Protein 3T41 (pdb70)

B-factor: mean 46.4, std 17.65, range [19.22, 117.45]

Radius of gyration: 28.72 Å; Cα contacts (8 Å, |Δi|>4): 2140; chains: 2; bounding box: 72×79×77 Å

Solvent-accessible surface area: 34594 Å² total; per-residue (Å²): 185,80,79,34,2,0,0,8,5,97,61,60,59,50,4,58,157,9,25,156,147,64,97,20,78,49,46,19,46,1,64,75,0,63,1,1,4,0,70,10,39,113,159,98,0,65,39,0,6,113,68,107,134,24,2,56,40,0,0,49,8,11,59,99,6,30,53,80,33,105,39,98,88,78,32,113,114,55,26,212,24,43,0,4,60,79,0,2,78,126,22,46,1,61,130,35,35,14,186,117,28,102,8,50,0,0,0,0,0,0,0,0,59,84,103,1,104,8,0,120,110,4,33,15,126,53,5,59,9,20,3,30,118,58,4,23,49,39,67,1,107,112,4,93,27,66,83,135,29,2,80,14,91,63,1,8,0,0,2,0,0,0,0,0,0,0,65,40,130,0,50,0,2,0,6,73,1,90,0,0,0,0,0,0,2,0,63,90,85,2,5,8,1,3,2,0,63,0,0,4,49,0,5,62,32,50,0,22,0,0,0,0,6,10,19,1,8,0,20,5,24,120,134,40,128,116,13,56,7,201,8,12,34,0,1,28,37,0,0,26,76,0,1,52,53,0,78,166,95,114,8,7,4,0,0,4,2,11,58,58,28,8,41,13,63,50,99,153,108,9,62,139,70,39,146,41,162,36,142,6,67,4,36,3,0,2,2,46,10,97,58,15,4,4,0,0,0,0,19,40,128,22,67,15,3,82,22,1,0,34,2,30,137,10,2,30,0,0,0,0,0,0,2,30,52,61,23,107,142,88,35,65,112,74,3,91,123,96,23,36,18,46,109,1,2,0,4,0,0,10,55,77,22,149,30,5,6,4,9,5,5,12,5,0,0,0,0,0,0,0,1,0,0,5,0,0,7,67,53,132,25,64,149,85,14,43,105,0,21,54,25,0,25,32,50,0,0,31,98,105,104,59,50,45,16,87,12,3,35,4,16,3,25,3,66,63,1,4,19,48,98,102,214,144,147,81,89,33,4,0,0,12,4,108,62,56,65,40,4,80,145,15,27,164,177,80,96,23,74,50,52,18,47,1,64,79,2,65,2,2,5,0,65,10,23,135,157,116,0,67,41,1,8,113,82,116,134,19,2,58,40,0,0,52,10,13,47,96,3,29,57,80,36,146,41,190,124,114,120,75,25,212,25,47,0,4,60,81,0,2,79,123,23,44,1,61,130,35,35,11,192,119,26,120,10,48,0,0,0,0,1,0,0,0,51,97,94,1,109,8,0,99,116,6,30,12,122,57,5,51,13,19,4,31,113,60,4,18,54,39,72,1,103,105,4,96,34,68,70,134,40,6,93,10,81,60,6,4,0,0,5,0,0,0,0,0,0,0,70,45,132,0,62,0,2,0,7,77,1,100,0,0,0,0,1,0,5,0,65,93,98,2,4,6,1,4,1,0,67,0,0,4,50,0,5,66,38,48,0,22,0,0,0,0,6,12,13,1,6,0,18,4,17,128,114,33,118,127,15,62,5,190,5,11,35,2,1,32,37,3,0,24,74,0,0,57,35,0,88,145,96,102,7,6,4,0,0,4,1,9,67,66,23,1,48,18,65,53,109,151,90,9,49,120,69,32,144,39,164,36,131,3,56,5,41,3,0,1,2,51,10,97,69,15,4,4,0,0,0,0,20,42,128,17,69,15,2,81,29,1,0,34,2,21,120,10,3,30,0,0,0,0,0,0,2,45,51,50,47,108,136,81,34,79,110,87,12,102,131,92,25,21,16,56,106,1,3,0,4,0,0,8,58,77,25,147,39,33,11,11,16,9,0,11,3,0,0,0,0,0,0,0,1,0,0,5,0,4,14,70,58,136,27,111,138,92,15,55,108,0,25,45,24,0,21,26,65,0,0,25,104,98,86,56,51,53,16,87,11,3,24,5,10,2,22,2,72,93,1,4,62,54,141

Sequence (84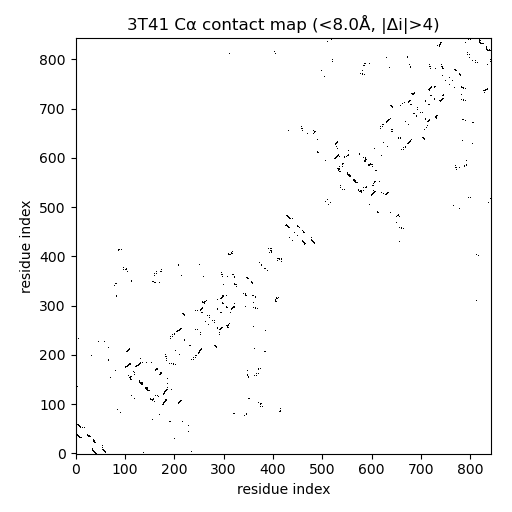3 aa):
EELYYSVEYKNTATFNKLVKKKSLNVVYNIPELHVAQIKMTKMHANALANYKNDIKYINATCSTCITSEKTIDRESLFSRQWDMNKITNNNGASYYDDLPKHANTKIAIIDTGVMKNNHDDLKNNNFSTDSKNLVPLNGFRGTEPEETGDVHDVNNDRKGHGTMVSGQTSANGKKLIGVAPNNKFTMYRVFGSKKTELLWVSKAIVQAANDGNQQVINISVGSYIILDKNDHQTFRKDEKVEYDALQKAINYAKKKKSIVVAAAGNNDGIDVNDKQKLKLQREYQQGNGEVKDVPASMDNVVTVGSTDQKKSNLSEFSNFGMNYTDIAAPGGSFAYYLNQQFFGVDKWMNNEGYYMHKENILTTANNGRRYIYQAGTALATPKVSGALALIIDKYHLEKHPDKAIELLYQHGTSKKNNKPFSSRYGHGELDVYKALNVANQSEEELYYSVEYKNTATFNKLVKKKSLNVVYNIPELHVAQIKMTKMHANALANYKNDIKYINATCSTCITSEKTIESLFSRQWDMNKITNNNGASYDDLPKHANTKIAIIDTGVMKNHDDLKNNNFSTDSKNLVPLNGFRGTEPEETGDVHDVNNDRKGHGTMVSGQTSANGKLLIGVAPNNKFTMYRVFGSKKTELLWVSKAIVQAANDGNQQVINISVGSYIIILDKNDHQTFRKDEKVEYDALQKAINYAKKKKSIVVAAAGNDGIDVNDKQKLKLQREYQGNGEVKDVPASMDNVVTVGSTDQKSNLSEFSNFGMNYTDIAAPGGSFAYYLNQFGVDKWMNEGYYMHKENILTTANNGRYIYQAGTALATPKVSGALALIIDKYHLEKHPDKAIELLYQHGTSKNNKPFSRYGHGELDVYKALNVA

CATH classification: 3.30.70.80 (+1 more: 3.40.50.200)

InterPro domains:
  IPR000209 Peptidase S8/S53 domain [PF00082] (133-441)
  IPR008357 Lantibiotic leader peptide-processing serine protease [PIRSF037875] (1-456)
  IPR008357 Lantibiotic leader peptide-processing serine protease [PR01779] (108-120)
  IPR008357 Lantibiotic leader peptide-processing serine protease [PR01779] (206-221)
  IPR008357 Lantibiotic leader peptide-processing serine protease [PR01779] (263-278)
  IPR008357 Lantibiotic leader peptide-processing serine protease [PR01779] (361-375)
  IPR008357 Lantibiotic leader peptide-processing serine protease [cd07482] (133-426)
  IPR015500 Peptidase S8, subtilisin-related [PR00723] (131-150)
  IPR015500 Peptidase S8, subtilisin-related [PR00723] (183-196)
  IPR015500 Peptidase S8, subtilisin-related [PR00723] (390-406)
  IPR023827 Peptidase S8, subtilisin, Asp-active site [PS00136] (136-147)
  IPR023828 Peptidase S8, subtilisin, Ser-active site [PS00138] (391-401)
  IPR036852 Peptidase S8/S53 domain superfamily [G3DSA:3.40.50.200] (94-457)
  IPR036852 Peptidase S8/S53 domain superfamily [SSF52743] (113-453)
  IPR037045 Peptidase S8 propeptide/proteinase inhibitor I9 superfamily [G3DSA:3.30.70.80] (28-93)
  IPR050131 Subtilisin-like serine protease [PTHR43806] (61-425)
  IPR055070 Epidermin leader peptide-processing serine protease EpiP, N-terminal propeptide [PF22386] (28-90)

Secondary structure (DSSP, 8-state):
--EEEEEEES-HHHHHHHHHHHT-EEEEEEGGGTEEEEEE-HHHHHHHHT-TTTEEEEEEPPSS-BPPP-------S----HHHHTTTTTTGGGGG--SS----EEEEES---TT-TTTTTTB-TT-EE-PPTT-GGG--TT----TT----SSSHHHHHHHHHH-BSSSB-SSTTS-EEEEE--SSS---HHHHHHHHHHHHHTT-SEEEE---EEEEE-TT---SEESS-HHHHHHHHHHHHHHHHTT-EEEEEPPSS--BTT-HHHHHHTTT--SSSEEEEETTTSTTEEEEEEE-TTSSBPTT--B-TTT--EEEE----HHHHHHHHHHHHHTTTHHHHSEEEE-TTSSEEEE-SHHHHHHHHHHHHHHHHHHHT-TT-HHHHHHHHHHHSB--S---HHHHTT-BB-HHHHTTTT--/---EEEEEEES-HHHHHHHHHHHT-EEEEEEGGGTEEEEEE-HHHHHHHTT-TTTEEEEEEPPSSSB-------------HHHHHHTTTTGGGGG--S-----EEEEES---TT-TTTTTTB-TT-EE-PPTT-GGG--TT----TT----SSSHHHHHHHHHH-BSSSB-SSTTS-EEEEE--SSS---HHHHHHHHHHHHHTT-SEEEE---EEEEE-TT---SEESS-HHHHHHHHHHHHHHHHTT-EEEEEPPSS--BTT-HHHHHHTTT--SSSEEEEETTTSTTEEEEEEE-TTSSBPTT--B-TTT--EEEE----HHHHHHHHHHHHHTTTHHHHSEEEE-TTSSEEEE-SHHHHHHHHHHHHHHHHHHHT-TT-HHHHHHHHHHHSB--S---HHHHTT-BB-HHHHTT--

Nearest PDB structures (foldseek):
  3t41-assembly2_B  TM=1.002E+00  e=2.659E-95  Staphylococcus aureus subsp. aureus COL
  3t41-assembly1_A  TM=1.001E+00  e=1.391E-90  Staphylococcus aureus subsp. aureus COL
  3qfh-assembly8_H  TM=9.779E-01  e=3.697E-88  Staphylococcus aureus subsp. aureus COL
  3qfh-assembly2_B  TM=9.745E-01  e=2.846E-87  Staphylococcus aureus subsp. aureus COL
  3qfh-assembly1_A  TM=9.734E-01  e=4.502E-86  Staphylococcus aureus subsp. aureus COL

Structure (mmCIF, N/CA/C/O backbone):
data_3T41
#
_entry.id   3T41
#
_cell.length_a   71.234
_cell.length_b   68.473
_cell.length_c   97.723
_cell.angle_alpha   90.00
_cell.angle_beta   91.66
_cell.angle_gamma   90.00
#
_symmetry.space_group_name_H-M   'P 1 21 1'
#
loop_
_entity.id
_entity.type
_entity.pdbx_description
1 polymer 'Epidermin leader peptide processing serine protease EpiP'
2 non-polymer 'CALCIUM ION'
3 non-polymer 'CHLORIDE ION'
4 water water
#
loop_
_atom_site.group_PDB
_atom_site.id
_atom_site.type_symbol
_atom_site.label_atom_id
_atom_site.label_alt_id
_atom_site.label_comp_id
_atom_site.label_asym_id
_atom_site.label_entity_id
_atom_site.label_seq_id
_atom_site.pdbx_PDB_ins_code
_atom_site.Cartn_x
_atom_site.Cartn_y
_atom_site.Cartn_z
_atom_site.occupancy
_atom_site.B_iso_or_equiv
_atom_site.auth_seq_id
_atom_site.auth_comp_id
_atom_site.auth_asym_id
_atom_site.auth_atom_id
_atom_site.pdbx_PDB_model_num
ATOM 1 N N . GLU A 1 43 ? -36.761 2.151 -4.531 1.00 89.14 29 GLU A N 1
ATOM 2 C CA . GLU A 1 43 ? -36.798 1.943 -6.006 1.00 87.34 29 GLU A CA 1
ATOM 3 C C . GLU A 1 43 ? -36.503 0.491 -6.363 1.00 83.85 29 GLU A C 1
ATOM 4 O O . GLU A 1 43 ? -35.796 -0.207 -5.640 1.00 83.31 29 GLU A O 1
ATOM 10 N N . GLU A 1 44 ? -37.040 0.049 -7.495 1.00 81.72 30 GLU A N 1
ATOM 11 C CA . GLU A 1 44 ? -36.841 -1.318 -7.956 1.00 78.63 30 GLU A CA 1
ATOM 12 C C . GLU A 1 44 ? -35.778 -1.408 -9.050 1.00 76.11 30 GLU A C 1
ATOM 13 O O . GLU A 1 44 ? -35.646 -0.515 -9.892 1.00 76.22 30 GLU A O 1
ATOM 19 N N . LEU A 1 45 ? -35.024 -2.501 -9.023 1.00 73.07 31 LEU A N 1
ATOM 20 C CA . LEU A 1 45 ? -33.978 -2.755 -10.000 1.00 69.71 31 LEU A CA 1
ATOM 21 C C . LEU A 1 45 ? -34.278 -4.076 -10.694 1.00 65.61 31 LEU A C 1
ATOM 22 O O . LEU A 1 45 ? -35.105 -4.857 -10.224 1.00 65.06 31 LEU A O 1
ATOM 27 N N . TYR A 1 46 ? -33.620 -4.306 -11.823 1.00 62.13 32 TYR A N 1
ATOM 28 C CA . TYR A 1 46 ? -33.787 -5.543 -12.572 1.00 58.56 32 TYR A CA 1
ATOM 29 C C . TYR A 1 46 ? -32.712 -6.531 -12.158 1.00 57.31 32 TYR A C 1
ATOM 30 O O . TYR A 1 46 ? -31.514 -6.230 -12.220 1.00 57.25 32 TYR A O 1
ATOM 39 N N . TYR A 1 47 ? -33.153 -7.706 -11.721 1.00 55.98 33 TYR A N 1
ATOM 40 C CA . TYR A 1 47 ? -32.253 -8.760 -11.275 1.00 55.36 33 TYR A CA 1
ATOM 41 C C . TYR A 1 47 ? -32.404 -10.020 -12.111 1.00 52.84 33 TYR A C 1
ATOM 42 O O . TYR A 1 47 ? -33.516 -10.408 -12.492 1.00 51.99 33 TYR A O 1
ATOM 51 N N . SER A 1 48 ? -31.262 -10.645 -12.384 1.00 51.48 34 SER A N 1
ATOM 52 C CA . SER A 1 48 ? -31.187 -11.882 -13.143 1.00 49.66 34 SER A CA 1
ATOM 53 C C . SER A 1 48 ? -31.140 -12.997 -12.119 1.00 50.34 34 SER A C 1
ATOM 54 O O . SER A 1 48 ? -30.333 -12.962 -11.187 1.00 51.57 34 SER A O 1
ATOM 57 N N . VAL A 1 49 ? -32.006 -13.985 -12.290 1.00 49.97 35 VAL A N 1
ATOM 58 C CA . VAL A 1 49 ? -32.126 -15.063 -11.326 1.00 51.88 35 VAL A CA 1
ATOM 59 C C . VAL A 1 49 ? -32.087 -16.455 -11.941 1.00 52.13 35 VAL A C 1
ATOM 60 O O . VAL A 1 49 ? -32.802 -16.731 -12.909 1.00 51.62 35 VAL A O 1
ATOM 64 N N . GLU A 1 50 ? -31.234 -17.321 -11.388 1.00 52.74 36 GLU A N 1
ATOM 65 C CA . GLU A 1 50 ? -31.166 -18.713 -11.825 1.00 52.40 36 GLU A CA 1
ATOM 66 C C . GLU A 1 50 ? -31.808 -19.554 -10.742 1.00 54.19 36 GLU A C 1
ATOM 67 O O . GLU A 1 50 ? -31.294 -19.631 -9.621 1.00 55.53 36 GLU A O 1
ATOM 73 N N . TYR A 1 51 ? -32.935 -20.177 -11.072 1.00 54.67 37 TYR A N 1
ATOM 74 C CA . TYR A 1 51 ? -33.654 -21.029 -10.118 1.00 56.34 37 TYR A CA 1
ATOM 75 C C . TYR A 1 51 ? -33.331 -22.514 -10.342 1.00 58.07 37 TYR A C 1
ATOM 76 O O . TYR A 1 51 ? -32.699 -22.871 -11.338 1.00 54.86 37 TYR A O 1
ATOM 85 N N . LYS A 1 52 ? -33.754 -23.370 -9.411 1.00 60.83 38 LYS A N 1
ATOM 86 C CA . LYS A 1 52 ? -33.457 -24.811 -9.489 1.00 63.50 38 LYS A CA 1
ATOM 87 C C . LYS A 1 52 ? -34.564 -25.708 -10.042 1.00 65.22 38 LYS A C 1
ATOM 88 O O . LYS A 1 52 ? -34.277 -26.755 -10.626 1.00 65.91 38 LYS A O 1
ATOM 94 N N . ASN A 1 53 ? -35.814 -25.304 -9.877 1.00 66.83 39 ASN A N 1
ATOM 95 C CA . ASN A 1 53 ? -36.931 -26.119 -10.331 1.00 68.33 39 ASN A CA 1
ATOM 96 C C . ASN A 1 53 ? -38.105 -25.252 -10.782 1.00 67.67 39 ASN A C 1
ATOM 97 O O . ASN A 1 53 ? -38.474 -24.294 -10.100 1.00 67.52 39 ASN A O 1
ATOM 102 N N . THR A 1 54 ? -38.687 -25.592 -11.927 1.00 67.20 40 THR A N 1
ATOM 103 C CA . THR A 1 54 ? -39.818 -24.836 -12.462 1.00 67.37 40 THR A CA 1
ATOM 104 C C . THR A 1 54 ? -40.979 -24.801 -11.471 1.00 67.96 40 THR A C 1
ATOM 105 O O . THR A 1 54 ? -41.491 -23.733 -11.148 1.00 68.67 40 THR A O 1
ATOM 109 N N . ALA A 1 55 ? -41.384 -25.976 -10.993 1.00 69.48 41 ALA A N 1
ATOM 110 C CA . ALA A 1 55 ? -42.492 -26.094 -10.041 1.00 70.14 41 ALA A CA 1
ATOM 111 C C . ALA A 1 55 ? -42.282 -25.294 -8.753 1.00 69.92 41 ALA A C 1
ATOM 112 O O . ALA A 1 55 ? -43.171 -24.552 -8.334 1.00 71.47 41 ALA A O 1
ATOM 114 N N . THR A 1 56 ? -41.115 -25.439 -8.128 1.00 69.29 42 THR A N 1
ATOM 115 C CA . THR A 1 56 ? -40.833 -24.736 -6.865 1.00 69.11 42 THR A CA 1
ATOM 116 C C . THR A 1 56 ? -40.607 -23.247 -7.072 1.00 66.95 42 THR A C 1
ATOM 117 O O . THR A 1 56 ? -40.909 -22.441 -6.198 1.00 66.12 42 THR A O 1
ATOM 121 N N . PHE A 1 57 ? -40.053 -22.875 -8.220 1.00 64.96 43 PHE A N 1
ATOM 122 C CA . PHE A 1 57 ? -39.846 -21.463 -8.509 1.00 64.17 43 PHE A CA 1
ATOM 123 C C . PHE A 1 57 ? -41.197 -20.800 -8.726 1.00 65.12 43 PHE A C 1
ATOM 124 O O . PHE A 1 57 ? -41.426 -19.692 -8.252 1.00 65.74 43 PHE A O 1
ATOM 132 N N . ASN A 1 58 ? -42.081 -21.479 -9.456 1.00 66.55 44 ASN A N 1
ATOM 133 C CA . ASN A 1 58 ? -43.420 -20.955 -9.705 1.00 68.47 44 ASN A CA 1
ATOM 134 C C . ASN A 1 58 ? -44.189 -20.802 -8.397 1.00 70.01 44 ASN A C 1
ATOM 135 O O . ASN A 1 58 ? -44.876 -19.806 -8.194 1.00 69.76 44 ASN A O 1
ATOM 140 N N . LYS A 1 59 ? -44.056 -21.771 -7.497 1.00 71.89 45 LYS A N 1
ATOM 141 C CA . LYS A 1 59 ? -44.733 -21.673 -6.204 1.00 74.06 45 LYS A CA 1
ATOM 142 C C . LYS A 1 59 ? -44.170 -20.514 -5.384 1.00 73.25 45 LYS A C 1
ATOM 143 O O . LYS A 1 59 ? -44.908 -19.848 -4.667 1.00 74.24 45 LYS A O 1
ATOM 149 N N . LEU A 1 60 ? -42.872 -20.256 -5.511 1.00 70.79 46 LEU A N 1
ATOM 150 C CA . LEU A 1 60 ? -42.254 -19.154 -4.782 1.00 70.13 46 LEU A CA 1
ATOM 151 C C . LEU A 1 60 ? -42.734 -17.821 -5.375 1.00 68.71 46 LEU A C 1
ATOM 152 O O . LEU A 1 60 ? -43.011 -16.871 -4.639 1.00 68.53 46 LEU A O 1
ATOM 157 N N . VAL A 1 61 ? -42.848 -17.760 -6.706 1.00 66.81 47 VAL A N 1
ATOM 158 C CA . VAL A 1 61 ? -43.320 -16.539 -7.376 1.00 65.15 47 VAL A CA 1
ATOM 159 C C . VAL A 1 61 ? -44.712 -16.145 -6.861 1.00 67.33 47 VAL A C 1
ATOM 160 O O . VAL A 1 61 ? -44.963 -14.968 -6.603 1.00 66.83 47 VAL A O 1
ATOM 164 N N . LYS A 1 62 ? -45.611 -17.122 -6.727 1.00 69.33 48 LYS A N 1
ATOM 165 C CA . LYS A 1 62 ? -46.957 -16.864 -6.186 1.00 72.81 48 LYS A CA 1
ATOM 166 C C . LYS A 1 62 ? -46.915 -16.359 -4.737 1.00 73.69 48 LYS A C 1
ATOM 167 O O . LYS A 1 62 ? -47.590 -15.388 -4.388 1.00 74.27 48 LYS A O 1
ATOM 173 N N . LYS A 1 63 ? -46.128 -17.037 -3.906 1.00 73.82 49 LYS A N 1
ATOM 174 C CA . LYS A 1 63 ? -46.008 -16.704 -2.485 1.00 75.77 49 LYS A CA 1
ATOM 175 C C . LYS A 1 63 ? -45.579 -15.262 -2.222 1.00 75.71 49 LYS A C 1
ATOM 176 O O . LYS A 1 63 ? -46.193 -14.567 -1.416 1.00 76.25 49 LYS A O 1
ATOM 182 N N . LYS A 1 64 ? -44.538 -14.810 -2.914 1.00 73.64 50 LYS A N 1
ATOM 183 C CA . LYS A 1 64 ? -44.006 -13.462 -2.693 1.00 74.11 50 LYS A CA 1
ATOM 184 C C . LYS A 1 64 ? -44.469 -12.417 -3.712 1.00 72.26 50 LYS A C 1
ATOM 185 O O . LYS A 1 64 ? -44.085 -11.247 -3.624 1.00 71.08 50 LYS A O 1
ATOM 191 N N . SER A 1 65 ? -45.310 -12.834 -4.657 1.00 71.09 51 SER A N 1
ATOM 192 C CA . SER A 1 65 ? -45.817 -11.945 -5.702 1.00 69.77 51 SER A CA 1
ATOM 193 C C . SER A 1 65 ? -44.640 -11.270 -6.419 1.00 67.30 51 SER A C 1
ATOM 194 O O . SER A 1 65 ? -44.583 -10.044 -6.537 1.00 66.71 51 SER A O 1
ATOM 197 N N . LEU A 1 66 ? -43.696 -12.087 -6.877 1.00 64.77 52 LEU A N 1
ATOM 198 C CA . LEU A 1 66 ? -42.518 -11.588 -7.574 1.00 62.62 52 LEU A CA 1
ATOM 199 C C . LEU A 1 66 ? -42.898 -11.139 -8.970 1.00 61.45 52 LEU A C 1
ATOM 200 O O . LEU A 1 66 ? -43.603 -11.851 -9.676 1.00 61.15 52 LEU A O 1
ATOM 205 N N . ASN A 1 67 ? -42.428 -9.957 -9.360 1.00 61.02 53 ASN A N 1
ATOM 206 C CA . ASN A 1 67 ? -42.708 -9.413 -10.678 1.00 60.06 53 ASN A CA 1
ATOM 207 C C . ASN A 1 67 ? -41.673 -9.930 -11.682 1.00 57.68 53 ASN A C 1
ATOM 208 O O . ASN A 1 67 ? -40.633 -9.303 -11.907 1.00 56.52 53 ASN A O 1
ATOM 213 N N . VAL A 1 68 ? -41.966 -11.090 -12.263 1.00 56.54 54 VAL A N 1
ATOM 214 C CA . VAL A 1 68 ? -41.089 -11.720 -13.243 1.00 53.44 54 VAL A CA 1
ATOM 215 C C . VAL A 1 68 ? -41.289 -11.014 -14.574 1.00 53.19 54 VAL A C 1
ATOM 216 O O . VAL A 1 68 ? -42.378 -11.058 -15.140 1.00 54.12 54 VAL A O 1
ATOM 220 N N . VAL A 1 69 ? -40.235 -10.366 -15.069 1.00 52.35 55 VAL A N 1
ATOM 221 C CA . VAL A 1 69 ? -40.295 -9.610 -16.331 1.00 50.87 55 VAL A CA 1
ATOM 222 C C . VAL A 1 69 ? -39.746 -10.352 -17.558 1.00 49.10 55 VAL A C 1
ATOM 223 O O . VAL A 1 69 ? -39.832 -9.836 -18.679 1.00 48.29 55 VAL A O 1
ATOM 227 N N . TYR A 1 70 ? -39.175 -11.542 -17.350 1.00 47.08 56 TYR A N 1
ATOM 228 C CA . TYR A 1 70 ? -38.658 -12.357 -18.459 1.00 45.98 56 TYR A CA 1
ATOM 229 C C . TYR A 1 70 ? -38.380 -13.743 -17.888 1.00 46.65 56 TYR A C 1
ATOM 230 O O . TYR A 1 70 ? -38.066 -13.880 -16.700 1.00 45.95 56 TYR A O 1
ATOM 239 N N . ASN A 1 71 ? -38.521 -14.772 -18.708 1.00 46.79 57 ASN A N 1
ATOM 240 C CA . ASN A 1 71 ? -38.291 -16.131 -18.233 1.00 48.60 57 ASN A CA 1
ATOM 241 C C . ASN A 1 71 ? -37.802 -17.003 -19.368 1.00 47.82 57 ASN A C 1
ATOM 242 O O . ASN A 1 71 ? -38.179 -16.797 -20.522 1.00 49.02 57 ASN A O 1
ATOM 247 N N . ILE A 1 72 ? -36.921 -17.944 -19.047 1.00 47.25 58 ILE A N 1
ATOM 248 C CA . ILE A 1 72 ? -36.402 -18.882 -20.034 1.00 46.12 58 ILE A CA 1
ATOM 249 C C . ILE A 1 72 ? -36.432 -20.223 -19.325 1.00 47.76 58 ILE A C 1
ATOM 250 O O . ILE A 1 72 ? -35.463 -20.588 -18.668 1.00 47.29 58 ILE A O 1
ATOM 255 N N . PRO A 1 73 ? -37.551 -20.958 -19.453 1.00 50.31 59 PRO A N 1
ATOM 256 C CA . PRO A 1 73 ? -37.711 -22.230 -18.738 1.00 52.06 59 PRO A CA 1
ATOM 257 C C . PRO A 1 73 ? -36.625 -23.258 -19.043 1.00 51.46 59 PRO A C 1
ATOM 258 O O . PRO A 1 73 ? -36.174 -23.954 -18.133 1.00 50.46 59 PRO A O 1
ATOM 262 N N . GLU A 1 74 ? -36.196 -23.340 -20.302 1.00 49.37 60 GLU A N 1
ATOM 263 C CA . GLU A 1 74 ? -35.176 -24.318 -20.680 1.00 49.28 60 GLU A CA 1
ATOM 264 C C . GLU A 1 74 ? -33.863 -24.112 -19.941 1.00 46.49 60 GLU A C 1
ATOM 265 O O . GLU A 1 74 ? -33.100 -25.054 -19.776 1.00 47.68 60 GLU A O 1
ATOM 271 N N . LEU A 1 75 ? -33.603 -22.883 -19.506 1.00 44.63 61 LEU A N 1
ATOM 272 C CA . LEU A 1 75 ? -32.360 -22.555 -18.829 1.00 44.71 61 LEU A CA 1
ATOM 273 C C . LEU A 1 75 ? -32.538 -22.271 -17.349 1.00 46.81 61 LEU A C 1
ATOM 274 O O . LEU A 1 75 ? -31.583 -21.869 -16.675 1.00 47.00 61 LEU A O 1
ATOM 279 N N . HIS A 1 76 ? -33.753 -22.474 -16.841 1.00 48.37 62 HIS A N 1
ATOM 280 C CA . HIS A 1 76 ? -34.053 -22.204 -15.435 1.00 49.90 62 HIS A CA 1
ATOM 281 C C . HIS A 1 76 ? -33.539 -20.814 -15.037 1.00 49.47 62 HIS A C 1
ATOM 282 O O . HIS A 1 76 ? -32.859 -20.649 -14.018 1.00 49.61 62 HIS A O 1
ATOM 289 N N . VAL A 1 77 ? -33.855 -19.819 -15.862 1.00 47.92 63 VAL A N 1
ATOM 290 C CA . VAL A 1 77 ? -33.442 -18.445 -15.603 1.00 48.36 63 VAL A CA 1
ATOM 291 C C . VAL A 1 77 ? -34.598 -17.485 -15.839 1.00 48.56 63 VAL A C 1
ATOM 292 O O . VAL A 1 77 ? -35.369 -17.637 -16.796 1.00 50.98 63 VAL A O 1
ATOM 296 N N . ALA A 1 78 ? -34.707 -16.491 -14.970 1.00 48.26 64 ALA A N 1
ATOM 297 C CA . ALA A 1 78 ? -35.748 -15.484 -15.081 1.00 48.81 64 ALA A CA 1
ATOM 298 C C . ALA A 1 78 ? -35.194 -14.130 -14.660 1.00 49.34 64 ALA A C 1
ATOM 299 O O . ALA A 1 78 ? -34.136 -14.058 -14.047 1.00 50.98 64 ALA A O 1
ATOM 301 N N . GLN A 1 79 ? -35.895 -13.060 -15.033 1.00 49.48 65 GLN A N 1
ATOM 302 C CA . GLN A 1 79 ? -35.509 -11.699 -14.650 1.00 48.42 65 GLN A CA 1
ATOM 303 C C . GLN A 1 79 ? -36.652 -11.157 -13.803 1.00 49.82 65 GLN A C 1
ATOM 304 O O . GLN A 1 79 ? -37.824 -11.179 -14.221 1.00 48.58 65 GLN A O 1
ATOM 310 N N . ILE A 1 80 ? -36.313 -10.671 -12.618 1.00 50.47 66 ILE A N 1
ATOM 311 C CA . ILE A 1 80 ? -37.304 -10.163 -11.679 1.00 52.76 66 ILE A CA 1
ATOM 312 C C . ILE A 1 80 ? -37.016 -8.725 -11.313 1.00 53.84 66 ILE A C 1
ATOM 313 O O . ILE A 1 80 ? -35.864 -8.355 -11.072 1.00 52.50 66 ILE A O 1
ATOM 318 N N . LYS A 1 81 ? -38.070 -7.913 -11.276 1.00 56.02 67 LYS A N 1
ATOM 319 C CA . LYS A 1 81 ? -37.953 -6.513 -10.906 1.00 58.40 67 LYS A CA 1
ATOM 320 C C . LYS A 1 81 ? -38.320 -6.438 -9.428 1.00 60.65 67 LYS A C 1
ATOM 321 O O . LYS A 1 81 ? -39.447 -6.760 -9.053 1.00 60.73 67 LYS A O 1
ATOM 327 N N . MET A 1 82 ? -37.366 -6.044 -8.591 1.00 62.01 68 MET A N 1
ATOM 328 C CA . MET A 1 82 ? -37.610 -5.952 -7.147 1.00 65.20 68 MET A CA 1
ATOM 329 C C . MET A 1 82 ? -36.587 -5.057 -6.465 1.00 67.39 68 MET A C 1
ATOM 330 O O . MET A 1 82 ? -35.546 -4.739 -7.041 1.00 65.88 68 MET A O 1
ATOM 335 N N . THR A 1 83 ? -36.887 -4.668 -5.227 1.00 70.79 69 THR A N 1
ATOM 336 C CA . THR A 1 83 ? -35.986 -3.827 -4.454 1.00 73.76 69 THR A CA 1
ATOM 337 C C . THR A 1 83 ? -34.751 -4.633 -4.095 1.00 74.43 69 THR A C 1
ATOM 338 O O . THR A 1 83 ? -34.798 -5.868 -4.052 1.00 72.97 69 THR A O 1
ATOM 342 N N . LYS A 1 84 ? -33.651 -3.933 -3.831 1.00 76.97 70 LYS A N 1
ATOM 343 C CA . LYS A 1 84 ? -32.397 -4.587 -3.488 1.00 78.06 70 LYS A CA 1
ATOM 344 C C . LYS A 1 84 ? -32.547 -5.420 -2.213 1.00 79.45 70 LYS A C 1
ATOM 345 O O . LYS A 1 84 ? -31.914 -6.471 -2.078 1.00 78.49 70 LYS A O 1
ATOM 351 N N . MET A 1 85 ? -33.402 -4.964 -1.299 1.00 81.38 71 MET A N 1
ATOM 352 C CA . MET A 1 85 ? -33.625 -5.676 -0.052 1.00 83.17 71 MET A CA 1
ATOM 353 C C . MET A 1 85 ? -34.358 -6.995 -0.314 1.00 80.83 71 MET A C 1
ATOM 354 O O . MET A 1 85 ? -33.995 -8.019 0.262 1.00 80.37 71 MET A O 1
ATOM 359 N N . HIS A 1 86 ? -35.375 -6.986 -1.181 1.00 78.63 72 HIS A N 1
ATOM 360 C CA . HIS A 1 86 ? -36.087 -8.232 -1.485 1.00 76.89 72 HIS A CA 1
ATOM 361 C C . HIS A 1 86 ? -35.176 -9.193 -2.255 1.00 74.86 72 HIS A C 1
ATOM 362 O O . HIS A 1 86 ? -35.330 -10.410 -2.148 1.00 74.03 72 HIS A O 1
ATOM 369 N N . ALA A 1 87 ? -34.233 -8.649 -3.028 1.00 74.25 73 ALA A N 1
ATOM 370 C CA . ALA A 1 87 ? -33.292 -9.486 -3.784 1.00 72.08 73 ALA A CA 1
ATOM 371 C C . ALA A 1 87 ? -32.440 -10.267 -2.793 1.00 73.22 73 ALA A C 1
ATOM 372 O O . ALA A 1 87 ? -32.297 -11.482 -2.917 1.00 72.54 73 ALA A O 1
ATOM 374 N N . ASN A 1 88 ? -31.885 -9.565 -1.806 1.00 75.44 74 ASN A N 1
ATOM 375 C CA . ASN A 1 88 ? -31.080 -10.206 -0.762 1.00 77.26 74 ASN A CA 1
ATOM 376 C C . ASN A 1 88 ? -31.879 -11.303 -0.076 1.00 76.91 74 ASN A C 1
ATOM 377 O O . ASN A 1 88 ? -31.400 -12.427 0.077 1.00 77.75 74 ASN A O 1
ATOM 382 N N . ALA A 1 89 ? -33.101 -10.967 0.329 1.00 76.22 75 ALA A N 1
ATOM 383 C CA . ALA A 1 89 ? -33.987 -11.926 0.979 1.00 76.22 75 ALA A CA 1
ATOM 384 C C . ALA A 1 89 ? -34.227 -13.145 0.084 1.00 73.75 75 ALA A C 1
ATOM 385 O O . ALA A 1 89 ? -34.054 -14.282 0.525 1.00 72.92 75 ALA A O 1
ATOM 387 N N . LEU A 1 90 ? -34.599 -12.902 -1.180 1.00 70.81 76 LEU A N 1
ATOM 388 C CA . LEU A 1 90 ? -34.859 -13.989 -2.131 1.00 68.74 76 LEU A CA 1
ATOM 389 C C . LEU A 1 90 ? -33.671 -14.957 -2.194 1.00 68.71 76 LEU A C 1
ATOM 390 O O . LEU A 1 90 ? -33.852 -16.160 -2.376 1.00 67.52 76 LEU A O 1
ATOM 395 N N . ALA A 1 91 ? -32.466 -14.418 -2.025 1.00 70.48 77 ALA A N 1
ATOM 396 C CA . ALA A 1 91 ? -31.235 -15.204 -2.047 1.00 71.93 77 ALA A CA 1
ATOM 397 C C . ALA A 1 91 ? -31.124 -16.237 -0.910 1.00 75.17 77 ALA A C 1
ATOM 398 O O . ALA A 1 91 ? -30.404 -17.223 -1.050 1.00 76.09 77 ALA A O 1
ATOM 400 N N . ASN A 1 92 ? -31.819 -16.013 0.206 1.00 78.66 78 ASN A N 1
ATOM 401 C CA . ASN A 1 92 ? -31.783 -16.955 1.339 1.00 81.24 78 ASN A CA 1
ATOM 402 C C . ASN A 1 92 ? -32.507 -18.284 1.080 1.00 81.12 78 ASN A C 1
ATOM 403 O O . ASN A 1 92 ? -32.319 -19.246 1.827 1.00 83.05 78 ASN A O 1
ATOM 408 N N . TYR A 1 93 ? -33.345 -18.330 0.044 1.00 79.22 79 TYR A N 1
ATOM 409 C CA . TYR A 1 93 ? -34.065 -19.551 -0.323 1.00 78.90 79 TYR A CA 1
ATOM 410 C C . TYR A 1 93 ? -33.128 -20.434 -1.147 1.00 78.37 79 TYR A C 1
ATOM 411 O O . TYR A 1 93 ? -33.247 -20.514 -2.388 1.00 75.36 79 TYR A O 1
ATOM 420 N N . LYS A 1 94 ? -32.200 -21.096 -0.451 1.00 79.75 80 LYS A N 1
ATOM 421 C CA . LYS A 1 94 ? -31.194 -21.961 -1.091 1.00 79.65 80 LYS A CA 1
ATOM 422 C C . LYS A 1 94 ? -31.820 -23.156 -1.808 1.00 78.18 80 LYS A C 1
ATOM 423 O O . LYS A 1 94 ? -31.248 -23.670 -2.762 1.00 78.21 80 LYS A O 1
ATOM 429 N N . ASN A 1 95 ? -32.986 -23.597 -1.344 1.00 78.42 81 ASN A N 1
ATOM 430 C CA . ASN A 1 95 ? -33.686 -24.732 -1.950 1.00 77.64 81 ASN A CA 1
ATOM 431 C C . ASN A 1 95 ? -34.234 -24.469 -3.357 1.00 74.95 81 ASN A C 1
ATOM 432 O O . ASN A 1 95 ? -34.266 -25.380 -4.192 1.00 75.06 81 ASN A O 1
ATOM 437 N N . ASP A 1 96 ? -34.660 -23.236 -3.624 1.00 72.52 82 ASP A N 1
ATOM 438 C CA . ASP A 1 96 ? -35.237 -22.894 -4.934 1.00 70.01 82 ASP A CA 1
ATOM 439 C C . ASP A 1 96 ? -34.399 -21.927 -5.782 1.00 66.77 82 ASP A C 1
ATOM 440 O O . ASP A 1 96 ? -34.650 -21.793 -6.975 1.00 63.98 82 ASP A O 1
ATOM 445 N N . ILE A 1 97 ? -33.420 -21.259 -5.170 1.00 66.17 83 ILE A N 1
ATOM 446 C CA . ILE A 1 97 ? -32.595 -20.263 -5.864 1.00 64.18 83 ILE A CA 1
ATOM 447 C C . ILE A 1 97 ? -31.112 -20.604 -5.867 1.00 64.40 83 ILE A C 1
ATOM 448 O O . ILE A 1 97 ? -30.523 -20.817 -4.807 1.00 66.47 83 ILE A O 1
ATOM 453 N N . LYS A 1 98 ? -30.505 -20.641 -7.062 1.00 62.59 84 LYS A N 1
ATOM 454 C CA . LYS A 1 98 ? -29.083 -20.948 -7.170 1.00 63.07 84 LYS A CA 1
ATOM 455 C C . LYS A 1 98 ? -28.246 -19.666 -7.103 1.00 62.26 84 LYS A C 1
ATOM 456 O O . LYS A 1 98 ? -27.358 -19.550 -6.256 1.00 63.56 84 LYS A O 1
ATOM 462 N N . TYR A 1 99 ? -28.534 -18.711 -7.985 1.00 59.62 85 TYR A N 1
ATOM 463 C CA . TYR A 1 99 ? -27.799 -17.436 -8.027 1.00 60.01 85 TYR A CA 1
ATOM 464 C C . TYR A 1 99 ? -28.688 -16.243 -8.360 1.00 58.54 85 TYR A C 1
ATOM 465 O O . TYR A 1 99 ? -29.739 -16.387 -8.996 1.00 57.46 85 TYR A O 1
ATOM 474 N N . ILE A 1 100 ? -28.241 -15.062 -7.934 1.00 58.61 86 ILE A N 1
ATOM 475 C CA . ILE A 1 100 ? -28.925 -13.805 -8.216 1.00 58.74 86 ILE A CA 1
ATOM 476 C C . ILE A 1 100 ? -27.910 -12.684 -8.384 1.00 59.05 86 ILE A C 1
ATOM 477 O O . ILE A 1 100 ? -26.991 -12.546 -7.582 1.00 60.16 86 ILE A O 1
ATOM 482 N N . ASN A 1 101 ? -28.057 -11.901 -9.444 1.00 56.93 87 ASN A N 1
ATOM 483 C CA . ASN A 1 101 ? -27.198 -10.745 -9.633 1.00 57.74 87 ASN A CA 1
ATOM 484 C C . ASN A 1 101 ? -27.953 -9.655 -10.366 1.00 57.40 87 ASN A C 1
ATOM 485 O O . ASN A 1 101 ? -28.883 -9.950 -11.133 1.00 55.61 87 ASN A O 1
ATOM 490 N N . ALA A 1 102 ? -27.613 -8.398 -10.076 1.00 59.14 88 ALA A N 1
ATOM 491 C CA . ALA A 1 102 ? -28.235 -7.276 -10.760 1.00 59.86 88 ALA A CA 1
ATOM 492 C C . ALA A 1 102 ? -27.944 -7.449 -12.248 1.00 58.85 88 ALA A C 1
ATOM 493 O O . ALA A 1 102 ? -26.822 -7.799 -12.612 1.00 57.59 88 ALA A O 1
ATOM 495 N N . THR A 1 103 ? -28.947 -7.237 -13.099 1.00 59.14 89 THR A N 1
ATOM 496 C CA . THR A 1 103 ? -28.756 -7.361 -14.548 1.00 59.69 89 THR A CA 1
ATOM 497 C C . THR A 1 103 ? -27.818 -6.250 -15.012 1.00 63.04 89 THR A C 1
ATOM 498 O O . THR A 1 103 ? -28.091 -5.079 -14.779 1.00 64.10 89 THR A O 1
ATOM 502 N N . CYS A 1 104 ? -26.727 -6.619 -15.683 1.00 66.57 90 CYS A N 1
ATOM 503 C CA . CYS A 1 104 ? -25.733 -5.638 -16.147 1.00 71.23 90 CYS A CA 1
ATOM 504 C C . CYS A 1 104 ? -26.322 -4.563 -17.063 1.00 72.82 90 CYS A C 1
ATOM 505 O O . CYS A 1 104 ? -27.006 -4.871 -18.037 1.00 71.57 90 CYS A O 1
ATOM 508 N N . SER A 1 105 ? -26.049 -3.300 -16.737 1.00 77.30 91 SER A N 1
ATOM 509 C CA . SER A 1 105 ? -26.549 -2.174 -17.526 1.00 79.01 91 SER A CA 1
ATOM 510 C C . SER A 1 105 ? -25.630 -1.867 -18.703 1.00 79.39 91 SER A C 1
ATOM 511 O O . SER A 1 105 ? -26.057 -1.883 -19.861 1.00 77.59 91 SER A O 1
ATOM 514 N N . THR A 1 106 ? -24.363 -1.603 -18.387 1.00 82.08 92 THR A N 1
ATOM 515 C CA . THR A 1 106 ? -23.357 -1.230 -19.377 1.00 82.60 92 THR A CA 1
ATOM 516 C C . THR A 1 106 ? -22.426 -2.374 -19.743 1.00 82.36 92 THR A C 1
ATOM 517 O O . THR A 1 106 ? -21.210 -2.236 -19.655 1.00 84.43 92 THR A O 1
ATOM 521 N N . CYS A 1 107 ? -22.993 -3.497 -20.164 1.00 81.42 93 CYS A N 1
ATOM 522 C CA . CYS A 1 107 ? -22.192 -4.664 -20.544 1.00 81.07 93 CYS A CA 1
ATOM 523 C C . CYS A 1 107 ? -22.155 -4.915 -22.060 1.00 80.09 93 CYS A C 1
ATOM 524 O O . CYS A 1 107 ? -21.107 -5.287 -22.605 1.00 79.46 93 CYS A O 1
ATOM 527 N N . ILE A 1 108 ? -23.278 -4.689 -22.741 1.00 79.81 94 ILE A N 1
ATOM 528 C CA . ILE A 1 108 ? -23.350 -4.923 -24.190 1.00 79.07 94 ILE A CA 1
ATOM 529 C C . ILE A 1 108 ? -22.661 -3.803 -24.978 1.00 80.16 94 ILE A C 1
ATOM 530 O O . ILE A 1 108 ? -22.841 -2.613 -24.683 1.00 81.27 94 ILE A O 1
ATOM 535 N N . THR A 1 109 ? -21.870 -4.195 -25.976 1.00 79.90 95 THR A N 1
ATOM 536 C CA . THR A 1 109 ? -21.176 -3.233 -26.830 1.00 80.92 95 THR A CA 1
ATOM 537 C C . THR A 1 109 ? -22.166 -2.699 -27.865 1.00 81.05 95 THR A C 1
ATOM 538 O O . THR A 1 109 ? -23.016 -3.438 -28.366 1.00 78.58 95 THR A O 1
ATOM 542 N N . SER A 1 110 ? -22.046 -1.409 -28.163 1.00 84.08 96 SER A N 1
ATOM 543 C CA . SER A 1 110 ? -22.913 -0.736 -29.122 1.00 85.40 96 SER A CA 1
ATOM 544 C C . SER A 1 110 ? -22.602 -1.151 -30.566 1.00 85.12 96 SER A C 1
ATOM 545 O O . SER A 1 110 ? -21.436 -1.301 -30.948 1.00 85.42 96 SER A O 1
ATOM 548 N N . GLU A 1 111 ? -23.665 -1.311 -31.357 1.00 84.97 97 GLU A N 1
ATOM 549 C CA . GLU A 1 111 ? -23.569 -1.720 -32.760 1.00 83.91 97 GLU A CA 1
ATOM 550 C C . GLU A 1 111 ? -23.301 -0.481 -33.606 1.00 84.79 97 GLU A C 1
ATOM 551 O O . GLU A 1 111 ? -23.379 0.646 -33.103 1.00 86.69 97 GLU A O 1
ATOM 557 N N . LYS A 1 112 ? -22.994 -0.685 -34.887 1.00 83.94 98 LYS A N 1
ATOM 558 C CA . LYS A 1 112 ? -22.699 0.431 -35.802 1.00 85.07 98 LYS A CA 1
ATOM 559 C C . LYS A 1 112 ? -23.505 0.372 -37.109 1.00 84.05 98 LYS A C 1
ATOM 560 O O . LYS A 1 112 ? -23.267 -0.485 -37.971 1.00 81.62 98 LYS A O 1
ATOM 566 N N . THR A 1 113 ? -24.454 1.302 -37.237 1.00 84.71 99 THR A N 1
ATOM 567 C CA . THR A 1 113 ? -25.332 1.401 -38.408 1.00 84.19 99 THR A CA 1
ATOM 568 C C . THR A 1 113 ? -25.307 2.813 -39.025 1.00 85.73 99 THR A C 1
ATOM 569 O O . THR A 1 113 ? -26.080 3.109 -39.943 1.00 86.17 99 THR A O 1
ATOM 573 N N . ILE A 1 114 ? -24.415 3.672 -38.525 1.00 86.21 100 ILE A N 1
ATOM 574 C CA . ILE A 1 114 ? -24.293 5.047 -39.019 1.00 87.79 100 ILE A CA 1
ATOM 575 C C . ILE A 1 114 ? -23.984 5.067 -40.534 1.00 87.21 100 ILE A C 1
ATOM 576 O O . ILE A 1 114 ? -23.028 4.437 -41.000 1.00 85.92 100 ILE A O 1
ATOM 581 N N . ASP A 1 115 ? -24.835 5.763 -41.287 1.00 87.73 101 ASP A N 1
ATOM 582 C CA . ASP A 1 115 ? -24.713 5.868 -42.742 1.00 87.90 101 ASP A CA 1
ATOM 583 C C . ASP A 1 115 ? -23.866 7.097 -43.104 1.00 89.61 101 ASP A C 1
ATOM 584 O O . ASP A 1 115 ? -24.389 8.189 -43.352 1.00 91.29 101 ASP A O 1
ATOM 589 N N . ARG A 1 116 ? -22.551 6.889 -43.123 1.00 88.35 102 ARG A N 1
ATOM 590 C CA . ARG A 1 116 ? -21.566 7.931 -43.436 1.00 89.79 102 ARG A CA 1
ATOM 591 C C . ARG A 1 116 ? -21.224 7.967 -44.924 1.00 89.68 102 ARG A C 1
ATOM 592 O O . ARG A 1 116 ? -21.982 8.500 -45.737 1.00 90.40 102 ARG A O 1
ATOM 600 N N . GLU A 1 120 ? -25.211 3.893 -48.918 1.00 82.35 106 GLU A N 1
ATOM 601 C CA . GLU A 1 120 ? -24.898 5.071 -49.705 1.00 84.96 106 GLU A CA 1
ATOM 602 C C . GLU A 1 120 ? -25.309 4.919 -51.184 1.00 86.78 106 GLU A C 1
ATOM 603 O O . GLU A 1 120 ? -25.448 3.805 -51.700 1.00 86.06 106 GLU A O 1
ATOM 609 N N . SER A 1 121 ? -25.480 6.068 -51.840 1.00 74.16 107 SER A N 1
ATOM 610 C CA . SER A 1 121 ? -25.934 6.179 -53.242 1.00 74.63 107 SER A CA 1
ATOM 611 C C . SER A 1 121 ? -25.314 5.231 -54.289 1.00 72.53 107 SER A C 1
ATOM 612 O O . SER A 1 121 ? -26.014 4.379 -54.846 1.00 73.17 107 SER A O 1
ATOM 615 N N . LEU A 1 122 ? -24.026 5.401 -54.579 1.00 70.22 108 LEU A N 1
ATOM 616 C CA . LEU A 1 122 ? -23.357 4.579 -55.596 1.00 66.88 108 LEU A CA 1
ATOM 617 C C . LEU A 1 122 ? -23.260 3.113 -55.181 1.00 62.46 108 LEU A C 1
ATOM 618 O O . LEU A 1 122 ? -22.931 2.801 -54.035 1.00 61.25 108 LEU A O 1
ATOM 623 N N . PHE A 1 123 ? -23.585 2.224 -56.119 1.00 58.94 109 PHE A N 1
ATOM 624 C CA . PHE A 1 123 ? -23.545 0.784 -55.885 1.00 55.82 109 PHE A CA 1
ATOM 625 C C . PHE A 1 123 ? -22.319 0.176 -56.594 1.00 53.31 109 PHE A C 1
ATOM 626 O O . PHE A 1 123 ? -22.299 0.012 -57.825 1.00 53.36 109 PHE A O 1
ATOM 634 N N . SER A 1 124 ? -21.297 -0.152 -55.807 1.00 48.06 110 SER A N 1
ATOM 635 C CA . SER A 1 124 ? -20.064 -0.714 -56.346 1.00 45.19 110 SER A CA 1
ATOM 636 C C . SER A 1 124 ? -20.093 -2.256 -56.275 1.00 42.43 110 SER A C 1
ATOM 637 O O . SER A 1 124 ? -21.137 -2.848 -56.009 1.00 42.93 110 SER A O 1
ATOM 640 N N . ARG A 1 125 ? -18.958 -2.898 -56.511 1.00 37.72 111 ARG A N 1
ATOM 641 C CA . ARG A 1 125 ? -18.886 -4.364 -56.533 1.00 34.79 111 ARG A CA 1
ATOM 642 C C . ARG A 1 125 ? -18.470 -4.959 -55.194 1.00 32.99 111 ARG A C 1
ATOM 643 O O . ARG A 1 125 ? -17.784 -4.296 -54.392 1.00 32.21 111 ARG A O 1
ATOM 651 N N . GLN A 1 126 ? -18.855 -6.225 -54.972 1.00 29.55 112 GLN A N 1
ATOM 652 C CA . GLN A 1 126 ? -18.600 -6.886 -53.703 1.00 26.73 112 GLN A CA 1
ATOM 653 C C . GLN A 1 126 ? -17.238 -7.561 -53.665 1.00 26.41 112 GLN A C 1
ATOM 654 O O . GLN A 1 126 ? -17.143 -8.786 -53.778 1.00 23.27 112 GLN A O 1
ATOM 660 N N . TRP A 1 127 ? -16.197 -6.756 -53.438 1.00 25.67 113 TRP A N 1
ATOM 661 C CA . TRP A 1 127 ? -14.822 -7.254 -53.374 1.00 26.29 113 TRP A CA 1
ATOM 662 C C . TRP A 1 127 ? -14.660 -8.321 -52.309 1.00 24.45 113 TRP A C 1
ATOM 663 O O . TRP A 1 127 ? -13.864 -9.249 -52.465 1.00 25.62 113 TRP A O 1
ATOM 674 N N . ASP A 1 128 ? -15.421 -8.180 -51.236 1.00 24.21 114 ASP A N 1
ATOM 675 C CA . ASP A 1 128 ? -15.385 -9.082 -50.076 1.00 24.86 114 ASP A CA 1
ATOM 676 C C . ASP A 1 128 ? -15.895 -10.470 -50.407 1.00 24.31 114 ASP A C 1
ATOM 677 O O . ASP A 1 128 ? -15.364 -11.458 -49.913 1.00 26.49 114 ASP A O 1
ATOM 682 N N . MET A 1 129 ? -16.912 -10.554 -51.257 1.00 23.51 115 MET A N 1
ATOM 683 C CA . MET A 1 129 ? -17.427 -11.830 -51.699 1.00 23.74 115 MET A CA 1
ATOM 684 C C . MET A 1 129 ? -16.450 -12.425 -52.725 1.00 24.75 115 MET A C 1
ATOM 685 O O . MET A 1 129 ? -16.190 -13.642 -52.719 1.00 24.10 115 MET A O 1
ATOM 690 N N . ASN A 1 130 ? -15.896 -11.569 -53.593 1.00 25.23 116 ASN A N 1
ATOM 691 C CA . ASN A 1 130 ? -14.946 -12.041 -54.611 1.00 26.28 116 ASN A CA 1
ATOM 692 C C . ASN A 1 130 ? -13.726 -12.713 -53.985 1.00 26.07 116 ASN A C 1
ATOM 693 O O . ASN A 1 130 ? -13.209 -13.705 -54.505 1.00 27.04 116 ASN A O 1
ATOM 698 N N . LYS A 1 131 ? -13.315 -12.197 -52.839 1.00 27.25 117 LYS A N 1
ATOM 699 C CA . LYS A 1 131 ? -12.188 -12.720 -52.079 1.00 29.52 117 LYS A CA 1
ATOM 700 C C . LYS A 1 131 ? -12.394 -14.177 -51.573 1.00 28.06 117 LYS A C 1
ATOM 701 O O . LYS A 1 131 ? -11.437 -14.904 -51.391 1.00 27.76 117 LYS A O 1
ATOM 707 N N . ILE A 1 132 ? -13.634 -14.575 -51.305 1.00 27.37 118 ILE A N 1
ATOM 708 C CA . ILE A 1 132 ? -13.923 -15.902 -50.748 1.00 25.99 118 ILE A CA 1
ATOM 709 C C . ILE A 1 132 ? -14.571 -16.876 -51.713 1.00 25.84 118 ILE A C 1
ATOM 710 O O . ILE A 1 132 ? -14.695 -18.053 -51.390 1.00 25.43 118 ILE A O 1
ATOM 715 N N . THR A 1 133 ? -14.955 -16.397 -52.897 1.00 24.15 119 THR A N 1
ATOM 716 C CA . THR A 1 133 ? -15.616 -17.229 -53.904 1.00 26.75 119 THR A CA 1
ATOM 717 C C . THR A 1 133 ? -14.795 -17.451 -55.166 1.00 27.23 119 THR A C 1
ATOM 718 O O . THR A 1 133 ? -15.336 -17.938 -56.172 1.00 26.83 119 THR A O 1
ATOM 722 N N A ASN A 1 134 ? -13.484 -17.178 -55.125 0.60 27.19 120 ASN A N 1
ATOM 723 N N B ASN A 1 134 ? -13.523 -17.071 -55.113 0.40 27.53 120 ASN A N 1
ATOM 724 C CA A ASN A 1 134 ? -12.629 -17.227 -56.344 0.60 27.63 120 ASN A CA 1
ATOM 725 C CA B ASN A 1 134 ? -12.639 -17.200 -56.249 0.40 28.13 120 ASN A CA 1
ATOM 726 C C A ASN A 1 134 ? -13.223 -16.325 -57.424 0.60 28.32 120 ASN A C 1
ATOM 727 C C B ASN A 1 134 ? -13.189 -16.336 -57.388 0.40 28.63 120 ASN A C 1
ATOM 728 O O A ASN A 1 134 ? -13.462 -16.750 -58.562 0.60 29.53 120 ASN A O 1
ATOM 729 O O B ASN A 1 134 ? -13.356 -16.798 -58.521 0.40 29.81 120 ASN A O 1
ATOM 738 N N . ASN A 1 135 ? -13.486 -15.080 -57.057 1.00 27.71 121 ASN A N 1
ATOM 739 C CA . ASN A 1 135 ? -14.028 -14.095 -58.015 1.00 28.33 121 ASN A CA 1
ATOM 740 C C . ASN A 1 135 ? -15.331 -14.545 -58.674 1.00 28.03 121 ASN A C 1
ATOM 741 O O . ASN A 1 135 ? -15.513 -14.419 -59.882 1.00 30.65 121 ASN A O 1
ATOM 746 N N . GLY A 1 136 ? -16.216 -15.096 -57.846 1.00 29.99 122 GLY A N 1
ATOM 747 C CA . GLY A 1 136 ? -17.513 -15.569 -58.283 1.00 29.77 122 GLY A CA 1
ATOM 748 C C . GLY A 1 136 ? -17.586 -16.991 -58.811 1.00 30.68 122 GLY A C 1
ATOM 749 O O . GLY A 1 136 ? -18.671 -17.509 -59.007 1.00 32.26 122 GLY A O 1
ATOM 750 N N . ALA A 1 137 ? -16.454 -17.648 -58.994 1.00 29.80 123 ALA A N 1
ATOM 751 C CA . ALA A 1 137 ? -16.457 -18.990 -59.566 1.00 30.72 123 ALA A CA 1
ATOM 752 C C . ALA A 1 137 ? -17.228 -20.028 -58.715 1.00 30.12 123 ALA A C 1
ATOM 753 O O . ALA A 1 137 ? -17.770 -20.965 -59.267 1.00 31.66 123 ALA A O 1
ATOM 755 N N . SER A 1 138 ? -17.255 -19.860 -57.399 1.00 29.27 124 SER A N 1
ATOM 756 C CA . SER A 1 138 ? -17.963 -20.804 -56.545 1.00 30.06 124 SER A CA 1
ATOM 757 C C . SER A 1 138 ? -19.485 -20.764 -56.663 1.00 31.60 124 SER A C 1
ATOM 758 O O . SER A 1 138 ? -20.150 -21.720 -56.241 1.00 29.27 124 SER A O 1
ATOM 761 N N A TYR A 1 139 ? -20.046 -19.681 -57.203 0.60 32.86 125 TYR A N 1
ATOM 762 N N B TYR A 1 139 ? -20.045 -19.682 -57.219 0.40 32.54 125 TYR A N 1
ATOM 763 C CA A TYR A 1 139 ? -21.494 -19.616 -57.352 0.60 33.65 125 TYR A CA 1
ATOM 764 C CA B TYR A 1 139 ? -21.497 -19.602 -57.392 0.40 33.42 125 TYR A CA 1
ATOM 765 C C A TYR A 1 139 ? -22.005 -20.727 -58.288 0.60 35.06 125 TYR A C 1
ATOM 766 C C B TYR A 1 139 ? -21.991 -20.759 -58.259 0.40 34.83 125 TYR A C 1
ATOM 767 O O A TYR A 1 139 ? -23.150 -21.149 -58.180 0.60 34.47 125 TYR A O 1
ATOM 768 O O B TYR A 1 139 ? -23.107 -21.241 -58.083 0.40 34.25 125 TYR A O 1
ATOM 785 N N . ASP A 1 140 ? -21.140 -21.231 -59.164 1.00 35.69 126 ASP A N 1
ATOM 786 C CA . ASP A 1 140 ? -21.492 -22.348 -60.021 1.00 37.71 126 ASP A CA 1
ATOM 787 C C . ASP A 1 140 ? -21.512 -23.674 -59.231 1.00 36.34 126 ASP A C 1
ATOM 788 O O . ASP A 1 140 ? -22.038 -24.650 -59.716 1.00 35.78 126 ASP A O 1
ATOM 793 N N . ASP A 1 141 ? -20.972 -23.688 -58.006 1.00 33.40 127 ASP A N 1
ATOM 794 C CA . ASP A 1 141 ? -20.875 -24.909 -57.188 1.00 33.23 127 ASP A CA 1
ATOM 795 C C . ASP A 1 141 ? -21.843 -24.980 -56.000 1.00 31.94 127 ASP A C 1
ATOM 796 O O . ASP A 1 141 ? -21.749 -25.884 -55.158 1.00 34.21 127 ASP A O 1
ATOM 801 N N . LEU A 1 142 ? -22.799 -24.067 -55.951 1.00 31.45 128 LEU A N 1
ATOM 802 C CA . LEU A 1 142 ? -23.775 -24.060 -54.881 1.00 30.28 128 LEU A CA 1
ATOM 803 C C . LEU A 1 142 ? -24.614 -25.327 -54.901 1.00 30.60 128 LEU A C 1
ATOM 804 O O . LEU A 1 142 ? -24.944 -25.814 -55.962 1.00 32.26 128 LEU A O 1
ATOM 809 N N . PRO A 1 143 ? -24.944 -25.871 -53.718 1.00 29.80 129 PRO A N 1
ATOM 810 C CA . PRO A 1 143 ? -25.792 -27.056 -53.672 1.00 31.39 129 PRO A CA 1
ATOM 811 C C . PRO A 1 143 ? -27.102 -26.820 -54.394 1.00 32.90 129 PRO A C 1
ATOM 812 O O . PRO A 1 143 ? -27.669 -25.735 -54.300 1.00 32.05 129 PRO A O 1
ATOM 816 N N . LYS A 1 144 ? -27.597 -27.843 -55.080 1.00 36.05 130 LYS A N 1
ATOM 817 C CA . LYS A 1 144 ? -28.868 -27.744 -55.774 1.00 38.37 130 LYS A CA 1
ATOM 818 C C . LYS A 1 144 ? -30.025 -27.624 -54.765 1.00 37.85 130 LYS A C 1
ATOM 819 O O . LYS A 1 144 ? -30.967 -26.878 -54.987 1.00 37.55 130 LYS A O 1
ATOM 825 N N . HIS A 1 145 ? -29.925 -28.322 -53.643 1.00 35.60 131 HIS A N 1
ATOM 826 C CA . HIS A 1 145 ? -30.983 -28.289 -52.628 1.00 36.47 131 HIS A CA 1
ATOM 827 C C . HIS A 1 145 ? -30.505 -27.548 -51.390 1.00 35.81 131 HIS A C 1
ATOM 828 O O . HIS A 1 145 ? -29.741 -28.100 -50.586 1.00 35.04 131 HIS A O 1
ATOM 835 N N . ALA A 1 146 ? -30.975 -26.305 -51.236 1.00 34.86 132 ALA A N 1
ATOM 836 C CA . ALA A 1 146 ? -30.551 -25.426 -50.131 1.00 35.16 132 ALA A CA 1
ATOM 837 C C . ALA A 1 146 ? -31.464 -25.584 -48.920 1.00 35.53 132 ALA A C 1
ATOM 838 O O . ALA A 1 146 ? -32.289 -24.717 -48.611 1.00 36.80 132 ALA A O 1
ATOM 840 N N . ASN A 1 147 ? -31.288 -26.692 -48.212 1.00 35.06 133 ASN A N 1
ATOM 841 C CA . ASN A 1 147 ? -32.159 -27.033 -47.086 1.00 34.62 133 ASN A CA 1
ATOM 842 C C . ASN A 1 147 ? -31.897 -26.346 -45.762 1.00 33.53 133 ASN A C 1
ATOM 843 O O . ASN A 1 147 ? -32.825 -26.101 -44.979 1.00 30.71 133 ASN A O 1
ATOM 848 N N . THR A 1 148 ? -30.637 -26.065 -45.479 1.00 29.69 134 THR A N 1
ATOM 849 C CA . THR A 1 148 ? -30.297 -25.489 -44.185 1.00 29.70 134 THR A CA 1
ATOM 850 C C . THR A 1 148 ? -30.891 -24.102 -43.986 1.00 30.24 134 THR A C 1
ATOM 851 O O . THR A 1 148 ? -30.917 -23.283 -44.911 1.00 31.31 134 THR A O 1
ATOM 855 N N . LYS A 1 149 ? -31.408 -23.862 -42.784 1.00 30.44 135 LYS A N 1
ATOM 856 C CA . LYS A 1 149 ? -31.956 -22.554 -42.435 1.00 31.30 135 LYS A CA 1
ATOM 857 C C . LYS A 1 149 ? -30.952 -21.882 -41.504 1.00 30.64 135 LYS A C 1
ATOM 858 O O . LYS A 1 149 ? -30.443 -22.497 -40.558 1.00 30.10 135 LYS A O 1
ATOM 864 N N . ILE A 1 150 ? -30.679 -20.616 -41.775 1.00 30.09 136 ILE A N 1
ATOM 865 C CA . ILE A 1 150 ? -29.751 -19.848 -40.989 1.00 29.54 136 ILE A CA 1
ATOM 866 C C . ILE A 1 150 ? -30.507 -18.888 -40.079 1.00 29.29 136 ILE A C 1
ATOM 867 O O . ILE A 1 150 ? -31.252 -18.033 -40.554 1.00 31.54 136 ILE A O 1
ATOM 872 N N . ALA A 1 151 ? -30.313 -19.024 -38.778 1.00 27.86 137 ALA A N 1
ATOM 873 C CA . ALA A 1 151 ? -30.920 -18.124 -37.833 1.00 27.03 137 ALA A CA 1
ATOM 874 C C . ALA A 1 151 ? -29.948 -16.974 -37.615 1.00 27.20 137 ALA A C 1
ATOM 875 O O . ALA A 1 151 ? -28.724 -17.176 -37.583 1.00 26.22 137 ALA A O 1
ATOM 877 N N . ILE A 1 152 ? -30.506 -15.784 -37.451 1.00 27.09 138 ILE A N 1
ATOM 878 C CA . ILE A 1 152 ? -29.764 -14.575 -37.199 1.00 27.12 138 ILE A CA 1
ATOM 879 C C . ILE A 1 152 ? -30.413 -13.934 -35.976 1.00 28.70 138 ILE A C 1
ATOM 880 O O . ILE A 1 152 ? -31.631 -13.690 -35.967 1.00 29.77 138 ILE A O 1
ATOM 885 N N . ILE A 1 153 ? -29.606 -13.704 -34.940 1.00 26.62 139 ILE A N 1
ATOM 886 C CA . ILE A 1 153 ? -30.059 -13.109 -33.688 1.00 29.01 139 ILE A CA 1
ATOM 887 C C . ILE A 1 153 ? -29.564 -11.670 -33.726 1.00 28.63 139 ILE A C 1
ATOM 888 O O . ILE A 1 153 ? -28.367 -11.411 -33.619 1.00 28.51 139 ILE A O 1
ATOM 893 N N . ASP A 1 154 ? -30.475 -10.717 -33.927 1.00 29.43 140 ASP A N 1
ATOM 894 C CA . ASP A 1 154 ? -30.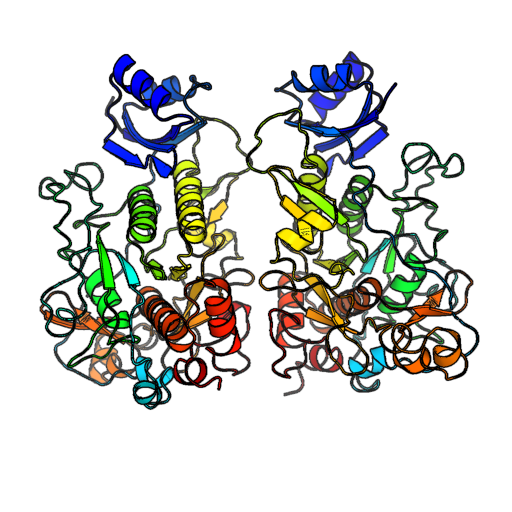004 -9.363 -34.137 1.00 30.13 140 ASP A CA 1
ATOM 895 C C . ASP A 1 154 ? -31.125 -8.322 -33.966 1.00 29.92 140 ASP A C 1
ATOM 896 O O . ASP A 1 154 ? -32.083 -8.550 -33.206 1.00 30.84 140 ASP A O 1
ATOM 901 N N . THR A 1 155 ? -31.019 -7.191 -34.663 1.00 29.74 141 THR A N 1
ATOM 902 C CA . THR A 1 155 ? -31.992 -6.095 -34.471 1.00 30.83 141 THR A CA 1
ATOM 903 C C . THR A 1 155 ? -33.303 -6.200 -35.218 1.00 31.82 141 THR A C 1
ATOM 904 O O . THR A 1 155 ? -34.198 -5.374 -35.001 1.00 34.76 141 THR A O 1
ATOM 908 N N . GLY A 1 156 ? -33.450 -7.223 -36.058 1.00 32.10 142 GLY A N 1
ATOM 909 C CA . GLY A 1 156 ? -34.645 -7.385 -36.875 1.00 31.18 142 GLY A CA 1
ATOM 910 C C . GLY A 1 156 ? -34.222 -7.345 -38.328 1.00 31.54 142 GLY A C 1
ATOM 911 O O . GLY A 1 156 ? -33.026 -7.285 -38.637 1.00 30.68 142 GLY A O 1
ATOM 912 N N . VAL A 1 157 ? -35.185 -7.389 -39.235 1.00 32.40 143 VAL A N 1
ATOM 913 C CA . VAL A 1 157 ? -34.850 -7.322 -40.645 1.00 31.57 143 VAL A CA 1
ATOM 914 C C . VAL A 1 157 ? -35.971 -6.690 -41.436 1.00 34.36 143 VAL A C 1
ATOM 915 O O . VAL A 1 157 ? -37.142 -6.772 -41.048 1.00 33.47 143 VAL A O 1
ATOM 919 N N . MET A 1 158 ? -35.602 -6.032 -42.534 1.00 32.87 144 MET A N 1
ATOM 920 C CA . MET A 1 158 ? -36.581 -5.456 -43.428 1.00 35.62 144 MET A CA 1
ATOM 921 C C . MET A 1 158 ? -36.967 -6.632 -44.279 1.00 35.25 144 MET A C 1
ATOM 922 O O . MET A 1 158 ? -36.328 -6.902 -45.308 1.00 33.79 144 MET A O 1
ATOM 927 N N . LYS A 1 159 ? -38.030 -7.317 -43.874 1.00 35.58 145 LYS A N 1
ATOM 928 C CA . LYS A 1 159 ? -38.454 -8.539 -44.551 1.00 36.47 145 LYS A CA 1
ATOM 929 C C . LYS A 1 159 ? -38.839 -8.416 -46.008 1.00 37.47 145 LYS A C 1
ATOM 930 O O . LYS A 1 159 ? -38.808 -9.416 -46.729 1.00 38.34 145 LYS A O 1
ATOM 936 N N A ASN A 1 160 ? -39.203 -7.221 -46.454 0.50 37.87 146 ASN A N 1
ATOM 937 N N B ASN A 1 160 ? -39.186 -7.203 -46.423 0.50 37.70 146 ASN A N 1
ATOM 938 C CA A ASN A 1 160 ? -39.585 -7.030 -47.849 0.50 38.95 146 ASN A CA 1
ATOM 939 C CA B ASN A 1 160 ? -39.600 -6.912 -47.789 0.50 38.65 146 ASN A CA 1
ATOM 940 C C A ASN A 1 160 ? -38.504 -6.365 -48.705 0.50 37.28 146 ASN A C 1
ATOM 941 C C B ASN A 1 160 ? -38.509 -6.320 -48.678 0.50 37.12 146 ASN A C 1
ATOM 942 O O A ASN A 1 160 ? -38.787 -5.899 -49.804 0.50 36.91 146 ASN A O 1
ATOM 943 O O B ASN A 1 160 ? -38.791 -5.869 -49.783 0.50 36.77 146 ASN A O 1
ATOM 952 N N . HIS A 1 161 ? -37.264 -6.327 -48.208 1.00 36.02 147 HIS A N 1
ATOM 953 C CA . HIS A 1 161 ? -36.150 -5.780 -48.990 1.00 34.08 147 HIS A CA 1
ATOM 954 C C . HIS A 1 161 ? -36.116 -6.633 -50.254 1.00 34.36 147 HIS A C 1
ATOM 955 O O . HIS A 1 161 ? -36.183 -7.857 -50.152 1.00 35.84 147 HIS A O 1
ATOM 962 N N . ASP A 1 162 ? -36.023 -6.013 -51.429 1.00 34.52 148 ASP A N 1
ATOM 963 C CA . ASP A 1 162 ? -36.014 -6.771 -52.702 1.00 36.81 148 ASP A CA 1
ATOM 964 C C . ASP A 1 162 ? -35.036 -7.940 -52.705 1.00 35.12 148 ASP A C 1
ATOM 965 O O . ASP A 1 162 ? -35.324 -8.988 -53.277 1.00 33.32 148 ASP A O 1
ATOM 970 N N . ASP A 1 163 ? -33.865 -7.747 -52.102 1.00 32.47 149 ASP A N 1
ATOM 971 C CA . ASP A 1 163 ? -32.844 -8.803 -52.088 1.00 32.50 149 ASP A CA 1
ATOM 972 C C . ASP A 1 163 ? -33.023 -9.866 -51.006 1.00 31.54 149 ASP A C 1
ATOM 973 O O . ASP A 1 163 ? -32.384 -10.921 -51.075 1.00 29.26 149 ASP A O 1
ATOM 978 N N . LEU A 1 164 ? -33.872 -9.594 -50.013 1.00 32.19 150 LEU A N 1
ATOM 979 C CA . LEU A 1 164 ? -34.073 -10.503 -48.888 1.00 31.41 150 LEU A CA 1
ATOM 980 C C . LEU A 1 164 ? -35.433 -11.209 -48.803 1.00 33.33 150 LEU A C 1
ATOM 981 O O . LEU A 1 164 ? -35.566 -12.209 -48.104 1.00 32.57 150 LEU A O 1
ATOM 986 N N . LYS A 1 165 ? -36.433 -10.705 -49.515 1.00 34.40 151 LYS A N 1
ATOM 987 C CA . LYS A 1 165 ? -37.785 -11.239 -49.386 1.00 36.61 151 LYS A CA 1
ATOM 988 C C . LYS A 1 165 ? -37.999 -12.705 -49.717 1.00 37.56 151 LYS A C 1
ATOM 989 O O . LYS A 1 165 ? -38.722 -13.383 -49.000 1.00 36.44 151 LYS A O 1
ATOM 995 N N A ASN A 1 166 ? -37.380 -13.197 -50.786 0.50 35.96 152 ASN A N 1
ATOM 996 N N B ASN A 1 166 ? -37.406 -13.194 -50.802 0.50 36.66 152 ASN A N 1
ATOM 997 C CA A ASN A 1 166 ? -37.573 -14.593 -51.157 0.50 37.11 152 ASN A CA 1
ATOM 998 C CA B ASN A 1 166 ? -37.595 -14.597 -51.177 0.50 38.19 152 ASN A CA 1
ATOM 999 C C A ASN A 1 166 ? -37.020 -15.534 -50.087 0.50 35.11 152 ASN A C 1
ATOM 1000 C C B ASN A 1 166 ? -36.945 -15.581 -50.186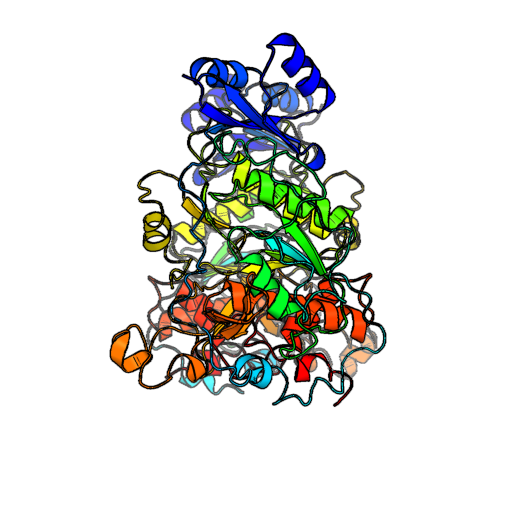 0.50 35.84 152 ASN A C 1
ATOM 1001 O O A ASN A 1 166 ? -37.605 -16.576 -49.818 0.50 34.46 152 ASN A O 1
ATOM 1002 O O B ASN A 1 166 ? -37.369 -16.730 -50.107 0.50 35.27 152 ASN A O 1
ATOM 1011 N N . ASN A 1 167 ? -35.915 -15.136 -49.456 1.00 33.85 153 ASN A N 1
ATOM 1012 C CA . ASN A 1 167 ? -35.242 -15.981 -48.449 1.00 31.86 153 ASN A CA 1
ATOM 1013 C C . ASN A 1 167 ? -35.700 -15.830 -46.993 1.00 33.29 153 ASN A C 1
ATOM 1014 O O . ASN A 1 167 ? -35.351 -16.675 -46.166 1.00 30.64 153 ASN A O 1
ATOM 1019 N N . PHE A 1 168 ? -36.468 -14.780 -46.699 1.00 33.65 154 PHE A N 1
ATOM 1020 C CA . PHE A 1 168 ? -37.010 -14.538 -45.360 1.00 34.91 154 PHE A CA 1
ATOM 1021 C C . PHE A 1 168 ? -37.988 -15.628 -44.959 1.00 35.35 154 PHE A C 1
ATOM 1022 O O . PHE A 1 168 ? -38.904 -15.951 -45.704 1.00 35.22 154 PHE A O 1
ATOM 1030 N N . SER A 1 169 ? -37.801 -16.175 -43.774 1.00 35.61 155 SER A N 1
ATOM 1031 C CA . SER A 1 169 ? -38.668 -17.226 -43.255 1.00 37.48 155 SER A CA 1
ATOM 1032 C C . SER A 1 169 ? -39.676 -16.647 -42.278 1.00 40.67 155 SER A C 1
ATOM 1033 O O . SER A 1 169 ? -39.319 -15.875 -41.369 1.00 40.89 155 SER A O 1
ATOM 1036 N N . THR A 1 170 ? -40.928 -17.065 -42.439 1.00 41.85 156 THR A N 1
ATOM 1037 C CA . THR A 1 170 ? -42.019 -16.636 -41.564 1.00 45.01 156 THR A CA 1
ATOM 1038 C C . THR A 1 170 ? -41.908 -17.224 -40.153 1.00 45.00 156 THR A C 1
ATOM 1039 O O . THR A 1 170 ? -42.689 -16.870 -39.287 1.00 47.77 156 THR A O 1
ATOM 1043 N N . ASP A 1 171 ? -40.942 -18.122 -39.928 1.00 44.54 157 ASP A N 1
ATOM 1044 C CA . ASP A 1 171 ? -40.664 -18.655 -38.596 1.00 45.42 157 ASP A CA 1
ATOM 1045 C C . ASP A 1 171 ? -39.997 -17.577 -37.744 1.00 43.03 157 ASP A C 1
ATOM 1046 O O . ASP A 1 171 ? -39.796 -17.785 -36.537 1.00 42.58 157 ASP A O 1
ATOM 1051 N N . SER A 1 172 ? -39.604 -16.463 -38.368 1.00 40.56 158 SER A N 1
ATOM 1052 C CA . SER A 1 172 ? -38.927 -15.369 -37.650 1.00 37.56 158 SER A CA 1
ATOM 1053 C C . SER A 1 172 ? -39.751 -14.959 -36.442 1.00 38.57 158 SER A C 1
ATOM 1054 O O . SER A 1 172 ? -40.969 -14.922 -36.518 1.00 39.98 158 SER A O 1
ATOM 1057 N N . LYS A 1 173 ? -39.091 -14.689 -35.319 1.00 37.15 159 LYS A N 1
ATOM 1058 C CA . LYS A 1 173 ? -39.797 -14.316 -34.096 1.00 39.54 159 LYS A CA 1
ATOM 1059 C C . LYS A 1 173 ? -39.166 -13.149 -33.359 1.00 38.73 159 LYS A C 1
ATOM 1060 O O . LYS A 1 173 ? -37.954 -12.905 -33.454 1.00 38.10 159 LYS A O 1
ATOM 1066 N N . ASN A 1 174 ? -40.009 -12.444 -32.612 1.00 38.84 160 ASN A N 1
ATOM 1067 C CA . ASN A 1 174 ? -39.604 -11.305 -31.809 1.00 38.13 160 ASN A CA 1
ATOM 1068 C C . ASN A 1 174 ? -39.400 -11.732 -30.365 1.00 39.02 160 ASN A C 1
ATOM 1069 O O . ASN A 1 174 ? -40.324 -12.237 -29.745 1.00 39.06 160 ASN A O 1
ATOM 1074 N N . LEU A 1 175 ? -38.206 -11.524 -29.823 1.00 39.54 161 LEU A N 1
ATOM 1075 C CA . LEU A 1 175 ? -37.920 -11.876 -28.419 1.00 39.46 161 LEU A CA 1
ATOM 1076 C C . LEU A 1 175 ? -37.906 -10.653 -27.503 1.00 40.56 161 LEU A C 1
ATOM 1077 O O . LEU A 1 175 ? -37.646 -10.768 -26.286 1.00 41.19 161 LEU A O 1
ATOM 1082 N N . VAL A 1 176 ? -38.195 -9.487 -28.069 1.00 39.95 162 VAL A N 1
ATOM 1083 C CA . VAL A 1 176 ? -38.232 -8.265 -27.281 1.00 41.45 162 VAL A CA 1
ATOM 1084 C C . VAL A 1 176 ? -39.565 -8.276 -26.504 1.00 43.55 162 VAL A C 1
ATOM 1085 O O . VAL A 1 176 ? -40.647 -8.431 -27.097 1.00 43.85 162 VAL A O 1
ATOM 1089 N N . PRO A 1 177 ? -39.491 -8.140 -25.171 1.00 45.46 163 PRO A N 1
ATOM 1090 C CA . PRO A 1 177 ? -40.710 -8.183 -24.378 1.00 47.85 163 PRO A CA 1
ATOM 1091 C C . PRO A 1 177 ? -41.519 -6.888 -24.418 1.00 49.62 163 PRO A C 1
ATOM 1092 O O . PRO A 1 177 ? -41.027 -5.845 -24.860 1.00 49.01 163 PRO A O 1
ATOM 1096 N N . LEU A 1 178 ? -42.759 -6.977 -23.956 1.00 51.61 164 LEU A N 1
ATOM 1097 C CA . LEU A 1 178 ? -43.641 -5.826 -23.864 1.00 53.60 164 LEU A CA 1
ATOM 1098 C C . LEU A 1 178 ? -42.870 -4.734 -23.129 1.00 53.87 164 LEU A C 1
ATOM 1099 O O . LEU A 1 178 ? -42.257 -4.994 -22.094 1.00 53.27 164 LEU A O 1
ATOM 1104 N N . ASN A 1 179 ? -42.869 -3.527 -23.687 1.00 54.04 165 ASN A N 1
ATOM 1105 C CA . ASN A 1 179 ? -42.179 -2.377 -23.088 1.00 54.08 165 ASN A CA 1
ATOM 1106 C C . ASN A 1 179 ? -40.646 -2.380 -23.202 1.00 51.72 165 ASN A C 1
ATOM 1107 O O . ASN A 1 179 ? -39.970 -1.611 -22.536 1.00 52.90 165 ASN A O 1
ATOM 1112 N N . GLY A 1 180 ? -40.102 -3.240 -24.056 1.00 49.70 166 GLY A N 1
ATOM 1113 C CA . GLY A 1 180 ? -38.664 -3.277 -24.305 1.00 47.10 166 GLY A CA 1
ATOM 1114 C C . GLY A 1 180 ? -37.685 -3.234 -23.143 1.00 47.71 166 GLY A C 1
ATOM 1115 O O . GLY A 1 180 ? -37.965 -3.705 -22.028 1.00 47.95 166 GLY A O 1
ATOM 1116 N N . PHE A 1 181 ? -36.533 -2.634 -23.418 1.00 47.18 167 PHE A N 1
ATOM 1117 C CA . PHE A 1 181 ? -35.427 -2.568 -22.474 1.00 48.81 167 PHE A CA 1
ATOM 1118 C C . PHE A 1 181 ? -35.800 -1.867 -21.191 1.00 51.01 167 PHE A C 1
ATOM 1119 O O . PHE A 1 181 ? -36.199 -0.702 -21.200 1.00 51.68 167 PHE A O 1
ATOM 1127 N N . ARG A 1 182 ? -35.662 -2.596 -20.087 1.00 52.42 168 ARG A N 1
ATOM 1128 C CA . ARG A 1 182 ? -35.999 -2.083 -18.750 1.00 55.40 168 ARG A CA 1
ATOM 1129 C C . ARG A 1 182 ? -37.340 -1.349 -18.749 1.00 57.73 168 ARG A C 1
ATOM 1130 O O . ARG A 1 182 ? -37.502 -0.335 -18.076 1.00 57.91 168 ARG A O 1
ATOM 1138 N N . GLY A 1 183 ? -38.295 -1.853 -19.533 1.00 58.44 169 GLY A N 1
ATOM 1139 C CA . GLY A 1 183 ? -39.631 -1.249 -19.609 1.00 60.24 169 GLY A CA 1
ATOM 1140 C C . GLY A 1 183 ? -39.674 0.195 -20.092 1.00 61.15 169 GLY A C 1
ATOM 1141 O O . GLY A 1 183 ? -40.647 0.891 -19.841 1.00 62.27 169 GLY A O 1
ATOM 1142 N N . THR A 1 184 ? -38.643 0.645 -20.812 1.00 59.90 170 THR A N 1
ATOM 1143 C CA . THR A 1 184 ? -38.596 2.039 -21.276 1.00 60.64 170 THR A CA 1
ATOM 1144 C C . THR A 1 184 ? -39.013 2.236 -22.739 1.00 60.04 170 THR A C 1
ATOM 1145 O O . THR A 1 184 ? -38.819 3.312 -23.284 1.00 61.03 170 THR A O 1
ATOM 1149 N N . GLU A 1 185 ? -39.600 1.222 -23.364 1.00 58.50 171 GLU A N 1
ATOM 1150 C CA . GLU A 1 185 ? -40.015 1.337 -24.775 1.00 58.36 171 GLU A CA 1
ATOM 1151 C C . GLU A 1 185 ? -41.496 0.978 -24.863 1.00 58.80 171 GLU A C 1
ATOM 1152 O O . GLU A 1 185 ? -41.849 -0.130 -25.240 1.00 56.15 171 GLU A O 1
ATOM 1158 N N . PRO A 1 186 ? -42.376 1.935 -24.531 1.00 63.65 172 PRO A N 1
ATOM 1159 C CA . PRO A 1 186 ? -43.824 1.649 -24.524 1.00 65.45 172 PRO A CA 1
ATOM 1160 C C . PRO A 1 186 ? -44.420 1.234 -25.884 1.00 65.46 172 PRO A C 1
ATOM 1161 O O . PRO A 1 186 ? -45.509 0.676 -25.926 1.00 66.95 172 PRO A O 1
ATOM 1165 N N . GLU A 1 187 ? -43.688 1.466 -26.968 1.00 65.00 173 GLU A N 1
ATOM 1166 C CA . GLU A 1 187 ? -44.138 1.110 -28.318 1.00 64.22 173 GLU A CA 1
ATOM 1167 C C . GLU A 1 187 ? -43.855 -0.362 -28.666 1.00 61.95 173 GLU A C 1
ATOM 1168 O O . GLU A 1 187 ? -44.318 -0.855 -29.693 1.00 60.09 173 GLU A O 1
ATOM 1174 N N . GLU A 1 188 ? -43.080 -1.052 -27.828 1.00 60.03 174 GLU A N 1
ATOM 1175 C CA . GLU A 1 188 ? -42.813 -2.472 -28.040 1.00 57.60 174 GLU A CA 1
ATOM 1176 C C . GLU A 1 188 ? -44.002 -3.235 -27.491 1.00 59.53 174 GLU A C 1
ATOM 1177 O O . GLU A 1 188 ? -44.173 -3.344 -26.276 1.00 60.91 174 GLU A O 1
ATOM 1183 N N . THR A 1 189 ? -44.837 -3.740 -28.392 1.00 59.40 175 THR A N 1
ATOM 1184 C CA . THR A 1 189 ? -46.056 -4.454 -28.007 1.00 61.38 175 THR A CA 1
ATOM 1185 C C . THR A 1 189 ? -45.816 -5.851 -27.442 1.00 59.82 175 THR A C 1
ATOM 1186 O O . THR A 1 189 ? -46.637 -6.366 -26.691 1.00 60.80 175 THR A O 1
ATOM 1190 N N . GLY A 1 190 ? -44.695 -6.464 -27.805 1.00 57.27 176 GLY A N 1
ATOM 1191 C CA . GLY A 1 190 ? -44.407 -7.834 -27.379 1.00 56.26 176 GLY A CA 1
ATOM 1192 C C . GLY A 1 190 ? -44.961 -8.811 -28.414 1.00 56.43 176 GLY A C 1
ATOM 1193 O O . GLY A 1 190 ? -45.003 -10.017 -28.178 1.00 56.88 176 GLY A O 1
ATOM 1194 N N . ASP A 1 191 ? -45.392 -8.274 -29.560 1.00 54.65 177 ASP A N 1
ATOM 1195 C CA . ASP A 1 191 ? -45.923 -9.066 -30.664 1.00 54.65 177 ASP A CA 1
ATOM 1196 C C . ASP A 1 191 ? -44.836 -10.017 -31.165 1.00 52.47 177 ASP A C 1
ATOM 1197 O O . ASP A 1 191 ? -43.835 -9.579 -31.733 1.00 51.97 177 ASP A O 1
ATOM 1202 N N . VAL A 1 192 ? -45.037 -11.318 -30.962 1.00 52.45 178 VAL A N 1
ATOM 1203 C CA . VAL A 1 192 ? -44.050 -12.325 -31.372 1.00 51.65 178 VAL A CA 1
ATOM 1204 C C . VAL A 1 192 ? -43.720 -12.308 -32.877 1.00 50.36 178 VAL A C 1
ATOM 1205 O O . VAL A 1 192 ? -42.627 -12.712 -33.262 1.00 48.92 178 VAL A O 1
ATOM 1209 N N . HIS A 1 193 ? -44.637 -11.836 -33.723 1.00 51.46 179 HIS A N 1
ATOM 1210 C CA . HIS A 1 193 ? -44.374 -11.804 -35.167 1.00 50.89 179 HIS A CA 1
ATOM 1211 C C . HIS A 1 193 ? -43.661 -10.534 -35.651 1.00 49.69 179 HIS A C 1
ATOM 1212 O O . HIS A 1 193 ? -43.252 -10.466 -36.809 1.00 49.35 179 HIS A O 1
ATOM 1219 N N . ASP A 1 194 ? -43.500 -9.538 -34.781 1.00 48.66 180 ASP A N 1
ATOM 1220 C CA . ASP A 1 194 ? -42.867 -8.275 -35.180 1.00 46.57 180 ASP A CA 1
ATOM 1221 C C . ASP A 1 194 ? -41.329 -8.289 -35.151 1.00 43.78 180 ASP A C 1
ATOM 1222 O O . ASP A 1 194 ? -40.709 -8.068 -34.100 1.00 42.71 180 ASP A O 1
ATOM 1227 N N . VAL A 1 195 ? -40.724 -8.533 -36.319 1.00 41.47 181 VAL A N 1
ATOM 1228 C CA . VAL A 1 195 ? -39.269 -8.522 -36.453 1.00 39.62 181 VAL A CA 1
ATOM 1229 C C . VAL A 1 195 ? -38.761 -7.351 -37.307 1.00 38.82 181 VAL A C 1
ATOM 1230 O O . VAL A 1 195 ? -37.672 -7.429 -37.870 1.00 36.87 181 VAL A O 1
ATOM 1234 N N A ASN A 1 196 ? -39.558 -6.287 -37.430 0.50 38.88 182 ASN A N 1
ATOM 1235 N N B ASN A 1 196 ? -39.557 -6.280 -37.405 0.50 39.46 182 ASN A N 1
ATOM 1236 C CA A ASN A 1 196 ? -39.135 -5.119 -38.200 0.50 38.30 182 ASN A CA 1
ATOM 1237 C CA B ASN A 1 196 ? -39.162 -5.087 -38.154 0.50 39.29 182 ASN A CA 1
ATOM 1238 C C A ASN A 1 196 ? -37.858 -4.524 -37.595 0.50 37.70 182 ASN A C 1
ATOM 1239 C C B ASN A 1 196 ? -37.849 -4.529 -37.586 0.50 38.21 182 ASN A C 1
ATOM 1240 O O A ASN A 1 196 ? -37.711 -4.445 -36.363 0.50 35.91 182 ASN A O 1
ATOM 1241 O O B ASN A 1 196 ? -37.667 -4.479 -36.357 0.50 36.40 182 ASN A O 1
ATOM 1250 N N . ASP A 1 197 ? -36.950 -4.108 -38.475 1.00 36.48 183 ASP A N 1
ATOM 1251 C CA . ASP A 1 197 ? -35.641 -3.583 -38.082 1.00 35.75 183 ASP A CA 1
ATOM 1252 C C . ASP A 1 197 ? -35.612 -2.065 -37.843 1.00 38.55 183 ASP A C 1
ATOM 1253 O O . ASP A 1 197 ? -35.521 -1.279 -38.784 1.00 36.68 183 ASP A O 1
ATOM 1258 N N . ARG A 1 198 ? -35.682 -1.670 -36.568 1.00 38.92 184 ARG A N 1
ATOM 1259 C CA . ARG A 1 198 ? -35.641 -0.254 -36.196 1.00 41.16 184 ARG A CA 1
ATOM 1260 C C . ARG A 1 198 ? -34.241 0.332 -36.329 1.00 39.99 184 ARG A C 1
ATOM 1261 O O . ARG A 1 198 ? -34.077 1.441 -36.829 1.00 40.26 184 ARG A O 1
ATOM 1269 N N . LYS A 1 199 ? -33.239 -0.420 -35.865 1.00 37.44 185 LYS A N 1
ATOM 1270 C CA . LYS A 1 199 ? -31.847 0.044 -35.851 1.00 37.64 185 LYS A CA 1
ATOM 1271 C C . LYS A 1 199 ? -31.090 -0.072 -37.155 1.00 35.97 185 LYS A C 1
ATOM 1272 O O . LYS A 1 199 ? -30.268 0.782 -37.443 1.00 38.44 185 LYS A O 1
ATOM 1278 N N . GLY A 1 200 ? -31.340 -1.128 -37.922 1.00 36.10 186 GLY A N 1
ATOM 1279 C CA . GLY A 1 200 ? -30.679 -1.312 -39.236 1.00 34.67 186 GLY A CA 1
ATOM 1280 C C . GLY A 1 200 ? -29.575 -2.355 -39.302 1.00 33.58 186 GLY A C 1
ATOM 1281 O O . GLY A 1 200 ? -29.178 -2.766 -40.386 1.00 30.31 186 GLY A O 1
ATOM 1282 N N . HIS A 1 201 ? -29.088 -2.808 -38.147 1.00 31.77 187 HIS A N 1
ATOM 1283 C CA . HIS A 1 201 ? -27.989 -3.757 -38.113 1.00 31.64 187 HIS A CA 1
ATOM 1284 C C . HIS A 1 201 ? -28.340 -5.149 -38.642 1.00 29.82 187 HIS A C 1
ATOM 1285 O O . HIS A 1 201 ? -27.590 -5.713 -39.440 1.00 28.84 187 HIS A O 1
ATOM 1292 N N . GLY A 1 202 ? -29.473 -5.684 -38.201 1.00 28.27 188 GLY A N 1
ATOM 1293 C CA . GLY A 1 202 ? -29.932 -6.994 -38.608 1.00 27.95 188 GLY A CA 1
ATOM 1294 C C . GLY A 1 202 ? -30.118 -7.126 -40.102 1.00 27.71 188 GLY A C 1
ATOM 1295 O O . GLY A 1 202 ? -29.884 -8.191 -40.662 1.00 27.72 188 GLY A O 1
ATOM 1296 N N . THR A 1 203 ? -30.573 -6.054 -40.747 1.00 27.97 189 THR A N 1
ATOM 1297 C CA . THR A 1 203 ? -30.748 -6.047 -42.207 1.00 28.34 189 THR A CA 1
ATOM 1298 C C . THR A 1 203 ? -29.391 -6.137 -42.901 1.00 26.78 189 THR A C 1
ATOM 1299 O O . THR A 1 203 ? -29.249 -6.836 -43.903 1.00 26.98 189 THR A O 1
ATOM 1303 N N . MET A 1 204 ? -28.379 -5.468 -42.338 1.00 27.70 190 MET A N 1
ATOM 1304 C CA . MET A 1 204 ? -27.024 -5.521 -42.893 1.00 28.78 190 MET A CA 1
ATOM 1305 C C . MET A 1 204 ? -26.454 -6.927 -42.841 1.00 28.92 190 MET A C 1
ATOM 1306 O O . MET A 1 204 ? -25.860 -7.402 -43.832 1.00 26.60 190 MET A O 1
ATOM 1311 N N . VAL A 1 205 ? -26.634 -7.572 -41.682 1.00 26.55 191 VAL A N 1
ATOM 1312 C CA . VAL A 1 205 ? -26.142 -8.935 -41.439 1.00 26.60 191 VAL A CA 1
ATOM 1313 C C . VAL A 1 205 ? -26.853 -9.936 -42.358 1.00 26.64 191 VAL A C 1
ATOM 1314 O O . VAL A 1 205 ? -26.184 -10.801 -42.961 1.00 23.38 191 VAL A O 1
ATOM 1318 N N . SER A 1 206 ? -28.180 -9.782 -42.502 1.00 27.72 192 SER A N 1
ATOM 1319 C CA . SER A 1 206 ? -29.012 -10.676 -43.346 1.00 27.46 192 SER A CA 1
ATOM 1320 C C . SER A 1 206 ? -28.588 -10.666 -44.820 1.00 28.16 192 SER A C 1
ATOM 1321 O O . SER A 1 206 ? -28.679 -11.681 -45.522 1.00 27.30 192 SER A O 1
ATOM 1324 N N . GLY A 1 207 ? -28.141 -9.517 -45.296 1.00 26.54 193 GLY A N 1
ATOM 1325 C CA . GLY A 1 207 ? -27.656 -9.399 -46.661 1.00 26.93 193 GLY A CA 1
ATOM 1326 C C . GLY A 1 207 ? -26.401 -10.221 -46.890 1.00 25.10 193 GLY A C 1
ATOM 1327 O O . GLY A 1 207 ? -26.203 -10.762 -47.955 1.00 25.41 193 GLY A O 1
ATOM 1328 N N . GLN A 1 208 ? -25.549 -10.321 -45.875 1.00 26.21 194 GLN A N 1
ATOM 1329 C CA . GLN A 1 208 ? -24.301 -11.091 -46.007 1.00 25.75 194 GLN A CA 1
ATOM 1330 C C . GLN A 1 208 ? -24.579 -12.573 -46.111 1.00 25.68 194 GLN A C 1
ATOM 1331 O O . GLN A 1 208 ? -23.914 -13.269 -46.855 1.00 26.41 194 GLN A O 1
ATOM 1337 N N . THR A 1 209 ? -25.551 -13.067 -45.361 1.00 24.84 195 THR A N 1
ATOM 1338 C CA . THR A 1 209 ? -25.877 -14.471 -45.472 1.00 27.15 195 THR A CA 1
ATOM 1339 C C . THR A 1 209 ? -26.765 -14.784 -46.677 1.00 26.49 195 THR A C 1
ATOM 1340 O O . THR A 1 209 ? -26.540 -15.767 -47.384 1.00 27.00 195 THR A O 1
ATOM 1344 N N . SER A 1 210 ? -27.714 -13.895 -46.948 1.00 26.74 196 SER A N 1
ATOM 1345 C CA . SER A 1 210 ? -28.822 -14.245 -47.836 1.00 27.46 196 SER A CA 1
ATOM 1346 C C . SER A 1 210 ? -29.291 -13.331 -48.949 1.00 29.20 196 SER A C 1
ATOM 1347 O O . SER A 1 210 ? -30.335 -13.621 -49.527 1.00 30.25 196 SER A O 1
ATOM 1350 N N . ALA A 1 211 ? -28.598 -12.231 -49.241 1.00 28.20 197 ALA A N 1
ATOM 1351 C CA . ALA A 1 211 ? -29.049 -11.389 -50.355 1.00 26.55 197 ALA A CA 1
ATOM 1352 C C . ALA A 1 211 ? -29.079 -12.219 -51.621 1.00 27.23 197 ALA A C 1
ATOM 1353 O O . ALA A 1 211 ? -28.195 -13.034 -51.864 1.00 26.69 197 ALA A O 1
ATOM 1355 N N . ASN A 1 212 ? -30.100 -12.028 -52.431 1.00 27.27 198 ASN A N 1
ATOM 1356 C CA . ASN A 1 212 ? -30.173 -12.722 -53.705 1.00 29.97 198 ASN A CA 1
ATOM 1357 C C . ASN A 1 212 ? -30.872 -11.840 -54.697 1.00 31.49 198 ASN A C 1
ATOM 1358 O O . ASN A 1 212 ? -32.038 -12.048 -55.032 1.00 33.67 198 ASN A O 1
ATOM 1363 N N . GLY A 1 213 ? -30.173 -10.821 -55.162 1.00 33.18 199 GLY A N 1
ATOM 1364 C CA . GLY A 1 213 ? -30.746 -9.895 -56.159 1.00 34.35 199 GLY A CA 1
ATOM 1365 C C . GLY A 1 213 ? -29.618 -9.041 -56.665 1.00 35.40 199 GLY A C 1
ATOM 1366 O O . GLY A 1 213 ? -28.664 -9.552 -57.243 1.00 35.31 199 GLY A O 1
ATOM 1367 N N A LYS A 1 214 ? -29.702 -7.737 -56.436 0.50 35.96 200 LYS A N 1
ATOM 1368 N N B LYS A 1 214 ? -29.709 -7.740 -56.422 0.50 35.74 200 LYS A N 1
ATOM 1369 C CA A LYS A 1 214 ? -28.647 -6.832 -56.871 0.50 37.27 200 LYS A CA 1
ATOM 1370 C CA B LYS A 1 214 ? -28.670 -6.807 -56.826 0.50 36.90 200 LYS A CA 1
ATOM 1371 C C A LYS A 1 214 ? -27.363 -7.149 -56.080 0.50 34.86 200 LYS A C 1
ATOM 1372 C C B LYS A 1 214 ? -27.377 -7.154 -56.080 0.50 34.66 200 LYS A C 1
ATOM 1373 O O A LYS A 1 214 ? -26.265 -7.085 -56.614 0.50 33.21 200 LYS A O 1
ATOM 1374 O O B LYS A 1 214 ? -26.291 -7.119 -56.639 0.50 32.98 200 LYS A O 1
ATOM 1385 N N . LEU A 1 215 ? -27.520 -7.490 -54.806 1.00 33.03 201 LEU A N 1
ATOM 1386 C CA . LEU A 1 215 ? -26.405 -7.881 -53.967 1.00 32.27 201 LEU A CA 1
ATOM 1387 C C . LEU A 1 215 ? -26.562 -9.406 -53.847 1.00 30.20 201 LEU A C 1
ATOM 1388 O O . LEU A 1 215 ? -27.686 -9.928 -53.890 1.00 27.67 201 LEU A O 1
ATOM 1393 N N . ILE A 1 216 ? -25.460 -10.120 -53.672 1.00 29.44 202 ILE A N 1
ATOM 1394 C CA . ILE A 1 216 ? -25.510 -11.570 -53.519 1.00 28.55 202 ILE A CA 1
ATOM 1395 C C . ILE A 1 216 ? -24.759 -11.929 -52.248 1.00 27.63 202 ILE A C 1
ATOM 1396 O O . ILE A 1 216 ? -23.607 -11.550 -52.093 1.00 27.85 202 ILE A O 1
ATOM 1401 N N . GLY A 1 217 ? -25.443 -12.605 -51.332 1.00 26.79 203 GLY A N 1
ATOM 1402 C CA . GLY A 1 217 ? -24.860 -13.063 -50.072 1.00 26.12 203 GLY A CA 1
ATOM 1403 C C . GLY A 1 217 ? -24.102 -14.382 -50.268 1.00 26.07 203 GLY A C 1
ATOM 1404 O O . GLY A 1 217 ? -23.989 -14.915 -51.390 1.00 25.67 203 GLY A O 1
ATOM 1405 N N . VAL A 1 218 ? -23.573 -14.929 -49.183 1.00 25.29 204 VAL A N 1
ATOM 1406 C CA . VAL A 1 218 ? -22.808 -16.164 -49.288 1.00 24.18 204 VAL A CA 1
ATOM 1407 C C . VAL A 1 218 ? -23.688 -17.371 -49.643 1.00 24.12 204 VAL A C 1
ATOM 1408 O O . VAL A 1 218 ? -23.288 -18.200 -50.464 1.00 26.06 204 VAL A O 1
ATOM 1412 N N . ALA A 1 219 ? -24.906 -17.419 -49.089 1.00 24.36 205 ALA A N 1
ATOM 1413 C CA . ALA A 1 219 ? -25.857 -18.540 -49.303 1.00 24.06 205 ALA A CA 1
ATOM 1414 C C . ALA A 1 219 ? -27.162 -17.996 -49.870 1.00 27.14 205 ALA A C 1
ATOM 1415 O O . ALA A 1 219 ? -28.231 -18.026 -49.200 1.00 28.25 205 ALA A O 1
ATOM 1417 N N . PRO A 1 220 ? -27.114 -17.535 -51.129 1.00 26.57 206 PRO A N 1
ATOM 1418 C CA . PRO A 1 220 ? -28.263 -16.865 -51.724 1.00 28.00 206 PRO A CA 1
ATOM 1419 C C . PRO A 1 220 ? -29.524 -17.703 -51.938 1.00 27.88 206 PRO A C 1
ATOM 1420 O O . PRO A 1 220 ? -30.586 -17.145 -52.226 1.00 30.00 206 PRO A O 1
ATOM 1424 N N . ASN A 1 221 ? -29.430 -19.016 -51.794 1.00 28.37 207 ASN A N 1
ATOM 1425 C CA . ASN A 1 221 ? -30.610 -19.885 -51.988 1.00 29.39 207 ASN A CA 1
ATOM 1426 C C . ASN A 1 221 ? -31.168 -20.421 -50.677 1.00 29.79 207 ASN A C 1
ATOM 1427 O O . ASN A 1 221 ? -32.205 -21.074 -50.663 1.00 27.91 207 ASN A O 1
ATOM 1432 N N . ASN A 1 222 ? -30.494 -20.146 -49.566 1.00 28.71 208 ASN A N 1
ATOM 1433 C CA . ASN A 1 222 ? -30.969 -20.619 -48.255 1.00 29.71 208 ASN A CA 1
ATOM 1434 C C . ASN A 1 222 ? -31.919 -19.675 -47.527 1.00 31.15 208 ASN A C 1
ATOM 1435 O O . ASN A 1 222 ? -31.772 -18.472 -47.592 1.00 29.91 208 ASN A O 1
ATOM 1440 N N . LYS A 1 223 ? -32.892 -20.242 -46.817 1.00 31.80 209 LYS A N 1
ATOM 1441 C CA . LYS A 1 223 ? -33.825 -19.444 -46.044 1.00 33.71 209 LYS A CA 1
ATOM 1442 C C . LYS A 1 223 ? -33.113 -18.981 -44.770 1.00 32.51 209 LYS A C 1
ATOM 1443 O O . LYS A 1 223 ? -32.251 -19.694 -44.252 1.00 32.85 209 LYS A O 1
ATOM 1449 N N . PHE A 1 224 ? -33.434 -17.777 -44.301 1.00 31.68 210 PHE A N 1
ATOM 1450 C CA . PHE A 1 224 ? -32.893 -17.275 -43.027 1.00 30.65 210 PHE A CA 1
ATOM 1451 C C . PHE A 1 224 ? -34.063 -16.917 -42.119 1.00 30.81 210 PHE A C 1
ATOM 1452 O O . PHE A 1 224 ? -35.132 -16.532 -42.591 1.00 32.92 210 PHE A O 1
ATOM 1460 N N . THR A 1 225 ? -33.846 -17.046 -40.818 1.00 31.32 211 THR A N 1
ATOM 1461 C CA . THR A 1 225 ? -34.854 -16.744 -39.819 1.00 33.15 211 THR A CA 1
ATOM 1462 C C . THR A 1 225 ? -34.293 -15.642 -38.910 1.00 33.01 211 THR A C 1
ATOM 1463 O O . THR A 1 225 ? -33.193 -15.780 -38.398 1.00 32.79 211 THR A O 1
ATOM 1467 N N . MET A 1 226 ? -35.040 -14.557 -38.719 1.00 33.02 212 MET A N 1
ATOM 1468 C CA . MET A 1 226 ? -34.598 -13.461 -37.854 1.00 30.75 212 MET A CA 1
ATOM 1469 C C . MET A 1 226 ? -35.226 -13.570 -36.481 1.00 32.14 212 MET A C 1
ATOM 1470 O O . MET A 1 226 ? -36.419 -13.773 -36.366 1.00 34.95 212 MET A O 1
ATOM 1475 N N . TYR A 1 227 ? -34.399 -13.466 -35.449 1.00 30.46 213 TYR A N 1
ATOM 1476 C CA . TYR A 1 227 ? -34.834 -13.473 -34.065 1.00 33.10 213 TYR A CA 1
ATOM 1477 C C . TYR A 1 227 ? -34.455 -12.110 -33.550 1.00 31.68 213 TYR A C 1
ATOM 1478 O O . TYR A 1 227 ? -33.286 -11.830 -33.347 1.00 31.75 213 TYR A O 1
ATOM 1487 N N . ARG A 1 228 ? -35.451 -11.231 -33.429 1.00 33.95 214 ARG A N 1
ATOM 1488 C CA . ARG A 1 228 ? -35.209 -9.862 -33.007 1.00 32.02 214 ARG A CA 1
ATOM 1489 C C . ARG A 1 228 ? -35.010 -9.783 -31.515 1.00 32.78 214 ARG A C 1
ATOM 1490 O O . ARG A 1 228 ? -35.842 -10.269 -30.738 1.00 33.41 214 ARG A O 1
ATOM 1498 N N . VAL A 1 229 ? -33.904 -9.164 -31.123 1.00 32.29 215 VAL A N 1
ATOM 1499 C CA . VAL A 1 229 ? -33.571 -8.985 -29.728 1.00 33.27 215 VAL A CA 1
ATOM 1500 C C . VAL A 1 229 ? -33.263 -7.519 -29.397 1.00 34.22 215 VAL A C 1
ATOM 1501 O O . VAL A 1 229 ? -32.700 -7.214 -28.361 1.00 34.86 215 VAL A O 1
ATOM 1505 N N . PHE A 1 230 ? -33.629 -6.605 -30.286 1.00 36.26 216 PHE A N 1
ATOM 1506 C CA . PHE A 1 230 ? -33.444 -5.176 -30.023 1.00 36.96 216 PHE A CA 1
ATOM 1507 C C . PHE A 1 230 ? -34.676 -4.447 -30.458 1.00 40.19 216 PHE A C 1
ATOM 1508 O O . PHE A 1 230 ? -35.261 -4.774 -31.499 1.00 39.07 216 PHE A O 1
ATOM 1516 N N . GLY A 1 231 ? -35.044 -3.436 -29.678 1.00 42.84 217 GLY A N 1
ATOM 1517 C CA . GLY A 1 231 ? -36.127 -2.558 -30.032 1.00 45.18 217 GLY A CA 1
ATOM 1518 C C . GLY A 1 231 ? -35.393 -1.395 -30.675 1.00 46.36 217 GLY A C 1
ATOM 1519 O O . GLY A 1 231 ? -34.806 -1.545 -31.765 1.00 44.64 217 GLY A O 1
ATOM 1520 N N . SER A 1 232 ? -35.392 -0.248 -29.999 1.00 46.98 218 SER A N 1
ATOM 1521 C CA . SER A 1 232 ? -34.682 0.934 -30.485 1.00 48.25 218 SER A CA 1
ATOM 1522 C C . SER A 1 232 ? -33.561 1.343 -29.529 1.00 48.54 218 SER A C 1
ATOM 1523 O O . SER A 1 232 ? -32.868 2.332 -29.761 1.00 49.41 218 SER A O 1
ATOM 1526 N N . LYS A 1 233 ? -33.380 0.579 -28.458 1.00 49.15 219 LYS A N 1
ATOM 1527 C CA . LYS A 1 233 ? -32.353 0.883 -27.463 1.00 49.67 219 LYS A CA 1
ATOM 1528 C C . LYS A 1 233 ? -31.410 -0.309 -27.324 1.00 47.28 219 LYS A C 1
ATOM 1529 O O . LYS A 1 233 ? -30.978 -0.853 -28.334 1.00 46.85 219 LYS A O 1
ATOM 1535 N N . LYS A 1 234 ? -31.099 -0.725 -26.100 1.00 47.72 220 LYS A N 1
ATOM 1536 C CA . LYS A 1 234 ? -30.187 -1.840 -25.889 1.00 47.40 220 LYS A CA 1
ATOM 1537 C C . LYS A 1 234 ? -30.896 -3.184 -25.871 1.00 45.57 220 LYS A C 1
ATOM 1538 O O . LYS A 1 234 ? -32.125 -3.248 -25.865 1.00 46.08 220 LYS A O 1
ATOM 1544 N N . THR A 1 235 ? -30.102 -4.256 -25.882 1.00 44.45 221 THR A N 1
ATOM 1545 C CA . THR A 1 235 ? -30.616 -5.610 -25.743 1.00 44.00 221 THR A CA 1
ATOM 1546 C C . THR A 1 235 ? -30.192 -6.081 -24.348 1.00 46.40 221 THR A C 1
ATOM 1547 O O . THR A 1 235 ? -29.453 -5.387 -23.645 1.00 47.34 221 THR A O 1
ATOM 1551 N N . GLU A 1 236 ? -30.691 -7.250 -23.959 1.00 46.83 222 GLU A N 1
ATOM 1552 C CA . GLU A 1 236 ? -30.337 -7.909 -22.698 1.00 45.58 222 GLU A CA 1
ATOM 1553 C C . GLU A 1 236 ? -29.755 -9.260 -23.110 1.00 44.07 222 GLU A C 1
ATOM 1554 O O . GLU A 1 236 ? -30.291 -9.919 -24.013 1.00 41.02 222 GLU A O 1
ATOM 1560 N N . LEU A 1 237 ? -28.668 -9.693 -22.468 1.00 43.97 223 LEU A N 1
ATOM 1561 C CA . LEU A 1 237 ? -28.105 -10.994 -22.802 1.00 41.80 223 LEU A CA 1
ATOM 1562 C C . LEU A 1 237 ? -29.115 -12.135 -22.547 1.00 40.70 223 LEU A C 1
ATOM 1563 O O . LEU A 1 237 ? -29.024 -13.196 -23.173 1.00 39.41 223 LEU A O 1
ATOM 1568 N N . LEU A 1 238 ? -30.070 -11.931 -21.638 1.00 40.98 224 LEU A N 1
ATOM 1569 C CA . LEU A 1 238 ? -31.074 -12.961 -21.384 1.00 40.49 224 LEU A CA 1
ATOM 1570 C C . LEU A 1 238 ? -31.992 -13.081 -22.612 1.00 39.11 224 LEU A C 1
ATOM 1571 O O . LEU A 1 238 ? -32.432 -14.173 -22.935 1.00 38.88 224 LEU A O 1
ATOM 1576 N N . TRP A 1 239 ? -32.266 -11.980 -23.308 1.00 39.56 225 TRP A N 1
ATOM 1577 C CA . TRP A 1 239 ? -33.101 -12.065 -24.527 1.00 38.70 225 TRP A CA 1
ATOM 1578 C C . TRP A 1 239 ? -32.330 -12.828 -25.606 1.00 37.38 225 TRP A C 1
ATOM 1579 O O . TRP A 1 239 ? -32.889 -13.653 -26.340 1.00 37.93 225 TRP A O 1
ATOM 1590 N N . VAL A 1 240 ? -31.043 -12.536 -25.717 1.00 36.42 226 VAL A N 1
ATOM 1591 C CA . VAL A 1 240 ? -30.180 -13.214 -26.678 1.00 35.14 226 VAL A CA 1
ATOM 1592 C C . VAL A 1 240 ? -30.193 -14.727 -26.383 1.00 35.73 226 VAL A C 1
ATOM 1593 O O . VAL A 1 240 ? -30.333 -15.548 -27.295 1.00 34.46 226 VAL A O 1
ATOM 1597 N N . SER A 1 241 ? -30.071 -15.081 -25.102 1.00 35.36 227 SER A N 1
ATOM 1598 C CA . SER A 1 241 ? -30.083 -16.481 -24.685 1.00 35.52 227 SER A CA 1
ATOM 1599 C C . SER A 1 241 ? -31.389 -17.163 -25.057 1.00 36.97 227 SER A C 1
ATOM 1600 O O . SER A 1 241 ? -31.387 -18.283 -25.563 1.00 36.42 227 SER A O 1
ATOM 1603 N N . LYS A 1 242 ? -32.510 -16.476 -24.844 1.00 37.64 228 LYS A N 1
ATOM 1604 C CA . LYS A 1 242 ? -33.803 -17.061 -25.159 1.00 38.43 228 LYS A CA 1
ATOM 1605 C C . LYS A 1 242 ? -33.925 -17.242 -26.682 1.00 36.95 228 LYS A C 1
ATOM 1606 O O . LYS A 1 242 ? -34.499 -18.223 -27.149 1.00 38.15 228 LYS A O 1
ATOM 1612 N N . ALA A 1 243 ? -33.350 -16.305 -27.435 1.00 34.73 229 ALA A N 1
ATOM 1613 C CA . ALA A 1 243 ? -33.370 -16.343 -28.900 1.00 34.39 229 ALA A CA 1
ATOM 1614 C C . ALA A 1 243 ? -32.595 -17.555 -29.442 1.00 33.48 229 ALA A C 1
ATOM 1615 O O . ALA A 1 243 ? -32.987 -18.159 -30.444 1.00 33.60 229 ALA A O 1
ATOM 1617 N N . ILE A 1 244 ? -31.496 -17.888 -28.772 1.00 31.97 230 ILE A N 1
ATOM 1618 C CA . ILE A 1 244 ? -30.663 -19.022 -29.146 1.00 31.90 230 ILE A CA 1
ATOM 1619 C C . ILE A 1 244 ? -31.460 -20.305 -28.964 1.00 32.42 230 ILE A C 1
ATOM 1620 O O . ILE A 1 244 ? -31.473 -21.160 -29.847 1.00 33.26 230 ILE A O 1
ATOM 1625 N N . VAL A 1 245 ? -32.118 -20.430 -27.812 1.00 34.46 231 VAL A N 1
ATOM 1626 C CA . VAL A 1 245 ? -32.957 -21.590 -27.515 1.00 35.23 231 VAL A CA 1
ATOM 1627 C C . VAL A 1 245 ? -34.057 -21.717 -28.569 1.00 36.33 231 VAL A C 1
ATOM 1628 O O . VAL A 1 245 ? -34.266 -22.794 -29.117 1.00 36.96 231 VAL A O 1
ATOM 1632 N N . GLN A 1 246 ? -34.729 -20.607 -28.876 1.00 35.93 232 GLN A N 1
ATOM 1633 C CA . GLN A 1 246 ? -35.793 -20.615 -29.884 1.00 36.77 232 GLN A CA 1
ATOM 1634 C C . GLN A 1 246 ? -35.271 -21.007 -31.268 1.00 34.57 232 GLN A C 1
ATOM 1635 O O . GLN A 1 246 ? -35.886 -21.819 -31.956 1.00 33.63 232 GLN A O 1
ATOM 1641 N N . ALA A 1 247 ? -34.133 -20.438 -31.665 1.00 33.25 233 ALA A N 1
ATOM 1642 C CA . ALA A 1 247 ? -33.537 -20.739 -32.976 1.00 32.79 233 ALA A CA 1
ATOM 1643 C C . ALA A 1 247 ? -33.233 -22.235 -33.100 1.00 34.40 233 ALA A C 1
ATOM 1644 O O . ALA A 1 247 ? -33.470 -22.846 -34.148 1.00 35.20 233 ALA A O 1
ATOM 1646 N N . ALA A 1 248 ? -32.710 -22.820 -32.031 1.00 32.99 234 ALA A N 1
ATOM 1647 C CA . ALA A 1 248 ? -32.401 -24.231 -32.015 1.00 35.14 234 ALA A CA 1
ATOM 1648 C C . ALA A 1 248 ? -33.696 -25.055 -32.078 1.00 37.57 234 ALA A C 1
ATOM 1649 O O . ALA A 1 248 ? -33.785 -26.024 -32.839 1.00 38.33 234 ALA A O 1
ATOM 1651 N N . ASN A 1 249 ? -34.700 -24.678 -31.279 1.00 39.32 235 ASN A N 1
ATOM 1652 C CA . ASN A 1 249 ? -35.981 -25.389 -31.310 1.00 40.48 235 ASN A CA 1
ATOM 1653 C C . ASN A 1 249 ? -36.668 -25.306 -32.670 1.00 40.49 235 ASN A C 1
ATOM 1654 O O . ASN A 1 249 ? -37.352 -26.244 -33.064 1.00 42.35 235 ASN A O 1
ATOM 1659 N N . ASP A 1 250 ? -36.496 -24.191 -33.378 1.00 40.15 236 ASP A N 1
ATOM 1660 C CA . ASP A 1 250 ? -37.090 -24.012 -34.709 1.00 40.10 236 ASP A CA 1
ATOM 1661 C C . ASP A 1 250 ? -36.305 -24.751 -35.816 1.00 40.82 236 ASP A C 1
ATOM 1662 O O . ASP A 1 250 ? -36.618 -24.608 -37.001 1.00 42.72 236 ASP A O 1
ATOM 1667 N N . GLY A 1 251 ? -35.275 -25.507 -35.450 1.00 39.73 237 GLY A N 1
ATOM 1668 C CA . GLY A 1 251 ? -34.523 -26.271 -36.441 1.00 39.18 237 GLY A CA 1
ATOM 1669 C C . GLY A 1 251 ? -33.549 -25.530 -37.361 1.00 36.55 237 GLY A C 1
ATOM 1670 O O . GLY A 1 251 ? -33.286 -25.992 -38.465 1.00 37.44 237 GLY A O 1
ATOM 1671 N N . ASN A 1 252 ? -33.028 -24.384 -36.927 1.00 33.00 238 ASN A N 1
ATOM 1672 C CA . ASN A 1 252 ? -32.014 -23.648 -37.693 1.00 31.96 238 ASN A CA 1
ATOM 1673 C C . ASN A 1 252 ? -30.679 -24.283 -37.322 1.00 30.01 238 ASN A C 1
ATOM 1674 O O . ASN A 1 252 ? -30.220 -24.137 -36.184 1.00 30.25 238 ASN A O 1
ATOM 1679 N N A GLN A 1 253 ? -30.055 -24.974 -38.267 0.50 28.61 239 GLN A N 1
ATOM 1680 N N B GLN A 1 253 ? -30.056 -25.018 -38.242 0.50 29.77 239 GLN A N 1
ATOM 1681 C CA A GLN A 1 253 ? -28.809 -25.664 -37.963 0.50 28.26 239 GLN A CA 1
ATOM 1682 C CA B GLN A 1 253 ? -28.772 -25.654 -37.913 0.50 30.23 239 GLN A CA 1
ATOM 1683 C C A GLN A 1 253 ? -27.587 -24.737 -37.854 0.50 26.94 239 GLN A C 1
ATOM 1684 C C B GLN A 1 253 ? -27.603 -24.694 -37.756 0.50 28.09 239 GLN A C 1
ATOM 1685 O O A GLN A 1 2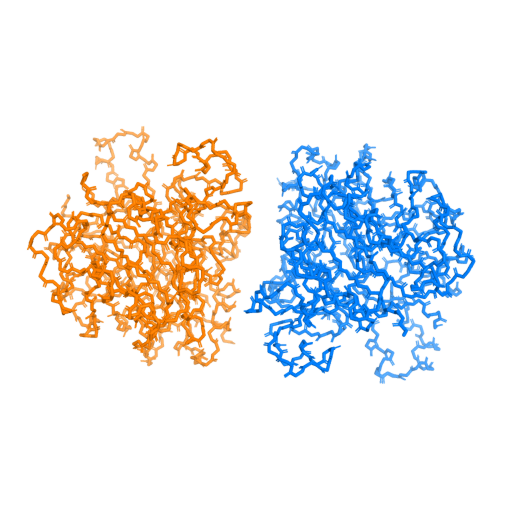53 ? -26.544 -25.165 -37.379 0.50 28.98 239 GLN A O 1
ATOM 1686 O O B GLN A 1 253 ? -26.608 -25.052 -37.137 0.50 29.87 239 GLN A O 1
ATOM 1697 N N . VAL A 1 254 ? -27.726 -23.485 -38.285 1.00 26.61 240 VAL A N 1
ATOM 1698 C CA . VAL A 1 254 ? -26.658 -22.474 -38.156 1.00 26.89 240 VAL A CA 1
ATOM 1699 C C . VAL A 1 254 ? -27.282 -21.261 -37.463 1.00 27.33 240 VAL A C 1
ATOM 1700 O O . VAL A 1 254 ? -28.325 -20.756 -37.885 1.00 27.11 240 VAL A O 1
ATOM 1704 N N . ILE A 1 255 ? -26.665 -20.825 -36.369 1.00 26.62 241 ILE A N 1
ATOM 1705 C CA . ILE A 1 255 ? -27.144 -19.692 -35.595 1.00 25.85 241 ILE A CA 1
ATOM 1706 C C . ILE A 1 255 ? -26.056 -18.602 -35.553 1.00 28.23 241 ILE A C 1
ATOM 1707 O O . ILE A 1 255 ? -24.976 -18.814 -34.997 1.00 25.53 241 ILE A O 1
ATOM 1712 N N . ASN A 1 256 ? -26.355 -17.450 -36.151 1.00 27.24 242 ASN A N 1
ATOM 1713 C CA . ASN A 1 256 ? -25.420 -16.329 -36.264 1.00 26.21 242 ASN A CA 1
ATOM 1714 C C . ASN A 1 256 ? -25.672 -15.253 -35.225 1.00 27.06 242 ASN A C 1
ATOM 1715 O O . ASN A 1 256 ? -26.758 -14.680 -35.174 1.00 27.09 242 ASN A O 1
ATOM 1720 N N . ILE A 1 257 ? -24.649 -14.947 -34.436 1.00 27.58 243 ILE A N 1
ATOM 1721 C CA . ILE A 1 257 ? -24.734 -13.904 -33.409 1.00 29.94 243 ILE A CA 1
ATOM 1722 C C . ILE A 1 257 ? -23.650 -12.894 -33.773 1.00 31.98 243 ILE A C 1
ATOM 1723 O O . ILE A 1 257 ? -22.470 -13.143 -33.538 1.00 29.05 243 ILE A O 1
ATOM 1728 N N . SER A 1 258 ? -24.052 -11.773 -34.373 1.00 34.85 244 SER A N 1
ATOM 1729 C CA . SER A 1 258 ? -23.100 -10.749 -34.843 1.00 34.83 244 SER A CA 1
ATOM 1730 C C . SER A 1 258 ? -22.896 -9.651 -33.820 1.00 39.04 244 SER A C 1
ATOM 1731 O O . SER A 1 258 ? -22.289 -8.628 -34.139 1.00 40.32 244 SER A O 1
ATOM 1734 N N . VAL A 1 259 ? -23.374 -9.879 -32.594 1.00 41.32 245 VAL A N 1
ATOM 1735 C CA . VAL A 1 259 ? -23.233 -8.926 -31.501 1.00 43.00 245 VAL A CA 1
ATOM 1736 C C . VAL A 1 259 ? -22.559 -9.611 -30.318 1.00 43.67 245 VAL A C 1
ATOM 1737 O O . VAL A 1 259 ? -22.647 -10.833 -30.150 1.00 42.95 245 VAL A O 1
ATOM 1741 N N . GLY A 1 260 ? -21.863 -8.816 -29.511 1.00 42.07 246 GLY A N 1
ATOM 1742 C CA . GLY A 1 260 ? -21.150 -9.329 -28.366 1.00 42.58 246 GLY A CA 1
ATOM 1743 C C . GLY A 1 260 ? -21.120 -8.342 -27.236 1.00 43.15 246 GLY A C 1
ATOM 1744 O O . GLY A 1 260 ? -21.536 -7.182 -27.382 1.00 43.26 246 GLY A O 1
ATOM 1745 N N . SER A 1 261 ? -20.634 -8.801 -26.095 1.00 43.23 247 SER A N 1
ATOM 1746 C CA . SER A 1 261 ? -20.557 -7.969 -24.922 1.00 46.81 247 SER A CA 1
ATOM 1747 C C . SER A 1 261 ? -19.394 -8.409 -24.054 1.00 45.61 247 SER A C 1
ATOM 1748 O O . SER A 1 261 ? -18.876 -9.506 -24.210 1.00 44.13 247 SER A O 1
ATOM 1751 N N . TYR A 1 262 ? -18.979 -7.536 -23.147 1.00 46.50 248 TYR A N 1
ATOM 1752 C CA . TYR A 1 262 ? -17.927 -7.851 -22.193 1.00 46.04 248 TYR A CA 1
ATOM 1753 C C . TYR A 1 262 ? -18.644 -8.010 -20.860 1.00 49.15 248 TYR A C 1
ATOM 1754 O O . TYR A 1 262 ? -19.309 -7.084 -20.380 1.00 50.82 248 TYR A O 1
ATOM 1763 N N . ILE A 1 263 ? -18.496 -9.182 -20.263 1.00 49.82 249 ILE A N 1
ATOM 1764 C CA . ILE A 1 263 ? -19.181 -9.528 -19.039 1.00 51.05 249 ILE A CA 1
ATOM 1765 C C . ILE A 1 263 ? -18.194 -9.783 -17.910 1.00 52.72 249 ILE A C 1
ATOM 1766 O O . ILE A 1 263 ? -17.072 -10.211 -18.150 1.00 52.94 249 ILE A O 1
ATOM 1771 N N . ILE A 1 264 ? -18.615 -9.515 -16.679 1.00 53.49 250 ILE A N 1
ATOM 1772 C CA . ILE A 1 264 ? -17.772 -9.733 -15.505 1.00 55.13 250 ILE A CA 1
ATOM 1773 C C . ILE A 1 264 ? -18.176 -11.048 -14.863 1.00 56.82 250 ILE A C 1
ATOM 1774 O O . ILE A 1 264 ? -19.348 -11.256 -14.572 1.00 57.30 250 ILE A O 1
ATOM 1779 N N . LEU A 1 265 ? -17.201 -11.927 -14.647 1.00 58.61 251 LEU A N 1
ATOM 1780 C CA . LEU A 1 265 ? -17.428 -13.235 -14.029 1.00 60.27 251 LEU A CA 1
ATOM 1781 C C . LEU A 1 265 ? -16.369 -13.454 -12.962 1.00 63.65 251 LEU A C 1
ATOM 1782 O O . LEU A 1 265 ? -15.183 -13.326 -13.240 1.00 65.23 251 LEU A O 1
ATOM 1787 N N . ASP A 1 266 ? -16.803 -13.774 -11.745 1.00 66.52 252 ASP A N 1
ATOM 1788 C CA . ASP A 1 266 ? -15.900 -14.017 -10.619 1.00 69.75 252 ASP A CA 1
ATOM 1789 C C . ASP A 1 266 ? -16.096 -15.450 -10.145 1.00 71.01 252 ASP A C 1
ATOM 1790 O O . ASP A 1 266 ? -16.911 -15.711 -9.263 1.00 71.21 252 ASP A O 1
ATOM 1795 N N . LYS A 1 267 ? -15.340 -16.370 -10.743 1.00 72.11 253 LYS A N 1
ATOM 1796 C CA . LYS A 1 267 ? -15.421 -17.807 -10.423 1.00 73.81 253 LYS A CA 1
ATOM 1797 C C . LYS A 1 267 ? -15.113 -18.152 -8.969 1.00 76.45 253 LYS A C 1
ATOM 1798 O O . LYS A 1 267 ? -15.617 -19.148 -8.454 1.00 77.75 253 LYS A O 1
ATOM 1804 N N . ASN A 1 268 ? -14.298 -17.337 -8.307 1.00 78.22 254 ASN A N 1
ATOM 1805 C CA . ASN A 1 268 ? -13.957 -17.590 -6.906 1.00 81.08 254 ASN A CA 1
ATOM 1806 C C . ASN A 1 268 ? -15.107 -17.361 -5.928 1.00 82.10 254 ASN A C 1
ATOM 1807 O O . ASN A 1 268 ? -15.102 -17.913 -4.825 1.00 83.32 254 ASN A O 1
ATOM 1812 N N . ASP A 1 269 ? -16.087 -16.554 -6.327 1.00 79.85 255 ASP A N 1
ATOM 1813 C CA . ASP A 1 269 ? -17.225 -16.255 -5.461 1.00 80.91 255 ASP A CA 1
ATOM 1814 C C . ASP A 1 269 ? -18.293 -17.342 -5.607 1.00 79.88 255 ASP A C 1
ATOM 1815 O O . ASP A 1 269 ? -18.859 -17.518 -6.693 1.00 77.15 255 ASP A O 1
ATOM 1820 N N . HIS A 1 270 ? -18.563 -18.066 -4.519 1.00 81.12 256 HIS A N 1
ATOM 1821 C CA . HIS A 1 270 ? -19.569 -19.134 -4.523 1.00 81.04 256 HIS A CA 1
ATOM 1822 C C . HIS A 1 270 ? -20.893 -18.703 -3.874 1.00 81.06 256 HIS A C 1
ATOM 1823 O O . HIS A 1 270 ? -21.773 -19.537 -3.650 1.00 81.46 256 HIS A O 1
ATOM 1830 N N . GLN A 1 271 ? -21.036 -17.409 -3.585 1.00 80.44 257 GLN A N 1
ATOM 1831 C CA . GLN A 1 271 ? -22.258 -16.877 -2.959 1.00 81.30 257 GLN A CA 1
ATOM 1832 C C . GLN A 1 271 ? -23.480 -16.911 -3.884 1.00 77.76 257 GLN A C 1
ATOM 1833 O O . GLN A 1 271 ? -23.344 -16.933 -5.115 1.00 73.58 257 GLN A O 1
ATOM 1839 N N . THR A 1 272 ? -24.669 -16.914 -3.277 1.00 77.51 258 THR A N 1
ATOM 1840 C CA . THR A 1 272 ? -25.927 -16.929 -4.027 1.00 76.36 258 THR A CA 1
ATOM 1841 C C . THR A 1 272 ? -26.172 -15.536 -4.589 1.00 74.68 258 THR A C 1
ATOM 1842 O O . THR A 1 272 ? -26.405 -15.375 -5.797 1.00 71.84 258 THR A O 1
ATOM 1846 N N . PHE A 1 273 ? -26.144 -14.532 -3.713 1.00 75.37 259 PHE A N 1
ATOM 1847 C CA . PHE A 1 273 ? -26.303 -13.155 -4.150 1.00 75.68 259 PHE A CA 1
ATOM 1848 C C . PHE A 1 273 ? -24.898 -12.753 -4.562 1.00 74.50 259 PHE A C 1
ATOM 1849 O O . PHE A 1 273 ? -23.952 -12.935 -3.797 1.00 75.11 259 PHE A O 1
ATOM 1857 N N . ARG A 1 274 ? -24.757 -12.223 -5.772 1.00 71.47 260 ARG A N 1
ATOM 1858 C CA . ARG A 1 274 ? -23.438 -11.909 -6.307 1.00 70.90 260 ARG A CA 1
ATOM 1859 C C . ARG A 1 274 ? -23.274 -10.508 -6.839 1.00 70.13 260 ARG A C 1
ATOM 1860 O O . ARG A 1 274 ? -24.251 -9.831 -7.139 1.00 70.34 260 ARG A O 1
ATOM 1868 N N . LYS A 1 275 ? -22.018 -10.099 -6.994 1.00 70.12 261 LYS A N 1
ATOM 1869 C CA . LYS A 1 275 ? -21.699 -8.786 -7.543 1.00 70.24 261 LYS A CA 1
ATOM 1870 C C . LYS A 1 275 ? -21.264 -8.884 -9.013 1.00 66.31 261 LYS A C 1
ATOM 1871 O O . LYS A 1 275 ? -21.153 -7.867 -9.692 1.00 67.23 261 LYS A O 1
ATOM 1877 N N . ASP A 1 276 ? -21.031 -10.095 -9.513 1.00 62.99 262 ASP A N 1
ATOM 1878 C CA . ASP A 1 276 ? -20.618 -10.256 -10.911 1.00 60.26 262 ASP A CA 1
ATOM 1879 C C . ASP A 1 276 ? -21.859 -10.439 -11.803 1.00 57.43 262 ASP A C 1
ATOM 1880 O O . ASP A 1 276 ? -22.960 -10.071 -11.403 1.00 58.25 262 ASP A O 1
ATOM 1885 N N . GLU A 1 277 ? -21.684 -10.999 -12.998 1.00 53.73 263 GLU A N 1
ATOM 1886 C CA . GLU A 1 277 ? -22.790 -11.194 -13.930 1.00 51.56 263 GLU A CA 1
ATOM 1887 C C . GLU A 1 277 ? -22.865 -12.668 -14.318 1.00 50.94 263 GLU A C 1
ATOM 1888 O O . GLU A 1 277 ? -23.048 -13.036 -15.498 1.00 47.94 263 GLU A O 1
ATOM 1894 N N . LYS A 1 278 ? -22.746 -13.517 -13.299 1.00 51.92 264 LYS A N 1
ATOM 1895 C CA . LYS A 1 278 ? -22.722 -14.970 -13.492 1.00 52.10 264 LYS A CA 1
ATOM 1896 C C . LYS A 1 278 ? -23.999 -15.551 -14.085 1.00 50.95 264 LYS A C 1
ATOM 1897 O O . LYS A 1 278 ? -23.928 -16.460 -14.918 1.00 47.93 264 LYS A O 1
ATOM 1903 N N . VAL A 1 279 ? -25.160 -15.058 -13.649 1.00 50.25 265 VAL A N 1
ATOM 1904 C CA . VAL A 1 279 ? -26.422 -15.567 -14.185 1.00 49.08 265 VAL A CA 1
ATOM 1905 C C . VAL A 1 279 ? -26.434 -15.404 -15.715 1.00 45.95 265 VAL A C 1
ATOM 1906 O O . VAL A 1 279 ? -26.731 -16.363 -16.428 1.00 45.28 265 VAL A O 1
ATOM 1910 N N . GLU A 1 280 ? -26.092 -14.211 -16.212 1.00 45.06 266 GLU A N 1
ATOM 1911 C CA . GLU A 1 280 ? -26.016 -13.962 -17.684 1.00 44.21 266 GLU A CA 1
ATOM 1912 C C . GLU A 1 280 ? -24.982 -14.816 -18.400 1.00 42.07 266 GLU A C 1
ATOM 1913 O O . GLU A 1 280 ? -25.204 -15.266 -19.534 1.00 41.14 266 GLU A O 1
ATOM 1919 N N . TYR A 1 281 ? -23.823 -14.984 -17.769 1.00 42.92 267 TYR A N 1
ATOM 1920 C CA . TYR A 1 281 ? -22.757 -15.786 -18.342 1.00 41.56 267 TYR A CA 1
ATOM 1921 C C . TYR A 1 281 ? -23.215 -17.248 -18.462 1.00 41.90 267 TYR A C 1
ATOM 1922 O O . TYR A 1 281 ? -23.146 -17.851 -19.542 1.00 38.37 267 TYR A O 1
ATOM 1931 N N . ASP A 1 282 ? -23.701 -17.803 -17.356 1.00 42.89 268 ASP A N 1
ATOM 1932 C CA . ASP A 1 282 ? -24.145 -19.194 -17.341 1.00 43.86 268 ASP A CA 1
ATOM 1933 C C . ASP A 1 282 ? -25.309 -19.468 -18.257 1.00 43.27 268 ASP A C 1
ATOM 1934 O O . ASP A 1 282 ? -25.356 -20.532 -18.875 1.00 42.95 268 ASP A O 1
ATOM 1939 N N . ALA A 1 283 ? -26.251 -18.525 -18.320 1.00 43.57 269 ALA A N 1
ATOM 1940 C CA . ALA A 1 283 ? -27.427 -18.652 -19.180 1.00 43.01 269 ALA A CA 1
ATOM 1941 C C . ALA A 1 283 ? -27.034 -18.710 -20.652 1.00 40.28 269 ALA A C 1
ATOM 1942 O O . ALA A 1 283 ? -27.551 -19.537 -21.410 1.00 38.45 269 ALA A O 1
ATOM 1944 N N . LEU A 1 284 ? -26.138 -17.813 -21.059 1.00 38.37 270 LEU A N 1
ATOM 1945 C CA . LEU A 1 284 ? -25.677 -17.753 -22.455 1.00 37.70 270 LEU A CA 1
ATOM 1946 C C . LEU A 1 284 ? -24.900 -19.016 -22.832 1.00 37.62 270 LEU A C 1
ATOM 1947 O O . LEU A 1 284 ? -25.123 -19.607 -23.899 1.00 36.33 270 LEU A O 1
ATOM 1952 N N . GLN A 1 285 ? -23.994 -19.442 -21.955 1.00 36.56 271 GLN A N 1
ATOM 1953 C CA . GLN A 1 285 ? -23.217 -20.632 -22.236 1.00 37.46 271 GLN A CA 1
ATOM 1954 C C . GLN A 1 285 ? -24.134 -21.845 -22.329 1.00 37.95 271 GLN A C 1
ATOM 1955 O O . GLN A 1 285 ? -23.940 -22.710 -23.180 1.00 37.93 271 GLN A O 1
ATOM 1961 N N . LYS A 1 286 ? -25.142 -21.896 -21.466 1.00 39.16 272 LYS A N 1
ATOM 1962 C CA . LYS A 1 286 ? -26.060 -23.024 -21.457 1.00 40.40 272 LYS A CA 1
ATOM 1963 C C . LYS A 1 286 ? -26.958 -23.048 -22.694 1.00 38.46 272 LYS A C 1
ATOM 1964 O O . LYS A 1 286 ? -27.287 -24.128 -23.212 1.00 38.29 272 LYS A O 1
ATOM 1970 N N . ALA A 1 287 ? -27.358 -21.866 -23.158 1.00 36.39 273 ALA A N 1
ATOM 1971 C CA . ALA A 1 287 ? -28.186 -21.755 -24.365 1.00 36.95 273 ALA A CA 1
ATOM 1972 C C . ALA A 1 287 ? -27.398 -22.295 -25.559 1.00 32.76 273 ALA A C 1
ATOM 1973 O O . ALA A 1 287 ? -27.927 -23.006 -26.408 1.00 34.39 273 ALA A O 1
ATOM 1975 N N . ILE A 1 288 ? -26.141 -21.901 -25.632 1.00 33.32 274 ILE A N 1
ATOM 1976 C CA . ILE A 1 288 ? -25.232 -22.349 -26.678 1.00 31.97 274 ILE A CA 1
ATOM 1977 C C . ILE A 1 288 ? -25.072 -23.878 -26.631 1.00 34.63 274 ILE A C 1
ATOM 1978 O O . ILE A 1 288 ? -25.106 -24.544 -27.670 1.00 35.50 274 ILE A O 1
ATOM 1983 N N . ASN A 1 289 ? -24.933 -24.446 -25.436 1.00 34.88 275 ASN A N 1
ATOM 1984 C CA . ASN A 1 289 ? -24.786 -25.902 -25.323 1.00 37.46 275 ASN A CA 1
ATOM 1985 C C . ASN A 1 289 ? -26.096 -26.629 -25.623 1.00 38.51 275 ASN A C 1
ATOM 1986 O O . ASN A 1 289 ? -26.094 -27.783 -26.084 1.00 39.37 275 ASN A O 1
ATOM 1991 N N . TYR A 1 290 ? -27.219 -25.956 -25.364 1.00 38.93 276 TYR A N 1
ATOM 1992 C CA . TYR A 1 290 ? -28.533 -26.511 -25.667 1.00 39.30 276 TYR A CA 1
ATOM 1993 C C . TYR A 1 290 ? -28.667 -26.556 -27.187 1.00 37.71 276 TYR A C 1
ATOM 1994 O O . TYR A 1 290 ? -29.153 -27.530 -27.746 1.00 38.16 276 TYR A O 1
ATOM 2003 N N . ALA A 1 291 ? -28.207 -25.498 -27.844 1.00 36.19 277 ALA A N 1
ATOM 2004 C CA . ALA A 1 291 ? -28.222 -25.420 -29.306 1.00 35.08 277 ALA A CA 1
ATOM 2005 C C . ALA A 1 291 ? -27.382 -26.573 -29.867 1.00 35.34 277 ALA A C 1
ATOM 2006 O O . ALA A 1 291 ? -27.808 -27.267 -30.803 1.00 34.32 277 ALA A O 1
ATOM 2008 N N . LYS A 1 292 ? -26.194 -26.780 -29.296 1.00 35.41 278 LYS A N 1
ATOM 2009 C CA . LYS A 1 292 ? -25.310 -27.878 -29.724 1.00 36.83 278 LYS A CA 1
ATOM 2010 C C . LYS A 1 292 ? -26.042 -29.217 -29.579 1.00 38.08 278 LYS A C 1
ATOM 2011 O O . LYS A 1 292 ? -25.998 -30.065 -30.463 1.00 37.25 278 LYS A O 1
ATOM 2017 N N . LYS A 1 293 ? -26.747 -29.381 -28.468 1.00 40.26 279 LYS A N 1
ATOM 2018 C CA . LYS A 1 293 ? -27.483 -30.609 -28.207 1.00 43.27 279 LYS A CA 1
ATOM 2019 C C . LYS A 1 293 ? -28.563 -30.832 -29.279 1.00 42.76 279 LYS A C 1
ATOM 2020 O O . LYS A 1 293 ? -28.847 -31.975 -29.654 1.00 42.37 279 LYS A O 1
ATOM 2026 N N . LYS A 1 294 ? -29.128 -29.748 -29.803 1.00 40.49 280 LYS A N 1
ATOM 2027 C CA . LYS A 1 294 ? -30.143 -29.864 -30.862 1.00 40.92 280 LYS A CA 1
ATOM 2028 C C . LYS A 1 294 ? -29.547 -29.922 -32.274 1.00 39.49 280 LYS A C 1
ATOM 2029 O O . LYS A 1 294 ? -30.278 -29.838 -33.280 1.00 40.07 280 LYS A O 1
ATOM 2035 N N . LYS A 1 295 ? -28.229 -30.073 -32.339 1.00 37.79 281 LYS A N 1
ATOM 2036 C CA . LYS A 1 295 ? -27.479 -30.168 -33.588 1.00 37.48 281 LYS A CA 1
ATOM 2037 C C . LYS A 1 295 ? -27.422 -28.844 -34.348 1.00 36.32 281 LYS A C 1
ATOM 2038 O O . LYS A 1 295 ? -27.447 -28.837 -35.585 1.00 35.86 281 LYS A O 1
ATOM 2044 N N . SER A 1 296 ? -27.382 -27.729 -33.615 1.00 31.84 282 SER A N 1
ATOM 2045 C CA . SER A 1 296 ? -27.219 -26.423 -34.224 1.00 33.11 282 SER A CA 1
ATOM 2046 C C . SER A 1 296 ? -25.803 -25.934 -33.929 1.00 32.61 282 SER A C 1
ATOM 2047 O O . SER A 1 296 ? -25.231 -26.282 -32.888 1.00 33.94 282 SER A O 1
ATOM 2050 N N . ILE A 1 297 ? -25.237 -25.188 -34.878 1.00 30.08 283 ILE A N 1
ATOM 2051 C CA . ILE A 1 297 ? -23.908 -24.615 -34.758 1.00 30.17 283 ILE A CA 1
ATOM 2052 C C . ILE A 1 297 ? -24.022 -23.108 -34.443 1.00 29.84 283 ILE A C 1
ATOM 2053 O O . ILE A 1 297 ? -24.711 -22.386 -35.134 1.00 29.70 283 ILE A O 1
ATOM 2058 N N . VAL A 1 298 ? -23.342 -22.649 -33.391 1.00 29.08 284 VAL A N 1
ATOM 2059 C CA . VAL A 1 298 ? -23.350 -21.243 -33.029 1.00 28.45 284 VAL A CA 1
ATOM 2060 C C . VAL A 1 298 ? -22.082 -20.591 -33.591 1.00 29.09 284 VAL A C 1
ATOM 2061 O O . VAL A 1 298 ? -20.948 -21.071 -33.343 1.00 29.03 284 VAL A O 1
ATOM 2065 N N . VAL A 1 299 ? -22.296 -19.512 -34.350 1.00 27.11 285 VAL A N 1
ATOM 2066 C CA . VAL A 1 299 ? -21.236 -18.731 -34.976 1.00 25.31 285 VAL A CA 1
ATOM 2067 C C . VAL A 1 299 ? -21.322 -17.312 -34.400 1.00 25.37 285 VAL A C 1
ATOM 2068 O O . VAL A 1 299 ? -22.365 -16.668 -34.469 1.00 27.34 285 VAL A O 1
ATOM 2072 N N . ALA A 1 300 ? -20.230 -16.823 -33.833 1.00 23.71 286 ALA A N 1
ATOM 2073 C CA . ALA A 1 300 ? -20.241 -15.519 -33.207 1.00 24.80 286 ALA A CA 1
ATOM 2074 C C . ALA A 1 300 ? -19.116 -14.636 -33.641 1.00 24.72 286 ALA A C 1
ATOM 2075 O O . ALA A 1 300 ? -18.011 -15.101 -33.942 1.00 25.79 286 ALA A O 1
ATOM 2077 N N . ALA A 1 301 ? -19.389 -13.335 -33.599 1.00 25.82 287 ALA A N 1
ATOM 2078 C CA . ALA A 1 301 ? -18.427 -12.324 -33.949 1.00 26.44 287 ALA A CA 1
ATOM 2079 C C . ALA A 1 301 ? -17.439 -12.066 -32.827 1.00 29.01 287 ALA A C 1
ATOM 2080 O O . ALA A 1 301 ? -17.798 -12.004 -31.641 1.00 29.56 287 ALA A O 1
ATOM 2082 N N . ALA A 1 302 ? -16.180 -11.914 -33.214 1.00 29.45 288 ALA A N 1
ATOM 2083 C CA . ALA A 1 302 ? -15.142 -11.522 -32.299 1.00 28.74 288 ALA A CA 1
ATOM 2084 C C . ALA A 1 302 ? -15.485 -10.066 -31.966 1.00 30.07 288 ALA A C 1
ATOM 2085 O O . ALA A 1 302 ? -16.194 -9.402 -32.740 1.00 28.87 288 ALA A O 1
ATOM 2087 N N . GLY A 1 303 ? -15.035 -9.580 -30.809 1.00 31.10 289 GLY A N 1
ATOM 2088 C CA . GLY A 1 303 ? -15.260 -8.200 -30.388 1.00 32.36 289 GLY A CA 1
ATOM 2089 C C . GLY A 1 303 ? -14.636 -7.242 -31.387 1.00 33.70 289 GLY A C 1
ATOM 2090 O O . GLY A 1 303 ? -13.755 -7.628 -32.150 1.00 30.84 289 GLY A O 1
ATOM 2091 N N A ASN A 1 304 ? -15.072 -5.989 -31.356 0.50 34.74 290 ASN A N 1
ATOM 2092 N N B ASN A 1 304 ? -15.080 -5.987 -31.376 0.50 35.05 290 ASN A N 1
ATOM 2093 C CA A ASN A 1 304 ? -14.637 -5.013 -32.339 0.50 35.74 290 ASN A CA 1
ATOM 2094 C CA B ASN A 1 304 ? -14.580 -4.987 -32.327 0.50 36.17 290 ASN A CA 1
ATOM 2095 C C A ASN A 1 304 ? -13.719 -3.938 -31.748 0.50 37.95 290 ASN A C 1
ATOM 2096 C C B ASN A 1 304 ? -13.701 -3.926 -31.735 0.50 38.31 290 ASN A C 1
ATOM 2097 O O A ASN A 1 304 ? -13.783 -2.792 -32.176 0.50 38.69 290 ASN A O 1
ATOM 2098 O O B ASN A 1 304 ? -13.771 -2.774 -32.147 0.50 39.03 290 ASN A O 1
ATOM 2107 N N . ASP A 1 305 ? -12.860 -4.309 -30.786 1.00 38.56 291 ASP A N 1
ATOM 2108 C CA . ASP A 1 305 ? -11.959 -3.370 -30.140 1.00 39.45 291 ASP A CA 1
ATOM 2109 C C . ASP A 1 305 ? -10.480 -3.596 -30.418 1.00 39.53 291 ASP A C 1
ATOM 2110 O O . ASP A 1 305 ? -9.651 -3.015 -29.756 1.00 39.54 291 ASP A O 1
ATOM 2115 N N . GLY A 1 306 ? -10.150 -4.446 -31.391 1.00 37.81 292 GLY A N 1
ATOM 2116 C CA . GLY A 1 306 ? -8.748 -4.694 -31.741 1.00 37.66 292 GLY A CA 1
ATOM 2117 C C . GLY A 1 306 ? -7.883 -5.178 -30.594 1.00 39.21 292 GLY A C 1
ATOM 2118 O O . GLY A 1 306 ? -6.670 -4.939 -30.581 1.00 41.16 292 GLY A O 1
ATOM 2119 N N . ILE A 1 307 ? -8.510 -5.877 -29.652 1.00 38.40 293 ILE A N 1
ATOM 2120 C CA . ILE A 1 307 ? -7.856 -6.389 -28.454 1.00 41.09 293 ILE A CA 1
ATOM 2121 C C . ILE A 1 307 ? -7.413 -7.868 -28.526 1.00 38.94 293 ILE A C 1
ATOM 2122 O O . ILE A 1 307 ? -8.142 -8.713 -29.043 1.00 35.16 293 ILE A O 1
ATOM 2127 N N . ASP A 1 308 ? -6.216 -8.146 -28.011 1.00 39.64 294 ASP A N 1
ATOM 2128 C CA . ASP A 1 308 ? -5.717 -9.507 -27.851 1.00 39.92 294 ASP A CA 1
ATOM 2129 C C . ASP A 1 308 ? -6.426 -9.931 -26.566 1.00 39.54 294 ASP A C 1
ATOM 2130 O O . ASP A 1 308 ? -6.082 -9.446 -25.469 1.00 42.82 294 ASP A O 1
ATOM 2135 N N . VAL A 1 309 ? -7.420 -10.809 -26.690 1.00 37.38 295 VAL A N 1
ATOM 2136 C CA . VAL A 1 309 ? -8.217 -11.216 -25.531 1.00 38.02 295 VAL A CA 1
ATOM 2137 C C . VAL A 1 309 ? -7.402 -11.901 -24.425 1.00 41.77 295 VAL A C 1
ATOM 2138 O O . VAL A 1 309 ? -7.902 -12.068 -23.316 1.00 43.58 295 VAL A O 1
ATOM 2142 N N . ASN A 1 310 ? -6.155 -12.280 -24.719 1.00 42.15 296 ASN A N 1
ATOM 2143 C CA . ASN A 1 310 ? -5.283 -12.870 -23.708 1.00 45.18 296 ASN A CA 1
ATOM 2144 C C . ASN A 1 310 ? -4.577 -11.788 -22.885 1.00 48.44 296 ASN A C 1
ATOM 2145 O O . ASN A 1 310 ? -3.876 -12.090 -21.930 1.00 49.56 296 ASN A O 1
ATOM 2150 N N . ASP A 1 311 ? -4.757 -10.527 -23.267 1.00 49.45 297 ASP A N 1
ATOM 2151 C CA . ASP A 1 311 ? -4.183 -9.434 -22.509 1.00 53.26 297 ASP A CA 1
ATOM 2152 C C . ASP A 1 311 ? -5.258 -9.031 -21.506 1.00 54.56 297 ASP A C 1
ATOM 2153 O O . ASP A 1 311 ? -6.159 -8.248 -21.830 1.00 50.64 297 ASP A O 1
ATOM 2158 N N . LYS A 1 312 ? -5.185 -9.606 -20.306 1.00 58.05 298 LYS A N 1
ATOM 2159 C CA . LYS A 1 312 ? -6.154 -9.304 -19.233 1.00 62.67 298 LYS A CA 1
ATOM 2160 C C . LYS A 1 312 ? -6.342 -7.822 -18.963 1.00 63.41 298 LYS A C 1
ATOM 2161 O O . LYS A 1 312 ? -7.481 -7.351 -18.921 1.00 64.50 298 LYS A O 1
ATOM 2167 N N . GLN A 1 313 ? -5.244 -7.092 -18.796 1.00 65.25 299 GLN A N 1
ATOM 2168 C CA . GLN A 1 313 ? -5.323 -5.652 -18.537 1.00 66.43 299 GLN A CA 1
ATOM 2169 C C . GLN A 1 313 ? -6.209 -4.952 -19.562 1.00 63.60 299 GLN A C 1
ATOM 2170 O O . GLN A 1 313 ? -7.027 -4.110 -19.198 1.00 62.45 299 GLN A O 1
ATOM 2176 N N . LYS A 1 314 ? -6.072 -5.309 -20.835 1.00 61.09 300 LYS A N 1
ATOM 2177 C CA . LYS A 1 314 ? -6.908 -4.682 -21.864 1.00 60.16 300 LYS A CA 1
ATOM 2178 C C . LYS A 1 314 ? -8.379 -5.087 -21.788 1.00 57.80 300 LYS A C 1
ATOM 2179 O O . LYS A 1 314 ? -9.252 -4.246 -22.014 1.00 56.34 300 LYS A O 1
ATOM 2185 N N . LEU A 1 315 ? -8.671 -6.357 -21.491 1.00 56.64 301 LEU A N 1
ATOM 2186 C CA . LEU A 1 315 ? -10.084 -6.779 -21.371 1.00 55.28 301 LEU A CA 1
ATOM 2187 C C . LEU A 1 315 ? -10.778 -6.068 -20.221 1.00 55.38 301 LEU A C 1
ATOM 2188 O O . LEU A 1 315 ? -11.874 -5.532 -20.391 1.00 53.79 301 LEU A O 1
ATOM 2193 N N . LYS A 1 316 ? -10.142 -6.065 -19.052 1.00 56.07 302 LYS A N 1
ATOM 2194 C CA . LYS A 1 316 ? -10.716 -5.397 -17.884 1.00 57.77 302 LYS A CA 1
ATOM 2195 C C . LYS A 1 316 ? -10.990 -3.918 -18.149 1.00 58.15 302 LYS A C 1
ATOM 2196 O O . LYS A 1 316 ? -11.939 -3.351 -17.608 1.00 58.88 302 LYS A O 1
ATOM 2202 N N . LEU A 1 317 ? -10.181 -3.309 -19.007 1.00 58.06 303 LEU A N 1
ATOM 2203 C CA . LEU A 1 317 ? -10.315 -1.893 -19.316 1.00 60.99 303 LEU A CA 1
ATOM 2204 C C . LEU A 1 317 ? -11.610 -1.607 -20.118 1.00 60.04 303 LEU A C 1
ATOM 2205 O O . LEU A 1 317 ? -12.084 -0.472 -20.154 1.00 61.44 303 LEU A O 1
ATOM 2210 N N . GLN A 1 318 ? -12.191 -2.640 -20.729 1.00 58.16 304 GLN A N 1
ATOM 2211 C CA . GLN A 1 318 ? -13.436 -2.492 -21.498 1.00 57.14 304 GLN A CA 1
ATOM 2212 C C . GLN A 1 318 ? -14.664 -2.287 -20.605 1.00 58.83 304 GLN A C 1
ATOM 2213 O O . GLN A 1 318 ? -15.722 -1.883 -21.085 1.00 58.30 304 GLN A O 1
ATOM 2219 N N . ARG A 1 319 ? -14.520 -2.589 -19.318 1.00 61.05 305 ARG A N 1
ATOM 2220 C CA . ARG A 1 319 ? -15.581 -2.384 -18.327 1.00 63.18 305 ARG A CA 1
ATOM 2221 C C . ARG A 1 319 ? -15.057 -1.547 -17.152 1.00 67.22 305 ARG A C 1
ATOM 2222 O O . ARG A 1 319 ? -15.714 -1.456 -16.109 1.00 68.60 305 ARG A O 1
ATOM 2230 N N . GLU A 1 320 ? -13.893 -0.919 -17.326 1.00 69.58 306 GLU A N 1
ATOM 2231 C CA . GLU A 1 320 ? -13.258 -0.134 -16.250 1.00 74.34 306 GLU A CA 1
ATOM 2232 C C . GLU A 1 320 ? -13.389 -0.923 -14.939 1.00 76.48 306 GLU A C 1
ATOM 2233 O O . GLU A 1 320 ? -13.824 -0.401 -13.913 1.00 77.62 306 GLU A O 1
ATOM 2239 N N . TYR A 1 321 ? -12.988 -2.192 -15.004 1.00 76.72 307 TYR A N 1
ATOM 2240 C CA . TYR A 1 321 ? -13.099 -3.130 -13.884 1.00 78.78 307 TYR A CA 1
ATOM 2241 C C . TYR A 1 321 ? -11.796 -3.330 -13.102 1.00 80.73 307 TYR A C 1
ATOM 2242 O O . TYR A 1 321 ? -10.782 -3.737 -13.668 1.00 79.73 307 TYR A O 1
ATOM 2251 N N A GLN A 1 322 ? -11.839 -3.015 -11.806 0.60 84.10 308 GLN A N 1
ATOM 2252 N N B GLN A 1 322 ? -11.843 -3.035 -11.805 0.40 83.95 308 GLN A N 1
ATOM 2253 C CA A GLN A 1 322 ? -10.691 -3.173 -10.899 0.60 86.71 308 GLN A CA 1
ATOM 2254 C CA B GLN A 1 322 ? -10.690 -3.195 -10.917 0.40 86.57 308 GLN A CA 1
ATOM 2255 C C A GLN A 1 322 ? -10.941 -4.271 -9.857 0.60 87.90 308 GLN A C 1
ATOM 2256 C C B GLN A 1 322 ? -10.958 -4.248 -9.842 0.40 87.87 308 GLN A C 1
ATOM 2257 O O A GLN A 1 322 ? -10.150 -4.438 -8.930 0.60 90.29 308 GLN A O 1
ATOM 2258 O O B GLN A 1 322 ? -10.207 -4.354 -8.873 0.40 90.33 308 GLN A O 1
ATOM 2269 N N . GLY A 1 323 ? -12.027 -5.024 -10.017 1.00 86.57 309 GLY A N 1
ATOM 2270 C CA . GLY A 1 323 ? -12.390 -6.078 -9.064 1.00 87.73 309 GLY A CA 1
ATOM 2271 C C . GLY A 1 323 ? -11.522 -7.331 -9.087 1.00 87.75 309 GLY A C 1
ATOM 2272 O O . GLY A 1 323 ? -10.445 -7.356 -9.688 1.00 87.12 309 GLY A O 1
ATOM 2273 N N . ASN A 1 324 ? -12.020 -8.378 -8.431 1.00 88.23 310 ASN A N 1
ATOM 2274 C CA . ASN A 1 324 ? -11.316 -9.657 -8.312 1.00 88.27 310 ASN A CA 1
ATOM 2275 C C . ASN A 1 324 ? -11.444 -10.557 -9.546 1.00 84.93 310 ASN A C 1
ATOM 2276 O O . ASN A 1 324 ? -10.468 -11.177 -9.969 1.00 84.53 310 ASN A O 1
ATOM 2281 N N . GLY A 1 325 ? -12.646 -10.621 -10.120 1.00 82.30 311 GLY A N 1
ATOM 2282 C CA . GLY A 1 325 ? -12.916 -11.473 -11.284 1.00 78.68 311 GLY A CA 1
ATOM 2283 C C . GLY A 1 325 ? -12.250 -11.071 -12.591 1.00 75.80 311 GLY A C 1
ATOM 2284 O O . GLY A 1 325 ? -11.247 -10.349 -12.600 1.00 75.88 311 GLY A O 1
ATOM 2285 N N . GLU A 1 326 ? -12.823 -11.552 -13.698 1.00 71.64 312 GLU A N 1
ATOM 2286 C CA . GLU A 1 326 ? -12.316 -11.278 -15.040 1.00 68.48 312 GLU A CA 1
ATOM 2287 C C . GLU A 1 326 ? -13.411 -10.732 -15.937 1.00 64.96 312 GLU A C 1
ATOM 2288 O O . GLU A 1 326 ? -14.599 -10.892 -15.659 1.00 64.08 312 GLU A O 1
ATOM 2294 N N . VAL A 1 327 ? -12.988 -10.099 -17.025 1.00 60.76 313 VAL A N 1
ATOM 2295 C CA . VAL A 1 327 ? -13.888 -9.577 -18.041 1.00 57.87 313 VAL A CA 1
ATOM 2296 C C . VAL A 1 327 ? -13.755 -10.549 -19.203 1.00 54.29 313 VAL A C 1
ATOM 2297 O O . VAL A 1 327 ? -12.645 -10.899 -19.590 1.00 52.97 313 VAL A O 1
ATOM 2301 N N . LYS A 1 328 ? -14.869 -11.007 -19.757 1.00 52.64 314 LYS A N 1
ATOM 2302 C CA . LYS A 1 328 ? -14.797 -11.959 -20.854 1.00 49.81 314 LYS A CA 1
ATOM 2303 C C . LYS A 1 328 ? -15.622 -11.478 -22.025 1.00 47.62 314 LYS A C 1
ATOM 2304 O O . LYS A 1 328 ? -16.695 -10.901 -21.848 1.00 46.19 314 LYS A O 1
ATOM 2310 N N . ASP A 1 329 ? -15.079 -11.686 -23.222 1.00 45.08 315 ASP A N 1
ATOM 2311 C CA . ASP A 1 329 ? -15.725 -11.298 -24.465 1.00 43.73 315 ASP A CA 1
ATOM 2312 C C . ASP A 1 329 ? -16.684 -12.442 -24.789 1.00 42.71 315 ASP A C 1
ATOM 2313 O O . ASP A 1 329 ? -16.230 -13.529 -25.147 1.00 41.19 315 ASP A O 1
ATOM 2318 N N . VAL A 1 330 ? -17.996 -12.210 -24.636 1.00 41.60 316 VAL A N 1
ATOM 2319 C CA . VAL A 1 330 ? -19.009 -13.262 -24.860 1.00 40.25 316 VAL A CA 1
ATOM 2320 C C . VAL A 1 330 ? -20.120 -12.845 -25.817 1.00 39.56 316 VAL A C 1
ATOM 2321 O O . VAL A 1 330 ? -20.503 -11.674 -25.843 1.00 41.02 316 VAL A O 1
ATOM 2325 N N . PRO A 1 331 ? -20.648 -13.801 -26.623 1.00 36.05 317 PRO A N 1
ATOM 2326 C CA . PRO A 1 331 ? -20.300 -15.233 -26.665 1.00 36.72 317 PRO A CA 1
ATOM 2327 C C . PRO A 1 331 ? -19.026 -15.664 -27.419 1.00 35.17 317 PRO A C 1
ATOM 2328 O O . PRO A 1 331 ? -18.742 -16.865 -27.472 1.00 34.35 317 PRO A O 1
ATOM 2332 N N . ALA A 1 332 ? -18.257 -14.725 -27.974 1.00 33.90 318 ALA A N 1
ATOM 2333 C CA . ALA A 1 332 ? -17.055 -15.069 -28.769 1.00 32.99 318 ALA A CA 1
ATOM 2334 C C . ALA A 1 332 ? -16.095 -16.076 -28.121 1.00 32.73 318 ALA A C 1
ATOM 2335 O O . ALA A 1 332 ? -15.582 -16.984 -28.800 1.00 31.14 318 ALA A O 1
ATOM 2337 N N . SER A 1 333 ? -15.837 -15.920 -26.821 1.00 33.34 319 SER A N 1
ATOM 2338 C CA . SER A 1 333 ? -14.902 -16.805 -26.123 1.00 34.89 319 SER A CA 1
ATOM 2339 C C . SER A 1 333 ? -15.516 -18.058 -25.486 1.00 35.38 319 SER A C 1
ATOM 2340 O O . SER A 1 333 ? -14.814 -18.825 -24.836 1.00 36.69 319 SER A O 1
ATOM 2343 N N . MET A 1 334 ? -16.810 -18.278 -25.661 1.00 34.77 320 MET A N 1
ATOM 2344 C CA . MET A 1 334 ? -17.469 -19.416 -25.010 1.00 34.42 320 MET A CA 1
ATOM 2345 C C . MET A 1 334 ? -17.251 -20.751 -25.675 1.00 34.55 320 MET A C 1
ATOM 2346 O O . MET A 1 334 ? -16.824 -20.819 -26.828 1.00 33.05 320 MET A O 1
ATOM 2351 N N . ASP A 1 335 ? -17.520 -21.818 -24.917 1.00 34.69 321 ASP A N 1
ATOM 2352 C CA . ASP A 1 335 ? -17.383 -23.171 -25.441 1.00 34.87 321 ASP A CA 1
ATOM 2353 C C . ASP A 1 335 ? -18.386 -23.397 -26.574 1.00 33.37 321 ASP A C 1
ATOM 2354 O O . ASP A 1 335 ? -19.496 -22.876 -26.544 1.00 30.90 321 ASP A O 1
ATOM 2359 N N . ASN A 1 336 ? -17.979 -24.177 -27.559 1.00 33.23 322 ASN A N 1
ATOM 2360 C CA . ASN A 1 336 ? -18.848 -24.540 -28.673 1.00 31.95 322 ASN A CA 1
ATOM 2361 C C . ASN A 1 336 ? -19.353 -23.356 -29.505 1.00 31.04 322 ASN A C 1
ATOM 2362 O O . ASN A 1 336 ? -20.519 -23.291 -29.900 1.00 30.31 322 ASN A O 1
ATOM 2367 N N . VAL A 1 337 ? -18.442 -22.437 -29.779 1.00 29.48 323 VAL A N 1
ATOM 2368 C CA . VAL A 1 337 ? -18.733 -21.276 -30.608 1.00 29.14 323 VAL A CA 1
ATOM 2369 C C . VAL A 1 337 ? -17.691 -21.161 -31.740 1.00 26.53 323 VAL A C 1
ATOM 2370 O O . VAL A 1 337 ? -16.504 -21.254 -31.509 1.00 26.18 323 VAL A O 1
ATOM 2374 N N . VAL A 1 338 ? -18.132 -20.983 -32.975 1.00 25.81 324 VAL A N 1
ATOM 2375 C CA . VAL A 1 338 ? -17.205 -20.750 -34.082 1.00 24.15 324 VAL A CA 1
ATOM 2376 C C . VAL A 1 338 ? -16.935 -19.236 -33.982 1.00 25.81 324 VAL A C 1
ATOM 2377 O O . VAL A 1 338 ? -17.842 -18.413 -34.202 1.00 27.61 324 VAL A O 1
ATOM 2381 N N . THR A 1 339 ? -15.719 -18.880 -33.565 1.00 26.66 325 THR A N 1
ATOM 2382 C CA . THR A 1 339 ? -15.325 -17.485 -33.290 1.00 24.68 325 THR A CA 1
ATOM 2383 C C . THR A 1 339 ? -14.705 -16.848 -34.524 1.00 24.95 325 THR A C 1
ATOM 2384 O O . THR A 1 339 ? -13.622 -17.238 -34.969 1.00 26.56 325 THR A O 1
ATOM 2388 N N . VAL A 1 340 ? -15.380 -15.842 -35.047 1.00 24.30 326 VAL A N 1
ATOM 2389 C CA . VAL A 1 340 ? -14.990 -15.227 -36.304 1.00 23.17 326 VAL A CA 1
ATOM 2390 C C . VAL A 1 340 ? -14.376 -13.829 -36.173 1.00 25.32 326 VAL A C 1
ATOM 2391 O O . VAL A 1 340 ? -15.007 -12.911 -35.650 1.00 26.13 326 VAL A O 1
ATOM 2395 N N . GLY A 1 341 ? -13.146 -13.711 -36.678 1.00 24.39 327 GLY A N 1
ATOM 2396 C CA . GLY A 1 341 ? -12.422 -12.475 -36.756 1.00 26.12 327 GLY A CA 1
ATOM 2397 C C . GLY A 1 341 ? -12.657 -11.870 -38.131 1.00 24.55 327 GLY A C 1
ATOM 2398 O O . GLY A 1 341 ? -13.200 -12.514 -39.045 1.00 23.94 327 GLY A O 1
ATOM 2399 N N . SER A 1 342 ? -12.224 -10.633 -38.286 1.00 26.36 328 SER A N 1
ATOM 2400 C CA . SER A 1 342 ? -12.425 -9.902 -39.520 1.00 24.80 328 SER A CA 1
ATOM 2401 C C . SER A 1 342 ? -11.133 -9.508 -40.227 1.00 23.97 328 SER A C 1
ATOM 2402 O O . SER A 1 342 ? -10.165 -9.066 -39.595 1.00 24.92 328 SER A O 1
ATOM 2405 N N . THR A 1 343 ? -11.159 -9.620 -41.553 1.00 23.71 329 THR A N 1
ATOM 2406 C CA . THR A 1 343 ? -10.058 -9.197 -42.405 1.00 26.22 329 THR A CA 1
ATOM 2407 C C . THR A 1 343 ? -10.471 -8.038 -43.313 1.00 26.95 329 THR A C 1
ATOM 2408 O O . THR A 1 343 ? -11.674 -7.800 -43.542 1.00 26.86 329 THR A O 1
ATOM 2412 N N . ASP A 1 344 ? -9.455 -7.351 -43.845 1.00 26.80 330 ASP A N 1
ATOM 2413 C CA . ASP A 1 344 ? -9.643 -6.215 -44.751 1.00 27.31 330 ASP A CA 1
ATOM 2414 C C . ASP A 1 344 ? -9.413 -6.623 -46.212 1.00 26.93 330 ASP A C 1
ATOM 2415 O O . ASP A 1 344 ? -9.209 -7.819 -46.512 1.00 24.42 330 ASP A O 1
ATOM 2420 N N . GLN A 1 345 ? -9.444 -5.648 -47.114 1.00 26.80 331 GLN A N 1
ATOM 2421 C CA . GLN A 1 345 ? -9.306 -5.931 -48.558 1.00 30.33 331 GLN A CA 1
ATOM 2422 C C . GLN A 1 345 ? -7.926 -6.472 -48.984 1.00 34.16 331 GLN A C 1
ATOM 2423 O O . GLN A 1 345 ? -7.770 -6.949 -50.099 1.00 33.43 331 GLN A O 1
ATOM 2429 N N A LYS A 1 346 ? -6.941 -6.362 -48.091 0.50 35.44 332 LYS A N 1
ATOM 2430 N N B LYS A 1 346 ? -6.947 -6.386 -48.094 0.50 35.18 332 LYS A N 1
ATOM 2431 C CA A LYS A 1 346 ? -5.589 -6.873 -48.341 0.50 37.62 332 LYS A CA 1
ATOM 2432 C CA B LYS A 1 346 ? -5.612 -6.904 -48.374 0.50 37.09 332 LYS A CA 1
ATOM 2433 C C A LYS A 1 346 ? -5.371 -8.239 -47.680 0.50 37.25 332 LYS A C 1
ATOM 2434 C C B LYS A 1 346 ? -5.365 -8.228 -47.658 0.50 37.03 332 LYS A C 1
ATOM 2435 O O A LYS A 1 346 ? -4.261 -8.762 -47.709 0.50 37.97 332 LYS A O 1
ATOM 2436 O O B LYS A 1 346 ? -4.237 -8.712 -47.624 0.50 38.04 332 LYS A O 1
ATOM 2447 N N . SER A 1 347 ? -6.437 -8.820 -47.121 1.00 35.69 333 SER A N 1
ATOM 2448 C CA . SER A 1 347 ? -6.386 -10.111 -46.393 1.00 36.02 333 SER A CA 1
ATOM 2449 C C . SER A 1 347 ? -5.656 -10.023 -45.050 1.00 35.10 333 SER A C 1
ATOM 2450 O O . SER A 1 347 ? -5.246 -11.039 -44.482 1.00 35.10 333 SER A O 1
ATOM 2453 N N . ASN A 1 348 ? -5.489 -8.811 -44.535 1.00 31.89 334 ASN A N 1
ATOM 2454 C CA . ASN A 1 348 ? -4.867 -8.641 -43.229 1.00 31.34 334 ASN A CA 1
ATOM 2455 C C . ASN A 1 348 ? -5.971 -8.474 -42.202 1.00 28.85 334 ASN A C 1
ATOM 2456 O O . ASN A 1 348 ? -7.073 -8.011 -42.522 1.00 28.00 334 ASN A O 1
ATOM 2461 N N . LEU A 1 349 ? -5.696 -8.826 -40.962 1.00 28.94 335 LEU A N 1
ATOM 2462 C CA . LEU A 1 349 ? -6.707 -8.701 -39.921 1.00 29.34 335 LEU A CA 1
ATOM 2463 C C . LEU A 1 349 ? -7.125 -7.235 -39.799 1.00 32.00 335 LEU A C 1
ATOM 2464 O O . LEU A 1 349 ? -6.264 -6.343 -39.758 1.00 30.97 335 LEU A O 1
ATOM 2469 N N . SER A 1 350 ? -8.433 -6.987 -39.726 1.00 28.93 336 SER A N 1
ATOM 2470 C CA . SER A 1 350 ? -8.956 -5.638 -39.563 1.00 29.30 336 SER A CA 1
ATOM 2471 C C . SER A 1 350 ? -8.429 -5.027 -38.262 1.00 30.11 336 SER A C 1
ATOM 2472 O O . SER A 1 350 ? -8.310 -5.719 -37.258 1.00 29.76 336 SER A O 1
ATOM 2475 N N . GLU A 1 351 ? -8.128 -3.725 -38.285 1.00 32.87 337 GLU A N 1
ATOM 2476 C CA . GLU A 1 351 ? -7.594 -3.024 -37.099 1.00 35.11 337 GLU A CA 1
ATOM 2477 C C . GLU A 1 351 ? -8.534 -3.096 -35.873 1.00 34.69 337 GLU A C 1
ATOM 2478 O O . GLU A 1 351 ? -8.087 -3.085 -34.739 1.00 34.95 337 GLU A O 1
ATOM 2484 N N . PHE A 1 352 ? -9.833 -3.196 -36.117 1.00 32.60 338 PHE A N 1
ATOM 2485 C CA . PHE A 1 352 ? -10.817 -3.297 -35.040 1.00 33.60 338 PHE A CA 1
ATOM 2486 C C . PHE A 1 352 ? -11.082 -4.728 -34.560 1.00 32.21 338 PHE A C 1
ATOM 2487 O O . PHE A 1 352 ? -11.736 -4.910 -33.548 1.00 31.15 338 PHE A O 1
ATOM 2495 N N . SER A 1 353 ? -10.612 -5.747 -35.273 1.00 31.72 339 SER A N 1
ATOM 2496 C CA . SER A 1 353 ? -10.904 -7.114 -34.838 1.00 28.61 339 SER A CA 1
ATOM 2497 C C . SER A 1 353 ? -10.115 -7.602 -33.607 1.00 28.35 339 SER A C 1
ATOM 2498 O O . SER A 1 353 ? -8.891 -7.503 -33.542 1.00 27.19 339 SER A O 1
ATOM 2501 N N . ASN A 1 354 ? -10.850 -8.116 -32.629 1.00 28.20 340 ASN A N 1
ATOM 2502 C CA . ASN A 1 354 ? -10.247 -8.758 -31.481 1.00 29.65 340 ASN A CA 1
ATOM 2503 C C . ASN A 1 354 ? -9.634 -10.053 -32.040 1.00 28.48 340 ASN A C 1
ATOM 2504 O O . ASN A 1 354 ? -9.999 -10.507 -33.148 1.00 26.94 340 ASN A O 1
ATOM 2509 N N . PHE A 1 355 ? -8.712 -10.635 -31.294 1.00 28.73 341 PHE A N 1
ATOM 2510 C CA . PHE A 1 355 ? -8.041 -11.858 -31.722 1.00 29.73 341 PHE A CA 1
ATOM 2511 C C . PHE A 1 355 ? -7.400 -12.472 -30.512 1.00 31.08 341 PHE A C 1
ATOM 2512 O O . PHE A 1 355 ? -7.505 -11.924 -29.414 1.00 32.91 341 PHE A O 1
ATOM 2520 N N . GLY A 1 356 ? -6.734 -13.606 -30.712 1.00 31.03 342 GLY A N 1
ATOM 2521 C CA . GLY A 1 356 ? -6.026 -14.259 -29.643 1.00 31.66 342 GLY A CA 1
ATOM 2522 C C . GLY A 1 356 ? -5.905 -15.774 -29.742 1.00 32.45 342 GLY A C 1
ATOM 2523 O O . GLY A 1 356 ? -6.716 -16.454 -30.389 1.00 29.39 342 GLY A O 1
ATOM 2524 N N . MET A 1 357 ? -4.866 -16.289 -29.102 1.00 33.63 343 MET A N 1
ATOM 2525 C CA . MET A 1 357 ? -4.661 -17.730 -28.986 1.00 37.44 343 MET A CA 1
ATOM 2526 C C . MET A 1 357 ? -5.864 -18.217 -28.184 1.00 36.61 343 MET A C 1
ATOM 2527 O O . MET A 1 357 ? -6.330 -17.502 -27.284 1.00 37.12 343 MET A O 1
ATOM 2532 N N . ASN A 1 358 ? -6.380 -19.399 -28.531 1.00 36.43 344 ASN A N 1
ATOM 2533 C CA . ASN A 1 358 ? -7.539 -20.008 -27.861 1.00 36.78 344 ASN A CA 1
ATOM 2534 C C . ASN A 1 358 ? -8.785 -19.118 -27.942 1.00 35.81 344 ASN A C 1
ATOM 2535 O O . ASN A 1 358 ? -9.599 -19.106 -27.030 1.00 36.47 344 ASN A O 1
ATOM 2540 N N . TYR A 1 359 ? -8.928 -18.396 -29.051 1.00 32.88 345 TYR A N 1
ATOM 2541 C CA . TYR A 1 359 ? -10.049 -17.497 -29.271 1.00 30.80 345 TYR A CA 1
ATOM 2542 C C . TYR A 1 359 ? -10.490 -17.546 -30.722 1.00 29.23 345 TYR A C 1
ATOM 2543 O O . TYR A 1 359 ? -11.477 -18.197 -31.035 1.00 30.18 345 TYR A O 1
ATOM 2552 N N . THR A 1 360 ? -9.726 -16.930 -31.615 1.00 28.71 346 THR A N 1
ATOM 2553 C CA . THR A 1 360 ? -10.080 -16.885 -33.039 1.00 26.78 346 THR A CA 1
ATOM 2554 C C . THR A 1 360 ? -10.090 -18.288 -33.682 1.00 27.20 346 THR A C 1
ATOM 2555 O O . THR A 1 360 ? -9.131 -19.074 -33.526 1.00 27.24 346 THR A O 1
ATOM 2559 N N . ASP A 1 361 ? -11.177 -18.616 -34.371 1.00 26.88 347 ASP A N 1
ATOM 2560 C CA . ASP A 1 361 ? -11.286 -19.907 -35.061 1.00 25.48 347 ASP A CA 1
ATOM 2561 C C . ASP A 1 361 ? -11.127 -19.718 -36.547 1.00 26.21 347 ASP A C 1
ATOM 2562 O O . ASP A 1 361 ? -10.603 -20.571 -37.210 1.00 24.88 347 ASP A O 1
ATOM 2567 N N . ILE A 1 362 ? -11.552 -18.575 -37.066 1.00 24.39 348 ILE A N 1
ATOM 2568 C CA . ILE A 1 362 ? -11.503 -18.344 -38.501 1.00 24.17 348 ILE A CA 1
ATOM 2569 C C . ILE A 1 362 ? -11.688 -16.847 -38.741 1.00 24.12 348 ILE A C 1
ATOM 2570 O O . ILE A 1 362 ? -12.135 -16.148 -37.848 1.00 24.04 348 ILE A O 1
ATOM 2575 N N . ALA A 1 363 ? -11.312 -16.355 -39.919 1.00 24.38 349 ALA A N 1
ATOM 2576 C CA . ALA A 1 363 ? -11.491 -14.959 -40.231 1.00 24.96 349 ALA A CA 1
ATOM 2577 C C . ALA A 1 363 ? -12.127 -14.828 -41.609 1.00 24.37 349 ALA A C 1
ATOM 2578 O O . ALA A 1 363 ? -11.968 -15.700 -42.462 1.00 24.50 349 ALA A O 1
ATOM 2580 N N . ALA A 1 364 ? -12.912 -13.771 -41.800 1.00 23.31 350 ALA A N 1
ATOM 2581 C CA . ALA A 1 364 ? -13.553 -13.526 -43.090 1.00 22.55 350 ALA A CA 1
ATOM 2582 C C . ALA A 1 364 ? -13.592 -12.023 -43.325 1.00 23.99 350 ALA A C 1
ATOM 2583 O O . ALA A 1 364 ? -13.414 -11.231 -42.380 1.00 24.76 350 ALA A O 1
ATOM 2585 N N . PRO A 1 365 ? -13.796 -11.601 -44.577 1.00 23.19 351 PRO A N 1
ATOM 2586 C CA . PRO A 1 365 ? -13.764 -10.154 -44.806 1.00 25.42 351 PRO A CA 1
ATOM 2587 C C . PRO A 1 365 ? -14.891 -9.334 -44.142 1.00 25.40 351 PRO A C 1
ATOM 2588 O O . PRO A 1 365 ? -16.089 -9.548 -44.415 1.00 24.84 351 PRO A O 1
ATOM 2592 N N . GLY A 1 366 ? -14.482 -8.428 -43.255 1.00 25.34 352 GLY A N 1
ATOM 2593 C CA . GLY A 1 366 ? -15.389 -7.520 -42.585 1.00 26.60 352 GLY A CA 1
ATOM 2594 C C . GLY A 1 366 ? -15.030 -6.058 -42.825 1.00 26.68 352 GLY A C 1
ATOM 2595 O O . GLY A 1 366 ? -15.711 -5.158 -42.324 1.00 28.07 352 GLY A O 1
ATOM 2596 N N . GLY A 1 367 ? -13.944 -5.801 -43.556 1.00 25.26 353 GLY A N 1
ATOM 2597 C CA . GLY A 1 367 ? -13.574 -4.445 -43.886 1.00 26.35 353 GLY A CA 1
ATOM 2598 C C . GLY A 1 367 ? -12.586 -3.735 -42.987 1.00 28.12 353 GLY A C 1
ATOM 2599 O O . GLY A 1 367 ? -11.889 -4.353 -42.174 1.00 28.18 353 GLY A O 1
ATOM 2600 N N . SER A 1 368 ? -12.510 -2.422 -43.179 1.00 28.55 354 SER A N 1
ATOM 2601 C CA . SER A 1 368 ? -11.596 -1.583 -42.452 1.00 29.29 354 SER A CA 1
ATOM 2602 C C . SER A 1 368 ? -11.974 -0.112 -42.583 1.00 31.08 354 SER A C 1
ATOM 2603 O O . SER A 1 368 ? -12.694 0.279 -43.496 1.00 30.19 354 SER A O 1
ATOM 2606 N N . PHE A 1 369 ? -11.484 0.683 -41.642 1.00 31.91 355 PHE A N 1
ATOM 2607 C CA . PHE A 1 369 ? -11.652 2.141 -41.669 1.00 35.25 355 PHE A CA 1
ATOM 2608 C C . PHE A 1 369 ? -10.276 2.773 -41.589 1.00 36.73 355 PHE A C 1
ATOM 2609 O O . PHE A 1 369 ? -10.154 3.943 -41.238 1.00 41.51 355 PHE A O 1
ATOM 2617 N N . ALA A 1 370 ? -9.241 2.010 -41.950 1.00 36.69 356 ALA A N 1
ATOM 2618 C CA . ALA A 1 370 ? -7.866 2.506 -41.908 1.00 38.24 356 ALA A CA 1
ATOM 2619 C C . ALA A 1 370 ? -7.683 3.767 -42.747 1.00 38.09 356 ALA A C 1
ATOM 2620 O O . ALA A 1 370 ? -7.074 4.717 -42.273 1.00 39.52 356 ALA A O 1
ATOM 2622 N N A TYR A 1 371 ? -8.166 3.763 -43.997 0.60 36.43 357 TYR A N 1
ATOM 2623 N N B TYR A 1 371 ? -8.201 3.780 -43.971 0.40 36.55 357 TYR A N 1
ATOM 2624 C CA A TYR A 1 371 ? -8.073 4.957 -44.849 0.60 38.37 357 TYR A CA 1
ATOM 2625 C CA B TYR A 1 371 ? -8.044 4.952 -44.810 0.40 37.92 357 TYR A CA 1
ATOM 2626 C C A TYR A 1 371 ? -8.824 6.129 -44.215 0.60 39.05 357 TYR A C 1
ATOM 2627 C C B TYR A 1 371 ? -8.836 6.133 -44.237 0.40 38.87 357 TYR A C 1
ATOM 2628 O O A TYR A 1 371 ? -8.318 7.265 -44.203 0.60 40.59 357 TYR A O 1
ATOM 2629 O O B TYR A 1 371 ? -8.368 7.281 -44.290 0.40 40.53 357 TYR A O 1
ATOM 2646 N N . LEU A 1 372 ? -10.023 5.855 -43.692 1.00 38.13 358 LEU A N 1
ATOM 2647 C CA . LEU A 1 372 ? -10.855 6.907 -43.060 1.00 39.86 358 LEU A CA 1
ATOM 2648 C C . LEU A 1 372 ? -10.147 7.501 -41.850 1.00 43.74 358 LEU A C 1
ATOM 2649 O O . LEU A 1 372 ? -10.008 8.738 -41.733 1.00 44.72 358 LEU A O 1
ATOM 2654 N N . ASN A 1 373 ? -9.695 6.625 -40.957 1.00 44.02 359 ASN A N 1
ATOM 2655 C CA . ASN A 1 373 ? -8.993 7.054 -39.741 1.00 48.71 359 ASN A CA 1
ATOM 2656 C C . ASN A 1 373 ? -7.698 7.800 -40.039 1.00 50.89 359 ASN A C 1
ATOM 2657 O O . ASN A 1 373 ? -7.309 8.698 -39.297 1.00 52.66 359 ASN A O 1
ATOM 2662 N N A GLN A 1 374 ? -7.071 7.461 -41.167 0.60 50.71 360 GLN A N 1
ATOM 2663 N N B GLN A 1 374 ? -7.018 7.406 -41.105 0.40 50.28 360 GLN A N 1
ATOM 2664 C CA A GLN A 1 374 ? -5.826 8.097 -41.612 0.60 52.76 360 GLN A CA 1
ATOM 2665 C CA B GLN A 1 374 ? -5.738 8.000 -41.438 0.40 52.08 360 GLN A CA 1
ATOM 2666 C C A GLN A 1 374 ? -6.039 9.478 -42.248 0.60 54.37 360 GLN A C 1
ATOM 2667 C C B GLN A 1 374 ? -5.851 9.318 -42.198 0.40 53.27 360 GLN A C 1
ATOM 2668 O O A GLN A 1 374 ? -5.439 10.478 -41.820 0.60 55.21 360 GLN A O 1
ATOM 2669 O O B GLN A 1 374 ? -4.995 10.201 -42.053 0.40 54.76 360 GLN A O 1
ATOM 2680 N N A PHE A 1 375 ? -6.883 9.523 -43.281 0.60 52.49 361 PHE A N 1
ATOM 2681 N N B PHE A 1 375 ? -6.912 9.485 -42.981 0.40 51.47 361 PHE A N 1
ATOM 2682 C CA A PHE A 1 375 ? -7.106 10.750 -44.056 0.60 53.77 361 PHE A CA 1
ATOM 2683 C CA B PHE A 1 375 ? -6.995 10.676 -43.817 0.40 52.23 361 PHE A CA 1
ATOM 2684 C C A PHE A 1 375 ? -8.279 11.665 -43.701 0.60 52.77 361 PHE A C 1
ATOM 2685 C C B PHE A 1 375 ? -8.218 11.616 -43.667 0.40 52.08 361 PHE A C 1
ATOM 2686 O O A PHE A 1 375 ? -8.380 12.753 -44.257 0.60 53.21 361 PHE A O 1
ATOM 2687 O O B PHE A 1 375 ? -8.289 12.644 -44.334 0.40 52.68 361 PHE A O 1
ATOM 2702 N N . GLY A 1 376 ? -9.158 11.262 -42.794 1.00 51.42 362 GLY A N 1
ATOM 2703 C CA . GLY A 1 376 ? -10.325 12.091 -42.512 1.00 51.39 362 GLY A CA 1
ATOM 2704 C C . GLY A 1 376 ? -11.449 11.853 -43.498 1.00 50.02 362 GLY A C 1
ATOM 2705 O O . GLY A 1 376 ? -11.213 11.471 -44.657 1.00 47.17 362 GLY A O 1
ATOM 2706 N N . VAL A 1 377 ? -12.671 12.121 -43.048 1.00 49.68 363 VAL A N 1
ATOM 2707 C CA . VAL A 1 377 ? -13.861 11.855 -43.841 1.00 50.78 363 VAL A CA 1
ATOM 2708 C C . VAL A 1 377 ? -13.956 12.584 -45.186 1.00 52.74 363 VAL A C 1
ATOM 2709 O O . VAL A 1 377 ? -14.434 12.000 -46.154 1.00 51.88 363 VAL A O 1
ATOM 2713 N N . ASP A 1 378 ? -13.505 13.835 -45.261 1.00 56.02 364 ASP A N 1
ATOM 2714 C CA . ASP A 1 378 ? -13.578 14.579 -46.524 1.00 57.57 364 ASP A CA 1
ATOM 2715 C C . ASP A 1 378 ? -12.754 13.921 -47.619 1.00 55.72 364 ASP A C 1
ATOM 2716 O O . ASP A 1 378 ? -13.265 13.690 -48.710 1.00 55.66 364 ASP A O 1
ATOM 2721 N N . LYS A 1 379 ? -11.492 13.609 -47.347 1.00 55.41 365 LYS A N 1
ATOM 2722 C CA . LYS A 1 379 ? -10.666 12.956 -48.359 1.00 54.77 365 LYS A CA 1
ATOM 2723 C C . LYS A 1 379 ? -11.147 11.506 -48.622 1.00 52.75 365 LYS A C 1
ATOM 2724 O O . LYS A 1 379 ? -11.192 11.049 -49.770 1.00 53.09 365 LYS A O 1
ATOM 2730 N N . TRP A 1 380 ? -11.488 10.783 -47.561 1.00 49.54 366 TRP A N 1
ATOM 2731 C CA . TRP A 1 380 ? -11.983 9.412 -47.688 1.00 46.44 366 TRP A CA 1
ATOM 2732 C C . TRP A 1 380 ? -13.199 9.358 -48.606 1.00 47.17 366 TRP A C 1
ATOM 2733 O O . TRP A 1 380 ? -13.269 8.530 -49.514 1.00 42.44 366 TRP A O 1
ATOM 2744 N N . MET A 1 381 ? -14.121 10.297 -48.407 1.00 51.16 367 MET A N 1
ATOM 2745 C CA . MET A 1 381 ? -15.371 10.263 -49.139 1.00 54.51 367 MET A CA 1
ATOM 2746 C C . MET A 1 381 ? -15.265 10.865 -50.533 1.00 56.06 367 MET A C 1
ATOM 2747 O O . MET A 1 381 ? -15.637 10.212 -51.502 1.00 55.99 367 MET A O 1
ATOM 2752 N N A ASN A 1 382 ? -14.742 12.085 -50.662 0.50 58.83 368 ASN A N 1
ATOM 2753 N N B ASN A 1 382 ? -14.748 12.084 -50.634 0.50 58.62 368 ASN A N 1
ATOM 2754 C CA A ASN A 1 382 ? -14.631 12.686 -52.000 0.50 59.79 368 ASN A CA 1
ATOM 2755 C CA B ASN A 1 382 ? -14.590 12.724 -51.936 0.50 59.48 368 ASN A CA 1
ATOM 2756 C C A ASN A 1 382 ? -13.758 11.803 -52.911 0.50 58.46 368 ASN A C 1
ATOM 2757 C C B ASN A 1 382 ? -13.740 11.843 -52.885 0.50 58.28 368 ASN A C 1
ATOM 2758 O O A ASN A 1 382 ? -13.913 11.832 -54.134 0.50 59.61 368 ASN A O 1
ATOM 2759 O O B ASN A 1 382 ? -13.896 11.915 -54.105 0.50 59.56 368 ASN A O 1
ATOM 2768 N N . GLU A 1 383 ? -12.870 10.999 -52.319 1.00 57.32 369 GLU A N 1
ATOM 2769 C CA . GLU A 1 383 ? -12.000 10.071 -53.123 1.00 54.83 369 GLU A CA 1
ATOM 2770 C C . GLU A 1 383 ? -12.414 8.554 -53.185 1.00 49.82 369 GLU A C 1
ATOM 2771 O O . GLU A 1 383 ? -11.634 7.707 -53.613 1.00 49.54 369 GLU A O 1
ATOM 2777 N N . GLY A 1 384 ? -13.634 8.238 -52.757 1.00 44.91 370 GLY A N 1
ATOM 2778 C CA . GLY A 1 384 ? -14.217 6.889 -52.853 1.00 40.68 370 GLY A CA 1
ATOM 2779 C C . GLY A 1 384 ? -13.585 5.691 -52.179 1.00 36.76 370 GLY A C 1
ATOM 2780 O O . GLY A 1 384 ? -13.765 4.566 -52.623 1.00 35.08 370 GLY A O 1
ATOM 2781 N N A TYR A 1 385 ? -12.876 5.943 -51.091 0.60 36.46 371 TYR A N 1
ATOM 2782 N N B TYR A 1 385 ? -12.872 5.892 -51.073 0.40 36.30 371 TYR A N 1
ATOM 2783 C CA A TYR A 1 385 ? -12.214 4.892 -50.354 0.60 35.76 371 TYR A CA 1
ATOM 2784 C CA B TYR A 1 385 ? -12.209 4.752 -50.445 0.40 35.03 371 TYR A CA 1
ATOM 2785 C C A TYR A 1 385 ? -13.186 3.897 -49.702 0.60 33.68 371 TYR A C 1
ATOM 2786 C C B TYR A 1 385 ? -13.220 3.822 -49.771 0.40 33.32 371 TYR A C 1
ATOM 2787 O O A TYR A 1 385 ? -12.809 2.767 -49.402 0.60 33.30 371 TYR A O 1
ATOM 2788 O O B TYR A 1 385 ? -12.900 2.667 -49.491 0.40 32.16 371 TYR A O 1
ATOM 2805 N N . MET A 1 386 ? -14.451 4.288 -49.528 1.00 33.06 372 MET A N 1
ATOM 2806 C CA . MET A 1 386 ? -15.444 3.382 -48.936 1.00 31.94 372 MET A CA 1
ATOM 2807 C C . MET A 1 386 ? -15.651 2.177 -49.876 1.00 30.55 372 MET A C 1
ATOM 2808 O O . MET A 1 386 ? -15.953 1.070 -49.423 1.00 28.52 372 MET A O 1
ATOM 2813 N N . HIS A 1 387 ? -15.505 2.404 -51.180 1.00 29.03 373 HIS A N 1
ATOM 2814 C CA . HIS A 1 387 ? -15.655 1.339 -52.174 1.00 30.53 373 HIS A CA 1
ATOM 2815 C C . HIS A 1 387 ? -14.527 0.296 -52.104 1.00 29.89 373 HIS A C 1
ATOM 2816 O O . HIS A 1 387 ? -14.672 -0.810 -52.619 1.00 30.42 373 HIS A O 1
ATOM 2823 N N . LYS A 1 388 ? -13.415 0.655 -51.472 1.00 31.93 374 LYS A N 1
ATOM 2824 C CA . LYS A 1 388 ? -12.256 -0.255 -51.347 1.00 32.12 374 LYS A CA 1
ATOM 2825 C C . LYS A 1 388 ? -12.152 -0.978 -50.019 1.00 29.68 374 LYS A C 1
ATOM 2826 O O . LYS A 1 388 ? -11.759 -2.156 -49.983 1.00 28.07 374 LYS A O 1
ATOM 2832 N N . GLU A 1 389 ? -12.493 -0.290 -48.922 1.00 27.33 375 GLU A N 1
ATOM 2833 C CA . GLU A 1 389 ? -12.317 -0.892 -47.587 1.00 28.83 375 GLU A CA 1
ATOM 2834 C C . GLU A 1 389 ? -13.587 -1.232 -46.783 1.00 27.04 375 GLU A C 1
ATOM 2835 O O . GLU A 1 389 ? -13.494 -1.886 -45.760 1.00 28.32 375 GLU A O 1
ATOM 2841 N N . ASN A 1 390 ? -14.755 -0.792 -47.241 1.00 27.98 376 ASN A N 1
ATOM 2842 C CA . ASN A 1 390 ? -16.009 -1.093 -46.556 1.00 27.28 376 ASN A CA 1
ATOM 2843 C C . ASN A 1 390 ? -16.791 -2.193 -47.270 1.00 26.87 376 ASN A C 1
ATOM 2844 O O . ASN A 1 390 ? -16.610 -2.426 -48.468 1.00 27.79 376 ASN A O 1
ATOM 2849 N N . ILE A 1 391 ? -17.697 -2.806 -46.525 1.00 25.95 377 ILE A N 1
ATOM 2850 C CA . ILE A 1 391 ? -18.548 -3.882 -47.023 1.00 27.37 377 ILE A CA 1
ATOM 2851 C C . ILE A 1 391 ? -19.855 -3.295 -47.531 1.00 27.70 377 ILE A C 1
ATOM 2852 O O . ILE A 1 391 ? -20.512 -2.555 -46.814 1.00 29.01 377 ILE A O 1
ATOM 2857 N N . LEU A 1 392 ? -20.222 -3.593 -48.771 1.00 27.00 378 LEU A N 1
ATOM 2858 C CA . LEU A 1 392 ? -21.487 -3.135 -49.298 1.00 28.10 378 LEU A CA 1
ATOM 2859 C C . LEU A 1 392 ? -22.559 -4.158 -48.903 1.00 28.37 378 LEU A C 1
ATOM 2860 O O . LEU A 1 392 ? -22.395 -5.369 -49.160 1.00 26.79 378 LEU A O 1
ATOM 2865 N N . THR A 1 393 ? -23.638 -3.699 -48.259 1.00 29.06 379 THR A N 1
ATOM 2866 C CA . THR A 1 393 ? -24.697 -4.613 -47.826 1.00 28.45 379 THR A CA 1
ATOM 2867 C C . THR A 1 393 ? -26.110 -4.010 -47.861 1.00 29.55 379 THR A C 1
ATOM 2868 O O . THR A 1 393 ? -26.291 -2.819 -48.131 1.00 29.78 379 THR A O 1
ATOM 2872 N N . THR A 1 394 ? -27.106 -4.861 -47.616 1.00 29.99 380 THR A N 1
ATOM 2873 C CA . THR A 1 394 ? -28.512 -4.461 -47.595 1.00 29.29 380 THR A CA 1
ATOM 2874 C C . THR A 1 394 ? -28.801 -3.565 -46.386 1.00 29.74 380 THR A C 1
ATOM 2875 O O . THR A 1 394 ? -28.288 -3.799 -45.284 1.00 28.36 380 THR A O 1
ATOM 2879 N N . ALA A 1 395 ? -29.621 -2.544 -46.598 1.00 30.55 381 ALA A N 1
ATOM 2880 C CA . ALA A 1 395 ? -29.975 -1.583 -45.543 1.00 32.38 381 ALA A CA 1
ATOM 2881 C C . ALA A 1 395 ? -31.475 -1.553 -45.326 1.00 33.28 381 ALA A C 1
ATOM 2882 O O . ALA A 1 395 ? -32.239 -1.819 -46.258 1.00 33.08 381 ALA A O 1
ATOM 2884 N N . ASN A 1 396 ? -31.903 -1.216 -44.100 1.00 33.03 382 ASN A N 1
ATOM 2885 C CA . ASN A 1 396 ? -33.328 -1.210 -43.767 1.00 35.67 382 ASN A CA 1
ATOM 2886 C C . ASN A 1 396 ? -34.186 -0.132 -44.473 1.00 36.80 382 ASN A C 1
ATOM 2887 O O . ASN A 1 396 ? -35.389 -0.021 -44.213 1.00 37.29 382 ASN A O 1
ATOM 2892 N N . ASN A 1 397 ? -33.580 0.657 -45.359 1.00 36.85 383 ASN A N 1
ATOM 2893 C CA . ASN A 1 397 ? -34.337 1.629 -46.124 1.00 37.05 383 ASN A CA 1
ATOM 2894 C C . ASN A 1 397 ? -34.726 1.030 -47.474 1.00 37.55 383 ASN A C 1
ATOM 2895 O O . ASN A 1 397 ? -35.292 1.710 -48.337 1.00 38.73 383 ASN A O 1
ATOM 2900 N N . GLY A 1 398 ? -34.440 -0.248 -47.655 1.00 35.40 384 GLY A N 1
ATOM 2901 C CA . GLY A 1 398 ? -34.732 -0.918 -48.922 1.00 36.04 384 GLY A CA 1
ATOM 2902 C C . GLY A 1 398 ? -33.613 -0.793 -49.942 1.00 35.08 384 GLY A C 1
ATOM 2903 O O . GLY A 1 398 ? -33.722 -1.343 -51.042 1.00 36.74 384 GLY A O 1
ATOM 2904 N N A ARG A 1 399 ? -32.552 -0.065 -49.599 0.60 34.64 385 ARG A N 1
ATOM 2905 N N B ARG A 1 399 ? -32.568 -0.048 -49.582 0.40 34.60 385 ARG A N 1
ATOM 2906 C CA A ARG A 1 399 ? -31.414 0.092 -50.498 0.60 35.31 385 ARG A CA 1
ATOM 2907 C CA B ARG A 1 399 ? -31.419 0.208 -50.439 0.40 34.63 385 ARG A CA 1
ATOM 2908 C C A ARG A 1 399 ? -30.146 -0.539 -49.884 0.60 33.08 385 ARG A C 1
ATOM 2909 C C B ARG A 1 399 ? -30.171 -0.497 -49.866 0.40 32.83 385 ARG A C 1
ATOM 2910 O O A ARG A 1 399 ? -30.215 -1.625 -49.274 0.60 33.05 385 ARG A O 1
ATOM 2911 O O B ARG A 1 399 ? -30.274 -1.588 -49.283 0.40 32.83 385 ARG A O 1
ATOM 2926 N N . TYR A 1 400 ? -29.002 0.133 -50.011 1.00 31.81 386 TYR A N 1
ATOM 2927 C CA . TYR A 1 400 ? -27.735 -0.427 -49.558 1.00 31.69 386 TYR A CA 1
ATOM 2928 C C . TYR A 1 400 ? -26.877 0.538 -48.745 1.00 31.25 386 TYR A C 1
ATOM 2929 O O . TYR A 1 400 ? -27.077 1.733 -48.783 1.00 34.65 386 TYR A O 1
ATOM 2938 N N . ILE A 1 401 ? -25.920 -0.007 -48.018 1.00 31.12 387 ILE A N 1
ATOM 2939 C CA . ILE A 1 401 ? -25.068 0.798 -47.142 1.00 31.61 387 ILE A CA 1
ATOM 2940 C C . ILE A 1 401 ? -23.666 0.220 -47.086 1.00 29.72 387 ILE A C 1
ATOM 2941 O O . ILE A 1 401 ? -23.502 -0.974 -47.220 1.00 27.97 387 ILE A O 1
ATOM 2946 N N . TYR A 1 402 ? -22.662 1.090 -46.925 1.00 29.42 388 TYR A N 1
ATOM 2947 C CA . TYR A 1 402 ? -21.283 0.676 -46.786 1.00 30.04 388 TYR A CA 1
ATOM 2948 C C . TYR A 1 402 ? -20.951 0.723 -45.305 1.00 29.80 388 TYR A C 1
ATOM 2949 O O . TYR A 1 402 ? -21.162 1.751 -44.666 1.00 30.79 388 TYR A O 1
ATOM 2958 N N . GLN A 1 403 ? -20.447 -0.389 -44.768 1.00 26.46 389 GLN A N 1
ATOM 2959 C CA . GLN A 1 403 ? -20.040 -0.487 -43.359 1.00 26.86 389 GLN A CA 1
ATOM 2960 C C . GLN A 1 403 ? -18.869 -1.459 -43.167 1.00 26.18 389 GLN A C 1
ATOM 2961 O O . GLN A 1 403 ? -18.356 -2.021 -44.115 1.00 26.19 389 GLN A O 1
ATOM 2967 N N . ALA A 1 404 ? -18.416 -1.600 -41.931 1.00 26.92 390 ALA A N 1
ATOM 2968 C CA . ALA A 1 404 ? -17.337 -2.504 -41.636 1.00 28.02 390 ALA A CA 1
ATOM 2969 C C . ALA A 1 404 ? -17.484 -2.950 -40.204 1.00 29.41 390 ALA A C 1
ATOM 2970 O O . ALA A 1 404 ? -18.017 -2.211 -39.383 1.00 30.98 390 ALA A O 1
ATOM 2972 N N . GLY A 1 405 ? -17.047 -4.176 -39.925 1.00 28.84 391 GLY A N 1
ATOM 2973 C CA . GLY A 1 405 ? -17.093 -4.718 -38.576 1.00 29.73 391 GLY A CA 1
ATOM 2974 C C . GLY A 1 405 ? -17.040 -6.237 -38.561 1.00 28.28 391 GLY A C 1
ATOM 2975 O O . GLY A 1 405 ? -17.286 -6.898 -39.582 1.00 26.03 391 GLY A O 1
ATOM 2976 N N . THR A 1 406 ? -16.712 -6.800 -37.399 1.00 26.90 392 THR A N 1
ATOM 2977 C CA . THR A 1 406 ? -16.721 -8.241 -37.264 1.00 26.34 392 THR A CA 1
ATOM 2978 C C . THR A 1 406 ? -18.155 -8.782 -37.507 1.00 27.45 392 THR A C 1
ATOM 2979 O O . THR A 1 406 ? -18.318 -9.923 -37.889 1.00 24.91 392 THR A O 1
ATOM 2983 N N . ALA A 1 407 ? -19.175 -7.943 -37.314 1.00 27.09 393 ALA A N 1
ATOM 2984 C CA . ALA A 1 407 ? -20.573 -8.351 -37.510 1.00 26.65 393 ALA A CA 1
ATOM 2985 C C . ALA A 1 407 ? -20.888 -8.669 -38.969 1.00 25.47 393 ALA A C 1
ATOM 2986 O O . ALA A 1 407 ? -21.864 -9.365 -39.258 1.00 25.48 393 ALA A O 1
ATOM 2988 N N . LEU A 1 408 ? -20.063 -8.165 -39.884 1.00 25.17 394 LEU A N 1
ATOM 2989 C CA . LEU A 1 408 ? -20.250 -8.403 -41.307 1.00 25.18 394 LEU A CA 1
ATOM 2990 C C . LEU A 1 408 ? -19.386 -9.556 -41.805 1.00 25.91 394 LEU A C 1
ATOM 2991 O O . LEU A 1 408 ? -19.625 -10.083 -42.901 1.00 27.86 394 LEU A O 1
ATOM 2996 N N . ALA A 1 409 ? -18.361 -9.935 -41.026 1.00 24.92 395 ALA A N 1
ATOM 2997 C CA . ALA A 1 409 ? -17.519 -11.105 -41.366 1.00 23.15 395 ALA A CA 1
ATOM 2998 C C . ALA A 1 409 ? -18.223 -12.403 -40.953 1.00 23.07 395 ALA A C 1
ATOM 2999 O O . ALA A 1 409 ? -18.218 -13.410 -41.679 1.00 23.72 395 ALA A O 1
ATOM 3001 N N . THR A 1 410 ? -18.775 -12.379 -39.736 1.00 23.89 396 THR A N 1
ATOM 3002 C CA . THR A 1 410 ? -19.456 -13.520 -39.113 1.00 22.06 396 THR A CA 1
ATOM 3003 C C . THR A 1 410 ? -20.529 -14.196 -40.018 1.00 24.50 396 THR A C 1
ATOM 3004 O O . THR A 1 410 ? -20.488 -15.412 -40.177 1.00 23.50 396 THR A O 1
ATOM 3008 N N . PRO A 1 411 ? -21.458 -13.416 -40.615 1.00 22.20 397 PRO A N 1
ATOM 3009 C CA . PRO A 1 411 ? -22.484 -14.030 -41.478 1.00 23.32 397 PRO A CA 1
ATOM 3010 C C . PRO A 1 411 ? -21.910 -14.737 -42.684 1.00 23.15 397 PRO A C 1
ATOM 3011 O O . PRO A 1 411 ? -22.575 -15.619 -43.225 1.00 21.54 397 PRO A O 1
ATOM 3015 N N . LYS A 1 412 ? -20.706 -14.353 -43.125 1.00 22.50 398 LYS A N 1
ATOM 3016 C CA . LYS A 1 412 ? -20.085 -15.043 -44.269 1.00 24.33 398 LYS A CA 1
ATOM 3017 C C . LYS A 1 412 ? -19.750 -16.483 -43.857 1.00 21.71 398 LYS A C 1
ATOM 3018 O O . LYS A 1 412 ? -19.938 -17.419 -44.625 1.00 22.19 398 LYS A O 1
ATOM 3024 N N . VAL A 1 413 ? -19.289 -16.655 -42.634 1.00 21.78 399 VAL A N 1
ATOM 3025 C CA . VAL A 1 413 ? -18.982 -17.981 -42.104 1.00 22.07 399 VAL A CA 1
ATOM 3026 C C . VAL A 1 413 ? -20.278 -18.807 -41.869 1.00 22.39 399 VAL A C 1
ATOM 3027 O O . VAL A 1 413 ? -20.312 -19.983 -42.148 1.00 22.79 399 VAL A O 1
ATOM 3031 N N . SER A 1 414 ? -21.317 -18.185 -41.324 1.00 23.94 400 SER A N 1
ATOM 3032 C CA . SER A 1 414 ? -22.595 -18.845 -41.118 1.00 23.04 400 SER A CA 1
ATOM 3033 C C . SER A 1 414 ? -23.137 -19.324 -42.498 1.00 25.26 400 SER A C 1
ATOM 3034 O O . SER A 1 414 ? -23.621 -20.447 -42.653 1.00 24.87 400 SER A O 1
ATOM 3037 N N . GLY A 1 415 ? -23.086 -18.452 -43.483 1.00 24.64 401 GLY A N 1
ATOM 3038 C CA . GLY A 1 415 ? -23.527 -18.828 -44.820 1.00 24.80 401 GLY A CA 1
ATOM 3039 C C . GLY A 1 415 ? -22.726 -20.020 -45.335 1.00 26.70 401 GLY A C 1
ATOM 3040 O O . GLY A 1 415 ? -23.308 -20.973 -45.895 1.00 24.96 401 GLY A O 1
ATOM 3041 N N . ALA A 1 416 ? -21.394 -19.967 -45.146 1.00 23.59 402 ALA A N 1
ATOM 3042 C CA . ALA A 1 416 ? -20.496 -21.033 -45.602 1.00 24.59 402 ALA A CA 1
ATOM 3043 C C . ALA A 1 416 ? -20.870 -22.369 -44.936 1.00 23.88 402 ALA A C 1
ATOM 3044 O O . ALA A 1 416 ? -20.903 -23.391 -45.602 1.00 24.67 402 ALA A O 1
ATOM 3046 N N . LEU A 1 417 ? -21.153 -22.348 -43.624 1.00 23.74 403 LEU A N 1
ATOM 3047 C CA . LEU A 1 417 ? -21.564 -23.572 -42.919 1.00 23.48 403 LEU A CA 1
ATOM 3048 C C . LEU A 1 417 ? -22.846 -24.166 -43.496 1.00 24.04 403 LEU A C 1
ATOM 3049 O O . LEU A 1 417 ? -22.946 -25.390 -43.629 1.00 25.46 403 LEU A O 1
ATOM 3054 N N . ALA A 1 418 ? -23.821 -23.317 -43.832 1.00 24.06 404 ALA A N 1
ATOM 3055 C CA . ALA A 1 418 ? -25.067 -23.787 -44.420 1.00 25.00 404 ALA A CA 1
ATOM 3056 C C . ALA A 1 418 ? -24.772 -24.423 -45.764 1.00 25.88 404 ALA A C 1
ATOM 3057 O O . ALA A 1 418 ? -25.341 -25.478 -46.104 1.00 25.78 404 ALA A O 1
ATOM 3059 N N . LEU A 1 419 ? -23.880 -23.811 -46.538 1.00 24.29 405 LEU A N 1
ATOM 3060 C CA . LEU A 1 419 ? -23.530 -24.396 -47.830 1.00 24.48 405 LEU A CA 1
ATOM 3061 C C . LEU A 1 419 ? -22.851 -25.779 -47.641 1.00 26.53 405 LEU A C 1
ATOM 3062 O O . LEU A 1 419 ? -23.115 -26.700 -48.379 1.00 27.27 405 LEU A O 1
ATOM 3067 N N . ILE A 1 420 ? -21.964 -25.878 -46.658 1.00 25.20 406 ILE A N 1
ATOM 3068 C CA . ILE A 1 420 ? -21.223 -27.116 -46.370 1.00 25.37 406 ILE A CA 1
ATOM 3069 C C . ILE A 1 420 ? -22.170 -28.230 -45.980 1.00 27.25 406 ILE A C 1
ATOM 3070 O O . ILE A 1 420 ? -22.113 -29.330 -46.538 1.00 27.17 406 ILE A O 1
ATOM 3075 N N . ILE A 1 421 ? -23.059 -27.940 -45.034 1.00 26.04 407 ILE A N 1
ATOM 3076 C CA . ILE A 1 421 ? -24.029 -28.908 -44.622 1.00 27.05 407 ILE A CA 1
ATOM 3077 C C . ILE A 1 421 ? -24.841 -29.459 -45.802 1.00 27.78 407 ILE A C 1
ATOM 3078 O O . ILE A 1 421 ? -25.030 -30.674 -45.921 1.00 29.88 407 ILE A O 1
ATOM 3083 N N . ASP A 1 422 ? -25.309 -28.571 -46.662 1.00 27.26 408 ASP A N 1
ATOM 3084 C CA . ASP A 1 422 ? -26.116 -28.952 -47.824 1.00 30.05 408 ASP A CA 1
ATOM 3085 C C . ASP A 1 422 ? -25.332 -29.663 -48.933 1.00 31.52 408 ASP A C 1
ATOM 3086 O O . ASP A 1 422 ? -25.862 -30.559 -49.573 1.00 32.77 408 ASP A O 1
ATOM 3091 N N . LYS A 1 423 ? -24.095 -29.244 -49.176 1.00 28.79 409 LYS A N 1
ATOM 3092 C CA . LYS A 1 423 ? -23.260 -29.826 -50.242 1.00 30.64 409 LYS A CA 1
ATOM 3093 C C . LYS A 1 423 ? -22.828 -31.261 -49.899 1.00 31.10 409 LYS A C 1
ATOM 3094 O O . LYS A 1 423 ? -22.854 -32.140 -50.730 1.00 31.39 409 LYS A O 1
ATOM 3100 N N . TYR A 1 424 ? -22.478 -31.474 -48.636 1.00 30.64 410 TYR A N 1
ATOM 3101 C CA . TYR A 1 424 ? -21.951 -32.758 -48.162 1.00 31.96 410 TYR A CA 1
ATOM 3102 C C . TYR A 1 424 ? -22.927 -33.599 -47.331 1.00 33.31 410 TYR A C 1
ATOM 3103 O O . TYR A 1 424 ? -22.544 -34.662 -46.855 1.00 33.77 410 TYR A O 1
ATOM 3112 N N . HIS A 1 425 ? -24.167 -33.117 -47.186 1.00 32.69 411 HIS A N 1
ATOM 3113 C CA . HIS A 1 425 ? -25.249 -33.814 -46.478 1.00 33.92 411 HIS A CA 1
ATOM 3114 C C . HIS A 1 425 ? -24.835 -34.153 -45.072 1.00 31.97 411 HIS A C 1
ATOM 3115 O O . HIS A 1 425 ? -24.881 -35.303 -44.662 1.00 34.73 411 HIS A O 1
ATOM 3122 N N . LEU A 1 426 ? -24.449 -33.135 -44.325 1.00 30.03 412 LEU A N 1
ATOM 3123 C CA . LEU A 1 426 ? -23.946 -33.329 -42.981 1.00 29.81 412 LEU A CA 1
ATOM 3124 C C . LEU A 1 426 ? -24.923 -32.917 -41.898 1.00 32.25 412 LEU A C 1
ATOM 3125 O O . LEU A 1 426 ? -24.502 -32.613 -40.781 1.00 30.77 412 LEU A O 1
ATOM 3130 N N . GLU A 1 427 ? -26.222 -32.964 -42.202 1.00 32.95 413 GLU A N 1
ATOM 3131 C CA . GLU A 1 427 ? -27.250 -32.549 -41.242 1.00 35.87 413 GLU A CA 1
ATOM 3132 C C . GLU A 1 427 ? -27.195 -33.298 -39.929 1.00 35.21 413 GLU A C 1
ATOM 3133 O O . GLU A 1 427 ? -27.462 -32.725 -38.874 1.00 32.78 413 GLU A O 1
ATOM 3139 N N . LYS A 1 428 ? -26.855 -34.581 -39.996 1.00 37.04 414 LYS A N 1
ATOM 3140 C CA . LYS A 1 428 ? -26.798 -35.415 -38.818 1.00 38.46 414 LYS A CA 1
ATOM 3141 C C . LYS A 1 428 ? -25.474 -35.319 -38.078 1.00 37.74 414 LYS A C 1
ATOM 3142 O O . LYS A 1 428 ? -25.356 -35.820 -36.962 1.00 35.52 414 LYS A O 1
ATOM 3148 N N . HIS A 1 429 ? -24.488 -34.651 -38.682 1.00 35.57 415 HIS A N 1
ATOM 3149 C CA . HIS A 1 429 ? -23.170 -34.518 -38.084 1.00 36.96 415 HIS A CA 1
ATOM 3150 C C . HIS A 1 429 ? -22.599 -33.112 -38.220 1.00 33.30 415 HIS A C 1
ATOM 3151 O O . HIS A 1 429 ? -21.630 -32.910 -38.948 1.00 33.51 415 HIS A O 1
ATOM 3158 N N . PRO A 1 430 ? -23.208 -32.128 -37.529 1.00 32.60 416 PRO A N 1
ATOM 3159 C CA . PRO A 1 430 ? -22.750 -30.749 -37.615 1.00 32.84 416 PRO A CA 1
ATOM 3160 C C . PRO A 1 430 ? -21.269 -30.560 -37.290 1.00 32.47 416 PRO A C 1
ATOM 3161 O O . PRO A 1 430 ? -20.643 -29.722 -37.901 1.00 33.63 416 PRO A O 1
ATOM 3165 N N . ASP A 1 431 ? -20.716 -31.316 -36.343 1.00 33.20 417 ASP A N 1
ATOM 3166 C CA . ASP A 1 431 ? -19.281 -31.202 -36.042 1.00 33.93 417 ASP A CA 1
ATOM 3167 C C . ASP A 1 431 ? -18.431 -31.459 -37.290 1.00 32.80 417 ASP A C 1
ATOM 3168 O O . ASP A 1 431 ? -17.384 -30.821 -37.469 1.00 30.75 417 ASP A O 1
ATOM 3173 N N . LYS A 1 432 ? -18.875 -32.372 -38.157 1.00 30.40 418 LYS A N 1
ATOM 3174 C CA . LYS A 1 432 ? -18.140 -32.643 -39.404 1.00 31.75 418 LYS A CA 1
ATOM 3175 C C . LYS A 1 432 ? -18.172 -31.435 -40.339 1.00 30.58 418 LYS A C 1
ATOM 3176 O O . LYS A 1 432 ? -17.222 -31.230 -41.118 1.00 28.36 418 LYS A O 1
ATOM 3182 N N . ALA A 1 433 ? -19.251 -30.641 -40.279 1.00 27.58 419 ALA A N 1
ATOM 3183 C CA . ALA A 1 433 ? -19.328 -29.438 -41.094 1.00 26.97 419 ALA A CA 1
ATOM 3184 C C . ALA A 1 433 ? -18.331 -28.407 -40.583 1.00 25.03 419 ALA A C 1
ATOM 3185 O O . ALA A 1 433 ? -17.675 -27.728 -41.372 1.00 24.81 419 ALA A O 1
ATOM 3187 N N . ILE A 1 434 ? -18.198 -28.300 -39.265 1.00 25.10 420 ILE A N 1
ATOM 3188 C CA . ILE A 1 434 ? -17.228 -27.371 -38.678 1.00 25.56 420 ILE A CA 1
ATOM 3189 C C . ILE A 1 434 ? -15.809 -27.818 -39.063 1.00 25.37 420 ILE A C 1
ATOM 3190 O O . ILE A 1 434 ? -14.984 -27.004 -39.478 1.00 26.77 420 ILE A O 1
ATOM 3195 N N . GLU A 1 435 ? -15.536 -29.110 -38.916 1.00 26.29 421 GLU A N 1
ATOM 3196 C CA . GLU A 1 435 ? -14.223 -29.684 -39.277 1.00 26.84 421 GLU A CA 1
ATOM 3197 C C . GLU A 1 435 ? -13.888 -29.414 -40.746 1.00 25.89 421 GLU A C 1
ATOM 3198 O O . GLU A 1 435 ? -12.754 -29.074 -41.071 1.00 26.80 421 GLU A O 1
ATOM 3204 N N . LEU A 1 436 ? -14.869 -29.583 -41.624 1.00 26.41 422 LEU A N 1
ATOM 3205 C CA . LEU A 1 436 ? -14.677 -29.333 -43.057 1.00 27.00 422 LEU A CA 1
ATOM 3206 C C . LEU A 1 436 ? -14.415 -27.833 -43.296 1.00 26.38 422 LEU A C 1
ATOM 3207 O O . LEU A 1 436 ? -13.514 -27.469 -44.052 1.00 26.40 422 LEU A O 1
ATOM 3212 N N . LEU A 1 437 ? -15.191 -26.974 -42.648 1.00 26.77 423 LEU A N 1
ATOM 3213 C CA . LEU A 1 437 ? -14.969 -25.522 -42.730 1.00 27.16 423 LEU A CA 1
ATOM 3214 C C . LEU A 1 437 ? -13.507 -25.193 -42.392 1.00 26.88 423 LEU A C 1
ATOM 3215 O O . LEU A 1 437 ? -12.828 -24.506 -43.141 1.00 24.05 423 LEU A O 1
ATOM 3220 N N . TYR A 1 438 ? -13.016 -25.719 -41.271 1.00 26.10 424 TYR A N 1
ATOM 3221 C CA . TYR A 1 438 ? -11.661 -25.417 -40.874 1.00 26.16 424 TYR A CA 1
ATOM 3222 C C . TYR A 1 438 ? -10.579 -26.044 -41.762 1.00 26.67 424 TYR A C 1
ATOM 3223 O O . TYR A 1 438 ? -9.572 -25.409 -42.049 1.00 28.79 424 TYR A O 1
ATOM 3232 N N . GLN A 1 439 ? -10.785 -27.282 -42.188 1.00 26.52 425 GLN A N 1
ATOM 3233 C CA . GLN A 1 439 ? -9.789 -27.979 -42.985 1.00 27.38 425 GLN A CA 1
ATOM 3234 C C . GLN A 1 439 ? -9.808 -27.598 -44.463 1.00 27.42 425 GLN A C 1
ATOM 3235 O O . GLN A 1 439 ? -8.743 -27.411 -45.061 1.00 27.31 425 GLN A O 1
ATOM 3241 N N . HIS A 1 440 ? -11.010 -27.496 -45.037 1.00 25.46 426 HIS A N 1
ATOM 3242 C CA . HIS A 1 440 ? -11.168 -27.222 -46.478 1.00 27.65 426 HIS A CA 1
ATOM 3243 C C . HIS A 1 440 ? -11.808 -25.884 -46.822 1.00 27.35 426 HIS A C 1
ATOM 3244 O O . HIS A 1 440 ? -11.846 -25.508 -47.992 1.00 29.97 426 HIS A O 1
ATOM 3251 N N . GLY A 1 441 ? -12.280 -25.167 -45.813 1.00 26.85 427 GLY A N 1
ATOM 3252 C CA . GLY A 1 441 ? -12.970 -23.896 -46.011 1.00 26.43 427 GLY A CA 1
ATOM 3253 C C . GLY A 1 441 ? -12.185 -22.669 -45.626 1.00 25.67 427 GLY A C 1
ATOM 3254 O O . GLY A 1 441 ? -12.786 -21.632 -45.374 1.00 26.89 427 GLY A O 1
ATOM 3255 N N . THR A 1 442 ? -10.859 -22.812 -45.573 1.00 26.76 428 THR A N 1
ATOM 3256 C CA . THR A 1 442 ? -9.912 -21.768 -45.233 1.00 27.32 428 THR A CA 1
ATOM 3257 C C . THR A 1 442 ? -8.726 -21.812 -46.185 1.00 30.40 428 THR A C 1
ATOM 3258 O O . THR A 1 442 ? -8.283 -22.884 -46.596 1.00 30.77 428 THR A O 1
ATOM 3262 N N . SER A 1 443 ? -8.218 -20.647 -46.570 1.00 29.78 429 SER A N 1
ATOM 3263 C CA . SER A 1 443 ? -7.083 -20.613 -47.474 1.00 34.21 429 SER A CA 1
ATOM 3264 C C . SER A 1 443 ? -5.841 -20.909 -46.618 1.00 35.94 429 SER A C 1
ATOM 3265 O O . SER A 1 443 ? -5.788 -20.559 -45.442 1.00 37.69 429 SER A O 1
ATOM 3268 N N A LYS A 1 444 ? -4.863 -21.538 -47.254 0.50 38.31 430 LYS A N 1
ATOM 3269 N N B LYS A 1 444 ? -4.847 -21.592 -47.159 0.50 38.13 430 LYS A N 1
ATOM 3270 C CA A LYS A 1 444 ? -3.626 -21.931 -46.610 0.50 41.11 430 LYS A CA 1
ATOM 3271 C CA B LYS A 1 444 ? -3.675 -21.916 -46.336 0.50 40.62 430 LYS A CA 1
ATOM 3272 C C A LYS A 1 444 ? -2.546 -20.937 -46.995 0.50 42.81 430 LYS A C 1
ATOM 3273 C C B LYS A 1 444 ? -2.481 -21.075 -46.790 0.50 42.44 430 LYS A C 1
ATOM 3274 O O A LYS A 1 444 ? -1.908 -21.080 -48.035 0.50 43.05 430 LYS A O 1
ATOM 3275 O O B LYS A 1 444 ? -1.688 -21.490 -47.624 0.50 43.08 430 LYS A O 1
ATOM 3286 N N . ASN A 1 445 ? -2.391 -19.884 -46.200 1.00 43.75 431 ASN A N 1
ATOM 3287 C CA . ASN A 1 445 ? -1.359 -18.879 -46.481 1.00 45.67 431 ASN A CA 1
ATOM 3288 C C . ASN A 1 445 ? -0.475 -18.641 -45.266 1.00 46.90 431 ASN A C 1
ATOM 3289 O O . ASN A 1 445 ? 0.099 -17.566 -45.109 1.00 50.51 431 ASN A O 1
ATOM 3294 N N . ASN A 1 446 ? -0.386 -19.647 -44.405 1.00 45.60 432 ASN A N 1
ATOM 3295 C CA . ASN A 1 446 ? 0.409 -19.603 -43.172 1.00 47.52 432 ASN A CA 1
ATOM 3296 C C . ASN A 1 446 ? 0.168 -18.356 -42.271 1.00 45.21 432 ASN A C 1
ATOM 3297 O O . ASN A 1 446 ? 1.103 -17.802 -41.685 1.00 46.69 432 ASN A O 1
ATOM 3302 N N . LYS A 1 447 ? -1.085 -17.925 -42.170 1.00 41.46 433 LYS A N 1
ATOM 3303 C CA . LYS A 1 447 ? -1.434 -16.804 -41.301 1.00 39.92 433 LYS A CA 1
ATOM 3304 C C . LYS A 1 447 ? -1.332 -17.303 -39.866 1.00 37.65 433 LYS A C 1
ATOM 3305 O O . LYS A 1 447 ? -1.713 -18.449 -39.581 1.00 38.10 433 LYS A O 1
ATOM 3311 N N . PRO A 1 448 ? -0.802 -16.474 -38.955 1.00 35.48 434 PRO A N 1
ATOM 3312 C CA . PRO A 1 448 ? -0.703 -16.949 -37.576 1.00 35.51 434 PRO A CA 1
ATOM 3313 C C . PRO A 1 448 ? -2.061 -17.288 -36.975 1.00 32.56 434 PRO A C 1
ATOM 3314 O O . PRO A 1 448 ? -3.035 -16.532 -37.086 1.00 28.81 434 PRO A O 1
ATOM 3318 N N . PHE A 1 449 ? -2.109 -18.453 -36.349 1.00 29.72 435 PHE A N 1
ATOM 3319 C CA . PHE A 1 449 ? -3.317 -18.960 -35.758 1.00 30.79 435 PHE A CA 1
ATOM 3320 C C . PHE A 1 449 ? -3.897 -18.036 -34.661 1.00 30.39 435 PHE A C 1
ATOM 3321 O O . PHE A 1 449 ? -5.118 -17.947 -34.500 1.00 29.34 435 PHE A O 1
ATOM 3329 N N A SER A 1 450 ? -3.011 -17.356 -33.936 0.50 32.19 436 SER A N 1
ATOM 3330 N N B SER A 1 450 ? -3.037 -17.375 -33.900 0.50 32.08 436 SER A N 1
ATOM 3331 C CA A SER A 1 450 ? -3.410 -16.454 -32.853 0.50 31.98 436 SER A CA 1
ATOM 3332 C CA B SER A 1 450 ? -3.519 -16.499 -32.836 0.50 31.71 436 SER A CA 1
ATOM 3333 C C A SER A 1 450 ? -4.238 -15.266 -33.350 0.50 31.97 436 SER A C 1
ATOM 3334 C C B SER A 1 450 ? -4.355 -15.334 -33.383 0.50 31.68 436 SER A C 1
ATOM 3335 O O A SER A 1 450 ? -4.963 -14.650 -32.572 0.50 32.64 436 SER A O 1
ATOM 3336 O O B SER A 1 450 ? -5.238 -14.831 -32.689 0.50 31.73 436 SER A O 1
ATOM 3341 N N . ARG A 1 451 ? -4.123 -14.946 -34.638 1.00 31.12 437 ARG A N 1
ATOM 3342 C CA . ARG A 1 451 ? -4.864 -13.824 -35.242 1.00 31.45 437 ARG A CA 1
ATOM 3343 C C . ARG A 1 451 ? -5.950 -14.218 -36.242 1.00 31.06 437 ARG A C 1
ATOM 3344 O O . ARG A 1 451 ? -6.995 -13.549 -36.333 1.00 29.68 437 ARG A O 1
ATOM 3352 N N . TYR A 1 452 ? -5.717 -15.315 -36.968 1.00 28.78 438 TYR A N 1
ATOM 3353 C CA . TYR A 1 452 ? -6.616 -15.783 -38.010 1.00 26.77 438 TYR A CA 1
ATOM 3354 C C . TYR A 1 452 ? -7.218 -17.161 -37.771 1.00 27.16 438 TYR A C 1
ATOM 3355 O O . TYR A 1 452 ? -8.032 -17.621 -38.568 1.00 26.67 438 TYR A O 1
ATOM 3364 N N . GLY A 1 453 ? -6.870 -17.810 -36.666 1.00 29.07 439 GLY A N 1
ATOM 3365 C CA . GLY A 1 453 ? -7.385 -19.140 -36.414 1.00 27.65 439 GLY A CA 1
ATOM 3366 C C . GLY A 1 453 ? -6.939 -20.068 -37.541 1.00 27.81 439 GLY A C 1
ATOM 3367 O O . GLY A 1 453 ? -5.786 -20.000 -37.996 1.00 27.04 439 GLY A O 1
ATOM 3368 N N . HIS A 1 454 ? -7.864 -20.897 -38.017 1.00 26.12 440 HIS A N 1
ATOM 3369 C CA . HIS A 1 454 ? -7.575 -21.869 -39.078 1.00 27.23 440 HIS A CA 1
ATOM 3370 C C . HIS A 1 454 ? -7.296 -21.196 -40.431 1.00 27.78 440 HIS A C 1
ATOM 3371 O O . HIS A 1 454 ? -6.835 -21.850 -41.336 1.00 29.18 440 HIS A O 1
ATOM 3378 N N . GLY A 1 455 ? -7.573 -19.898 -40.554 1.00 25.90 441 GLY A N 1
ATOM 3379 C CA . GLY A 1 455 ? -7.273 -19.165 -41.794 1.00 26.53 441 GLY A CA 1
ATOM 3380 C C . GLY A 1 455 ? -8.426 -18.304 -42.262 1.00 25.22 441 GLY A C 1
ATOM 3381 O O . GLY A 1 455 ? -9.469 -18.258 -41.620 1.00 27.24 441 GLY A O 1
ATOM 3382 N N . GLU A 1 456 ? -8.262 -17.662 -43.410 1.00 25.25 442 GLU A N 1
ATOM 3383 C CA . GLU A 1 456 ? -9.319 -16.818 -43.966 1.00 26.42 442 GLU A CA 1
ATOM 3384 C C . GLU A 1 456 ? -10.273 -17.720 -44.734 1.00 27.49 442 GLU A C 1
ATOM 3385 O O . GLU A 1 456 ? -9.833 -18.638 -45.444 1.00 28.49 442 GLU A O 1
ATOM 3391 N N . LEU A 1 457 ? -11.565 -17.449 -44.565 1.00 25.73 443 LEU A N 1
ATOM 3392 C CA . LEU A 1 457 ? -12.653 -18.179 -45.194 1.00 24.69 443 LEU A CA 1
ATOM 3393 C C . LEU A 1 457 ? -12.453 -18.296 -46.706 1.00 25.02 443 LEU A C 1
ATOM 3394 O O . LEU A 1 457 ? -12.082 -17.322 -47.365 1.00 24.33 443 LEU A O 1
ATOM 3399 N N . ASP A 1 458 ? -12.670 -19.504 -47.232 1.00 22.13 444 ASP A N 1
ATOM 3400 C CA . ASP A 1 458 ? -12.568 -19.767 -48.665 1.00 24.85 444 ASP A CA 1
ATOM 3401 C C . ASP A 1 458 ? -13.720 -20.696 -49.053 1.00 24.69 444 ASP A C 1
ATOM 3402 O O . ASP A 1 458 ? -13.634 -21.911 -48.881 1.00 22.70 444 ASP A O 1
ATOM 3407 N N . VAL A 1 459 ? -14.788 -20.093 -49.573 1.00 23.70 445 VAL A N 1
ATOM 3408 C CA . VAL A 1 459 ? -15.996 -20.805 -49.994 1.00 24.38 445 VAL A CA 1
ATOM 3409 C C . VAL A 1 459 ? -15.757 -21.679 -51.219 1.00 25.37 445 VAL A C 1
ATOM 3410 O O . VAL A 1 459 ? -16.267 -22.793 -51.290 1.00 26.45 445 VAL A O 1
ATOM 3414 N N . TYR A 1 460 ? -14.994 -21.185 -52.187 1.00 24.20 446 TYR A N 1
ATOM 3415 C CA . TYR A 1 460 ? -14.670 -21.992 -53.358 1.00 24.98 446 TYR A CA 1
ATOM 3416 C C . TYR A 1 460 ? -13.987 -23.296 -52.926 1.00 25.29 446 TYR A C 1
ATOM 3417 O O . TYR A 1 460 ? -14.337 -24.391 -53.394 1.00 23.94 446 TYR A O 1
ATOM 3426 N N . LYS A 1 461 ? -13.015 -23.209 -52.030 1.00 24.28 447 LYS A N 1
ATOM 3427 C CA . LYS A 1 461 ? -12.336 -24.431 -51.607 1.00 26.87 447 LYS A CA 1
ATOM 3428 C C . LYS A 1 461 ? -13.320 -25.371 -50.891 1.00 24.62 447 LYS A C 1
ATOM 3429 O O . LYS A 1 461 ? -13.364 -26.583 -51.170 1.00 26.26 447 LYS A O 1
ATOM 3435 N N . ALA A 1 462 ? -14.134 -24.798 -50.015 1.00 23.61 448 ALA A N 1
ATOM 3436 C CA . ALA A 1 462 ? -15.082 -25.568 -49.227 1.00 25.12 448 ALA A CA 1
ATOM 3437 C C . ALA A 1 462 ? -16.052 -26.345 -50.101 1.00 26.30 448 ALA A C 1
ATOM 3438 O O . ALA A 1 462 ? -16.449 -27.434 -49.743 1.00 26.72 448 ALA A O 1
ATOM 3440 N N . LEU A 1 463 ? -16.425 -25.782 -51.244 1.00 25.25 449 LEU A N 1
ATOM 3441 C CA . LEU A 1 463 ? -17.374 -26.448 -52.136 1.00 26.66 449 LEU A CA 1
ATOM 3442 C C . LEU A 1 463 ? -16.751 -27.354 -53.175 1.00 29.18 449 LEU A C 1
ATOM 3443 O O . LEU A 1 463 ? -17.467 -27.944 -53.970 1.00 30.88 449 LEU A O 1
ATOM 3448 N N . ASN A 1 464 ? -15.436 -27.500 -53.157 1.00 30.66 450 ASN A N 1
ATOM 3449 C CA . ASN A 1 464 ? -14.750 -28.300 -54.162 1.00 33.80 450 ASN A CA 1
ATOM 3450 C C . ASN A 1 464 ? -13.880 -29.414 -53.607 1.00 36.48 450 ASN A C 1
ATOM 3451 O O . ASN A 1 464 ? -12.927 -29.829 -54.250 1.00 39.72 450 ASN A O 1
ATOM 3456 N N . VAL A 1 465 ? -14.232 -29.922 -52.433 1.00 36.75 451 VAL A N 1
ATOM 3457 C CA . VAL A 1 465 ? -13.463 -30.987 -51.833 1.00 39.80 451 VAL A CA 1
ATOM 3458 C C . VAL A 1 465 ? -13.402 -32.208 -52.798 1.00 45.05 451 VAL A C 1
ATOM 3459 O O . VAL A 1 465 ? -12.336 -32.791 -52.977 1.00 45.01 451 VAL A O 1
ATOM 3463 N N . ALA A 1 466 ? -14.511 -32.540 -53.461 1.00 50.10 452 ALA A N 1
ATOM 3464 C CA . ALA A 1 466 ? -14.499 -33.632 -54.450 1.00 57.92 452 ALA A CA 1
ATOM 3465 C C . ALA A 1 466 ? -13.375 -33.435 -55.497 1.00 63.41 452 ALA A C 1
ATOM 3466 O O . ALA A 1 466 ? -12.818 -34.411 -55.999 1.00 66.02 452 ALA A O 1
ATOM 3468 N N . ASN A 1 467 ? -13.049 -32.179 -55.816 1.00 67.56 453 ASN A N 1
ATOM 3469 C CA . ASN A 1 467 ? -11.977 -31.857 -56.782 1.00 72.24 453 ASN A CA 1
ATOM 3470 C C . ASN A 1 467 ? -10.557 -32.041 -56.209 1.00 74.31 453 ASN A C 1
ATOM 3471 O O . ASN A 1 467 ? -10.099 -31.253 -55.376 1.00 74.04 453 ASN A O 1
ATOM 3476 N N . GLN A 1 468 ? -9.870 -33.082 -56.674 1.00 78.21 454 GLN A N 1
ATOM 3477 C CA . GLN A 1 468 ? -8.513 -33.400 -56.219 1.00 80.41 454 GLN A CA 1
ATOM 3478 C C . GLN A 1 468 ? -7.792 -34.295 -57.226 1.00 82.71 454 GLN A C 1
ATOM 3479 O O . GLN A 1 468 ? -8.038 -35.498 -57.290 1.00 85.27 454 GLN A O 1
ATOM 3485 N N . SER B 1 42 ? -17.370 -52.325 10.268 1.00 88.93 28 SER B N 1
ATOM 3486 C CA . SER B 1 42 ? -17.068 -52.432 8.809 1.00 86.33 28 SER B CA 1
ATOM 3487 C C . SER B 1 42 ? -15.637 -52.011 8.519 1.00 83.32 28 SER B C 1
ATOM 3488 O O . SER B 1 42 ? -15.022 -51.278 9.299 1.00 83.01 28 SER B O 1
ATOM 3491 N N A GLU B 1 43 ? -15.104 -52.479 7.395 0.50 81.65 29 GLU B N 1
ATOM 3492 N N B GLU B 1 43 ? -15.117 -52.469 7.383 0.50 81.58 29 GLU B N 1
ATOM 3493 C CA A GLU B 1 43 ? -13.737 -52.158 7.017 0.50 78.91 29 GLU B CA 1
ATOM 3494 C CA B GLU B 1 43 ? -13.759 -52.149 6.968 0.50 78.75 29 GLU B CA 1
ATOM 3495 C C A GLU B 1 43 ? -13.683 -50.714 6.524 0.50 75.65 29 GLU B C 1
ATOM 3496 C C B GLU B 1 43 ? -13.696 -50.694 6.533 0.50 75.58 29 GLU B C 1
ATOM 3497 O O A GLU B 1 43 ? -14.669 -50.189 6.003 0.50 75.15 29 GLU B O 1
ATOM 3498 O O B GLU B 1 43 ? -14.687 -50.136 6.059 0.50 75.07 29 GLU B O 1
ATOM 3509 N N . GLU B 1 44 ? -12.530 -50.080 6.706 1.00 73.41 30 GLU B N 1
ATOM 3510 C CA . GLU B 1 44 ? -12.327 -48.696 6.308 1.00 69.86 30 GLU B CA 1
ATOM 3511 C C . GLU B 1 44 ? -11.976 -48.633 4.820 1.00 66.33 30 GLU B C 1
ATOM 3512 O O . GLU B 1 44 ? -11.364 -49.558 4.283 1.00 65.31 30 GLU B O 1
ATOM 3518 N N . LEU B 1 45 ? -12.406 -47.558 4.162 1.00 63.41 31 LEU B N 1
ATOM 3519 C CA . LEU B 1 45 ? -12.136 -47.325 2.737 1.00 60.58 31 LEU B CA 1
ATOM 3520 C C . LEU B 1 45 ? -11.415 -45.989 2.570 1.00 57.76 31 LEU B C 1
ATOM 3521 O O . LEU B 1 45 ? -11.416 -45.156 3.472 1.00 56.97 31 LEU B O 1
ATOM 3526 N N . TYR B 1 46 ? -10.802 -45.791 1.407 1.00 56.14 32 TYR B N 1
ATOM 3527 C CA . TYR B 1 46 ? -10.075 -44.551 1.112 1.00 54.27 32 TYR B CA 1
ATOM 3528 C C . TYR B 1 46 ? -10.998 -43.506 0.490 1.00 52.60 32 TYR B C 1
ATOM 3529 O O . TYR B 1 46 ? -11.668 -43.779 -0.510 1.00 54.75 32 TYR B O 1
ATOM 3538 N N . TYR B 1 47 ? -11.021 -42.311 1.080 1.00 51.08 33 TYR B N 1
ATOM 3539 C CA . TYR B 1 47 ? -11.864 -41.222 0.595 1.00 50.76 33 TYR B CA 1
ATOM 3540 C C . TYR B 1 47 ? -11.102 -39.946 0.248 1.00 49.51 33 TYR B C 1
ATOM 3541 O O . TYR B 1 47 ? -10.234 -39.500 0.995 1.00 50.28 33 TYR B O 1
ATOM 3550 N N . SER B 1 48 ? -11.448 -39.365 -0.897 1.00 48.41 34 SER B N 1
ATOM 3551 C CA . SER B 1 48 ? -10.849 -38.117 -1.338 1.00 48.57 34 SER B CA 1
ATOM 3552 C C . SER B 1 48 ? -11.743 -36.999 -0.805 1.00 49.76 34 SER B C 1
ATOM 3553 O O . SER B 1 48 ? -12.955 -37.013 -1.002 1.00 48.60 34 SER B O 1
ATOM 3556 N N . VAL B 1 49 ? -11.141 -36.029 -0.133 1.00 52.23 35 VAL B N 1
ATOM 3557 C CA . VAL B 1 49 ? -11.901 -34.941 0.464 1.00 53.38 35 VAL B CA 1
ATOM 3558 C C . VAL B 1 49 ? -11.351 -33.550 0.172 1.00 55.15 35 VAL B C 1
ATOM 3559 O O . VAL B 1 49 ? -10.169 -33.276 0.405 1.00 57.16 35 VAL B O 1
ATOM 3563 N N . GLU B 1 50 ? -12.206 -32.672 -0.345 1.00 55.62 36 GLU B N 1
ATOM 3564 C CA . GLU B 1 50 ? -11.809 -31.294 -0.575 1.00 57.04 36 GLU B CA 1
ATOM 3565 C C . GLU B 1 50 ? -12.347 -30.492 0.600 1.00 59.03 36 GLU B C 1
ATOM 3566 O O . GLU B 1 50 ? -13.553 -30.474 0.828 1.00 59.06 36 GLU B O 1
ATOM 3572 N N . TYR B 1 51 ? -11.447 -29.852 1.343 1.00 60.95 37 TYR B N 1
ATOM 3573 C CA . TYR B 1 51 ? -11.825 -29.030 2.483 1.00 64.64 37 TYR B CA 1
ATOM 3574 C C . TYR B 1 51 ? -11.812 -27.555 2.108 1.00 67.91 37 TYR B C 1
ATOM 3575 O O . TYR B 1 51 ? -11.506 -27.207 0.966 1.00 66.32 37 TYR B O 1
ATOM 3584 N N . LYS B 1 52 ? -12.177 -26.693 3.060 1.00 71.99 38 LYS B N 1
ATOM 3585 C CA . LYS B 1 52 ? -12.244 -25.252 2.813 1.00 75.51 38 LYS B CA 1
ATOM 3586 C C . LYS B 1 52 ? -11.171 -24.419 3.513 1.00 78.21 38 LYS B C 1
ATOM 3587 O O . LYS B 1 52 ? -10.937 -23.280 3.119 1.00 80.89 38 LYS B O 1
ATOM 3593 N N . ASN B 1 53 ? -10.506 -24.974 4.522 1.00 78.92 39 ASN B N 1
ATOM 3594 C CA . ASN B 1 53 ? -9.498 -24.221 5.263 1.00 81.42 39 ASN B CA 1
ATOM 3595 C C . ASN B 1 53 ? -8.524 -25.128 6.018 1.00 80.77 39 ASN B C 1
ATOM 3596 O O . ASN B 1 53 ? -8.948 -26.005 6.768 1.00 80.93 39 ASN B O 1
ATOM 3601 N N . THR B 1 54 ? -7.223 -24.906 5.827 1.00 80.56 40 THR B N 1
ATOM 3602 C CA . THR B 1 54 ? -6.188 -25.703 6.504 1.00 80.68 40 THR B CA 1
ATOM 3603 C C . THR B 1 54 ? -6.355 -25.707 8.017 1.00 82.60 40 THR B C 1
ATOM 3604 O O . THR B 1 54 ? -6.496 -26.764 8.634 1.00 81.08 40 THR B O 1
ATOM 3608 N N . ALA B 1 55 ? -6.335 -24.515 8.606 1.00 86.52 41 ALA B N 1
ATOM 3609 C CA . ALA B 1 55 ? -6.465 -24.359 10.053 1.00 88.96 41 ALA B CA 1
ATOM 3610 C C . ALA B 1 55 ? -7.731 -25.030 10.597 1.00 88.56 41 ALA B C 1
ATOM 3611 O O . ALA B 1 55 ? -7.712 -25.618 11.681 1.00 89.79 41 ALA B O 1
ATOM 3613 N N . THR B 1 56 ? -8.823 -24.938 9.840 1.00 86.95 42 THR B N 1
ATOM 3614 C CA . THR B 1 56 ? -10.100 -25.539 10.232 1.00 86.59 42 THR B CA 1
ATOM 3615 C C . THR B 1 56 ? -10.053 -27.050 10.094 1.00 82.99 42 THR B C 1
ATOM 3616 O O . THR B 1 56 ? -10.261 -27.779 11.058 1.00 84.48 42 THR B O 1
ATOM 3620 N N . PHE B 1 57 ? -9.773 -27.515 8.882 1.00 79.49 43 PHE B N 1
ATOM 3621 C CA . PHE B 1 57 ? -9.679 -28.941 8.604 1.00 75.80 43 PHE B CA 1
ATOM 3622 C C . PHE B 1 57 ? -8.779 -29.647 9.622 1.00 76.15 43 PHE B C 1
ATOM 3623 O O . PHE B 1 57 ? -9.095 -30.745 10.063 1.00 74.36 43 PHE B O 1
ATOM 3631 N N . ASN B 1 58 ? -7.673 -29.005 9.998 1.00 78.37 44 ASN B N 1
ATOM 3632 C CA . ASN B 1 58 ? -6.731 -29.579 10.977 1.00 80.44 44 ASN B CA 1
ATOM 3633 C C . ASN B 1 58 ? -7.307 -29.827 12.366 1.00 83.30 44 ASN B C 1
ATOM 3634 O O . ASN B 1 58 ? -6.897 -30.772 13.041 1.00 84.32 44 ASN B O 1
ATOM 3639 N N . LYS B 1 59 ? -8.238 -28.988 12.803 1.00 85.74 45 LYS B N 1
ATOM 3640 C CA . LYS B 1 59 ? -8.844 -29.181 14.121 1.00 88.77 45 LYS B CA 1
ATOM 3641 C C . LYS B 1 59 ? -10.000 -30.173 14.026 1.00 86.85 45 LYS B C 1
ATOM 3642 O O . LYS B 1 59 ? -10.322 -30.865 14.995 1.00 86.92 45 LYS B O 1
ATOM 3648 N N . LEU B 1 60 ? -10.617 -30.241 12.849 1.00 83.93 46 LEU B N 1
ATOM 3649 C CA . LEU B 1 60 ? -11.710 -31.168 12.618 1.00 82.21 46 LEU B CA 1
ATOM 3650 C C . LEU B 1 60 ? -11.117 -32.570 12.589 1.00 80.12 46 LEU B C 1
ATOM 3651 O O . LEU B 1 60 ? -11.736 -33.517 13.051 1.00 80.31 46 LEU B O 1
ATOM 3656 N N . VAL B 1 61 ? -9.909 -32.691 12.041 1.00 79.90 47 VAL B N 1
ATOM 3657 C CA . VAL B 1 61 ? -9.211 -33.978 11.974 1.00 78.13 47 VAL B CA 1
ATOM 3658 C C . VAL B 1 61 ? -8.850 -34.469 13.379 1.00 81.21 47 VAL B C 1
ATOM 3659 O O . VAL B 1 61 ? -9.056 -35.639 13.700 1.00 81.66 47 VAL B O 1
ATOM 3663 N N . LYS B 1 62 ? -8.323 -33.573 14.211 1.00 83.68 48 LYS B N 1
ATOM 3664 C CA . LYS B 1 62 ? -7.941 -33.936 15.576 1.00 86.75 48 LYS B CA 1
ATOM 3665 C C . LYS B 1 62 ? -9.166 -34.276 16.428 1.00 88.48 48 LYS B C 1
ATOM 3666 O O . LYS B 1 62 ? -9.175 -35.288 17.128 1.00 88.33 48 LYS B O 1
ATOM 3672 N N . LYS B 1 63 ? -10.195 -33.433 16.358 1.00 89.47 49 LYS B N 1
ATOM 3673 C CA . LYS B 1 63 ? -11.416 -33.643 17.138 1.00 92.08 49 LYS B CA 1
ATOM 3674 C C . LYS B 1 63 ? -12.115 -34.963 16.812 1.00 90.44 49 LYS B C 1
ATOM 3675 O O . LYS B 1 63 ? -12.728 -35.570 17.684 1.00 92.28 49 LYS B O 1
ATOM 3681 N N . LYS B 1 64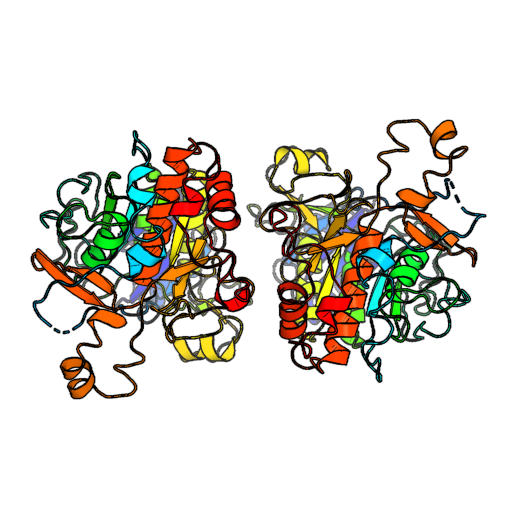 ? -12.025 -35.409 15.564 1.00 87.24 50 LYS B N 1
ATOM 3682 C CA . LYS B 1 64 ? -12.626 -36.687 15.179 1.00 86.27 50 LYS B CA 1
ATOM 3683 C C . LYS B 1 64 ? -11.601 -37.797 14.984 1.00 84.41 50 LYS B C 1
ATOM 3684 O O . LYS B 1 64 ? -11.957 -38.909 14.594 1.00 83.54 50 LYS B O 1
ATOM 3690 N N . SER B 1 65 ? -10.337 -37.503 15.278 1.00 84.62 51 SER B N 1
ATOM 3691 C CA . SER B 1 65 ? -9.261 -38.468 15.106 1.00 83.45 51 SER B CA 1
ATOM 3692 C C . SER B 1 65 ? -9.284 -39.044 13.689 1.00 79.32 51 SER B C 1
ATOM 3693 O O . SER B 1 65 ? -9.096 -40.248 13.499 1.00 78.63 51 SER B O 1
ATOM 3696 N N . LEU B 1 66 ? -9.525 -38.184 12.699 1.00 77.11 52 LEU B N 1
ATOM 3697 C CA . LEU B 1 66 ? -9.559 -38.629 11.310 1.00 74.31 52 LEU B CA 1
ATOM 3698 C C . LEU B 1 66 ? -8.161 -39.052 10.878 1.00 72.82 52 LEU B C 1
ATOM 3699 O O . LEU B 1 66 ? -7.179 -38.363 11.163 1.00 74.16 52 LEU B O 1
ATOM 3704 N N . ASN B 1 67 ? -8.085 -40.196 10.201 1.00 70.21 53 ASN B N 1
ATOM 3705 C CA . ASN B 1 67 ? -6.826 -40.748 9.718 1.00 68.72 53 ASN B CA 1
ATOM 3706 C C . ASN B 1 67 ? -6.534 -40.239 8.299 1.00 65.33 53 ASN B C 1
ATOM 3707 O O . ASN B 1 67 ? -7.052 -40.780 7.330 1.00 63.02 53 ASN B O 1
ATOM 3712 N N . VAL B 1 68 ? -5.721 -39.187 8.199 1.00 64.67 54 VAL B N 1
ATOM 3713 C CA . VAL B 1 68 ? -5.347 -38.604 6.916 1.00 62.97 54 VAL B CA 1
ATOM 3714 C C . VAL B 1 68 ? -4.082 -39.288 6.394 1.00 61.96 54 VAL B C 1
ATOM 3715 O O . VAL B 1 68 ? -3.023 -39.230 7.028 1.00 64.71 54 VAL B O 1
ATOM 3719 N N . VAL B 1 69 ? -4.201 -39.919 5.234 1.00 58.87 55 VAL B N 1
ATOM 3720 C CA . VAL B 1 69 ? -3.086 -40.650 4.634 1.00 57.46 55 VAL B CA 1
ATOM 3721 C C . VAL B 1 69 ? -2.394 -39.908 3.475 1.00 54.92 55 VAL B C 1
ATOM 3722 O O . VAL B 1 69 ? -1.381 -40.374 2.970 1.00 54.05 55 VAL B O 1
ATOM 3726 N N . TYR B 1 70 ? -2.943 -38.774 3.050 1.00 53.17 56 TYR B N 1
ATOM 3727 C CA . TYR B 1 70 ? -2.324 -37.987 1.978 1.00 51.89 56 TYR B CA 1
ATOM 3728 C C . TYR B 1 70 ? -2.925 -36.600 2.033 1.00 52.41 56 TYR B C 1
ATOM 3729 O O . TYR B 1 70 ? -4.113 -36.443 2.333 1.00 52.38 56 TYR B O 1
ATOM 3738 N N . ASN B 1 71 ? -2.109 -35.590 1.757 1.00 53.01 57 ASN B N 1
ATOM 3739 C CA . ASN B 1 71 ? -2.582 -34.220 1.801 1.00 53.56 57 ASN B CA 1
ATOM 3740 C C . ASN B 1 71 ? -1.873 -33.330 0.779 1.00 52.97 57 ASN B C 1
ATOM 3741 O O . ASN B 1 71 ? -0.697 -33.537 0.471 1.00 53.70 57 ASN B O 1
ATOM 3746 N N . ILE B 1 72 ? -2.608 -32.361 0.240 1.00 52.41 58 ILE B N 1
ATOM 3747 C CA . ILE B 1 72 ? -2.059 -31.377 -0.696 1.00 51.45 58 ILE B CA 1
ATOM 3748 C C . ILE B 1 72 ? -2.554 -30.009 -0.202 1.00 53.40 58 ILE B C 1
ATOM 3749 O O . ILE B 1 72 ? -3.607 -29.540 -0.631 1.00 54.07 58 ILE B O 1
ATOM 3754 N N . PRO B 1 73 ? -1.805 -29.374 0.722 1.00 55.77 59 PRO B N 1
ATOM 3755 C CA . PRO B 1 73 ? -2.220 -28.082 1.287 1.00 57.66 59 PRO B CA 1
ATOM 3756 C C . PRO B 1 73 ? -2.546 -26.999 0.255 1.00 57.61 59 PRO B C 1
ATOM 3757 O O . PRO B 1 73 ? -3.543 -26.297 0.404 1.00 58.12 59 PRO B O 1
ATOM 3761 N N . GLU B 1 74 ? -1.739 -26.885 -0.796 1.00 56.48 60 GLU B N 1
ATOM 3762 C CA . GLU B 1 74 ? -1.974 -25.865 -1.826 1.00 57.00 60 GLU B CA 1
ATOM 3763 C C . GLU B 1 74 ? -3.331 -25.975 -2.509 1.00 55.11 60 GLU B C 1
ATOM 3764 O O . GLU B 1 74 ? -3.847 -24.987 -3.020 1.00 55.74 60 GLU B O 1
ATOM 3770 N N . LEU B 1 75 ? -3.892 -27.177 -2.532 1.00 53.10 61 LEU B N 1
ATOM 3771 C CA . LEU B 1 75 ? -5.151 -27.418 -3.218 1.00 52.71 61 LEU B CA 1
ATOM 3772 C C . LEU B 1 75 ? -6.309 -27.713 -2.286 1.00 53.94 61 LEU B C 1
ATOM 3773 O O . LEU B 1 75 ? -7.407 -28.028 -2.756 1.00 53.91 61 LEU B O 1
ATOM 3778 N N . HIS B 1 76 ? -6.071 -27.606 -0.975 1.00 56.34 62 HIS B N 1
ATOM 3779 C CA . HIS B 1 76 ? -7.098 -27.878 0.039 1.00 57.35 62 HIS B CA 1
ATOM 3780 C C . HIS B 1 76 ? -7.776 -29.237 -0.178 1.00 55.74 62 HIS B C 1
ATOM 3781 O O . HIS B 1 76 ? -9.000 -29.363 -0.068 1.00 55.65 62 HIS B O 1
ATOM 3788 N N . VAL B 1 77 ? -6.970 -30.249 -0.495 1.00 55.04 63 VAL B N 1
ATOM 3789 C CA . VAL B 1 77 ? -7.479 -31.599 -0.724 1.00 54.06 63 VAL B CA 1
ATOM 3790 C C . VAL B 1 77 ? -6.659 -32.598 0.080 1.00 54.09 63 VAL B C 1
ATOM 3791 O O . VAL B 1 77 ? -5.441 -32.458 0.205 1.00 54.89 63 VAL B O 1
ATOM 3795 N N . ALA B 1 78 ? -7.348 -33.591 0.640 1.00 54.25 64 ALA B N 1
ATOM 3796 C CA . ALA B 1 78 ? -6.721 -34.638 1.435 1.00 54.44 64 ALA B CA 1
ATOM 3797 C C . ALA B 1 78 ? -7.392 -35.984 1.159 1.00 52.92 64 ALA B C 1
ATOM 3798 O O . ALA B 1 78 ? -8.479 -36.031 0.572 1.00 51.72 64 ALA B O 1
ATOM 3800 N N . GLN B 1 79 ? -6.731 -37.072 1.559 1.00 52.27 65 GLN B N 1
ATOM 3801 C CA . GLN B 1 79 ? -7.297 -38.418 1.419 1.00 52.21 65 GLN B CA 1
ATOM 3802 C C . GLN B 1 79 ? -7.436 -38.989 2.825 1.00 53.55 65 GLN B C 1
ATOM 3803 O O . GLN B 1 79 ? -6.482 -38.962 3.616 1.00 53.63 65 GLN B O 1
ATOM 3809 N N . ILE B 1 80 ? -8.621 -39.501 3.138 1.00 53.91 66 ILE B N 1
ATOM 3810 C CA . ILE B 1 80 ? -8.886 -40.039 4.472 1.00 56.03 66 ILE B CA 1
ATOM 3811 C C . ILE B 1 80 ? -9.3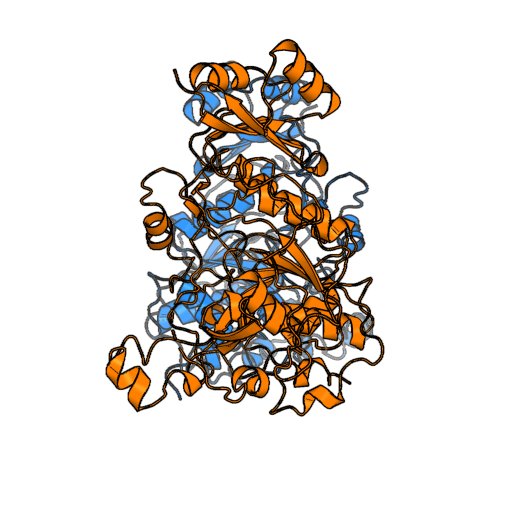91 -41.471 4.415 1.00 56.03 66 ILE B C 1
ATOM 3812 O O . ILE B 1 80 ? -10.250 -41.818 3.598 1.00 54.33 66 ILE B O 1
ATOM 3817 N N . LYS B 1 81 ? -8.853 -42.291 5.306 1.00 58.23 67 LYS B N 1
ATOM 3818 C CA . LYS B 1 81 ? -9.239 -43.682 5.416 1.00 60.04 67 LYS B CA 1
ATOM 3819 C C . LYS B 1 81 ? -10.287 -43.732 6.525 1.00 62.22 67 LYS B C 1
ATOM 3820 O O . LYS B 1 81 ? -10.004 -43.355 7.667 1.00 63.58 67 LYS B O 1
ATOM 3826 N N . MET B 1 82 ? -11.507 -44.152 6.182 1.00 62.19 68 MET B N 1
ATOM 3827 C CA . MET B 1 82 ? -12.605 -44.241 7.154 1.00 63.27 68 MET B CA 1
ATOM 3828 C C . MET B 1 82 ? -13.743 -45.131 6.654 1.00 62.66 68 MET B C 1
ATOM 3829 O O . MET B 1 82 ? -13.783 -45.503 5.483 1.00 61.22 68 MET B O 1
ATOM 3834 N N . THR B 1 83 ? -14.648 -45.494 7.560 1.00 63.25 69 THR B N 1
ATOM 3835 C CA . THR B 1 83 ? -15.794 -46.326 7.212 1.00 62.88 69 THR B CA 1
ATOM 3836 C C . THR B 1 83 ? -16.768 -45.504 6.389 1.00 62.49 69 THR B C 1
ATOM 3837 O O . THR B 1 83 ? -16.793 -44.268 6.476 1.00 60.38 69 THR B O 1
ATOM 3841 N N . LYS B 1 84 ? -17.585 -46.198 5.604 1.00 63.37 70 LYS B N 1
ATOM 3842 C CA . LYS B 1 84 ? -18.575 -45.546 4.758 1.00 63.26 70 LYS B CA 1
ATOM 3843 C C . LYS B 1 84 ? -19.559 -44.781 5.629 1.00 64.45 70 LYS B C 1
ATOM 3844 O O . LYS B 1 84 ? -20.039 -43.704 5.259 1.00 62.58 70 LYS B O 1
ATOM 3850 N N . MET B 1 85 ? -19.851 -45.336 6.803 1.00 67.21 71 MET B N 1
ATOM 3851 C CA . MET B 1 85 ? -20.756 -44.688 7.714 1.00 68.23 71 MET B CA 1
ATOM 3852 C C . MET B 1 85 ? -20.137 -43.348 8.102 1.00 67.23 71 MET B C 1
ATOM 3853 O O . MET B 1 85 ? -20.789 -42.312 7.987 1.00 66.57 71 MET B O 1
ATOM 3858 N N . HIS B 1 86 ? -18.868 -43.366 8.523 1.00 65.94 72 HIS B N 1
ATOM 3859 C CA . HIS B 1 86 ? -18.179 -42.134 8.937 1.00 66.24 72 HIS B CA 1
ATOM 3860 C C . HIS B 1 86 ? -17.964 -41.117 7.807 1.00 64.58 72 HIS B C 1
ATOM 3861 O O . HIS B 1 86 ? -17.977 -39.911 8.059 1.00 65.65 72 HIS B O 1
ATOM 3868 N N . ALA B 1 87 ? -17.768 -41.586 6.573 1.00 62.71 73 ALA B N 1
ATOM 3869 C CA . ALA B 1 87 ? -17.590 -40.668 5.447 1.00 60.65 73 ALA B CA 1
ATOM 3870 C C . ALA B 1 87 ? -18.874 -39.869 5.220 1.00 61.91 73 ALA B C 1
ATOM 3871 O O . ALA B 1 87 ? -18.821 -38.663 5.003 1.00 60.54 73 ALA B O 1
ATOM 3873 N N . ASN B 1 88 ? -20.027 -40.536 5.290 1.00 64.82 74 ASN B N 1
ATOM 3874 C CA . ASN B 1 88 ? -21.315 -39.846 5.108 1.00 67.62 74 ASN B CA 1
ATOM 3875 C C . ASN B 1 88 ? -21.595 -38.850 6.237 1.00 69.77 74 ASN B C 1
ATOM 3876 O O . ASN B 1 88 ? -22.190 -37.794 6.004 1.00 71.84 74 ASN B O 1
ATOM 3881 N N . ALA B 1 89 ? -21.167 -39.190 7.452 1.00 70.28 75 ALA B N 1
ATOM 3882 C CA . ALA B 1 89 ? -21.344 -38.312 8.605 1.00 72.16 75 ALA B CA 1
ATOM 3883 C C . ALA B 1 89 ? -20.451 -37.081 8.467 1.00 71.69 75 ALA B C 1
ATOM 3884 O O . ALA B 1 89 ? -20.803 -35.997 8.921 1.00 73.84 75 ALA B O 1
ATOM 3886 N N . LEU B 1 90 ? -19.297 -37.247 7.824 1.00 69.21 76 LEU B N 1
ATOM 3887 C CA . LEU B 1 90 ? -18.366 -36.137 7.652 1.00 68.57 76 LEU B CA 1
ATOM 3888 C C . LEU B 1 90 ? -18.894 -35.124 6.639 1.00 68.41 76 LEU B C 1
ATOM 3889 O O . LEU B 1 90 ? -18.552 -33.949 6.710 1.00 68.96 76 LEU B O 1
ATOM 3894 N N . ALA B 1 91 ? -19.740 -35.577 5.713 1.00 68.72 77 ALA B N 1
ATOM 3895 C CA . ALA B 1 91 ? -20.310 -34.699 4.685 1.00 69.36 77 ALA B CA 1
ATOM 3896 C C . ALA B 1 91 ? -21.263 -33.651 5.259 1.00 72.64 77 ALA B C 1
ATOM 3897 O O . ALA B 1 91 ? -21.604 -32.682 4.578 1.00 73.24 77 ALA B O 1
ATOM 3899 N N . ASN B 1 92 ? -21.699 -33.847 6.503 1.00 75.40 78 ASN B N 1
ATOM 3900 C CA . ASN B 1 92 ? -22.598 -32.902 7.164 1.00 78.27 78 ASN B CA 1
ATOM 3901 C C . ASN B 1 92 ? -21.929 -31.589 7.600 1.00 79.20 78 ASN B C 1
ATOM 3902 O O . ASN B 1 92 ? -22.628 -30.617 7.888 1.00 82.73 78 ASN B O 1
ATOM 3907 N N . TYR B 1 93 ? -20.598 -31.556 7.661 1.00 77.16 79 TYR B N 1
ATOM 3908 C CA . TYR B 1 93 ? -19.868 -30.352 8.092 1.00 78.96 79 TYR B CA 1
ATOM 3909 C C . TYR B 1 93 ? -19.629 -29.381 6.951 1.00 78.29 79 TYR B C 1
ATOM 3910 O O . TYR B 1 93 ? -18.510 -29.241 6.466 1.00 76.92 79 TYR B O 1
ATOM 3919 N N . LYS B 1 94 ? -20.686 -28.680 6.557 1.00 80.51 80 LYS B N 1
ATOM 3920 C CA . LYS B 1 94 ? -20.625 -27.729 5.445 1.00 80.37 80 LYS B CA 1
ATOM 3921 C C . LYS B 1 94 ? -19.630 -26.584 5.675 1.00 80.91 80 LYS B C 1
ATOM 3922 O O . LYS B 1 94 ? -19.189 -25.960 4.716 1.00 81.09 80 LYS B O 1
ATOM 3928 N N . ASN B 1 95 ? -19.303 -26.283 6.933 1.00 82.80 81 ASN B N 1
ATOM 3929 C CA . ASN B 1 95 ? -18.336 -25.220 7.237 1.00 83.41 81 ASN B CA 1
ATOM 3930 C C . ASN B 1 95 ? -16.900 -25.616 6.925 1.00 80.85 81 ASN B C 1
ATOM 3931 O O . ASN B 1 95 ? -16.083 -24.768 6.549 1.00 80.91 81 ASN B O 1
ATOM 3936 N N . ASP B 1 96 ? -16.596 -26.903 7.073 1.00 77.56 82 ASP B N 1
ATOM 3937 C CA . ASP B 1 96 ? -15.240 -27.398 6.853 1.00 74.95 82 ASP B CA 1
ATOM 3938 C C . ASP B 1 96 ? -15.035 -28.208 5.573 1.00 70.63 82 ASP B C 1
ATOM 3939 O O . ASP B 1 96 ? -13.981 -28.103 4.953 1.00 69.09 82 ASP B O 1
ATOM 3944 N N . ILE B 1 97 ? -16.037 -28.997 5.184 1.00 68.99 83 ILE B N 1
ATOM 3945 C CA . ILE B 1 97 ? -15.938 -29.872 4.013 1.00 66.17 83 ILE B CA 1
ATOM 3946 C C . ILE B 1 97 ? -16.743 -29.383 2.813 1.00 66.54 83 ILE B C 1
ATOM 3947 O O . ILE B 1 97 ? -17.908 -29.015 2.944 1.00 68.14 83 ILE B O 1
ATOM 3952 N N . LYS B 1 98 ? -16.117 -29.426 1.635 1.00 64.69 84 LYS B N 1
ATOM 3953 C CA . LYS B 1 98 ? -16.748 -28.964 0.413 1.00 64.89 84 LYS B CA 1
ATOM 3954 C C . LYS B 1 98 ? -17.302 -30.154 -0.375 1.00 62.97 84 LYS B C 1
ATOM 3955 O O . LYS B 1 98 ? -18.475 -30.161 -0.750 1.00 63.91 84 LYS B O 1
ATOM 3961 N N . TYR B 1 99 ? -16.457 -31.157 -0.619 1.00 60.72 85 TYR B N 1
ATOM 3962 C CA . TYR B 1 99 ? -16.863 -32.356 -1.358 1.00 58.82 85 TYR B CA 1
ATOM 3963 C C . TYR B 1 99 ? -16.174 -33.605 -0.837 1.00 56.41 85 TYR B C 1
ATOM 3964 O O . TYR B 1 99 ? -15.070 -33.531 -0.295 1.00 55.61 85 TYR B O 1
ATOM 3973 N N . ILE B 1 100 ? -16.841 -34.748 -1.001 1.00 54.53 86 ILE B N 1
ATOM 3974 C CA . ILE B 1 100 ? -16.301 -36.046 -0.593 1.00 53.47 86 ILE B CA 1
ATOM 3975 C C . ILE B 1 100 ? -16.715 -37.144 -1.561 1.00 53.04 86 ILE B C 1
ATOM 3976 O O . ILE B 1 100 ? -17.865 -37.197 -1.985 1.00 54.07 86 ILE B O 1
ATOM 3981 N N . ASN B 1 101 ? -15.764 -37.997 -1.939 1.00 52.07 87 ASN B N 1
ATOM 3982 C CA . ASN B 1 101 ? -16.070 -39.154 -2.777 1.00 51.55 87 ASN B CA 1
ATOM 3983 C C . ASN B 1 101 ? -15.059 -40.262 -2.521 1.00 51.11 87 ASN B C 1
ATOM 3984 O O . ASN B 1 101 ? -13.948 -40.002 -2.068 1.00 50.63 87 ASN B O 1
ATOM 3989 N N . ALA B 1 102 ? -15.479 -41.505 -2.728 1.00 51.92 88 ALA B N 1
ATOM 3990 C CA . ALA B 1 102 ? -14.591 -42.638 -2.559 1.00 51.89 88 ALA B CA 1
ATOM 3991 C C . ALA B 1 102 ? -13.505 -42.470 -3.618 1.00 51.02 88 ALA B C 1
ATOM 3992 O O . ALA B 1 102 ? -13.804 -42.058 -4.730 1.00 49.16 88 ALA B O 1
ATOM 3994 N N . THR B 1 103 ? -12.255 -42.762 -3.265 1.00 52.37 89 THR B N 1
ATOM 3995 C CA . THR B 1 103 ? -11.141 -42.627 -4.203 1.00 52.31 89 THR B CA 1
ATOM 3996 C C . THR B 1 103 ? -11.187 -43.758 -5.223 1.00 55.83 89 THR B C 1
ATOM 3997 O O . THR B 1 103 ? -11.177 -44.925 -4.853 1.00 56.38 89 THR B O 1
ATOM 4001 N N . CYS B 1 104 ? -11.222 -43.406 -6.507 1.00 59.86 90 CYS B N 1
ATOM 4002 C CA . CYS B 1 104 ? -11.274 -44.399 -7.579 1.00 63.52 90 CYS B CA 1
ATOM 4003 C C . CYS B 1 104 ? -9.993 -45.218 -7.641 1.00 65.24 90 CYS B C 1
ATOM 4004 O O . CYS B 1 104 ? -8.912 -44.716 -7.321 1.00 64.33 90 CYS B O 1
ATOM 4007 N N . SER B 1 105 ? -10.120 -46.488 -8.021 1.00 68.85 91 SER B N 1
ATOM 4008 C CA . SER B 1 105 ? -8.951 -47.373 -8.195 1.00 70.05 91 SER B CA 1
ATOM 4009 C C . SER B 1 105 ? -8.979 -48.019 -9.582 1.00 71.57 91 SER B C 1
ATOM 4010 O O . SER B 1 105 ? -8.057 -48.754 -9.956 1.00 72.23 91 SER B O 1
ATOM 4013 N N . THR B 1 106 ? -10.043 -47.739 -10.332 1.00 72.39 92 THR B N 1
ATOM 4014 C CA . THR B 1 106 ? -10.232 -48.271 -11.675 1.00 74.57 92 THR B CA 1
ATOM 4015 C C . THR B 1 106 ? -10.248 -47.141 -12.707 1.00 74.24 92 THR B C 1
ATOM 4016 O O . THR B 1 106 ? -10.607 -47.350 -13.865 1.00 75.91 92 THR B O 1
ATOM 4020 N N . CYS B 1 107 ? -9.823 -45.955 -12.282 1.00 73.01 93 CYS B N 1
ATOM 4021 C CA . CYS B 1 107 ? -9.801 -44.769 -13.136 1.00 72.81 93 CYS B CA 1
ATOM 4022 C C . CYS B 1 107 ? -8.519 -44.614 -13.979 1.00 73.32 93 CYS B C 1
ATOM 4023 O O . CYS B 1 107 ? -8.591 -44.228 -15.152 1.00 73.19 93 CYS B O 1
ATOM 4026 N N . ILE B 1 108 ? -7.360 -44.934 -13.403 1.00 73.32 94 ILE B N 1
ATOM 4027 C CA . ILE B 1 108 ? -6.082 -44.793 -14.117 1.00 73.90 94 ILE B CA 1
ATOM 4028 C C . ILE B 1 108 ? -5.842 -45.933 -15.102 1.00 75.96 94 ILE B C 1
ATOM 4029 O O . ILE B 1 108 ? -6.005 -47.101 -14.756 1.00 76.42 94 ILE B O 1
ATOM 4034 N N . THR B 1 109 ? -5.441 -45.587 -16.323 1.00 77.53 95 THR B N 1
ATOM 4035 C CA . THR B 1 109 ? -5.157 -46.592 -17.347 1.00 81.01 95 THR B CA 1
ATOM 4036 C C . THR B 1 109 ? -3.730 -47.138 -17.133 1.00 81.92 95 THR B C 1
ATOM 4037 O O . THR B 1 109 ? -2.751 -46.389 -17.160 1.00 79.92 95 THR B O 1
ATOM 4041 N N . SER B 1 110 ? -3.637 -48.446 -16.907 1.00 85.28 96 SER B N 1
ATOM 4042 C CA . SER B 1 110 ? -2.358 -49.117 -16.657 1.00 87.45 96 SER B CA 1
ATOM 4043 C C . SER B 1 110 ? -1.442 -49.150 -17.897 1.00 90.16 96 SER B C 1
ATOM 4044 O O . SER B 1 110 ? -1.672 -49.920 -18.837 1.00 92.69 96 SER B O 1
ATOM 4047 N N . GLU B 1 111 ? -0.413 -48.296 -17.875 1.00 90.55 97 GLU B N 1
ATOM 4048 C CA . GLU B 1 111 ? 0.591 -48.181 -18.953 1.00 92.70 97 GLU B CA 1
ATOM 4049 C C . GLU B 1 111 ? 1.279 -49.522 -19.271 1.00 95.62 97 GLU B C 1
ATOM 4050 O O . GLU B 1 111 ? 1.348 -50.408 -18.415 1.00 95.81 97 GLU B O 1
ATOM 4056 N N . LYS B 1 112 ? 1.802 -49.650 -20.495 1.00 98.43 98 LYS B N 1
ATOM 4057 C CA . LYS B 1 112 ? 2.440 -50.897 -20.957 1.00 101.63 98 LYS B CA 1
ATOM 4058 C C . LYS B 1 112 ? 3.966 -50.794 -21.103 1.00 102.47 98 LYS B C 1
ATOM 4059 O O . LYS B 1 112 ? 4.479 -49.829 -21.673 1.00 102.10 98 LYS B O 1
ATOM 4065 N N . THR B 1 113 ? 4.678 -51.803 -20.595 1.00 103.59 99 THR B N 1
ATOM 4066 C CA . THR B 1 113 ? 6.146 -51.849 -20.670 1.00 104.50 99 THR B CA 1
ATOM 4067 C C . THR B 1 113 ? 6.672 -53.279 -20.875 1.00 107.43 99 THR B C 1
ATOM 4068 O O . THR B 1 113 ? 7.816 -53.569 -20.521 1.00 108.51 99 THR B O 1
ATOM 4072 N N . ILE B 1 114 ? 5.855 -54.161 -21.455 1.00 108.98 100 ILE B N 1
ATOM 4073 C CA . ILE B 1 114 ? 6.262 -55.559 -21.664 1.00 112.02 100 ILE B CA 1
ATOM 4074 C C . ILE B 1 114 ? 7.426 -55.668 -22.648 1.00 114.55 100 ILE B C 1
ATOM 4075 O O . ILE B 1 114 ? 7.931 -56.759 -22.905 1.00 117.39 100 ILE B O 1
ATOM 4080 N N . GLU B 1 120 ? 14.254 -58.440 -26.496 1.00 70.19 106 GLU B N 1
ATOM 4081 C CA . GLU B 1 120 ? 15.207 -58.177 -27.571 1.00 69.34 106 GLU B CA 1
ATOM 4082 C C . GLU B 1 120 ? 16.547 -57.708 -26.997 1.00 69.41 106 GLU B C 1
ATOM 4083 O O . GLU B 1 120 ? 16.696 -57.596 -25.767 1.00 70.35 106 GLU B O 1
ATOM 4089 N N . SER B 1 121 ? 17.512 -57.447 -27.887 1.00 89.70 107 SER B N 1
ATOM 4090 C CA . SER B 1 121 ? 18.846 -56.968 -27.493 1.00 88.95 107 SER B CA 1
ATOM 4091 C C . SER B 1 121 ? 19.689 -56.436 -28.676 1.00 87.02 107 SER B C 1
ATOM 4092 O O . SER B 1 121 ? 20.871 -56.766 -28.801 1.00 89.56 107 SER B O 1
ATOM 4095 N N . LEU B 1 122 ? 19.078 -55.614 -29.531 1.00 82.53 108 LEU B N 1
ATOM 4096 C CA . LEU B 1 122 ? 19.773 -55.009 -30.683 1.00 80.06 108 LEU B CA 1
ATOM 4097 C C . LEU B 1 122 ? 19.543 -53.495 -30.682 1.00 75.65 108 LEU B C 1
ATOM 4098 O O . LEU B 1 122 ? 18.480 -53.028 -30.264 1.00 73.62 108 LEU B O 1
ATOM 4103 N N . PHE B 1 123 ? 20.530 -52.731 -31.161 1.00 72.01 109 PHE B N 1
ATOM 4104 C CA . PHE B 1 123 ? 20.425 -51.266 -31.157 1.00 67.87 109 PHE B CA 1
ATOM 4105 C C . PHE B 1 123 ? 20.316 -50.617 -32.551 1.00 63.52 109 PHE B C 1
ATOM 4106 O O . PHE B 1 123 ? 21.334 -50.403 -33.216 1.00 62.04 109 PHE B O 1
ATOM 4114 N N . SER B 1 124 ? 19.090 -50.268 -32.967 1.00 56.99 110 SER B N 1
ATOM 4115 C CA . SER B 1 124 ? 18.873 -49.638 -34.285 1.00 53.31 110 SER B CA 1
ATOM 4116 C C . SER B 1 124 ? 18.863 -48.088 -34.200 1.00 49.64 110 SER B C 1
ATOM 4117 O O . SER B 1 124 ? 19.154 -47.512 -33.144 1.00 49.94 110 SER B O 1
ATOM 4120 N N . ARG B 1 125 ? 18.534 -47.421 -35.305 1.00 43.34 111 ARG B N 1
ATOM 4121 C CA . ARG B 1 125 ? 18.532 -45.953 -35.354 1.00 39.38 111 ARG B CA 1
ATOM 4122 C C . ARG B 1 125 ? 17.182 -45.337 -34.988 1.00 34.65 111 ARG B C 1
ATOM 4123 O O . ARG B 1 125 ? 16.117 -45.962 -35.166 1.00 34.04 111 ARG B O 1
ATOM 4131 N N . GLN B 1 126 ? 17.223 -44.082 -34.533 1.00 31.60 112 GLN B N 1
ATOM 4132 C CA . GLN B 1 126 ? 16.026 -43.395 -34.086 1.00 28.46 112 GLN B CA 1
ATOM 4133 C C . GLN B 1 126 ? 15.294 -42.662 -35.218 1.00 27.74 112 GLN B C 1
ATOM 4134 O O . GLN B 1 126 ? 15.409 -41.432 -35.355 1.00 24.29 112 GLN B O 1
ATOM 4140 N N . TRP B 1 127 ? 14.527 -43.417 -35.997 1.00 25.24 113 TRP B N 1
ATOM 4141 C CA . TRP B 1 127 ? 13.750 -42.859 -37.102 1.00 25.28 113 TRP B CA 1
ATOM 4142 C C . TRP B 1 127 ? 12.795 -41.756 -36.634 1.00 25.81 113 TRP B C 1
ATOM 4143 O O . TRP B 1 127 ? 12.451 -40.841 -37.395 1.00 24.36 113 TRP B O 1
ATOM 4154 N N . ASP B 1 128 ? 12.358 -41.875 -35.380 1.00 26.05 114 ASP B N 1
ATOM 4155 C CA . ASP B 1 128 ? 11.392 -40.970 -34.772 1.00 25.84 114 ASP B CA 1
ATOM 4156 C C . ASP B 1 128 ? 12.008 -39.627 -34.482 1.00 26.76 114 ASP B C 1
ATOM 4157 O O . ASP B 1 128 ? 11.342 -38.583 -34.626 1.00 27.18 114 ASP B O 1
ATOM 4162 N N . MET B 1 129 ? 13.268 -39.633 -34.059 1.00 25.87 115 MET B N 1
ATOM 4163 C CA . MET B 1 129 ? 13.975 -38.402 -33.849 1.00 25.87 115 MET B CA 1
ATOM 4164 C C . MET B 1 129 ? 14.306 -37.798 -35.212 1.00 25.76 115 MET B C 1
ATOM 4165 O O . MET B 1 129 ? 14.200 -36.573 -35.384 1.00 27.84 115 MET B O 1
ATOM 4170 N N . ASN B 1 130 ? 14.703 -38.631 -36.182 1.00 26.10 116 ASN B N 1
ATOM 4171 C CA . ASN B 1 130 ? 15.052 -38.122 -37.528 1.00 26.63 116 ASN B CA 1
ATOM 4172 C C . ASN B 1 130 ? 13.886 -37.372 -38.179 1.00 26.96 116 ASN B C 1
ATOM 4173 O O . ASN B 1 130 ? 14.087 -36.373 -38.879 1.00 26.35 116 ASN B O 1
ATOM 4178 N N . LYS B 1 131 ? 12.671 -37.837 -37.918 1.00 27.29 117 LYS B N 1
ATOM 4179 C CA . LYS B 1 131 ? 11.472 -37.226 -38.478 1.00 29.05 117 LYS B CA 1
ATOM 4180 C C . LYS B 1 131 ? 11.215 -35.802 -37.975 1.00 29.17 117 LYS B C 1
ATOM 4181 O O . LYS B 1 131 ? 10.633 -34.989 -38.696 1.00 30.59 117 LYS B O 1
ATOM 4187 N N . ILE B 1 132 ? 11.634 -35.499 -36.748 1.00 26.41 118 ILE B N 1
ATOM 4188 C CA . ILE B 1 132 ? 11.375 -34.177 -36.180 1.00 27.12 118 ILE B CA 1
ATOM 4189 C C . ILE B 1 132 ? 12.593 -33.234 -36.165 1.00 26.81 118 ILE B C 1
ATOM 4190 O O . ILE B 1 132 ? 12.435 -32.048 -35.922 1.00 26.58 118 ILE B O 1
ATOM 4195 N N . THR B 1 133 ? 13.790 -33.753 -36.452 1.00 26.36 119 THR B N 1
ATOM 4196 C CA . THR B 1 133 ? 15.026 -32.957 -36.421 1.00 26.95 119 THR B CA 1
ATOM 4197 C C . THR B 1 133 ? 15.619 -32.697 -37.798 1.00 28.06 119 THR B C 1
ATOM 4198 O O . THR B 1 133 ? 16.757 -32.225 -37.899 1.00 28.50 119 THR B O 1
ATOM 4202 N N A ASN B 1 134 ? 14.848 -33.007 -38.835 0.60 27.31 120 ASN B N 1
ATOM 4203 N N B ASN B 1 134 ? 14.850 -32.955 -38.860 0.40 27.29 120 ASN B N 1
ATOM 4204 C CA A ASN B 1 134 ? 15.301 -32.866 -40.189 0.60 28.25 120 ASN B CA 1
ATOM 4205 C CA B ASN B 1 134 ? 15.372 -32.869 -40.230 0.40 28.14 120 ASN B CA 1
ATOM 4206 C C A ASN B 1 134 ? 16.545 -33.759 -40.380 0.60 28.82 120 ASN B C 1
ATOM 4207 C C B ASN B 1 134 ? 16.577 -33.775 -40.390 0.40 28.80 120 ASN B C 1
ATOM 4208 O O A ASN B 1 134 ? 17.602 -33.315 -40.822 0.60 29.75 120 ASN B O 1
ATOM 4209 O O B ASN B 1 134 ? 17.647 -33.351 -40.826 0.40 29.61 120 ASN B O 1
ATOM 4218 N N . ASN B 1 135 ? 16.388 -35.039 -40.030 1.00 29.30 121 ASN B N 1
ATOM 4219 C CA . ASN B 1 135 ? 17.436 -36.031 -40.148 1.00 28.56 121 ASN B CA 1
ATOM 4220 C C . ASN B 1 135 ? 18.703 -35.641 -39.414 1.00 28.55 121 ASN B C 1
ATOM 4221 O O . ASN B 1 135 ? 19.795 -35.778 -39.926 1.00 29.40 121 ASN B O 1
ATOM 4226 N N . GLY B 1 136 ? 18.520 -35.135 -38.195 1.00 29.62 122 GLY B N 1
ATOM 4227 C CA . GLY B 1 136 ? 19.622 -34.749 -37.343 1.00 30.73 122 GLY B CA 1
ATOM 4228 C C . GLY B 1 136 ? 20.155 -33.343 -37.538 1.00 31.57 122 GLY B C 1
ATOM 4229 O O . GLY B 1 136 ? 20.957 -32.878 -36.734 1.00 32.20 122 GLY B O 1
ATOM 4230 N N . ALA B 1 137 ? 19.726 -32.646 -38.585 1.00 31.17 123 ALA B N 1
ATOM 4231 C CA . ALA B 1 137 ? 20.259 -31.300 -38.831 1.00 31.82 123 ALA B CA 1
ATOM 4232 C C . ALA B 1 137 ? 19.985 -30.292 -37.709 1.00 31.16 123 ALA B C 1
ATOM 4233 O O . ALA B 1 137 ? 20.736 -29.323 -37.553 1.00 33.73 123 ALA B O 1
ATOM 4235 N N . SER B 1 138 ? 18.908 -30.465 -36.956 1.00 32.68 124 SER B N 1
ATOM 4236 C CA . SER B 1 138 ? 18.593 -29.503 -35.887 1.00 32.33 124 SER B CA 1
ATOM 4237 C C . SER B 1 138 ? 19.541 -29.584 -34.702 1.00 34.26 124 SER B C 1
ATOM 4238 O O . SER B 1 138 ? 19.610 -28.644 -33.896 1.00 34.22 124 SER B O 1
ATOM 4241 N N . TYR B 1 139 ? 20.282 -30.676 -34.573 1.00 34.45 125 TYR B N 1
ATOM 4242 C CA . TYR B 1 139 ? 21.215 -30.779 -33.451 1.00 37.29 125 TYR B CA 1
ATOM 4243 C C . TYR B 1 139 ? 22.265 -29.665 -33.473 1.00 39.15 125 TYR B C 1
ATOM 4244 O O . TYR B 1 139 ? 22.770 -29.281 -32.430 1.00 38.85 125 TYR B O 1
ATOM 4253 N N . ASP B 1 140 ? 22.533 -29.106 -34.649 1.00 39.97 126 ASP B N 1
ATOM 4254 C CA . ASP B 1 140 ? 23.465 -27.990 -34.793 1.00 43.29 126 ASP B CA 1
ATOM 4255 C C . ASP B 1 140 ? 22.866 -26.671 -34.325 1.00 43.03 126 ASP B C 1
ATOM 4256 O O . ASP B 1 140 ? 23.586 -25.711 -34.135 1.00 42.90 126 ASP B O 1
ATOM 4261 N N . ASP B 1 141 ? 21.548 -26.621 -34.148 1.00 40.62 127 ASP B N 1
ATOM 4262 C CA . ASP B 1 141 ? 20.873 -25.394 -33.751 1.00 39.95 127 ASP B CA 1
ATOM 4263 C C . ASP B 1 141 ? 20.420 -25.353 -32.297 1.00 38.72 127 ASP B C 1
ATOM 4264 O O . ASP B 1 141 ? 19.676 -24.457 -31.905 1.00 39.18 127 ASP B O 1
ATOM 4269 N N . LEU B 1 142 ? 20.864 -26.306 -31.492 1.00 37.99 128 LEU B N 1
ATOM 4270 C CA . LEU B 1 142 ? 20.479 -26.333 -30.092 1.00 38.57 128 LEU B CA 1
ATOM 4271 C C . LEU B 1 142 ? 20.974 -25.082 -29.380 1.00 40.74 128 LEU B C 1
ATOM 4272 O O . LEU B 1 142 ? 22.045 -24.567 -29.695 1.00 42.28 128 LEU B O 1
ATOM 4277 N N . PRO B 1 143 ? 20.181 -24.579 -28.431 1.00 39.85 129 PRO B N 1
ATOM 4278 C CA . PRO B 1 143 ? 20.582 -23.403 -27.673 1.00 42.14 129 PRO B CA 1
ATOM 4279 C C . PRO B 1 143 ? 21.883 -23.649 -26.906 1.00 43.17 129 PRO B C 1
ATOM 4280 O O . PRO B 1 143 ? 22.064 -24.719 -26.343 1.00 42.33 129 PRO B O 1
ATOM 4284 N N . LYS B 1 144 ? 22.767 -22.664 -26.860 1.00 45.00 130 LYS B N 1
ATOM 4285 C CA . LYS B 1 144 ? 24.013 -22.820 -26.115 1.00 46.79 130 LYS B CA 1
ATOM 4286 C C . LYS B 1 144 ? 23.738 -22.947 -24.609 1.00 46.47 130 LYS B C 1
ATOM 4287 O O . LYS B 1 144 ? 24.348 -23.782 -23.948 1.00 46.78 130 LYS B O 1
ATOM 4293 N N . HIS B 1 145 ? 22.813 -22.135 -24.081 1.00 45.97 131 HIS B N 1
ATOM 4294 C CA . HIS B 1 145 ? 22.460 -22.169 -22.642 1.00 46.46 131 HIS B CA 1
ATOM 4295 C C . HIS B 1 145 ? 21.139 -22.905 -22.400 1.00 44.83 131 HIS B C 1
ATOM 4296 O O . HIS B 1 145 ? 20.046 -22.316 -22.490 1.00 44.12 131 HIS B O 1
ATOM 4303 N N . ALA B 1 146 ? 21.253 -24.182 -22.054 1.00 43.11 132 ALA B N 1
ATOM 4304 C CA . ALA B 1 146 ? 20.096 -25.048 -21.836 1.00 40.96 132 ALA B CA 1
ATOM 4305 C C . ALA B 1 146 ? 19.653 -24.970 -20.376 1.00 39.89 132 ALA B C 1
ATOM 4306 O O . ALA B 1 146 ? 19.846 -25.904 -19.602 1.00 40.38 132 ALA B O 1
ATOM 4308 N N . ASN B 1 147 ? 19.038 -23.852 -20.015 1.00 40.10 133 ASN B N 1
ATOM 4309 C CA . ASN B 1 147 ? 18.632 -23.604 -18.627 1.00 40.10 133 ASN B CA 1
ATOM 4310 C C . ASN B 1 147 ? 17.295 -24.188 -18.210 1.00 38.22 133 ASN B C 1
ATOM 4311 O O . ASN B 1 147 ? 17.080 -24.440 -17.039 1.00 38.29 133 ASN B O 1
ATOM 4316 N N . THR B 1 148 ? 16.394 -24.412 -19.157 1.00 33.61 134 THR B N 1
ATOM 4317 C CA . THR B 1 148 ? 15.081 -24.934 -18.814 1.00 33.76 134 THR B CA 1
ATOM 4318 C C . THR B 1 148 ? 15.161 -26.319 -18.186 1.00 33.51 134 THR B C 1
ATOM 4319 O O . THR B 1 148 ? 15.932 -27.167 -18.633 1.00 34.18 134 THR B O 1
ATOM 4323 N N . LYS B 1 149 ? 14.389 -26.513 -17.119 1.00 35.52 135 LYS B N 1
ATOM 4324 C CA . LYS B 1 149 ? 14.318 -27.794 -16.404 1.00 36.33 135 LYS B CA 1
ATOM 4325 C C . LYS B 1 149 ? 13.010 -28.472 -16.762 1.00 34.90 135 LYS B C 1
ATOM 4326 O O . LYS B 1 149 ? 11.935 -27.862 -16.670 1.00 33.83 135 LYS B O 1
ATOM 4332 N N . ILE B 1 150 ? 13.104 -29.731 -17.176 1.00 33.65 136 ILE B N 1
ATOM 4333 C CA . ILE B 1 150 ? 11.940 -30.502 -17.581 1.00 32.56 136 ILE B CA 1
ATOM 4334 C C . ILE B 1 150 ? 11.554 -31.458 -16.473 1.00 32.78 136 ILE B C 1
ATOM 4335 O O . ILE B 1 150 ? 12.345 -32.314 -16.071 1.00 34.38 136 ILE B O 1
ATOM 4340 N N . ALA B 1 151 ? 10.345 -31.297 -15.966 1.00 32.33 137 ALA B N 1
ATOM 4341 C CA . ALA B 1 151 ? 9.823 -32.176 -14.946 1.00 32.73 137 ALA B CA 1
ATOM 4342 C C . ALA B 1 151 ? 9.111 -33.323 -15.641 1.00 30.66 137 ALA B C 1
ATOM 4343 O O . ALA B 1 151 ? 8.441 -33.107 -16.668 1.00 30.85 137 ALA B O 1
ATOM 4345 N N . ILE B 1 152 ? 9.289 -34.535 -15.115 1.00 31.79 138 ILE B N 1
ATOM 4346 C CA . ILE B 1 152 ? 8.616 -35.721 -15.633 1.00 31.54 138 ILE B CA 1
ATOM 4347 C C . ILE B 1 152 ? 7.903 -36.386 -14.457 1.00 31.76 138 ILE B C 1
ATOM 4348 O O . ILE B 1 152 ? 8.530 -36.722 -13.448 1.00 33.98 138 ILE B O 1
ATOM 4353 N N . ILE B 1 153 ? 6.590 -36.543 -14.575 1.00 30.40 139 ILE B N 1
ATOM 4354 C CA . ILE B 1 153 ? 5.777 -37.151 -13.520 1.00 32.85 139 ILE B CA 1
ATOM 4355 C C . ILE B 1 153 ? 5.489 -38.551 -14.006 1.00 32.78 139 ILE B C 1
ATOM 4356 O O . ILE B 1 153 ? 4.732 -38.731 -14.956 1.00 31.64 139 ILE B O 1
ATOM 4361 N N . ASP B 1 154 ? 6.116 -39.552 -13.384 1.00 32.21 140 ASP B N 1
ATOM 4362 C CA . ASP B 1 154 ? 5.980 -40.893 -13.934 1.00 33.07 140 ASP B CA 1
ATOM 4363 C C . ASP B 1 154 ? 6.391 -41.965 -12.920 1.00 33.37 140 ASP B C 1
ATOM 4364 O O . ASP B 1 154 ? 6.355 -41.717 -11.709 1.00 33.68 140 ASP B O 1
ATOM 4369 N N . THR B 1 155 ? 6.799 -43.143 -13.392 1.00 33.99 141 THR B N 1
ATOM 4370 C CA . THR B 1 155 ? 7.116 -44.250 -12.478 1.00 34.59 141 THR B CA 1
ATOM 4371 C C . THR B 1 155 ? 8.482 -44.216 -11.777 1.00 36.45 141 THR B C 1
ATOM 4372 O O . THR B 1 155 ? 8.757 -45.040 -10.910 1.00 37.11 141 THR B O 1
ATOM 4376 N N . GLY B 1 156 ? 9.326 -43.260 -12.131 1.00 37.48 142 GLY B N 1
ATOM 4377 C CA . GLY B 1 156 ? 10.662 -43.158 -11.549 1.00 36.44 142 GLY B CA 1
ATOM 4378 C C . GLY B 1 156 ? 11.642 -43.221 -12.701 1.00 37.22 142 GLY B C 1
ATOM 4379 O O . GLY B 1 156 ? 11.241 -43.233 -13.870 1.00 35.70 142 GLY B O 1
ATOM 4380 N N . VAL B 1 157 ? 12.930 -43.261 -12.394 1.00 37.53 143 VAL B N 1
ATOM 4381 C CA . VAL B 1 157 ? 13.924 -43.316 -13.454 1.00 36.49 143 VAL B CA 1
ATOM 4382 C C . VAL B 1 157 ? 15.183 -44.025 -12.980 1.00 39.23 143 VAL B C 1
ATOM 4383 O O . VAL B 1 157 ? 15.553 -43.970 -11.783 1.00 39.30 143 VAL B O 1
ATOM 4387 N N . MET B 1 158 ? 15.830 -44.713 -13.910 1.00 39.84 144 MET B N 1
ATOM 4388 C CA . MET B 1 158 ? 17.099 -45.356 -13.610 1.00 41.74 144 MET B CA 1
ATOM 4389 C C . MET B 1 158 ? 18.105 -44.216 -13.704 1.00 42.08 144 MET B C 1
ATOM 4390 O O . MET B 1 158 ? 18.642 -43.944 -14.779 1.00 38.34 144 MET B O 1
ATOM 4395 N N . LYS B 1 159 ? 18.358 -43.549 -12.577 1.00 43.95 145 LYS B N 1
ATOM 4396 C CA . LYS B 1 159 ? 19.246 -42.377 -12.568 1.00 45.04 145 LYS B CA 1
ATOM 4397 C C . LYS B 1 159 ? 20.681 -42.635 -13.019 1.00 46.43 145 LYS B C 1
ATOM 4398 O O . LYS B 1 159 ? 21.362 -41.706 -13.442 1.00 46.52 145 LYS B O 1
ATOM 4404 N N . ASN B 1 160 ? 21.132 -43.883 -12.953 1.00 47.91 146 ASN B N 1
ATOM 4405 C CA . ASN B 1 160 ? 22.505 -44.222 -13.336 1.00 49.54 146 ASN B CA 1
ATOM 4406 C C . ASN B 1 160 ? 22.635 -44.798 -14.743 1.00 46.50 146 ASN B C 1
ATOM 4407 O O . ASN B 1 160 ? 23.681 -45.307 -15.112 1.00 43.79 146 ASN B O 1
ATOM 4412 N N . HIS B 1 161 ? 21.576 -44.705 -15.536 1.00 44.28 147 HIS B N 1
ATOM 4413 C CA . HIS B 1 161 ? 21.641 -45.170 -16.910 1.00 42.89 147 HIS B CA 1
ATOM 4414 C C . HIS B 1 161 ? 22.704 -44.309 -17.613 1.00 42.80 147 HIS B C 1
ATOM 4415 O O . HIS B 1 161 ? 22.693 -43.084 -17.491 1.00 42.56 147 HIS B O 1
ATOM 4422 N N . ASP B 1 162 ? 23.621 -44.945 -18.336 1.00 43.81 148 ASP B N 1
ATOM 4423 C CA . ASP B 1 162 ? 24.693 -44.217 -19.045 1.00 44.84 148 ASP B CA 1
ATOM 4424 C C . ASP B 1 162 ? 24.202 -43.010 -19.851 1.00 43.29 148 ASP B C 1
ATOM 4425 O O . ASP B 1 162 ? 24.866 -41.979 -19.890 1.00 43.22 148 ASP B O 1
ATOM 4430 N N . ASP B 1 163 ? 23.050 -43.141 -20.496 1.00 41.63 149 ASP B N 1
ATOM 4431 C CA . ASP B 1 163 ? 22.505 -42.050 -21.314 1.00 40.02 149 ASP B CA 1
ATOM 4432 C C . ASP B 1 163 ? 21.726 -40.964 -20.545 1.00 39.29 149 ASP B C 1
ATOM 4433 O O . ASP B 1 163 ? 21.497 -39.878 -21.084 1.00 38.49 149 ASP B O 1
ATOM 4438 N N . LEU B 1 164 ? 21.340 -41.246 -19.302 1.00 38.95 150 LEU B N 1
ATOM 4439 C CA . LEU B 1 164 ? 20.556 -40.302 -18.507 1.00 39.26 150 LEU B CA 1
ATOM 4440 C C . LEU B 1 164 ? 21.272 -39.690 -17.300 1.00 41.28 150 LEU B C 1
ATOM 4441 O O . LEU B 1 164 ? 20.855 -38.651 -16.783 1.00 40.49 150 LEU B O 1
ATOM 4446 N N . LYS B 1 165 ? 22.348 -40.313 -16.846 1.00 43.22 151 LYS B N 1
ATOM 4447 C CA . LYS B 1 165 ? 22.991 -39.834 -15.627 1.00 45.26 151 LYS B CA 1
ATOM 4448 C C . LYS B 1 165 ? 23.422 -38.372 -15.608 1.00 44.81 151 LYS B C 1
ATOM 4449 O O . LYS B 1 165 ? 23.234 -37.713 -14.596 1.00 46.69 151 LYS B O 1
ATOM 4455 N N A ASN B 1 166 ? 23.966 -37.869 -16.718 0.70 43.93 152 ASN B N 1
ATOM 4456 N N B ASN B 1 166 ? 23.984 -37.869 -16.703 0.30 43.88 152 ASN B N 1
ATOM 4457 C CA A ASN B 1 166 ? 24.450 -36.478 -16.778 0.70 45.08 152 ASN B CA 1
ATOM 4458 C CA B ASN B 1 166 ? 24.450 -36.478 -16.745 0.30 44.06 152 ASN B CA 1
ATOM 4459 C C A ASN B 1 166 ? 23.323 -35.438 -16.670 0.70 42.73 152 ASN B C 1
ATOM 4460 C C B ASN B 1 166 ? 23.330 -35.427 -16.684 0.30 42.40 152 ASN B C 1
ATOM 4461 O O A ASN B 1 166 ? 23.503 -34.386 -16.061 0.70 44.11 152 ASN B O 1
ATOM 4462 O O B ASN B 1 166 ? 23.525 -34.351 -16.118 0.30 43.44 152 ASN B O 1
ATOM 4471 N N . ASN B 1 167 ? 22.169 -35.734 -17.254 1.00 40.70 153 ASN B N 1
ATOM 4472 C CA . ASN B 1 167 ? 21.032 -34.805 -17.216 1.00 38.83 153 ASN B CA 1
ATOM 4473 C C . ASN B 1 167 ? 20.105 -34.972 -16.006 1.00 39.40 153 ASN B C 1
ATOM 4474 O O . ASN B 1 167 ? 19.265 -34.113 -15.753 1.00 39.84 153 ASN B O 1
ATOM 4479 N N . PHE B 1 168 ? 20.252 -36.068 -15.263 1.00 40.59 154 PHE B N 1
ATOM 4480 C CA . PHE B 1 168 ? 19.415 -36.310 -14.084 1.00 40.35 154 PHE B CA 1
ATOM 4481 C C . PHE B 1 168 ? 19.618 -35.253 -13.001 1.00 42.14 154 PHE B C 1
ATOM 4482 O O . PHE B 1 168 ? 20.737 -34.979 -12.605 1.00 43.61 154 PHE B O 1
ATOM 4490 N N . SER B 1 169 ? 18.525 -34.674 -12.510 1.00 41.91 155 SER B N 1
ATOM 4491 C CA . SER B 1 169 ? 18.610 -33.663 -11.456 1.00 44.15 155 SER B CA 1
ATOM 4492 C C . SER B 1 169 ? 18.384 -34.270 -10.079 1.00 44.96 155 SER B C 1
ATOM 4493 O O . SER B 1 169 ? 17.448 -35.047 -9.892 1.00 42.16 155 SER B O 1
ATOM 4496 N N . THR B 1 170 ? 19.225 -33.902 -9.112 1.00 47.93 156 THR B N 1
ATOM 4497 C CA . THR B 1 170 ? 19.069 -34.392 -7.737 1.00 51.43 156 THR B CA 1
ATOM 4498 C C . THR B 1 170 ? 17.866 -33.753 -7.019 1.00 51.83 156 THR B C 1
ATOM 4499 O O . THR B 1 170 ? 17.604 -34.052 -5.849 1.00 51.64 156 THR B O 1
ATOM 4503 N N . ASP B 1 171 ? 17.154 -32.861 -7.711 1.00 52.45 157 ASP B N 1
ATOM 4504 C CA . ASP B 1 171 ? 15.938 -32.247 -7.164 1.00 53.34 157 ASP B CA 1
ATOM 4505 C C . ASP B 1 171 ? 14.786 -33.221 -7.296 1.00 50.26 157 ASP B C 1
ATOM 4506 O O . ASP B 1 171 ? 13.715 -32.967 -6.761 1.00 50.03 157 ASP B O 1
ATOM 4511 N N . SER B 1 172 ? 14.995 -34.310 -8.043 1.00 48.32 158 SER B N 1
ATOM 4512 C CA . SER B 1 172 ? 13.966 -35.325 -8.244 1.00 45.15 158 SER B CA 1
ATOM 4513 C C . SER B 1 172 ? 13.412 -35.769 -6.903 1.00 46.17 158 SER B C 1
ATOM 4514 O O . SER B 1 172 ? 14.154 -35.901 -5.935 1.00 48.91 158 SER B O 1
ATOM 4517 N N . LYS B 1 173 ? 12.100 -35.970 -6.835 1.00 45.42 159 LYS B N 1
ATOM 4518 C CA . LYS B 1 173 ? 11.454 -36.350 -5.583 1.00 47.31 159 LYS B CA 1
ATOM 4519 C C . LYS B 1 173 ? 10.429 -37.459 -5.747 1.00 46.44 159 LYS B C 1
ATOM 4520 O O . LYS B 1 173 ? 9.850 -37.663 -6.825 1.00 42.07 159 LYS B O 1
ATOM 4526 N N . ASN B 1 174 ? 10.207 -38.142 -4.631 1.00 46.37 160 ASN B N 1
ATOM 4527 C CA . ASN B 1 174 ? 9.282 -39.246 -4.525 1.00 46.26 160 ASN B CA 1
ATOM 4528 C C . ASN B 1 174 ? 7.988 -38.761 -3.903 1.00 46.41 160 ASN B C 1
ATOM 4529 O O . ASN B 1 174 ? 8.000 -38.278 -2.776 1.00 46.89 160 ASN B O 1
ATOM 4534 N N . LEU B 1 175 ? 6.879 -38.884 -4.629 1.00 44.30 161 LEU B N 1
ATOM 4535 C CA . LEU B 1 175 ? 5.571 -38.470 -4.104 1.00 45.19 161 LEU B CA 1
ATOM 4536 C C . LEU B 1 175 ? 4.745 -39.655 -3.597 1.00 45.54 161 LEU B C 1
ATOM 4537 O O . LEU B 1 175 ? 3.618 -39.468 -3.125 1.00 45.81 161 LEU B O 1
ATOM 4542 N N . VAL B 1 176 ? 5.308 -40.863 -3.682 1.00 45.32 162 VAL B N 1
ATOM 4543 C CA . VAL B 1 176 ? 4.610 -42.066 -3.237 1.00 45.00 162 VAL B CA 1
ATOM 4544 C C . VAL B 1 176 ? 4.672 -42.123 -1.707 1.00 46.26 162 VAL B C 1
ATOM 4545 O O . VAL B 1 176 ? 5.755 -42.083 -1.118 1.00 46.72 162 VAL B O 1
ATOM 4549 N N . PRO B 1 177 ? 3.509 -42.230 -1.060 1.00 45.88 163 PRO B N 1
ATOM 4550 C CA . PRO B 1 177 ? 3.520 -42.222 0.401 1.00 49.12 163 PRO B CA 1
ATOM 4551 C C . PRO B 1 177 ? 3.946 -43.546 0.984 1.00 50.61 163 PRO B C 1
ATOM 4552 O O . PRO B 1 177 ? 4.022 -44.558 0.271 1.00 49.10 163 PRO B O 1
ATOM 4556 N N . LEU B 1 178 ? 4.248 -43.512 2.277 1.00 54.17 164 LEU B N 1
ATOM 4557 C CA . LEU B 1 178 ? 4.611 -44.691 3.041 1.00 55.73 164 LEU B CA 1
ATOM 4558 C C . LEU B 1 178 ? 3.553 -45.760 2.809 1.00 55.12 164 LEU B C 1
ATOM 4559 O O . LEU B 1 178 ? 2.365 -45.466 2.844 1.00 55.23 164 LEU B O 1
ATOM 4564 N N . ASN B 1 179 ? 3.989 -46.990 2.558 1.00 55.56 165 ASN B N 1
ATOM 4565 C CA . ASN B 1 179 ? 3.084 -48.129 2.309 1.00 56.67 165 ASN B CA 1
ATOM 4566 C C . ASN B 1 179 ? 2.382 -48.130 0.931 1.00 54.60 165 ASN B C 1
ATOM 4567 O O . ASN B 1 179 ? 1.548 -48.992 0.642 1.00 54.62 165 ASN B O 1
ATOM 4572 N N . GLY B 1 180 ? 2.733 -47.167 0.084 1.00 52.14 166 GLY B N 1
ATOM 4573 C CA . GLY B 1 180 ? 2.211 -47.105 -1.275 1.00 50.51 166 GLY B CA 1
ATOM 4574 C C . GLY B 1 180 ? 0.713 -47.103 -1.501 1.00 50.26 166 GLY B C 1
ATOM 4575 O O . GLY B 1 180 ? -0.049 -46.571 -0.699 1.00 51.04 166 GLY B O 1
ATOM 4576 N N . PHE B 1 181 ? 0.304 -47.735 -2.602 1.00 48.52 167 PHE B N 1
ATOM 4577 C CA . PHE B 1 181 ? -1.091 -47.759 -3.028 1.00 48.28 167 PHE B CA 1
ATOM 4578 C C . PHE B 1 181 ? -2.030 -48.494 -2.091 1.00 50.09 167 PHE B C 1
ATOM 4579 O O . PHE B 1 181 ? -1.930 -49.710 -1.905 1.00 52.22 167 PHE B O 1
ATOM 4587 N N . ARG B 1 182 ? -2.962 -47.731 -1.522 1.00 51.35 168 ARG B N 1
ATOM 4588 C CA . ARG B 1 182 ? -3.957 -48.232 -0.571 1.00 53.57 168 ARG B CA 1
ATOM 4589 C C . ARG B 1 182 ? -3.293 -48.973 0.578 1.00 56.62 168 ARG B C 1
ATOM 4590 O O . ARG B 1 182 ? -3.885 -49.874 1.173 1.00 57.88 168 ARG B O 1
ATOM 4598 N N . GLY B 1 183 ? -2.062 -48.571 0.898 1.00 57.30 169 GLY B N 1
ATOM 4599 C CA . GLY B 1 183 ? -1.305 -49.187 1.985 1.00 60.10 169 GLY B CA 1
ATOM 4600 C C . GLY B 1 183 ? -0.911 -50.632 1.731 1.00 60.58 169 GLY B C 1
ATOM 4601 O O . GLY B 1 183 ? -0.563 -51.336 2.660 1.00 62.35 169 GLY B O 1
ATOM 4602 N N . THR B 1 184 ? -0.926 -51.066 0.470 1.00 59.83 170 THR B N 1
ATOM 4603 C CA . THR B 1 184 ? -0.605 -52.463 0.135 1.00 60.60 170 THR B CA 1
ATOM 4604 C C . THR B 1 184 ? 0.850 -52.715 -0.281 1.00 60.47 170 THR B C 1
ATOM 4605 O O . THR B 1 184 ? 1.185 -53.830 -0.683 1.00 62.69 170 THR B O 1
ATOM 4609 N N . GLU B 1 185 ? 1.714 -51.708 -0.167 1.00 58.35 171 GLU B N 1
ATOM 4610 C CA . GLU B 1 185 ? 3.120 -51.864 -0.545 1.00 57.41 171 GLU B CA 1
ATOM 4611 C C . GLU B 1 185 ? 4.017 -51.576 0.662 1.00 59.29 171 GLU B C 1
ATOM 4612 O O . GLU B 1 185 ? 4.557 -50.479 0.791 1.00 57.48 171 GLU B O 1
ATOM 4618 N N . PRO B 1 186 ? 4.208 -52.572 1.544 1.00 63.26 172 PRO B N 1
ATOM 4619 C CA . PRO B 1 186 ? 5.034 -52.331 2.744 1.00 66.03 172 PRO B CA 1
ATOM 4620 C C . PRO B 1 186 ? 6.486 -51.915 2.449 1.00 66.65 172 PRO B C 1
ATOM 4621 O O . PRO B 1 186 ? 7.140 -51.323 3.304 1.00 69.17 172 PRO B O 1
ATOM 4625 N N . GLU B 1 187 ? 6.965 -52.222 1.247 1.00 66.76 173 GLU B N 1
ATOM 4626 C CA . GLU B 1 187 ? 8.322 -51.875 0.815 1.00 67.06 173 GLU B CA 1
ATOM 4627 C C . GLU B 1 187 ? 8.505 -50.377 0.498 1.00 66.20 173 GLU B C 1
ATOM 4628 O O . GLU B 1 187 ? 9.638 -49.905 0.397 1.00 67.05 173 GLU B O 1
ATOM 4634 N N . GLU B 1 188 ? 7.401 -49.645 0.320 1.00 64.39 174 GLU B N 1
ATOM 4635 C CA . GLU B 1 188 ? 7.454 -48.201 0.059 1.00 62.75 174 GLU B CA 1
ATOM 4636 C C . GLU B 1 188 ? 7.598 -47.467 1.398 1.00 64.44 174 GLU B C 1
ATOM 4637 O O . GLU B 1 188 ? 6.644 -47.342 2.174 1.00 63.98 174 GLU B O 1
ATOM 4643 N N . THR B 1 189 ? 8.812 -46.985 1.641 1.00 65.43 175 THR B N 1
ATOM 4644 C CA . THR B 1 189 ? 9.195 -46.316 2.886 1.00 68.06 175 THR B CA 1
ATOM 4645 C C . THR B 1 189 ? 8.864 -44.821 3.008 1.00 67.18 175 THR B C 1
ATOM 4646 O O . THR B 1 189 ? 8.982 -44.256 4.096 1.00 69.17 175 THR B O 1
ATOM 4650 N N . GLY B 1 190 ? 8.479 -44.179 1.908 1.00 64.34 176 GLY B N 1
ATOM 4651 C CA . GLY B 1 190 ? 8.163 -42.749 1.930 1.00 63.13 176 GLY B CA 1
ATOM 4652 C C . GLY B 1 190 ? 9.398 -41.863 1.823 1.00 62.94 176 GLY B C 1
ATOM 4653 O O . GLY B 1 190 ? 9.328 -40.657 2.067 1.00 62.90 176 GLY B O 1
ATOM 4654 N N . ASP B 1 191 ? 10.525 -42.467 1.451 1.00 62.30 177 ASP B N 1
ATOM 4655 C CA . ASP B 1 191 ? 11.796 -41.764 1.298 1.00 62.15 177 ASP B CA 1
ATOM 4656 C C . ASP B 1 191 ? 11.703 -40.751 0.139 1.00 60.16 177 ASP B C 1
ATOM 4657 O O . ASP B 1 191 ? 11.692 -41.131 -1.031 1.00 57.26 177 ASP B O 1
ATOM 4662 N N . VAL B 1 192 ? 11.661 -39.462 0.479 1.00 59.18 178 VAL B N 1
ATOM 4663 C CA . VAL B 1 192 ? 11.517 -38.403 -0.515 1.00 57.46 178 VAL B CA 1
ATOM 4664 C C . VAL B 1 192 ? 12.544 -38.443 -1.662 1.00 55.69 178 VAL B C 1
ATOM 4665 O O . VAL B 1 192 ? 12.247 -37.976 -2.763 1.00 52.53 178 VAL B O 1
ATOM 4669 N N . HIS B 1 193 ? 13.727 -39.008 -1.421 1.00 55.48 179 HIS B N 1
ATOM 4670 C CA . HIS B 1 193 ? 14.774 -39.059 -2.458 1.00 55.26 179 HIS B CA 1
ATOM 4671 C C . HIS B 1 193 ? 14.757 -40.312 -3.347 1.00 53.68 179 HIS B C 1
ATOM 4672 O O . HIS B 1 193 ? 15.470 -40.366 -4.350 1.00 52.98 179 HIS B O 1
ATOM 4679 N N . ASP B 1 194 ? 13.961 -41.312 -2.980 1.00 52.20 180 ASP B N 1
ATOM 4680 C CA . ASP B 1 194 ? 13.903 -42.567 -3.730 1.00 50.28 180 ASP B CA 1
ATOM 4681 C C . ASP B 1 194 ? 13.042 -42.469 -5.000 1.00 46.52 180 ASP B C 1
ATOM 4682 O O . ASP B 1 194 ? 11.811 -42.623 -4.952 1.00 45.38 180 ASP B O 1
ATOM 4687 N N . VAL B 1 195 ? 13.698 -42.215 -6.127 1.00 44.80 181 VAL B N 1
ATOM 4688 C CA . VAL B 1 195 ? 12.994 -42.135 -7.412 1.00 41.83 181 VAL B CA 1
ATOM 4689 C C . VAL B 1 195 ? 13.372 -43.299 -8.345 1.00 41.96 181 VAL B C 1
ATOM 4690 O O . VAL B 1 195 ? 13.252 -43.185 -9.575 1.00 40.33 181 VAL B O 1
ATOM 4694 N N A ASN B 1 196 ? 13.804 -44.418 -7.766 0.50 43.48 182 ASN B N 1
ATOM 4695 N N B ASN B 1 196 ? 13.823 -44.412 -7.762 0.50 42.98 182 ASN B N 1
ATOM 4696 C CA A ASN B 1 196 ? 14.191 -45.569 -8.556 0.50 44.13 182 ASN B CA 1
ATOM 4697 C CA B ASN B 1 196 ? 14.175 -45.596 -8.532 0.50 43.28 182 ASN B CA 1
ATOM 4698 C C A ASN B 1 196 ? 12.944 -46.075 -9.311 0.50 42.78 182 ASN B C 1
ATOM 4699 C C B ASN B 1 196 ? 12.936 -46.084 -9.307 0.50 42.28 182 ASN B C 1
ATOM 4700 O O A ASN B 1 196 ? 11.839 -46.081 -8.770 0.50 41.70 182 ASN B O 1
ATOM 4701 O O B ASN B 1 196 ? 11.825 -46.086 -8.778 0.50 41.19 182 ASN B O 1
ATOM 4710 N N . ASP B 1 197 ? 13.135 -46.481 -10.560 1.00 41.62 183 ASP B N 1
ATOM 4711 C CA . ASP B 1 197 ? 12.043 -46.936 -11.411 1.00 41.82 183 ASP B CA 1
ATOM 4712 C C . ASP B 1 197 ? 11.742 -48.435 -11.271 1.00 42.99 183 ASP B C 1
ATOM 4713 O O . ASP B 1 197 ? 12.466 -49.273 -11.799 1.00 42.89 183 ASP B O 1
ATOM 4718 N N . ARG B 1 198 ? 10.665 -48.762 -10.560 1.00 44.42 184 ARG B N 1
ATOM 4719 C CA . ARG B 1 198 ? 10.257 -50.159 -10.397 1.00 46.83 184 ARG B CA 1
ATOM 4720 C C . ARG B 1 198 ? 9.601 -50.723 -11.659 1.00 46.39 184 ARG B C 1
ATOM 4721 O O . ARG B 1 198 ? 9.871 -51.854 -12.050 1.00 47.43 184 ARG B O 1
ATOM 4729 N N . LYS B 1 199 ? 8.736 -49.929 -12.285 1.00 44.29 185 LYS B N 1
ATOM 4730 C CA . LYS B 1 199 ? 7.954 -50.403 -13.438 1.00 43.47 185 LYS B CA 1
ATOM 4731 C C . LYS B 1 199 ? 8.646 -50.309 -14.798 1.00 42.78 185 LYS B C 1
ATOM 4732 O O . LYS B 1 199 ? 8.382 -51.121 -15.671 1.00 43.95 185 LYS B O 1
ATOM 4738 N N . GLY B 1 200 ? 9.508 -49.312 -14.977 1.00 40.43 186 GLY B N 1
ATOM 4739 C CA . GLY B 1 200 ? 10.248 -49.152 -16.222 1.00 39.78 186 GLY B CA 1
ATOM 4740 C C . GLY B 1 200 ? 9.760 -48.061 -17.158 1.00 37.82 186 GLY B C 1
ATOM 4741 O O . GLY B 1 200 ? 10.491 -47.650 -18.053 1.00 39.83 186 GLY B O 1
ATOM 4742 N N . HIS B 1 201 ? 8.554 -47.554 -16.929 1.00 36.40 187 HIS B N 1
ATOM 4743 C CA . HIS B 1 201 ? 7.954 -46.547 -17.814 1.00 34.77 187 HIS B CA 1
ATOM 4744 C C . HIS B 1 201 ? 8.652 -45.188 -17.763 1.00 33.25 187 HIS B C 1
ATOM 4745 O O . HIS B 1 201 ? 8.965 -44.602 -18.808 1.00 31.73 187 HIS B O 1
ATOM 4752 N N . GLY B 1 202 ? 8.897 -44.686 -16.557 1.00 31.23 188 GLY B N 1
ATOM 4753 C CA . GLY B 1 202 ? 9.560 -43.398 -16.393 1.00 32.31 188 GLY B CA 1
ATOM 4754 C C . GLY B 1 202 ? 10.915 -43.329 -17.083 1.00 32.15 188 GLY B C 1
ATOM 4755 O O . GLY B 1 202 ? 11.292 -42.295 -17.646 1.00 30.16 188 GLY B O 1
ATOM 4756 N N . THR B 1 203 ? 11.651 -44.438 -17.048 1.00 32.21 189 THR B N 1
ATOM 4757 C CA . THR B 1 203 ? 12.948 -44.494 -17.696 1.00 31.24 189 THR B CA 1
ATOM 4758 C C . THR B 1 203 ? 12.791 -44.370 -19.225 1.00 30.46 189 THR B C 1
ATOM 4759 O O . THR B 1 203 ? 13.594 -43.719 -19.875 1.00 31.01 189 THR B O 1
ATOM 4763 N N . MET B 1 204 ? 11.751 -44.973 -19.788 1.00 30.22 190 MET B N 1
ATOM 4764 C CA . MET B 1 204 ? 11.522 -44.859 -21.228 1.00 28.74 190 MET B CA 1
ATOM 4765 C C . MET B 1 204 ? 11.186 -43.417 -21.637 1.00 31.14 190 MET B C 1
ATOM 4766 O O . MET B 1 204 ? 11.661 -42.921 -22.671 1.00 29.57 190 MET B O 1
ATOM 4771 N N . VAL B 1 205 ? 10.366 -42.756 -20.828 1.00 30.61 191 VAL B N 1
ATOM 4772 C CA . VAL B 1 205 ? 9.946 -41.375 -21.094 1.00 30.48 191 VAL B CA 1
ATOM 4773 C C . VAL B 1 205 ? 11.139 -40.415 -20.975 1.00 30.43 191 VAL B C 1
ATOM 4774 O O . VAL B 1 205 ? 11.343 -39.575 -21.854 1.00 29.47 191 VAL B O 1
ATOM 4778 N N . SER B 1 206 ? 11.951 -40.587 -19.928 1.00 31.87 192 SER B N 1
ATOM 4779 C CA . SER B 1 206 ? 13.138 -39.742 -19.683 1.00 31.60 192 SER B CA 1
ATOM 4780 C C . SER B 1 206 ? 14.139 -39.782 -20.840 1.00 31.22 192 SER B C 1
ATOM 4781 O O . SER B 1 206 ? 14.773 -38.780 -21.156 1.00 30.91 192 SER B O 1
ATOM 4784 N N . GLY B 1 207 ? 14.294 -40.949 -21.448 1.00 27.96 193 GLY B N 1
ATOM 4785 C CA . GLY B 1 207 ? 15.174 -41.095 -22.576 1.00 28.81 193 GLY B CA 1
ATOM 4786 C C . GLY B 1 207 ? 14.745 -40.240 -23.754 1.00 28.12 193 GLY B C 1
ATOM 4787 O O . GLY B 1 207 ? 15.579 -39.709 -24.449 1.00 27.81 193 GLY B O 1
ATOM 4788 N N . GLN B 1 208 ? 13.441 -40.105 -23.956 1.00 28.26 194 GLN B N 1
ATOM 4789 C CA . GLN B 1 208 ? 12.889 -39.301 -25.055 1.00 27.49 194 GLN B CA 1
ATOM 4790 C C . GLN B 1 208 ? 13.157 -37.809 -24.851 1.00 28.50 194 GLN B C 1
ATOM 4791 O O . GLN B 1 208 ? 13.421 -37.089 -25.806 1.00 27.29 194 GLN B O 1
ATOM 4797 N N . THR B 1 209 ? 13.089 -37.339 -23.613 1.00 29.82 195 THR B N 1
ATOM 4798 C CA . THR B 1 209 ? 13.395 -35.951 -23.364 1.00 30.67 195 THR B CA 1
ATOM 4799 C C . THR B 1 209 ? 14.884 -35.679 -23.223 1.00 31.44 195 THR B C 1
ATOM 4800 O O . THR B 1 209 ? 15.383 -34.685 -23.739 1.00 32.92 195 THR B O 1
ATOM 4804 N N . SER B 1 210 ? 15.603 -36.604 -22.593 1.00 31.58 196 SER B N 1
ATOM 4805 C CA . SER B 1 210 ? 16.952 -36.299 -22.151 1.00 32.65 196 SER B CA 1
ATOM 4806 C C . SER B 1 210 ? 18.134 -37.240 -22.387 1.00 33.32 196 SER B C 1
ATOM 4807 O O . SER B 1 210 ? 19.205 -36.999 -21.832 1.00 34.33 196 SER B O 1
ATOM 4810 N N . ALA B 1 211 ? 17.973 -38.283 -23.188 1.00 33.15 197 ALA B N 1
ATOM 4811 C CA . ALA B 1 211 ? 19.081 -39.181 -23.449 1.00 33.56 197 ALA B CA 1
ATOM 4812 C C . ALA B 1 211 ? 20.186 -38.403 -24.151 1.00 34.65 197 ALA B C 1
ATOM 4813 O O . ALA B 1 211 ? 19.913 -37.580 -25.024 1.00 32.88 197 ALA B O 1
ATOM 4815 N N . ASN B 1 212 ? 21.429 -38.644 -23.744 1.00 36.21 198 ASN B N 1
ATOM 4816 C CA . ASN B 1 212 ? 22.573 -38.003 -24.374 1.00 37.90 198 ASN B CA 1
ATOM 4817 C C . ASN B 1 212 ? 23.794 -38.934 -24.332 1.00 40.20 198 ASN B C 1
ATOM 4818 O O . ASN B 1 212 ? 24.715 -38.766 -23.522 1.00 39.98 198 ASN B O 1
ATOM 4823 N N . GLY B 1 213 ? 23.777 -39.935 -25.202 1.00 40.78 199 GLY B N 1
ATOM 4824 C CA . GLY B 1 213 ? 24.866 -40.906 -25.290 1.00 43.22 199 GLY B CA 1
ATOM 4825 C C . GLY B 1 213 ? 24.634 -41.744 -26.523 1.00 43.17 199 GLY B C 1
ATOM 4826 O O . GLY B 1 213 ? 24.656 -41.215 -27.636 1.00 42.60 199 GLY B O 1
ATOM 4827 N N . LYS B 1 214 ? 24.386 -43.042 -26.328 1.00 42.79 200 LYS B N 1
ATOM 4828 C CA . LYS B 1 214 ? 24.104 -43.942 -27.440 1.00 43.34 200 LYS B CA 1
ATOM 4829 C C . LYS B 1 214 ? 22.780 -43.471 -28.073 1.00 40.05 200 LYS B C 1
ATOM 4830 O O . LYS B 1 214 ? 22.650 -43.418 -29.288 1.00 39.09 200 LYS B O 1
ATOM 4836 N N A LEU B 1 215 ? 21.826 -43.123 -27.215 0.50 38.49 201 LEU B N 1
ATOM 4837 N N B LEU B 1 215 ? 21.788 -43.164 -27.241 0.50 38.70 201 LEU B N 1
ATOM 4838 C CA A LEU B 1 215 ? 20.538 -42.607 -27.624 0.50 36.65 201 LEU B CA 1
ATOM 4839 C CA B LEU B 1 215 ? 20.545 -42.590 -27.739 0.50 37.25 201 LEU B CA 1
ATOM 4840 C C A LEU B 1 215 ? 20.604 -41.098 -27.388 0.50 36.28 201 LEU B C 1
ATOM 4841 C C B LEU B 1 215 ? 20.600 -41.110 -27.407 0.50 36.59 201 LEU B C 1
ATOM 4842 O O A LEU B 1 215 ? 21.285 -40.647 -26.462 0.50 35.43 201 LEU B O 1
ATOM 4843 O O B LEU B 1 215 ? 21.255 -40.698 -26.444 0.50 35.88 201 LEU B O 1
ATOM 4852 N N . ILE B 1 216 ? 19.917 -40.318 -28.218 1.00 34.80 202 ILE B N 1
ATOM 4853 C CA . ILE B 1 216 ? 19.875 -38.879 -28.041 1.00 33.49 202 ILE B CA 1
ATOM 4854 C C . ILE B 1 216 ? 18.403 -38.464 -27.960 1.00 32.10 202 ILE B C 1
ATOM 4855 O O . ILE B 1 216 ? 17.604 -38.774 -28.859 1.00 30.49 202 ILE B O 1
ATOM 4860 N N . GLY B 1 217 ? 18.034 -37.804 -26.866 1.00 29.50 203 GLY B N 1
ATOM 4861 C CA . GLY B 1 217 ? 16.665 -37.316 -26.686 1.00 28.56 203 GLY B CA 1
ATOM 4862 C C . GLY B 1 217 ? 16.447 -36.011 -27.456 1.00 28.93 203 GLY B C 1
ATOM 4863 O O . GLY B 1 217 ? 17.331 -35.548 -28.190 1.00 29.20 203 GLY B O 1
ATOM 4864 N N . VAL B 1 218 ? 15.284 -35.394 -27.279 1.00 27.63 204 VAL B N 1
ATOM 4865 C CA . VAL B 1 218 ? 14.982 -34.158 -27.996 1.00 27.34 204 VAL B CA 1
ATOM 4866 C C . VAL B 1 218 ? 15.790 -32.979 -27.460 1.00 27.68 204 VAL B C 1
ATOM 4867 O O . VAL B 1 218 ? 16.253 -32.127 -28.233 1.00 28.15 204 VAL B O 1
ATOM 4871 N N . ALA B 1 219 ? 15.979 -32.950 -26.140 1.00 29.02 205 ALA B N 1
ATOM 4872 C CA . ALA B 1 219 ? 16.686 -31.860 -25.470 1.00 29.50 205 ALA B CA 1
ATOM 4873 C C . ALA B 1 219 ? 17.847 -32.444 -24.663 1.00 29.70 205 ALA B C 1
ATOM 4874 O O . ALA B 1 219 ? 17.836 -32.381 -23.444 1.00 29.92 205 ALA B O 1
ATOM 4876 N N . PRO B 1 220 ? 18.884 -32.948 -25.356 1.00 30.72 206 PRO B N 1
ATOM 4877 C CA . PRO B 1 220 ? 20.003 -33.649 -24.744 1.00 31.76 206 PRO B CA 1
ATOM 4878 C C . PRO B 1 220 ? 20.882 -32.861 -23.789 1.00 33.79 206 PRO B C 1
ATOM 4879 O O . PRO B 1 220 ? 21.668 -33.475 -23.077 1.00 35.13 206 PRO B O 1
ATOM 4883 N N . ASN B 1 221 ? 20.766 -31.532 -23.780 1.00 34.14 207 ASN B N 1
ATOM 4884 C CA . ASN B 1 221 ? 21.566 -30.694 -22.869 1.00 36.56 207 ASN B CA 1
ATOM 4885 C C . ASN B 1 221 ? 20.775 -30.190 -21.662 1.00 36.08 207 ASN B C 1
ATOM 4886 O O . ASN B 1 221 ? 21.358 -29.590 -20.751 1.00 35.24 207 ASN B O 1
ATOM 4891 N N . ASN B 1 222 ? 19.461 -30.413 -21.650 1.00 34.21 208 ASN B N 1
ATOM 4892 C CA . ASN B 1 222 ? 18.636 -29.952 -20.532 1.00 34.67 208 ASN B CA 1
ATOM 4893 C C . ASN B 1 222 ? 18.525 -30.958 -19.390 1.00 35.05 208 ASN B C 1
ATOM 4894 O O . ASN B 1 222 ? 18.431 -32.163 -19.605 1.00 34.87 208 ASN B O 1
ATOM 4899 N N . LYS B 1 223 ? 18.536 -30.447 -18.171 1.00 37.20 209 LYS B N 1
ATOM 4900 C CA . LYS B 1 223 ? 18.366 -31.265 -16.981 1.00 38.41 209 LYS B CA 1
ATOM 4901 C C . LYS B 1 223 ? 16.891 -31.656 -16.844 1.00 36.73 209 LYS B C 1
ATOM 4902 O O . LYS B 1 223 ? 16.006 -30.865 -17.178 1.00 37.15 209 LYS B O 1
ATOM 4908 N N . PHE B 1 224 ? 16.624 -32.860 -16.341 1.00 36.44 210 PHE B N 1
ATOM 4909 C CA . PHE B 1 224 ? 15.256 -33.319 -16.113 1.00 34.03 210 PHE B CA 1
ATOM 4910 C C . PHE B 1 224 ? 15.102 -33.680 -14.645 1.00 35.03 210 PHE B C 1
ATOM 4911 O O . PHE B 1 224 ? 16.058 -34.126 -13.997 1.00 36.39 210 PHE B O 1
ATOM 4919 N N . THR B 1 225 ? 13.896 -33.495 -14.134 1.00 35.23 211 THR B N 1
ATOM 4920 C CA . THR B 1 225 ? 13.588 -33.771 -12.740 1.00 38.31 211 THR B CA 1
ATOM 4921 C C . THR B 1 225 ? 12.494 -34.821 -12.716 1.00 36.89 211 THR B C 1
ATOM 4922 O O . THR B 1 225 ? 11.443 -34.621 -13.314 1.00 37.52 211 THR B O 1
ATOM 4926 N N . MET B 1 226 ? 12.744 -35.953 -12.065 1.00 36.78 212 MET B N 1
ATOM 4927 C CA . MET B 1 226 ? 11.731 -37.018 -12.001 1.00 36.56 212 MET B CA 1
ATOM 4928 C C . MET B 1 226 ? 10.944 -36.913 -10.715 1.00 37.65 212 MET B C 1
ATOM 4929 O O . MET B 1 226 ? 11.521 -36.736 -9.642 1.00 38.74 212 MET B O 1
ATOM 4934 N N . TYR B 1 227 ? 9.621 -36.973 -10.847 1.00 36.56 213 TYR B N 1
ATOM 4935 C CA . TYR B 1 227 ? 8.700 -36.956 -9.707 1.00 38.36 213 TYR B CA 1
ATOM 4936 C C . TYR B 1 227 ? 8.009 -38.309 -9.769 1.00 37.91 213 TYR B C 1
ATOM 4937 O O . TYR B 1 227 ? 7.167 -38.537 -10.643 1.00 34.70 213 TYR B O 1
ATOM 4946 N N . ARG B 1 228 ? 8.407 -39.214 -8.865 1.00 37.52 214 ARG B N 1
ATOM 4947 C CA . ARG B 1 228 ? 7.870 -40.576 -8.853 1.00 37.79 214 ARG B CA 1
ATOM 4948 C C . ARG B 1 228 ? 6.506 -40.658 -8.209 1.00 37.71 214 ARG B C 1
ATOM 4949 O O . ARG B 1 228 ? 6.330 -40.262 -7.048 1.00 38.94 214 ARG B O 1
ATOM 4957 N N . VAL B 1 229 ? 5.541 -41.169 -8.976 1.00 36.48 215 VAL B N 1
ATOM 4958 C CA . VAL B 1 229 ? 4.173 -41.331 -8.491 1.00 37.22 215 VAL B CA 1
ATOM 4959 C C . VAL B 1 229 ? 3.673 -42.783 -8.576 1.00 37.76 215 VAL B C 1
ATOM 4960 O O . VAL B 1 229 ? 2.476 -43.036 -8.465 1.00 37.59 215 VAL B O 1
ATOM 4964 N N . PHE B 1 230 ? 4.590 -43.730 -8.778 1.00 39.78 216 PHE B N 1
ATOM 4965 C CA . PHE B 1 230 ? 4.253 -45.161 -8.803 1.00 39.59 216 PHE B CA 1
ATOM 4966 C C . PHE B 1 230 ? 5.282 -45.950 -8.015 1.00 42.69 216 PHE B C 1
ATOM 4967 O O . PHE B 1 230 ? 6.478 -45.615 -8.010 1.00 42.28 216 PHE B O 1
ATOM 4975 N N . GLY B 1 231 ? 4.811 -47.010 -7.364 1.00 43.62 217 GLY B N 1
ATOM 4976 C CA . GLY B 1 231 ? 5.685 -47.947 -6.685 1.00 46.25 217 GLY B CA 1
ATOM 4977 C C . GLY B 1 231 ? 5.731 -49.070 -7.713 1.00 46.71 217 GLY B C 1
ATOM 4978 O O . GLY B 1 231 ? 6.170 -48.854 -8.868 1.00 44.47 217 GLY B O 1
ATOM 4979 N N . SER B 1 232 ? 5.222 -50.239 -7.323 1.00 46.90 218 SER B N 1
ATOM 4980 C CA . SER B 1 232 ? 5.138 -51.398 -8.212 1.00 49.40 218 SER B CA 1
ATOM 4981 C C . SER B 1 232 ? 3.696 -51.681 -8.618 1.00 49.15 218 SER B C 1
ATOM 4982 O O . SER B 1 232 ? 3.455 -52.561 -9.428 1.00 50.30 218 SER B O 1
ATOM 4985 N N . LYS B 1 233 ? 2.736 -50.946 -8.057 1.00 49.81 219 LYS B N 1
ATOM 4986 C CA . LYS B 1 233 ? 1.327 -51.173 -8.382 1.00 50.14 219 LYS B CA 1
ATOM 4987 C C . LYS B 1 233 ? 0.718 -49.966 -9.102 1.00 48.61 219 LYS B C 1
ATOM 4988 O O . LYS B 1 233 ? 1.244 -49.535 -10.120 1.00 48.08 219 LYS B O 1
ATOM 4994 N N . LYS B 1 234 ? -0.385 -49.428 -8.594 1.00 48.72 220 LYS B N 1
ATOM 4995 C CA . LYS B 1 234 ? -1.054 -48.305 -9.239 1.00 46.71 220 LYS B CA 1
ATOM 4996 C C . LYS B 1 234 ? -0.683 -46.982 -8.599 1.00 46.45 220 LYS B C 1
ATOM 4997 O O . LYS B 1 234 ? -0.031 -46.944 -7.548 1.00 45.80 220 LYS B O 1
ATOM 5003 N N . THR B 1 235 ? -1.112 -45.898 -9.242 1.00 44.53 221 THR B N 1
ATOM 5004 C CA . THR B 1 235 ? -0.901 -44.554 -8.732 1.00 44.62 221 THR B CA 1
ATOM 5005 C C . THR B 1 235 ? -2.265 -43.985 -8.348 1.00 44.96 221 THR B C 1
ATOM 5006 O O . THR B 1 235 ? -3.291 -44.595 -8.604 1.00 46.89 221 THR B O 1
ATOM 5010 N N . GLU B 1 236 ? -2.261 -42.817 -7.717 1.00 45.29 222 GLU B N 1
ATOM 5011 C CA . GLU B 1 236 ? -3.481 -42.117 -7.342 1.00 44.54 222 GLU B CA 1
ATOM 5012 C C . GLU B 1 236 ? -3.442 -40.774 -8.042 1.00 42.84 222 GLU B C 1
ATOM 5013 O O . GLU B 1 236 ? -2.392 -40.107 -8.065 1.00 41.56 222 GLU B O 1
ATOM 5019 N N . LEU B 1 237 ? -4.551 -40.351 -8.629 1.00 42.03 223 LEU B N 1
ATOM 5020 C CA . LEU B 1 237 ? -4.548 -39.042 -9.256 1.00 42.12 223 LEU B CA 1
ATOM 5021 C C . LEU B 1 237 ? -4.183 -37.949 -8.227 1.00 42.41 223 LEU B C 1
ATOM 5022 O O . LEU B 1 237 ? -3.670 -36.893 -8.599 1.00 43.04 223 LEU B O 1
ATOM 5027 N N . LEU B 1 238 ? -4.437 -38.189 -6.942 1.00 42.38 224 LEU B N 1
ATOM 5028 C CA . LEU B 1 238 ? -4.050 -37.210 -5.934 1.00 42.57 224 LEU B CA 1
ATOM 5029 C C . LEU B 1 238 ? -2.521 -37.078 -5.873 1.00 41.88 224 LEU B C 1
ATOM 5030 O O . LEU B 1 238 ? -2.008 -35.968 -5.700 1.00 40.63 224 LEU B O 1
ATOM 5035 N N . TRP B 1 239 ? -1.797 -38.193 -6.028 1.00 40.92 225 TRP B N 1
ATOM 5036 C CA . TRP B 1 239 ? -0.331 -38.139 -6.014 1.00 41.68 225 TRP B CA 1
ATOM 5037 C C . TRP B 1 239 ? 0.159 -37.402 -7.257 1.00 38.77 225 TRP B C 1
ATOM 5038 O O . TRP B 1 239 ? 1.119 -36.656 -7.193 1.00 37.70 225 TRP B O 1
ATOM 5049 N N . VAL B 1 240 ? -0.515 -37.606 -8.385 1.00 39.30 226 VAL B N 1
ATOM 5050 C CA . VAL B 1 240 ? -0.149 -36.920 -9.619 1.00 37.43 226 VAL B CA 1
ATOM 5051 C C . VAL B 1 240 ? -0.348 -35.425 -9.420 1.00 38.61 226 VAL B C 1
ATOM 5052 O O . VAL B 1 240 ? 0.484 -34.598 -9.847 1.00 37.72 226 VAL B O 1
ATOM 5056 N N . SER B 1 241 ? -1.439 -35.073 -8.743 1.00 37.63 227 SER B N 1
ATOM 5057 C CA . SER B 1 241 ? -1.738 -33.681 -8.493 1.00 38.61 227 SER B CA 1
ATOM 5058 C C . SER B 1 241 ? -0.693 -33.040 -7.613 1.00 39.22 227 SER B C 1
ATOM 5059 O O . SER B 1 241 ? -0.259 -31.924 -7.889 1.00 39.67 227 SER B O 1
ATOM 5062 N N . LYS B 1 242 ? -0.262 -33.754 -6.578 1.00 41.06 228 LYS B N 1
ATOM 5063 C CA . LYS B 1 242 ? 0.747 -33.227 -5.656 1.00 41.50 228 LYS B CA 1
ATOM 5064 C C . LYS B 1 242 ? 2.112 -33.098 -6.358 1.00 40.66 228 LYS B C 1
ATOM 5065 O O . LYS B 1 242 ? 2.895 -32.176 -6.072 1.00 39.90 228 LYS B O 1
ATOM 5071 N N . ALA B 1 243 ? 2.384 -33.999 -7.295 1.00 38.90 229 ALA B N 1
ATOM 5072 C CA . ALA B 1 243 ? 3.636 -33.956 -8.051 1.00 38.65 229 ALA B CA 1
ATOM 5073 C C . ALA B 1 243 ? 3.666 -32.725 -8.964 1.00 37.98 229 ALA B C 1
ATOM 5074 O O . ALA B 1 243 ? 4.712 -32.105 -9.139 1.00 38.74 229 ALA B O 1
ATOM 5076 N N . ILE B 1 244 ? 2.514 -32.370 -9.539 1.00 38.36 230 ILE B N 1
ATOM 5077 C CA . ILE B 1 244 ? 2.420 -31.201 -10.425 1.00 37.23 230 ILE B CA 1
ATOM 5078 C C . ILE B 1 244 ? 2.738 -29.937 -9.624 1.00 36.93 230 ILE B C 1
ATOM 5079 O O . ILE B 1 244 ? 3.525 -29.103 -10.054 1.00 36.78 230 ILE B O 1
ATOM 5084 N N . VAL B 1 245 ? 2.141 -29.817 -8.443 1.00 39.16 231 VAL B N 1
ATOM 5085 C CA . VAL B 1 245 ? 2.381 -28.670 -7.568 1.00 40.26 231 VAL B CA 1
ATOM 5086 C C . VAL B 1 245 ? 3.860 -28.585 -7.184 1.00 40.99 231 VAL B C 1
ATOM 5087 O O . VAL B 1 245 ? 4.450 -27.507 -7.196 1.00 42.10 231 VAL B O 1
ATOM 5091 N N . GLN B 1 246 ? 4.463 -29.715 -6.845 1.00 40.74 232 GLN B N 1
ATOM 5092 C CA . GLN B 1 246 ? 5.879 -29.724 -6.472 1.00 42.60 232 GLN B CA 1
ATOM 5093 C C . GLN B 1 246 ? 6.784 -29.351 -7.665 1.00 40.62 232 GLN B C 1
ATOM 5094 O O . GLN B 1 246 ? 7.757 -28.612 -7.509 1.00 42.03 232 GLN B O 1
ATOM 5100 N N . ALA B 1 247 ? 6.467 -29.874 -8.846 1.00 38.49 233 ALA B N 1
ATOM 5101 C CA . ALA B 1 247 ? 7.250 -29.590 -10.039 1.00 36.71 233 ALA B CA 1
ATOM 5102 C C . ALA B 1 247 ? 7.250 -28.097 -10.340 1.00 38.86 233 ALA B C 1
ATOM 5103 O O . ALA B 1 247 ? 8.297 -27.540 -10.703 1.00 40.74 233 ALA B O 1
ATOM 5105 N N . ALA B 1 248 ? 6.086 -27.452 -10.207 1.00 39.11 234 ALA B N 1
ATOM 5106 C CA . ALA B 1 248 ? 5.976 -26.009 -10.436 1.00 40.35 234 ALA B CA 1
ATOM 5107 C C . ALA B 1 248 ? 6.759 -25.235 -9.357 1.00 42.59 234 ALA B C 1
ATOM 5108 O O . ALA B 1 248 ? 7.438 -24.248 -9.660 1.00 43.64 234 ALA B O 1
ATOM 5110 N N . ASN B 1 249 ? 6.655 -25.679 -8.107 1.00 43.39 235 ASN B N 1
ATOM 5111 C CA . ASN B 1 249 ? 7.395 -25.046 -7.004 1.00 45.85 235 ASN B CA 1
ATOM 5112 C C . ASN B 1 249 ? 8.918 -25.196 -7.130 1.00 46.11 235 ASN B C 1
ATOM 5113 O O . ASN B 1 249 ? 9.656 -24.325 -6.691 1.00 47.89 235 ASN B O 1
ATOM 5118 N N . ASP B 1 250 ? 9.378 -26.295 -7.725 1.00 45.70 236 ASP B N 1
ATOM 5119 C CA . ASP B 1 250 ? 10.808 -26.537 -7.948 1.00 45.93 236 ASP B CA 1
ATOM 5120 C C . ASP B 1 250 ? 11.376 -25.768 -9.160 1.00 46.08 236 ASP B C 1
ATOM 5121 O O . ASP B 1 250 ? 12.561 -25.898 -9.475 1.00 45.91 236 ASP B O 1
ATOM 5126 N N . GLY B 1 251 ? 10.532 -25.011 -9.859 1.00 43.98 237 GLY B N 1
ATOM 5127 C CA . GLY B 1 251 ? 10.988 -24.198 -10.984 1.00 43.71 237 GLY B CA 1
ATOM 5128 C C . GLY B 1 251 ? 11.177 -24.899 -12.315 1.00 40.65 237 GLY B C 1
ATOM 5129 O O . GLY B 1 251 ? 12.001 -24.476 -13.118 1.00 41.60 237 GLY B O 1
ATOM 5130 N N . ASN B 1 252 ? 10.427 -25.971 -12.545 1.00 38.06 238 ASN B N 1
ATOM 5131 C CA . ASN B 1 252 ? 10.455 -26.698 -13.819 1.00 36.31 238 ASN B CA 1
ATOM 5132 C C . ASN B 1 252 ? 9.411 -26.041 -14.701 1.00 35.52 238 ASN B C 1
ATOM 5133 O O . ASN B 1 252 ? 8.214 -26.175 -14.440 1.00 37.30 238 ASN B O 1
ATOM 5138 N N A GLN B 1 253 ? 9.839 -25.317 -15.733 0.50 36.54 239 GLN B N 1
ATOM 5139 N N B GLN B 1 253 ? 9.852 -25.353 -15.748 0.50 34.55 239 GLN B N 1
ATOM 5140 C CA A GLN B 1 253 ? 8.888 -24.636 -16.625 0.50 36.27 239 GLN B CA 1
ATOM 5141 C CA B GLN B 1 253 ? 8.930 -24.628 -16.619 0.50 32.67 239 GLN B CA 1
ATOM 5142 C C A GLN B 1 253 ? 8.119 -25.556 -17.568 0.50 33.88 239 GLN B C 1
ATOM 5143 C C B GLN B 1 253 ? 8.163 -25.528 -17.602 0.50 31.94 239 GLN B C 1
ATOM 5144 O O A GLN B 1 253 ? 7.100 -25.151 -18.122 0.50 33.84 239 GLN B O 1
ATOM 5145 O O B GLN B 1 253 ? 7.193 -25.081 -18.214 0.50 32.05 239 GLN B O 1
ATOM 5156 N N . VAL B 1 254 ? 8.604 -26.777 -17.759 1.00 32.34 240 VAL B N 1
ATOM 5157 C CA . VAL B 1 254 ? 7.908 -27.756 -18.624 1.00 31.20 240 VAL B CA 1
ATOM 5158 C C . VAL B 1 254 ? 7.612 -28.962 -17.736 1.00 31.62 240 VAL B C 1
ATOM 5159 O O . VAL B 1 254 ? 8.506 -29.494 -17.077 1.00 31.26 240 VAL B O 1
ATOM 5163 N N . ILE B 1 255 ? 6.357 -29.381 -17.706 1.00 31.75 241 ILE B N 1
ATOM 5164 C CA . ILE B 1 255 ? 5.940 -30.515 -16.877 1.00 31.24 241 ILE B CA 1
ATOM 5165 C C . ILE B 1 255 ? 5.295 -31.560 -17.787 1.00 30.71 241 ILE B C 1
ATOM 5166 O O . ILE B 1 255 ? 4.259 -31.311 -18.389 1.00 32.46 241 ILE B O 1
ATOM 5171 N N . ASN B 1 256 ? 5.934 -32.725 -17.877 1.00 30.71 242 ASN B N 1
ATOM 5172 C CA . ASN B 1 256 ? 5.501 -33.817 -18.739 1.00 30.37 242 ASN B CA 1
ATOM 5173 C C . ASN B 1 256 ? 4.706 -34.880 -17.987 1.00 30.19 242 ASN B C 1
ATOM 5174 O O . ASN B 1 256 ? 5.174 -35.437 -16.990 1.00 30.60 242 ASN B O 1
ATOM 5179 N N . ILE B 1 257 ? 3.503 -35.166 -18.478 1.00 30.58 243 ILE B N 1
ATOM 5180 C CA . ILE B 1 257 ? 2.626 -36.175 -17.862 1.00 32.08 243 ILE B CA 1
ATOM 5181 C C . ILE B 1 257 ? 2.295 -37.165 -18.971 1.00 34.49 243 ILE B C 1
ATOM 5182 O O . ILE B 1 257 ? 1.439 -36.911 -19.824 1.00 32.91 243 ILE B O 1
ATOM 5187 N N . SER B 1 258 ? 3.021 -38.276 -18.995 1.00 36.89 244 SER B N 1
ATOM 5188 C CA . SER B 1 258 ? 2.830 -39.286 -20.035 1.00 38.51 244 SER B CA 1
ATOM 5189 C C . SER B 1 258 ? 1.807 -40.338 -19.623 1.00 40.81 244 SER B C 1
ATOM 5190 O O . SER B 1 258 ? 1.650 -41.328 -20.315 1.00 43.42 244 SER B O 1
ATOM 5193 N N . VAL B 1 259 ? 1.113 -40.107 -18.513 1.00 42.96 245 VAL B N 1
ATOM 5194 C CA . VAL B 1 259 ? 0.076 -41.007 -18.028 1.00 45.80 245 VAL B CA 1
ATOM 5195 C C . VAL B 1 259 ? -1.280 -40.275 -18.031 1.00 46.01 245 VAL B C 1
ATOM 5196 O O . VAL B 1 259 ? -1.349 -39.038 -17.973 1.00 44.81 245 VAL B O 1
ATOM 5200 N N . GLY B 1 260 ? -2.350 -41.047 -18.149 1.00 44.40 246 GLY B N 1
ATOM 5201 C CA . GLY B 1 260 ? -3.683 -40.499 -18.198 1.00 43.88 246 GLY B CA 1
ATOM 5202 C C . GLY B 1 260 ? -4.685 -41.453 -17.593 1.00 44.68 246 GLY B C 1
ATOM 5203 O O . GLY B 1 260 ? -4.345 -42.582 -17.220 1.00 45.10 246 GLY B O 1
ATOM 5204 N N . SER B 1 261 ? -5.921 -40.990 -17.483 1.00 44.30 247 SER B N 1
ATOM 5205 C CA . SER B 1 261 ? -6.987 -41.783 -16.903 1.00 44.90 247 SER B CA 1
ATOM 5206 C C . SER B 1 261 ? -8.336 -41.299 -17.389 1.00 42.66 247 SER B C 1
ATOM 5207 O O . SER B 1 261 ? -8.459 -40.184 -17.899 1.00 42.58 247 SER B O 1
ATOM 5210 N N . TYR B 1 262 ? -9.337 -42.157 -17.244 1.00 41.17 248 TYR B N 1
ATOM 5211 C CA . TYR B 1 262 ? -10.714 -41.841 -17.586 1.00 41.24 248 TYR B CA 1
ATOM 5212 C C . TYR B 1 262 ? -11.430 -41.637 -16.245 1.00 43.04 248 TYR B C 1
ATOM 5213 O O . TYR B 1 262 ? -11.528 -42.579 -15.444 1.00 44.82 248 TYR B O 1
ATOM 5222 N N A ILE B 1 263 ? -11.930 -40.423 -16.014 0.50 42.42 249 ILE B N 1
ATOM 5223 N N B ILE B 1 263 ? -11.912 -40.417 -15.999 0.50 42.41 249 ILE B N 1
ATOM 5224 C CA A ILE B 1 263 ? -12.583 -40.069 -14.752 0.50 44.02 249 ILE B CA 1
ATOM 5225 C CA B ILE B 1 263 ? -12.595 -40.074 -14.743 0.50 43.99 249 ILE B CA 1
ATOM 5226 C C A ILE B 1 263 ? -14.069 -39.746 -14.944 0.50 44.81 249 ILE B C 1
ATOM 5227 C C B ILE B 1 263 ? -14.076 -39.773 -14.953 0.50 44.79 249 ILE B C 1
ATOM 5228 O O A ILE B 1 263 ? -14.472 -39.254 -15.996 0.50 44.13 249 ILE B O 1
ATOM 5229 O O B ILE B 1 263 ? -14.483 -39.330 -16.024 0.50 44.08 249 ILE B O 1
ATOM 5238 N N . ILE B 1 264 ? -14.872 -40.024 -13.916 1.00 45.16 250 ILE B N 1
ATOM 5239 C CA . ILE B 1 264 ? -16.318 -39.782 -13.952 1.00 46.16 250 ILE B CA 1
ATOM 5240 C C . ILE B 1 264 ? -16.628 -38.444 -13.295 1.00 46.60 250 ILE B C 1
ATOM 5241 O O . ILE B 1 264 ? -16.265 -38.221 -12.143 1.00 46.77 250 ILE B O 1
ATOM 5246 N N . LEU B 1 265 ? -17.291 -37.556 -14.032 1.00 47.69 251 LEU B N 1
ATOM 5247 C CA . LEU B 1 265 ? -17.667 -36.235 -13.518 1.00 50.41 251 LEU B CA 1
ATOM 5248 C C . LEU B 1 265 ? -19.139 -35.972 -13.814 1.00 53.32 251 LEU B C 1
ATOM 5249 O O . LEU B 1 265 ? -19.548 -35.988 -14.973 1.00 53.01 251 LEU B O 1
ATOM 5254 N N . ASP B 1 266 ? -19.928 -35.745 -12.764 1.00 55.52 252 ASP B N 1
ATOM 5255 C CA . ASP B 1 266 ? -21.345 -35.455 -12.917 1.00 59.41 252 ASP B CA 1
ATOM 5256 C C . ASP B 1 266 ? -21.594 -34.033 -12.417 1.00 61.94 252 ASP B C 1
ATOM 5257 O O . ASP B 1 266 ? -21.842 -33.810 -11.226 1.00 61.84 252 ASP B O 1
ATOM 5262 N N . LYS B 1 267 ? -21.518 -33.072 -13.337 1.00 63.59 253 LYS B N 1
ATOM 5263 C CA . LYS B 1 267 ? -21.716 -31.656 -13.003 1.00 66.98 253 LYS B CA 1
ATOM 5264 C C . LYS B 1 267 ? -23.172 -31.293 -12.697 1.00 70.08 253 LYS B C 1
ATOM 5265 O O . LYS B 1 267 ? -23.462 -30.175 -12.268 1.00 72.53 253 LYS B O 1
ATOM 5271 N N . ASN B 1 268 ? -24.081 -32.245 -12.897 1.00 71.33 254 ASN B N 1
ATOM 5272 C CA . ASN B 1 268 ? -25.492 -32.042 -12.580 1.00 73.87 254 ASN B CA 1
ATOM 5273 C C . ASN B 1 268 ? -25.731 -32.273 -11.088 1.00 74.27 254 ASN B C 1
ATOM 5274 O O . ASN B 1 268 ? -26.710 -31.775 -10.531 1.00 75.67 254 ASN B O 1
ATOM 5279 N N . ASP B 1 269 ? -24.839 -33.035 -10.449 1.00 71.41 255 ASP B N 1
ATOM 5280 C CA . ASP B 1 269 ? -24.956 -33.327 -9.018 1.00 72.28 255 ASP B CA 1
ATOM 5281 C C . ASP B 1 269 ? -24.180 -32.277 -8.236 1.00 71.17 255 ASP B C 1
ATOM 5282 O O . ASP B 1 269 ? -23.000 -32.058 -8.497 1.00 68.67 255 ASP B O 1
ATOM 5287 N N . HIS B 1 270 ? -24.846 -31.638 -7.276 1.00 72.23 256 HIS B N 1
ATOM 5288 C CA . HIS B 1 270 ? -24.226 -30.596 -6.456 1.00 72.09 256 HIS B CA 1
ATOM 5289 C C . HIS B 1 270 ? -24.116 -30.988 -4.978 1.00 71.90 256 HIS B C 1
ATOM 5290 O O . HIS B 1 270 ? -23.784 -30.154 -4.138 1.00 72.80 256 HIS B O 1
ATOM 5297 N N . GLN B 1 271 ? -24.370 -32.257 -4.670 1.00 70.47 257 GLN B N 1
ATOM 5298 C CA . GLN B 1 271 ? -24.313 -32.752 -3.294 1.00 71.18 257 GLN B CA 1
ATOM 5299 C C . GLN B 1 271 ? -22.891 -32.927 -2.764 1.00 67.96 257 GLN B C 1
ATOM 5300 O O . GLN B 1 271 ? -21.984 -33.282 -3.516 1.00 66.47 257 GLN B O 1
ATOM 5306 N N . THR B 1 272 ? -22.706 -32.668 -1.470 1.00 67.83 258 THR B N 1
ATOM 5307 C CA . THR B 1 272 ? -21.398 -32.791 -0.818 1.00 66.55 258 THR B CA 1
ATOM 5308 C C . THR B 1 272 ? -20.854 -34.207 -0.949 1.00 65.79 258 THR B C 1
ATOM 5309 O O . THR B 1 272 ? -19.761 -34.395 -1.489 1.00 62.09 258 THR B O 1
ATOM 5313 N N . PHE B 1 273 ? -21.597 -35.203 -0.463 1.00 66.04 259 PHE B N 1
ATOM 5314 C CA . PHE B 1 273 ? -21.141 -36.588 -0.604 1.00 66.99 259 PHE B CA 1
ATOM 5315 C C . PHE B 1 273 ? -21.510 -37.019 -2.029 1.00 65.60 259 PHE B C 1
ATOM 5316 O O . PHE B 1 273 ? -22.678 -36.956 -2.409 1.00 67.12 259 PHE B O 1
ATOM 5324 N N . ARG B 1 274 ? -20.521 -37.472 -2.802 1.00 64.16 260 ARG B N 1
ATOM 5325 C CA . ARG B 1 274 ? -20.735 -37.805 -4.217 1.00 62.43 260 ARG B CA 1
ATOM 5326 C C . ARG B 1 274 ? -20.403 -39.233 -4.624 1.00 62.26 260 ARG B C 1
ATOM 5327 O O . ARG B 1 274 ? -19.634 -39.915 -3.955 1.00 62.00 260 ARG B O 1
ATOM 5335 N N . LYS B 1 275 ? -20.980 -39.659 -5.746 1.00 62.15 261 LYS B N 1
ATOM 5336 C CA . LYS B 1 275 ? -20.716 -40.988 -6.311 1.00 61.87 261 LYS B CA 1
ATOM 5337 C C . LYS B 1 275 ? -19.743 -40.869 -7.490 1.00 58.24 261 LYS B C 1
ATOM 5338 O O . LYS B 1 275 ? -19.154 -41.861 -7.915 1.00 56.65 261 LYS B O 1
ATOM 5344 N N . ASP B 1 276 ? -19.572 -39.655 -8.010 1.00 56.53 262 ASP B N 1
ATOM 5345 C CA . ASP B 1 276 ? -18.641 -39.429 -9.105 1.00 53.15 262 ASP B CA 1
ATOM 5346 C C . ASP B 1 276 ? -17.237 -39.233 -8.509 1.00 52.32 262 ASP B C 1
ATOM 5347 O O . ASP B 1 276 ? -17.026 -39.512 -7.329 1.00 51.40 262 ASP B O 1
ATOM 5352 N N . GLU B 1 277 ? -16.294 -38.731 -9.316 1.00 50.60 263 GLU B N 1
ATOM 5353 C CA . GLU B 1 277 ? -14.899 -38.544 -8.884 1.00 49.58 263 GLU B CA 1
ATOM 5354 C C . GLU B 1 277 ? -14.461 -37.071 -8.979 1.00 48.89 263 GLU B C 1
ATOM 5355 O O . GLU B 1 277 ? -13.328 -36.747 -9.362 1.00 47.51 263 GLU B O 1
ATOM 5361 N N . LYS B 1 278 ? -15.370 -36.189 -8.572 1.00 48.80 264 LYS B N 1
ATOM 5362 C CA . LYS B 1 278 ? -15.162 -34.737 -8.621 1.00 48.61 264 LYS B CA 1
ATOM 5363 C C . LYS B 1 278 ? -13.977 -34.216 -7.815 1.00 47.15 264 LYS B C 1
ATOM 5364 O O . LYS B 1 278 ? -13.332 -33.263 -8.239 1.00 44.88 264 LYS B O 1
ATOM 5370 N N . VAL B 1 279 ? -13.682 -34.810 -6.663 1.00 47.28 265 VAL B N 1
ATOM 5371 C CA . VAL B 1 279 ? -12.550 -34.313 -5.873 1.00 47.43 265 VAL B CA 1
ATOM 5372 C C . VAL B 1 279 ? -11.242 -34.474 -6.657 1.00 46.57 265 VAL B C 1
ATOM 5373 O O . VAL B 1 279 ? -10.447 -33.537 -6.720 1.00 46.70 265 VAL B O 1
ATOM 5377 N N . GLU B 1 280 ? -11.027 -35.653 -7.240 1.00 45.31 266 GLU B N 1
ATOM 5378 C CA . GLU B 1 280 ? -9.841 -35.905 -8.062 1.00 43.97 266 GLU B CA 1
ATOM 5379 C C . GLU B 1 280 ? -9.794 -35.013 -9.298 1.00 43.08 266 GLU B C 1
ATOM 5380 O O . GLU B 1 280 ? -8.729 -34.519 -9.671 1.00 41.58 266 GLU B O 1
ATOM 5386 N N . TYR B 1 281 ? -10.935 -34.843 -9.961 1.00 43.65 267 TYR B N 1
ATOM 5387 C CA . TYR B 1 281 ? -10.989 -34.022 -11.162 1.00 42.45 267 TYR B CA 1
ATOM 5388 C C . TYR B 1 281 ? -10.607 -32.591 -10.849 1.00 43.17 267 TYR B C 1
ATOM 5389 O O . TYR B 1 281 ? -9.778 -32.015 -11.532 1.00 42.09 267 TYR B O 1
ATOM 5398 N N . ASP B 1 282 ? -11.201 -32.023 -9.801 1.00 44.55 268 ASP B N 1
ATOM 5399 C CA . ASP B 1 282 ? -10.926 -30.625 -9.429 1.00 45.27 268 ASP B CA 1
ATOM 5400 C C . ASP B 1 282 ? -9.505 -30.425 -8.922 1.00 44.82 268 ASP B C 1
ATOM 5401 O O . ASP B 1 282 ? -8.885 -29.402 -9.214 1.00 46.29 268 ASP B O 1
ATOM 5406 N N . ALA B 1 283 ? -8.987 -31.387 -8.161 1.00 44.36 269 ALA B N 1
ATOM 5407 C CA . ALA B 1 283 ? -7.613 -31.285 -7.653 1.00 44.47 269 ALA B CA 1
ATOM 5408 C C . ALA B 1 283 ? -6.600 -31.272 -8.810 1.00 42.11 269 ALA B C 1
ATOM 5409 O O . ALA B 1 283 ? -5.643 -30.496 -8.800 1.00 42.78 269 ALA B O 1
ATOM 5411 N N . LEU B 1 284 ? -6.817 -32.131 -9.797 1.00 39.96 270 LEU B N 1
ATOM 5412 C CA . LEU B 1 284 ? -5.922 -32.225 -10.952 1.00 39.25 270 LEU B CA 1
ATOM 5413 C C . LEU B 1 284 ? -5.972 -30.955 -11.802 1.00 37.96 270 LEU B C 1
ATOM 5414 O O . LEU B 1 284 ? -4.934 -30.442 -12.204 1.00 37.72 270 LEU B O 1
ATOM 5419 N N . GLN B 1 285 ? -7.175 -30.457 -12.073 1.00 38.57 271 GLN B N 1
ATOM 5420 C CA . GLN B 1 285 ? -7.341 -29.240 -12.867 1.00 39.53 271 GLN B CA 1
ATOM 5421 C C . GLN B 1 285 ? -6.770 -28.049 -12.088 1.00 40.57 271 GLN B C 1
ATOM 5422 O O . GLN B 1 285 ? -6.100 -27.192 -12.657 1.00 38.97 271 GLN B O 1
ATOM 5428 N N . LYS B 1 286 ? -7.003 -28.019 -10.778 1.00 42.32 272 LYS B N 1
ATOM 5429 C CA . LYS B 1 286 ? -6.486 -26.927 -9.957 1.00 43.72 272 LYS B CA 1
ATOM 5430 C C . LYS B 1 286 ? -4.937 -26.986 -9.891 1.00 41.66 272 LYS B C 1
ATOM 5431 O O . LYS B 1 286 ? -4.270 -25.950 -9.952 1.00 42.18 272 LYS B O 1
ATOM 5437 N N . ALA B 1 287 ? -4.378 -28.193 -9.820 1.00 39.19 273 ALA B N 1
ATOM 5438 C CA . ALA B 1 287 ? -2.919 -28.377 -9.814 1.00 39.68 273 ALA B CA 1
ATOM 5439 C C . ALA B 1 287 ? -2.328 -27.836 -11.121 1.00 36.85 273 ALA B C 1
ATOM 5440 O O . ALA B 1 287 ? -1.314 -27.144 -11.126 1.00 36.32 273 ALA B O 1
ATOM 5442 N N . ILE B 1 288 ? -2.987 -28.154 -12.227 1.00 37.02 274 ILE B N 1
ATOM 5443 C CA . ILE B 1 288 ? -2.561 -27.699 -13.555 1.00 35.23 274 ILE B CA 1
ATOM 5444 C C . ILE B 1 288 ? -2.634 -26.169 -13.653 1.00 36.61 274 ILE B C 1
ATOM 5445 O O . ILE B 1 288 ? -1.733 -25.532 -14.207 1.00 37.20 274 ILE B O 1
ATOM 5450 N N . ASN B 1 289 ? -3.697 -25.576 -13.117 1.00 37.21 275 ASN B N 1
ATOM 5451 C CA . ASN B 1 289 ? -3.834 -24.109 -13.123 1.00 39.30 275 ASN B CA 1
ATOM 5452 C C . ASN B 1 289 ? -2.841 -23.420 -12.170 1.00 40.35 275 ASN B C 1
ATOM 5453 O O . ASN B 1 289 ? -2.411 -22.300 -12.417 1.00 41.95 275 ASN B O 1
ATOM 5458 N N . TYR B 1 290 ? -2.482 -24.106 -11.089 1.00 41.48 276 TYR B N 1
ATOM 5459 C CA . TYR B 1 290 ? -1.477 -23.621 -10.143 1.00 42.12 276 TYR B CA 1
ATOM 5460 C C . TYR B 1 290 ? -0.140 -23.546 -10.879 1.00 41.60 276 TYR B C 1
ATOM 5461 O O . TYR B 1 290 ? 0.566 -22.539 -10.812 1.00 43.27 276 TYR B O 1
ATOM 5470 N N . ALA B 1 291 ? 0.197 -24.623 -11.596 1.00 39.85 277 ALA B N 1
ATOM 5471 C CA . ALA B 1 291 ? 1.419 -24.680 -12.383 1.00 39.28 277 ALA B CA 1
ATOM 5472 C C . ALA B 1 291 ? 1.469 -23.524 -13.387 1.00 39.30 277 ALA B C 1
ATOM 5473 O O . ALA B 1 291 ? 2.496 -22.877 -13.537 1.00 40.44 277 ALA B O 1
ATOM 5475 N N . LYS B 1 292 ? 0.358 -23.250 -14.065 1.00 40.05 278 LYS B N 1
ATOM 5476 C CA . LYS B 1 292 ? 0.305 -22.146 -15.029 1.00 40.73 278 LYS B CA 1
ATOM 5477 C C . LYS B 1 292 ? 0.600 -20.811 -14.333 1.00 41.65 278 LYS B C 1
ATOM 5478 O O . LYS B 1 292 ? 1.336 -19.972 -14.853 1.00 40.75 278 LYS B O 1
ATOM 5484 N N . LYS B 1 293 ? 0.040 -20.628 -13.145 1.00 43.42 279 LYS B N 1
ATOM 5485 C CA . LYS B 1 293 ? 0.262 -19.426 -12.372 1.00 45.98 279 LYS B CA 1
ATOM 5486 C C . LYS B 1 293 ? 1.761 -19.255 -12.056 1.00 45.56 279 LYS B C 1
ATOM 5487 O O . LYS B 1 293 ? 2.272 -18.134 -12.004 1.00 44.27 279 LYS B O 1
ATOM 5493 N N . LYS B 1 294 ? 2.458 -20.373 -11.871 1.00 43.02 280 LYS B N 1
ATOM 5494 C CA . LYS B 1 294 ? 3.887 -20.358 -11.602 1.00 44.02 280 LYS B CA 1
ATOM 5495 C C . LYS B 1 294 ? 4.698 -20.274 -12.909 1.00 41.89 280 LYS B C 1
ATOM 5496 O O . LYS B 1 294 ? 5.912 -20.447 -12.887 1.00 42.73 280 LYS B O 1
ATOM 5502 N N . LYS B 1 295 ? 4.030 -20.038 -14.037 1.00 40.56 281 LYS B N 1
ATOM 5503 C CA . LYS B 1 295 ? 4.690 -19.927 -15.353 1.00 40.08 281 LYS B CA 1
ATOM 5504 C C . LYS B 1 295 ? 5.242 -21.269 -15.887 1.00 38.14 281 LYS B C 1
ATOM 5505 O O . LYS B 1 295 ? 6.198 -21.288 -16.681 1.00 38.61 281 LYS B O 1
ATOM 5511 N N . SER B 1 296 ? 4.651 -22.385 -15.459 1.00 37.30 282 SER B N 1
ATOM 5512 C CA . SER B 1 296 ? 5.050 -23.706 -15.957 1.00 35.90 282 SER B CA 1
ATOM 5513 C C . SER B 1 296 ? 4.019 -24.136 -16.991 1.00 34.88 282 SER B C 1
ATOM 5514 O O . SER B 1 296 ? 2.855 -23.738 -16.920 1.00 38.95 282 SER B O 1
ATOM 5517 N N . ILE B 1 297 ? 4.465 -24.915 -17.964 1.00 32.68 283 ILE B N 1
ATOM 5518 C CA . ILE B 1 297 ? 3.635 -25.429 -19.032 1.00 31.05 283 ILE B CA 1
ATOM 5519 C C . ILE B 1 297 ? 3.419 -26.929 -18.798 1.00 31.53 283 ILE B C 1
ATOM 5520 O O . ILE B 1 297 ? 4.390 -27.677 -18.663 1.00 30.48 283 ILE B O 1
ATOM 5525 N N . VAL B 1 298 ? 2.153 -27.364 -18.743 1.00 30.69 284 VAL B N 1
ATOM 5526 C CA . VAL B 1 298 ? 1.823 -28.777 -18.571 1.00 30.23 284 VAL B CA 1
ATOM 5527 C C . VAL B 1 298 ? 1.593 -29.435 -19.942 1.00 27.88 284 VAL B C 1
ATOM 5528 O O . VAL B 1 298 ? 0.789 -28.967 -20.740 1.00 27.57 284 VAL B O 1
ATOM 5532 N N . VAL B 1 299 ? 2.319 -30.513 -20.204 1.00 27.41 285 VAL B N 1
ATOM 5533 C CA . VAL B 1 299 ? 2.215 -31.248 -21.476 1.00 27.66 285 VAL B CA 1
ATOM 5534 C C . VAL B 1 299 ? 1.740 -32.680 -21.157 1.00 27.68 285 VAL B C 1
ATOM 5535 O O . VAL B 1 299 ? 2.370 -33.397 -20.370 1.00 30.59 285 VAL B O 1
ATOM 5539 N N . ALA B 1 300 ? 0.657 -33.119 -21.785 1.00 27.20 286 ALA B N 1
ATOM 5540 C CA . ALA B 1 300 ? 0.104 -34.422 -21.450 1.00 26.61 286 ALA B CA 1
ATOM 5541 C C . ALA B 1 300 ? -0.234 -35.257 -22.635 1.00 26.70 286 ALA B C 1
ATOM 5542 O O . ALA B 1 300 ? -0.586 -34.746 -23.688 1.00 26.41 286 ALA B O 1
ATOM 5544 N N . ALA B 1 301 ? -0.117 -36.570 -22.431 1.00 26.53 287 ALA B N 1
ATOM 5545 C CA . ALA B 1 301 ? -0.396 -37.545 -23.449 1.00 26.30 287 ALA B CA 1
ATOM 5546 C C . ALA B 1 301 ? -1.878 -37.737 -23.668 1.00 27.70 287 ALA B C 1
ATOM 5547 O O . ALA B 1 301 ? -2.648 -37.834 -22.715 1.00 28.75 287 ALA B O 1
ATOM 5549 N N . ALA B 1 302 ? -2.268 -37.804 -24.933 1.00 27.50 288 ALA B N 1
ATOM 5550 C CA . ALA B 1 302 ? -3.619 -38.157 -25.290 1.00 27.56 288 ALA B CA 1
ATOM 5551 C C . ALA B 1 302 ? -3.764 -39.605 -24.833 1.00 28.48 288 ALA B C 1
ATOM 5552 O O . ALA B 1 302 ? -2.772 -40.305 -24.655 1.00 28.08 288 ALA B O 1
ATOM 5554 N N . GLY B 1 303 ? -4.988 -40.070 -24.618 1.00 28.14 289 GLY B N 1
ATOM 5555 C CA . GLY B 1 303 ? -5.190 -41.463 -24.229 1.00 29.73 289 GLY B CA 1
ATOM 5556 C C . GLY B 1 303 ? -4.752 -42.431 -25.329 1.00 30.97 289 GLY B C 1
ATOM 5557 O O . GLY B 1 303 ? -4.545 -42.043 -26.495 1.00 29.13 289 GLY B O 1
ATOM 5558 N N . ASN B 1 304 ? -4.625 -43.700 -24.970 1.00 33.69 290 ASN B N 1
ATOM 5559 C CA . ASN B 1 304 ? -4.180 -44.736 -25.902 1.00 34.98 290 ASN B CA 1
ATOM 5560 C C . ASN B 1 304 ? -5.181 -45.770 -26.319 1.00 35.20 290 ASN B C 1
ATOM 5561 O O . ASN B 1 304 ? -4.811 -46.934 -26.442 1.00 34.94 290 ASN B O 1
ATOM 5566 N N . ASP B 1 305 ? -6.419 -45.368 -26.577 1.00 33.87 291 ASP B N 1
ATOM 5567 C CA . ASP B 1 305 ? -7.454 -46.302 -26.963 1.00 35.83 291 ASP B CA 1
ATOM 5568 C C . ASP B 1 305 ? -8.023 -46.054 -28.345 1.00 34.76 291 ASP B C 1
ATOM 5569 O O . ASP B 1 305 ? -9.050 -46.595 -28.688 1.00 34.29 291 ASP B O 1
ATOM 5574 N N . GLY B 1 306 ? -7.370 -45.210 -29.130 1.00 33.35 292 GLY B N 1
ATOM 5575 C CA . GLY B 1 306 ? -7.831 -44.913 -30.487 1.00 34.44 292 GLY B CA 1
ATOM 5576 C C . GLY B 1 306 ? -9.215 -44.310 -30.544 1.00 35.19 292 GLY B C 1
ATOM 5577 O O . GLY B 1 306 ? -9.915 -44.435 -31.541 1.00 38.01 292 GLY B O 1
ATOM 5578 N N . ILE B 1 307 ? -9.591 -43.614 -29.484 1.00 35.45 293 ILE B N 1
ATOM 5579 C CA . ILE B 1 307 ? -10.916 -43.025 -29.367 1.00 37.40 293 ILE B CA 1
ATOM 5580 C C . ILE B 1 307 ? -11.061 -41.541 -29.769 1.00 35.76 293 ILE B C 1
ATOM 5581 O O . ILE B 1 307 ? -10.239 -40.703 -29.391 1.00 31.05 293 ILE B O 1
ATOM 5586 N N . ASP B 1 308 ? -12.126 -41.223 -30.499 1.00 35.18 294 ASP B N 1
ATOM 5587 C CA . ASP B 1 308 ? -12.466 -39.828 -30.776 1.00 36.21 294 ASP B CA 1
ATOM 5588 C C . ASP B 1 308 ? -13.154 -39.391 -29.478 1.00 34.64 294 ASP B C 1
ATOM 5589 O O . ASP B 1 308 ? -14.255 -39.840 -29.189 1.00 35.47 294 ASP B O 1
ATOM 5594 N N . VAL B 1 309 ? -12.521 -38.514 -28.706 1.00 33.75 295 VAL B N 1
ATOM 5595 C CA . VAL B 1 309 ? -13.068 -38.129 -27.404 1.00 32.84 295 VAL B CA 1
ATOM 5596 C C . VAL B 1 309 ? -14.411 -37.390 -27.455 1.00 36.43 295 VAL B C 1
ATOM 5597 O O . VAL B 1 309 ? -15.050 -37.203 -26.423 1.00 34.64 295 VAL B O 1
ATOM 5601 N N . ASN B 1 310 ? -14.847 -36.992 -28.649 1.00 36.24 296 ASN B N 1
ATOM 5602 C CA . ASN B 1 310 ? -16.135 -36.341 -28.792 1.00 40.32 296 ASN B CA 1
ATOM 5603 C C . ASN B 1 310 ? -17.263 -37.381 -28.908 1.00 42.82 296 ASN B C 1
ATOM 5604 O O . ASN B 1 310 ? -18.442 -37.037 -28.905 1.00 45.46 296 ASN B O 1
ATOM 5609 N N . ASP B 1 311 ? -16.894 -38.656 -28.999 1.00 43.31 297 ASP B N 1
ATOM 5610 C CA . ASP B 1 311 ? -17.882 -39.724 -29.008 1.00 46.98 297 ASP B CA 1
ATOM 5611 C C . ASP B 1 311 ? -18.075 -40.084 -27.526 1.00 48.17 297 ASP B C 1
ATOM 5612 O O . ASP B 1 311 ? -17.344 -40.887 -26.967 1.00 45.38 297 ASP B O 1
ATOM 5617 N N . LYS B 1 312 ? -19.045 -39.445 -26.881 1.00 51.36 298 LYS B N 1
ATOM 5618 C CA . LYS B 1 312 ? -19.272 -39.672 -25.448 1.00 54.95 298 LYS B CA 1
ATOM 5619 C C . LYS B 1 312 ? -19.637 -41.109 -25.097 1.00 56.86 298 LYS B C 1
ATOM 5620 O O . LYS B 1 312 ? -19.313 -41.573 -24.004 1.00 58.57 298 LYS B O 1
ATOM 5626 N N . GLN B 1 313 ? -20.280 -41.824 -26.013 1.00 57.21 299 GLN B N 1
ATOM 5627 C CA . GLN B 1 313 ? -20.624 -43.213 -25.753 1.00 60.49 299 GLN B CA 1
ATOM 5628 C C . GLN B 1 313 ? -19.366 -44.066 -25.553 1.00 58.96 299 GLN B C 1
ATOM 5629 O O . GLN B 1 313 ? -19.285 -44.828 -24.592 1.00 58.74 299 GLN B O 1
ATOM 5635 N N . LYS B 1 314 ? -18.387 -43.931 -26.451 1.00 57.42 300 LYS B N 1
ATOM 5636 C CA . LYS B 1 314 ? -17.138 -44.702 -26.346 1.00 56.52 300 LYS B CA 1
ATOM 5637 C C . LYS B 1 314 ? -16.325 -44.362 -25.092 1.00 54.34 300 LYS B C 1
ATOM 5638 O O . LYS B 1 314 ? -15.686 -45.240 -24.521 1.00 53.83 300 LYS B O 1
ATOM 5644 N N . LEU B 1 315 ? -16.318 -43.097 -24.677 1.00 52.19 301 LEU B N 1
ATOM 5645 C CA . LEU B 1 315 ? -15.605 -42.740 -23.452 1.00 51.34 301 LEU B CA 1
ATOM 5646 C C . LEU B 1 315 ? -16.244 -43.432 -22.268 1.00 53.29 301 LEU B C 1
ATOM 5647 O O . LEU B 1 315 ? -15.542 -44.041 -21.468 1.00 52.72 301 LEU B O 1
ATOM 5652 N N . LYS B 1 316 ? -17.571 -43.326 -22.158 1.00 55.00 302 LYS B N 1
ATOM 5653 C CA . LYS B 1 316 ? -18.313 -43.972 -21.068 1.00 58.02 302 LYS B CA 1
ATOM 5654 C C . LYS B 1 316 ? -17.987 -45.462 -21.002 1.00 58.20 302 LYS B C 1
ATOM 5655 O O . LYS B 1 316 ? -17.875 -46.041 -19.927 1.00 58.74 302 LYS B O 1
ATOM 5661 N N . LEU B 1 317 ? -17.818 -46.064 -22.171 1.00 58.51 303 LEU B N 1
ATOM 5662 C CA . LEU B 1 317 ? -17.498 -47.476 -22.282 1.00 59.60 303 LEU B CA 1
ATOM 5663 C C . LEU B 1 317 ? -16.150 -47.819 -21.614 1.00 58.82 303 LEU B C 1
ATOM 5664 O O . LEU B 1 317 ? -15.936 -48.965 -21.213 1.00 59.92 303 LEU B O 1
ATOM 5669 N N . GLN B 1 318 ? -15.249 -46.838 -21.485 1.00 55.75 304 GLN B N 1
ATOM 5670 C CA . GLN B 1 318 ? -13.954 -47.075 -20.829 1.00 55.56 304 GLN B CA 1
ATOM 5671 C C . GLN B 1 318 ? -14.090 -47.301 -19.316 1.00 56.48 304 GLN B C 1
ATOM 5672 O O . GLN B 1 318 ? -13.219 -47.906 -18.697 1.00 57.87 304 GLN B O 1
ATOM 5678 N N . ARG B 1 319 ? -15.167 -46.808 -18.717 1.00 57.74 305 ARG B N 1
ATOM 5679 C CA . ARG B 1 319 ? -15.399 -47.023 -17.284 1.00 59.90 305 ARG B CA 1
ATOM 5680 C C . ARG B 1 319 ? -16.646 -47.880 -17.038 1.00 63.74 305 ARG B C 1
ATOM 5681 O O . ARG B 1 319 ? -17.058 -48.046 -15.893 1.00 65.54 305 ARG B O 1
ATOM 5689 N N . GLU B 1 320 ? -17.217 -48.448 -18.106 1.00 66.68 306 GLU B N 1
ATOM 5690 C CA . GLU B 1 320 ? -18.447 -49.241 -18.005 1.00 71.05 306 GLU B CA 1
ATOM 5691 C C . GLU B 1 320 ? -19.380 -48.452 -17.107 1.00 73.00 306 GLU B C 1
ATOM 5692 O O . GLU B 1 320 ? -19.764 -48.892 -16.030 1.00 74.51 306 GLU B O 1
ATOM 5698 N N . TYR B 1 321 ? -19.708 -47.255 -17.575 1.00 72.87 307 TYR B N 1
ATOM 5699 C CA . TYR B 1 321 ? -20.529 -46.322 -16.836 1.00 74.67 307 TYR B CA 1
ATOM 5700 C C . TYR B 1 321 ? -21.832 -46.022 -17.580 1.00 76.26 307 TYR B C 1
ATOM 5701 O O . TYR 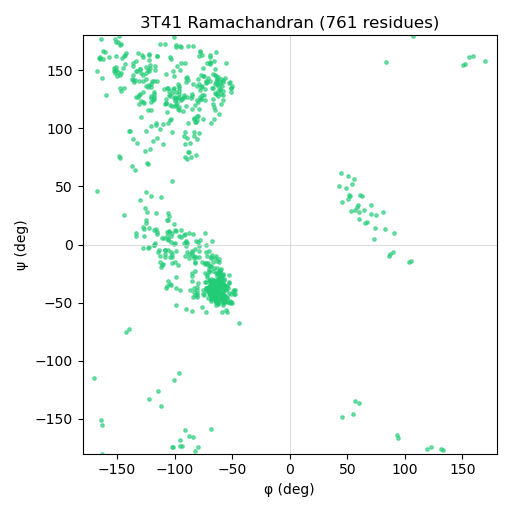B 1 321 ? -21.817 -45.749 -18.785 1.00 74.83 307 TYR B O 1
ATOM 5710 N N . GLN B 1 322 ? -22.955 -46.112 -16.864 1.00 79.09 308 GLN B N 1
ATOM 5711 C CA . GLN B 1 322 ? -24.274 -45.800 -17.434 1.00 81.21 308 GLN B CA 1
ATOM 5712 C C . GLN B 1 322 ? -25.044 -44.829 -16.530 1.00 82.02 308 GLN B C 1
ATOM 5713 O O . GLN B 1 322 ? -26.257 -44.950 -16.378 1.00 85.92 308 GLN B O 1
ATOM 5719 N N . GLY B 1 323 ? -24.334 -43.870 -15.938 1.00 80.08 309 GLY B N 1
ATOM 5720 C CA . GLY B 1 323 ? -24.942 -42.867 -15.062 1.00 80.29 309 GLY B CA 1
ATOM 5721 C C . GLY B 1 323 ? -25.263 -41.585 -15.813 1.00 78.85 309 GLY B C 1
ATOM 5722 O O . GLY B 1 323 ? -25.118 -41.516 -17.034 1.00 77.65 309 GLY B O 1
ATOM 5723 N N . ASN B 1 324 ? -25.689 -40.562 -15.077 1.00 79.42 310 ASN B N 1
ATOM 5724 C CA . ASN B 1 324 ? -26.048 -39.268 -15.672 1.00 78.43 310 ASN B CA 1
ATOM 5725 C C . ASN B 1 324 ? -24.855 -38.365 -15.956 1.00 75.13 310 ASN B C 1
ATOM 5726 O O . ASN B 1 324 ? -24.999 -37.351 -16.635 1.00 75.06 310 ASN B O 1
ATOM 5731 N N . GLY B 1 325 ? -23.683 -38.729 -15.441 1.00 72.04 311 GLY B N 1
ATOM 5732 C CA . GLY B 1 325 ? -22.480 -37.932 -15.650 1.00 69.56 311 GLY B CA 1
ATOM 5733 C C . GLY B 1 325 ? -21.742 -38.296 -16.928 1.00 66.35 311 GLY B C 1
ATOM 5734 O O . GLY B 1 325 ? -22.279 -38.976 -17.812 1.00 66.29 311 GLY B O 1
ATOM 5735 N N . GLU B 1 326 ? -20.499 -37.844 -17.024 1.00 63.11 312 GLU B N 1
ATOM 5736 C CA . GLU B 1 326 ? -19.687 -38.118 -18.199 1.00 60.49 312 GLU B CA 1
ATOM 5737 C C . GLU B 1 326 ? -18.302 -38.581 -17.813 1.00 57.09 312 GLU B C 1
ATOM 5738 O O . GLU B 1 326 ? -17.833 -38.329 -16.701 1.00 55.82 312 GLU B O 1
ATOM 5744 N N . VAL B 1 327 ? -17.661 -39.280 -18.742 1.00 53.79 313 VAL B N 1
ATOM 5745 C CA . VAL B 1 327 ? -16.316 -39.759 -18.543 1.00 51.14 313 VAL B CA 1
ATOM 5746 C C . VAL B 1 327 ? -15.385 -38.813 -19.298 1.00 48.71 313 VAL B C 1
ATOM 5747 O O . VAL B 1 327 ? -15.662 -38.454 -20.438 1.00 48.29 313 VAL B O 1
ATOM 5751 N N . LYS B 1 328 ? -14.298 -38.402 -18.657 1.00 46.73 314 LYS B N 1
ATOM 5752 C CA . LYS B 1 328 ? -13.338 -37.484 -19.279 1.00 45.56 314 LYS B CA 1
ATOM 5753 C C . LYS B 1 328 ? -11.931 -38.056 -19.258 1.00 43.20 314 LYS B C 1
ATOM 5754 O O . LYS B 1 328 ? -11.542 -38.723 -18.298 1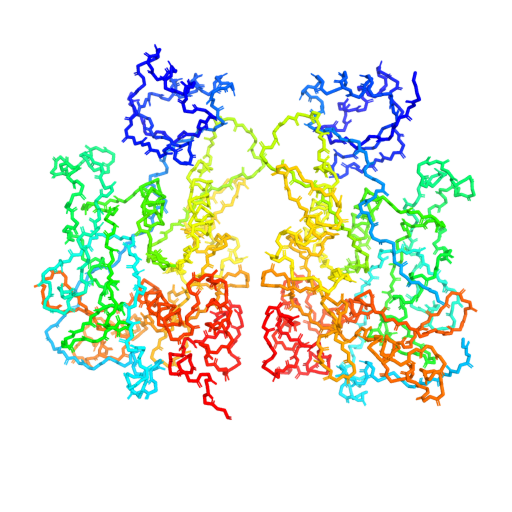.00 41.47 314 LYS B O 1
ATOM 5760 N N . ASP B 1 329 ? -11.188 -37.811 -20.337 1.00 41.08 315 ASP B N 1
ATOM 5761 C CA . ASP B 1 329 ? -9.811 -38.285 -20.490 1.00 39.02 315 ASP B CA 1
ATOM 5762 C C . ASP B 1 329 ? -8.949 -37.198 -19.878 1.00 37.74 315 ASP B C 1
ATOM 5763 O O . ASP B 1 329 ? -8.767 -36.133 -20.484 1.00 35.21 315 ASP B O 1
ATOM 5768 N N . VAL B 1 330 ? -8.423 -37.455 -18.681 1.00 37.78 316 VAL B N 1
ATOM 5769 C CA . VAL B 1 330 ? -7.647 -36.454 -17.975 1.00 37.42 316 VAL B CA 1
ATOM 5770 C C . VAL B 1 330 ? -6.273 -36.939 -17.578 1.00 36.76 316 VAL B C 1
ATOM 5771 O O . VAL B 1 330 ? -6.093 -38.103 -17.262 1.00 39.39 316 VAL B O 1
ATOM 5775 N N . PRO B 1 331 ? -5.291 -36.025 -17.553 1.00 34.49 317 PRO B N 1
ATOM 5776 C CA . PRO B 1 331 ? -5.431 -34.578 -17.822 1.00 34.17 317 PRO B CA 1
ATOM 5777 C C . PRO B 1 331 ? -5.466 -34.116 -19.288 1.00 32.27 317 PRO B C 1
ATOM 5778 O O . PRO B 1 331 ? -5.546 -32.911 -19.535 1.00 31.41 317 PRO B O 1
ATOM 5782 N N . ALA B 1 332 ? -5.431 -35.041 -20.242 1.00 29.99 318 ALA B N 1
ATOM 5783 C CA . ALA B 1 332 ? -5.392 -34.670 -21.653 1.00 28.77 318 ALA B CA 1
ATOM 5784 C C . ALA B 1 332 ? -6.411 -33.601 -22.093 1.00 29.13 318 ALA B C 1
ATOM 5785 O O . ALA B 1 332 ? -6.069 -32.689 -22.846 1.00 30.94 318 ALA B O 1
ATOM 5787 N N . SER B 1 333 ? -7.639 -33.704 -21.615 1.00 30.25 319 SER B N 1
ATOM 5788 C CA . SER B 1 333 ? -8.704 -32.789 -22.034 1.00 31.36 319 SER B CA 1
ATOM 5789 C C . SER B 1 333 ? -8.886 -31.544 -21.165 1.00 32.96 319 SER B C 1
ATOM 5790 O O . SER B 1 333 ? -9.760 -30.720 -21.436 1.00 34.33 319 SER B O 1
ATOM 5793 N N . MET B 1 334 ? -8.063 -31.389 -20.133 1.00 31.47 320 MET B N 1
ATOM 5794 C CA . MET B 1 334 ? -8.220 -30.272 -19.219 1.00 33.07 320 MET B CA 1
ATOM 5795 C C . MET B 1 334 ? -7.729 -28.942 -19.745 1.00 33.03 320 MET B C 1
ATOM 5796 O O . MET B 1 334 ? -6.977 -28.875 -20.711 1.00 33.72 320 MET B O 1
ATOM 5801 N N . ASP B 1 335 ? -8.175 -27.881 -19.091 1.00 34.35 321 ASP B N 1
ATOM 5802 C CA . ASP B 1 335 ? -7.763 -26.534 -19.448 1.00 34.72 321 ASP B CA 1
ATOM 5803 C C . ASP B 1 335 ? -6.271 -26.359 -19.190 1.00 32.25 321 ASP B C 1
ATOM 5804 O O . ASP B 1 335 ? -5.730 -26.911 -18.229 1.00 30.94 321 ASP B O 1
ATOM 5809 N N . ASN B 1 336 ? -5.627 -25.570 -20.039 1.00 30.47 322 ASN B N 1
ATOM 5810 C CA . ASN B 1 336 ? -4.216 -25.243 -19.885 1.00 32.30 322 ASN B CA 1
ATOM 5811 C C . ASN B 1 336 ? -3.266 -26.453 -19.976 1.00 30.77 322 ASN B C 1
ATOM 5812 O O . ASN B 1 336 ? -2.299 -26.585 -19.229 1.00 30.84 322 ASN B O 1
ATOM 5817 N N . VAL B 1 337 ? -3.560 -27.323 -20.927 1.00 30.04 323 VAL B N 1
ATOM 5818 C CA . VAL B 1 337 ? -2.767 -28.507 -21.155 1.00 28.04 323 VAL B CA 1
ATOM 5819 C C . VAL B 1 337 ? -2.438 -28.629 -22.624 1.00 27.28 323 VAL B C 1
ATOM 5820 O O . VAL B 1 337 ? -3.339 -28.560 -23.459 1.00 29.05 323 VAL B O 1
ATOM 5824 N N . VAL B 1 338 ? -1.155 -28.810 -22.932 1.00 25.76 324 VAL B N 1
ATOM 5825 C CA . VAL B 1 338 ? -0.705 -29.054 -24.298 1.00 26.56 324 VAL B CA 1
ATOM 5826 C C . VAL B 1 338 ? -0.970 -30.564 -24.522 1.00 26.69 324 VAL B C 1
ATOM 5827 O O . VAL B 1 338 ? -0.315 -31.416 -23.923 1.00 26.76 324 VAL B O 1
ATOM 5831 N N . THR B 1 339 ? -1.948 -30.862 -25.374 1.00 25.79 325 THR B N 1
ATOM 5832 C CA . THR B 1 339 ? -2.436 -32.224 -25.574 1.00 25.45 325 THR B CA 1
ATOM 5833 C C . THR B 1 339 ? -1.775 -32.850 -26.774 1.00 25.79 325 THR B C 1
ATOM 5834 O O . THR B 1 339 ? -1.998 -32.413 -27.908 1.00 24.86 325 THR B O 1
ATOM 5838 N N . VAL B 1 340 ? -1.007 -33.903 -26.513 1.00 23.74 326 VAL B N 1
ATOM 5839 C CA . VAL B 1 340 ? -0.175 -34.537 -27.546 1.00 23.33 326 VAL B CA 1
ATOM 5840 C C . VAL B 1 340 ? -0.664 -35.920 -28.010 1.00 24.15 326 VAL B C 1
ATOM 5841 O O . VAL B 1 340 ? -0.793 -36.834 -27.212 1.00 24.05 326 VAL B O 1
ATOM 5845 N N . GLY B 1 341 ? -0.940 -36.025 -29.307 1.00 23.60 327 GLY B N 1
ATOM 5846 C CA . GLY B 1 341 ? -1.307 -37.271 -29.933 1.00 25.15 327 GLY B CA 1
ATOM 5847 C C . GLY B 1 341 ? -0.040 -37.894 -30.527 1.00 24.08 327 GLY B C 1
ATOM 5848 O O . GLY B 1 341 ? 1.041 -37.269 -30.571 1.00 24.79 327 GLY B O 1
ATOM 5849 N N . SER B 1 342 ? -0.175 -39.127 -30.977 1.00 23.38 328 SER B N 1
ATOM 5850 C CA . SER B 1 342 ? 0.933 -39.884 -31.531 1.00 23.84 328 SER B CA 1
ATOM 5851 C C . SER B 1 342 ? 0.802 -40.232 -33.009 1.00 21.70 328 SER B C 1
ATOM 5852 O O . SER B 1 342 ? -0.257 -40.621 -33.474 1.00 24.15 328 SER B O 1
ATOM 5855 N N . THR B 1 343 ? 1.928 -40.151 -33.706 1.00 22.83 329 THR B N 1
ATOM 5856 C CA . THR B 1 343 ? 2.029 -40.550 -35.101 1.00 24.17 329 THR B CA 1
ATOM 5857 C C . THR B 1 343 ? 2.983 -41.738 -35.236 1.00 23.94 329 THR B C 1
ATOM 5858 O O . THR B 1 343 ? 3.796 -42.031 -34.337 1.00 23.63 329 THR B O 1
ATOM 5862 N N . ASP B 1 344 ? 2.868 -42.401 -36.377 1.00 25.44 330 ASP B N 1
ATOM 5863 C CA . ASP B 1 344 ? 3.685 -43.564 -36.732 1.00 24.86 330 ASP B CA 1
ATOM 5864 C C . ASP B 1 344 ? 4.787 -43.174 -37.710 1.00 26.39 330 ASP B C 1
ATOM 5865 O O . ASP B 1 344 ? 4.990 -41.984 -38.011 1.00 25.64 330 ASP B O 1
ATOM 5870 N N . GLN B 1 345 ? 5.516 -44.158 -38.184 1.00 25.68 331 GLN B N 1
ATOM 5871 C CA . GLN B 1 345 ? 6.651 -43.897 -39.050 1.00 27.86 331 GLN B CA 1
ATOM 5872 C C . GLN B 1 345 ? 6.285 -43.332 -40.431 1.00 30.82 331 GLN B C 1
ATOM 5873 O O . GLN B 1 345 ? 7.175 -42.937 -41.197 1.00 30.82 331 GLN B O 1
ATOM 5879 N N . LYS B 1 346 ? 5.000 -43.320 -40.759 1.00 31.93 332 LYS B N 1
ATOM 5880 C CA . LYS B 1 346 ? 4.540 -42.738 -42.032 1.00 35.75 332 LYS B CA 1
ATOM 5881 C C . LYS B 1 346 ? 3.873 -41.385 -41.792 1.00 34.38 332 LYS B C 1
ATOM 5882 O O . LYS B 1 346 ? 3.240 -40.829 -42.689 1.00 34.34 332 LYS B O 1
ATOM 5888 N N . SER B 1 347 ? 4.030 -40.850 -40.582 1.00 32.53 333 SER B N 1
ATOM 5889 C CA . SER B 1 347 ? 3.417 -39.579 -40.177 1.00 33.47 333 SER B CA 1
ATOM 5890 C C . SER B 1 347 ? 1.879 -39.609 -40.123 1.00 33.28 333 SER B C 1
ATOM 5891 O O . SER B 1 347 ? 1.219 -38.546 -40.142 1.00 33.75 333 SER B O 1
ATOM 5894 N N . ASN B 1 348 ? 1.310 -40.811 -40.060 1.00 29.99 334 ASN B N 1
ATOM 5895 C CA . ASN B 1 348 ? -0.116 -40.968 -39.918 1.00 29.00 334 ASN B CA 1
ATOM 5896 C C . ASN B 1 348 ? -0.391 -41.140 -38.435 1.00 27.15 334 ASN B C 1
ATOM 5897 O O . ASN B 1 348 ? 0.463 -41.636 -37.704 1.00 27.67 334 ASN B O 1
ATOM 5902 N N . LEU B 1 349 ? -1.559 -40.715 -37.976 1.00 25.22 335 LEU B N 1
ATOM 5903 C CA . LEU B 1 349 ? -1.886 -40.869 -36.555 1.00 25.75 335 LEU B CA 1
ATOM 5904 C C . LEU B 1 349 ? -1.805 -42.356 -36.159 1.00 26.24 335 LEU B C 1
ATOM 5905 O O . LEU B 1 349 ? -2.342 -43.219 -36.855 1.00 25.50 335 LEU B O 1
ATOM 5910 N N . SER B 1 350 ? -1.130 -42.650 -35.051 1.00 26.57 336 SER B N 1
ATOM 5911 C CA . SER B 1 350 ? -1.021 -44.007 -34.533 1.00 26.25 336 SER B CA 1
ATOM 5912 C C . SER B 1 350 ? -2.420 -44.576 -34.260 1.00 28.32 336 SER B C 1
ATOM 5913 O O . SER B 1 350 ? -3.295 -43.875 -33.745 1.00 27.79 336 SER B O 1
ATOM 5916 N N . GLU B 1 351 ? -2.610 -45.862 -34.543 1.00 28.99 337 GLU B N 1
ATOM 5917 C CA . GLU B 1 351 ? -3.908 -46.493 -34.377 1.00 30.85 337 GLU B CA 1
ATOM 5918 C C . GLU B 1 351 ? -4.414 -46.440 -32.946 1.00 30.13 337 GLU B C 1
ATOM 5919 O O . GLU B 1 351 ? -5.604 -46.442 -32.724 1.00 31.42 337 GLU B O 1
ATOM 5925 N N . PHE B 1 352 ? -3.512 -46.385 -31.977 1.00 29.34 338 PHE B N 1
ATOM 5926 C CA . PHE B 1 352 ? -3.917 -46.323 -30.570 1.00 29.47 338 PHE B CA 1
ATOM 5927 C C . PHE B 1 352 ? -4.126 -44.900 -30.059 1.00 28.46 338 PHE B C 1
ATOM 5928 O O . PHE B 1 352 ? -4.543 -44.711 -28.941 1.00 28.94 338 PHE B O 1
ATOM 5936 N N . SER B 1 353 ? -3.809 -43.887 -30.847 1.00 27.93 339 SER B N 1
ATOM 5937 C CA . SER B 1 353 ? -3.919 -42.527 -30.317 1.00 25.53 339 SER B CA 1
ATOM 5938 C C . SER B 1 353 ? -5.346 -41.981 -30.216 1.00 26.29 339 SER B C 1
ATOM 5939 O O . SER B 1 353 ? -6.128 -42.053 -31.173 1.00 27.48 339 SER B O 1
ATOM 5942 N N . ASN B 1 354 ? -5.708 -41.480 -29.047 1.00 25.98 340 ASN B N 1
ATOM 5943 C CA . ASN B 1 354 ? -7.005 -40.773 -28.938 1.00 27.85 340 ASN B CA 1
ATOM 5944 C C . ASN B 1 354 ? -6.843 -39.473 -29.730 1.00 28.21 340 ASN B C 1
ATOM 5945 O O . ASN B 1 354 ? -5.716 -39.052 -30.022 1.00 26.22 340 ASN B O 1
ATOM 5950 N N . PHE B 1 355 ? -7.964 -38.841 -30.075 1.00 28.37 341 PHE B N 1
ATOM 5951 C CA . PHE B 1 355 ? -7.940 -37.626 -30.855 1.00 28.94 341 PHE B CA 1
ATOM 5952 C C . PHE B 1 355 ? -9.294 -36.949 -30.754 1.00 27.74 341 PHE B C 1
ATOM 5953 O O . PHE B 1 355 ? -10.216 -37.466 -30.116 1.00 28.60 341 PHE B O 1
ATOM 5961 N N . GLY B 1 356 ? -9.408 -35.786 -31.371 1.00 26.18 342 GLY B N 1
ATOM 5962 C CA . GLY B 1 356 ? -10.689 -35.098 -31.420 1.00 28.80 342 GLY B CA 1
ATOM 5963 C C . GLY B 1 356 ? -10.642 -33.598 -31.529 1.00 27.91 342 GLY B C 1
ATOM 5964 O O . GLY B 1 356 ? -9.647 -32.963 -31.182 1.00 27.12 342 GLY B O 1
ATOM 5965 N N . MET B 1 357 ? -11.720 -33.054 -32.082 1.00 29.60 343 MET B N 1
ATOM 5966 C CA . MET B 1 357 ? -11.918 -31.610 -32.183 1.00 31.32 343 MET B CA 1
ATOM 5967 C C . MET B 1 357 ? -11.928 -31.101 -30.730 1.00 31.97 343 MET B C 1
ATOM 5968 O O . MET B 1 357 ? -12.481 -31.765 -29.827 1.00 31.12 343 MET B O 1
ATOM 5973 N N . ASN B 1 358 ? -11.270 -29.970 -30.493 1.00 33.12 344 ASN B N 1
ATOM 5974 C CA . ASN B 1 358 ? -11.192 -29.346 -29.163 1.00 33.71 344 ASN B CA 1
ATOM 5975 C C . ASN B 1 358 ? -10.437 -30.232 -28.159 1.00 33.27 344 ASN B C 1
ATOM 5976 O O . ASN B 1 358 ? -10.696 -30.185 -26.968 1.00 34.10 344 ASN B O 1
ATOM 5981 N N . TYR B 1 359 ? -9.494 -31.029 -28.657 1.00 32.17 345 TYR B N 1
ATOM 5982 C CA . TYR B 1 359 ? -8.693 -31.928 -27.816 1.00 29.86 345 TYR B CA 1
ATOM 5983 C C . TYR B 1 359 ? -7.231 -31.930 -28.267 1.00 29.05 345 TYR B C 1
ATOM 5984 O O . TYR B 1 359 ? -6.375 -31.334 -27.623 1.00 28.71 345 TYR B O 1
ATOM 5993 N N . THR B 1 360 ? -6.949 -32.558 -29.395 1.00 27.95 346 THR B N 1
ATOM 5994 C CA . THR B 1 360 ? -5.576 -32.644 -29.881 1.00 26.83 346 THR B CA 1
ATOM 5995 C C . THR B 1 360 ? -4.975 -31.266 -30.194 1.00 25.95 346 THR B C 1
ATOM 5996 O O . THR B 1 360 ? -5.595 -30.478 -30.895 1.00 26.21 346 THR B O 1
ATOM 6000 N N . ASP B 1 361 ? -3.798 -30.981 -29.642 1.00 25.86 347 ASP B N 1
ATOM 6001 C CA . ASP B 1 361 ? -3.085 -29.707 -29.902 1.00 24.79 347 ASP B CA 1
ATOM 6002 C C . ASP B 1 361 ? -1.937 -29.874 -30.858 1.00 25.65 347 ASP B C 1
ATOM 6003 O O . ASP B 1 361 ? -1.651 -28.985 -31.671 1.00 25.78 347 ASP B O 1
ATOM 6008 N N . ILE B 1 362 ? -1.278 -31.028 -30.763 1.00 24.20 348 ILE B N 1
ATOM 6009 C CA . ILE B 1 362 ? -0.108 -31.312 -31.551 1.00 23.62 348 ILE B CA 1
ATOM 6010 C C . ILE B 1 362 ? 0.123 -32.839 -31.538 1.00 24.69 348 ILE B C 1
ATOM 6011 O O . ILE B 1 362 ? -0.414 -33.540 -30.668 1.00 22.72 348 ILE B O 1
ATOM 6016 N N . ALA B 1 363 ? 0.877 -33.339 -32.515 1.00 23.18 349 ALA B N 1
ATOM 6017 C CA . ALA B 1 363 ? 1.192 -34.775 -32.571 1.00 23.96 349 ALA B CA 1
ATOM 6018 C C . ALA B 1 363 ? 2.709 -34.943 -32.757 1.00 23.67 349 ALA B C 1
ATOM 6019 O O . ALA B 1 363 ? 3.387 -34.055 -33.297 1.00 23.35 349 ALA B O 1
ATOM 6021 N N . ALA B 1 364 ? 3.244 -36.050 -32.259 1.00 22.65 350 ALA B N 1
ATOM 6022 C CA . ALA B 1 364 ? 4.661 -36.359 -32.399 1.00 23.02 350 ALA B CA 1
ATOM 6023 C C . ALA B 1 364 ? 4.817 -37.868 -32.532 1.00 21.62 350 ALA B C 1
ATOM 6024 O O . ALA B 1 364 ? 3.907 -38.641 -32.156 1.00 22.76 350 ALA B O 1
ATOM 6026 N N . PRO B 1 365 ? 5.967 -38.322 -33.061 1.00 22.55 351 PRO B N 1
ATOM 6027 C CA . PRO B 1 365 ? 6.082 -39.769 -33.250 1.00 24.18 351 PRO B CA 1
ATOM 6028 C C . PRO B 1 365 ? 6.116 -40.600 -31.976 1.00 24.54 351 PRO B C 1
ATOM 6029 O O . PRO B 1 365 ? 6.995 -40.404 -31.133 1.00 23.93 351 PRO B O 1
ATOM 6033 N N . GLY B 1 366 ? 5.142 -41.508 -31.865 1.00 26.52 352 GLY B N 1
ATOM 6034 C CA . GLY B 1 366 ? 5.049 -42.443 -30.752 1.00 26.73 352 GLY B CA 1
ATOM 6035 C C . GLY B 1 366 ? 5.024 -43.888 -31.231 1.00 27.53 352 GLY B C 1
ATOM 6036 O O . GLY B 1 366 ? 4.975 -44.817 -30.419 1.00 28.32 352 GLY B O 1
ATOM 6037 N N . GLY B 1 367 ? 5.030 -44.092 -32.546 1.00 25.40 353 GLY B N 1
ATOM 6038 C CA . GLY B 1 367 ? 5.083 -45.427 -33.091 1.00 26.81 353 GLY B CA 1
ATOM 6039 C C . GLY B 1 367 ? 3.757 -46.081 -33.407 1.00 26.50 353 GLY B C 1
ATOM 6040 O O . GLY B 1 367 ? 2.724 -45.417 -33.495 1.00 27.29 353 GLY B O 1
ATOM 6041 N N . SER B 1 368 ? 3.808 -47.400 -33.578 1.00 26.27 354 SER B N 1
ATOM 6042 C CA . SER B 1 368 ? 2.651 -48.185 -33.960 1.00 26.28 354 SER B CA 1
ATOM 6043 C C . SER B 1 368 ? 2.910 -49.684 -33.731 1.00 28.78 354 SER B C 1
ATOM 6044 O O . SER B 1 368 ? 4.049 -50.121 -33.560 1.00 31.93 354 SER B O 1
ATOM 6047 N N . PHE B 1 369 ? 1.830 -50.441 -33.663 1.00 29.77 355 PHE B N 1
ATOM 6048 C CA . PHE B 1 369 ? 1.895 -51.887 -33.569 1.00 31.34 355 PHE B CA 1
ATOM 6049 C C . PHE B 1 369 ? 1.076 -52.458 -34.684 1.00 30.91 355 PHE B C 1
ATOM 6050 O O . PHE B 1 369 ? 0.690 -53.630 -34.626 1.00 34.73 355 PHE B O 1
ATOM 6058 N N . ALA B 1 370 ? 0.786 -51.656 -35.709 1.00 28.97 356 ALA B N 1
ATOM 6059 C CA . ALA B 1 370 ? -0.022 -52.166 -36.839 1.00 31.47 356 ALA B CA 1
ATOM 6060 C C . ALA B 1 370 ? 0.509 -53.438 -37.464 1.00 32.76 356 ALA B C 1
ATOM 6061 O O . ALA B 1 370 ? -0.272 -54.346 -37.772 1.00 34.37 356 ALA B O 1
ATOM 6063 N N A TYR B 1 371 ? 1.822 -53.501 -37.712 0.60 33.82 357 TYR B N 1
ATOM 6064 N N B TYR B 1 371 ? 1.817 -53.518 -37.672 0.40 32.34 357 TYR B N 1
ATOM 6065 C CA A TYR B 1 371 ? 2.418 -54.701 -38.292 0.60 35.22 357 TYR B CA 1
ATOM 6066 C CA B TYR B 1 371 ? 2.374 -54.694 -38.296 0.40 32.62 357 TYR B CA 1
ATOM 6067 C C A TYR B 1 371 ? 2.257 -55.881 -37.342 0.60 34.93 357 TYR B C 1
ATOM 6068 C C B TYR B 1 371 ? 2.287 -55.889 -37.348 0.40 33.87 357 TYR B C 1
ATOM 6069 O O A TYR B 1 371 ? 1.926 -56.972 -37.764 0.60 35.62 357 TYR B O 1
ATOM 6070 O O B TYR B 1 371 ? 2.035 -57.004 -37.780 0.40 34.94 357 TYR B O 1
ATOM 6087 N N . LEU B 1 372 ? 2.500 -55.648 -36.059 1.00 34.73 358 LEU B N 1
ATOM 6088 C CA . LEU B 1 372 ? 2.397 -56.711 -35.060 1.00 36.49 358 LEU B CA 1
ATOM 6089 C C . LEU B 1 372 ? 0.964 -57.223 -34.990 1.00 38.27 358 LEU B C 1
ATOM 6090 O O . LEU B 1 372 ? 0.748 -58.422 -34.978 1.00 39.75 358 LEU B O 1
ATOM 6095 N N . ASN B 1 373 ? -0.005 -56.309 -34.980 1.00 38.06 359 ASN B N 1
ATOM 6096 C CA . ASN B 1 373 ? -1.411 -56.701 -34.896 1.00 41.61 359 ASN B CA 1
ATOM 6097 C C . ASN B 1 373 ? -1.853 -57.445 -36.139 1.00 42.57 359 ASN B C 1
ATOM 6098 O O . ASN B 1 373 ? -2.685 -58.334 -36.066 1.00 42.45 359 ASN B O 1
ATOM 6103 N N . GLN B 1 374 ? -1.284 -57.086 -37.284 1.00 43.44 360 GLN B N 1
ATOM 6104 C CA . GLN B 1 374 ? -1.683 -57.713 -38.535 1.00 45.65 360 GLN B CA 1
ATOM 6105 C C . GLN B 1 374 ? -1.009 -59.052 -38.835 1.00 47.95 360 GLN B C 1
ATOM 6106 O O . GLN B 1 374 ? -1.680 -59.980 -39.281 1.00 49.01 360 GLN B O 1
ATOM 6112 N N . PHE B 1 375 ? 0.286 -59.186 -38.557 1.00 45.84 361 PHE B N 1
ATOM 6113 C CA . PHE B 1 375 ? 0.990 -60.424 -38.917 1.00 47.79 361 PHE B CA 1
ATOM 6114 C C . PHE B 1 375 ? 1.393 -61.364 -37.776 1.00 48.31 361 PHE B C 1
ATOM 6115 O O . PHE B 1 375 ? 1.901 -62.464 -38.031 1.00 49.93 361 PHE B O 1
ATOM 6123 N N . GLY B 1 376 ? 1.163 -60.965 -36.533 1.00 46.98 362 GLY B N 1
ATOM 6124 C CA . GLY B 1 376 ? 1.521 -61.806 -35.397 1.00 49.02 362 GLY B CA 1
ATOM 6125 C C . GLY B 1 376 ? 2.982 -61.637 -35.019 1.00 49.41 362 GLY B C 1
ATOM 6126 O O . GLY B 1 376 ? 3.807 -61.255 -35.848 1.00 47.35 362 GLY B O 1
ATOM 6127 N N . VAL B 1 377 ? 3.303 -61.952 -33.769 1.00 50.50 363 VAL B N 1
ATOM 6128 C CA . VAL B 1 377 ? 4.651 -61.772 -33.253 1.00 51.51 363 VAL B CA 1
ATOM 6129 C C . VAL B 1 377 ? 5.756 -62.457 -34.061 1.00 53.49 363 VAL B C 1
ATOM 6130 O O . VAL B 1 377 ? 6.776 -61.830 -34.337 1.00 52.82 363 VAL B O 1
ATOM 6134 N N . ASP B 1 378 ? 5.555 -63.711 -34.467 1.00 57.22 364 ASP B N 1
ATOM 6135 C CA . ASP B 1 378 ? 6.589 -64.448 -35.212 1.00 58.05 364 ASP B CA 1
ATOM 6136 C C . ASP B 1 378 ? 7.044 -63.736 -36.452 1.00 56.71 364 ASP B C 1
ATOM 6137 O O . ASP B 1 378 ? 8.240 -63.484 -36.619 1.00 55.82 364 ASP B O 1
ATOM 6142 N N . LYS B 1 379 ? 6.103 -63.424 -37.339 1.00 55.63 365 LYS B N 1
ATOM 6143 C CA . LYS B 1 379 ? 6.449 -62.725 -38.563 1.00 54.78 365 LYS B CA 1
ATOM 6144 C C . LYS B 1 379 ? 6.973 -61.317 -38.238 1.00 51.70 365 LYS B C 1
ATOM 6145 O O . LYS B 1 379 ? 7.908 -60.829 -38.883 1.00 49.85 365 LYS B O 1
ATOM 6151 N N . TRP B 1 380 ? 6.380 -60.683 -37.226 1.00 48.58 366 TRP B N 1
ATOM 6152 C CA . TRP B 1 380 ? 6.796 -59.347 -36.787 1.00 44.63 366 TRP B CA 1
ATOM 6153 C C . TRP B 1 380 ? 8.306 -59.383 -36.462 1.00 46.59 366 TRP B C 1
ATOM 6154 O O . TRP B 1 380 ? 9.040 -58.460 -36.798 1.00 43.85 366 TRP B O 1
ATOM 6165 N N . MET B 1 381 ? 8.768 -60.472 -35.846 1.00 49.49 367 MET B N 1
ATOM 6166 C CA . MET B 1 381 ? 10.208 -60.638 -35.554 1.00 51.76 367 MET B CA 1
ATOM 6167 C C . MET B 1 381 ? 11.072 -60.886 -36.806 1.00 51.21 367 MET B C 1
ATOM 6168 O O . MET B 1 381 ? 12.110 -60.260 -36.963 1.00 51.00 367 MET B O 1
ATOM 6173 N N . ASN B 1 382 ? 10.631 -61.783 -37.688 1.00 51.72 368 ASN B N 1
ATOM 6174 C CA . ASN B 1 382 ? 11.399 -62.165 -38.888 1.00 52.91 368 ASN B CA 1
ATOM 6175 C C . ASN B 1 382 ? 11.654 -61.035 -39.861 1.00 51.43 368 ASN B C 1
ATOM 6176 O O . ASN B 1 382 ? 12.682 -61.015 -40.548 1.00 52.73 368 ASN B O 1
ATOM 6181 N N . GLU B 1 383 ? 10.726 -60.103 -39.952 1.00 49.51 369 GLU B N 1
ATOM 6182 C CA . GLU B 1 383 ? 10.952 -58.970 -40.829 1.00 48.88 369 GLU B CA 1
ATOM 6183 C C . GLU B 1 383 ? 11.404 -57.784 -40.027 1.00 44.75 369 GLU B C 1
ATOM 6184 O O . GLU B 1 383 ? 11.370 -56.629 -40.507 1.00 47.91 369 GLU B O 1
ATOM 6190 N N . GLY B 1 384 ? 11.859 -58.071 -38.800 1.00 42.62 370 GLY B N 1
ATOM 6191 C CA . GLY B 1 384 ? 12.344 -57.036 -37.862 1.00 40.86 370 GLY B CA 1
ATOM 6192 C C . GLY B 1 384 ? 11.526 -55.765 -37.899 1.00 37.61 370 GLY B C 1
ATOM 6193 O O . GLY B 1 384 ? 12.078 -54.660 -37.883 1.00 35.32 370 GLY B O 1
ATOM 6194 N N A TYR B 1 385 ? 10.202 -55.926 -37.928 0.60 37.75 371 TYR B N 1
ATOM 6195 N N B TYR B 1 385 ? 10.203 -55.893 -37.900 0.40 37.12 371 TYR B N 1
ATOM 6196 C CA A TYR B 1 385 ? 9.274 -54.782 -37.979 0.60 36.94 371 TYR B CA 1
ATOM 6197 C CA B TYR B 1 385 ? 9.364 -54.701 -38.031 0.40 35.55 371 TYR B CA 1
ATOM 6198 C C A TYR B 1 385 ? 9.362 -53.848 -36.768 0.60 35.02 371 TYR B C 1
ATOM 6199 C C B TYR B 1 385 ? 9.392 -53.817 -36.776 0.40 34.43 371 TYR B C 1
ATOM 6200 O O A TYR B 1 385 ? 9.004 -52.673 -36.845 0.60 34.48 371 TYR B O 1
ATOM 6201 O O B TYR B 1 385 ? 9.012 -52.647 -36.827 0.40 33.63 371 TYR B O 1
ATOM 6218 N N . MET B 1 386 ? 9.851 -54.368 -35.656 1.00 34.92 372 MET B N 1
ATOM 6219 C CA . MET B 1 386 ? 10.021 -53.587 -34.436 1.00 34.93 372 MET B CA 1
ATOM 6220 C C . MET B 1 386 ? 10.902 -52.369 -34.707 1.00 33.56 372 MET B C 1
ATOM 6221 O O . MET B 1 386 ? 10.683 -51.278 -34.168 1.00 31.63 372 MET B O 1
ATOM 6226 N N . HIS B 1 387 ? 11.907 -52.561 -35.556 1.00 31.09 373 HIS B N 1
ATOM 6227 C CA . HIS B 1 387 ? 12.829 -51.502 -35.896 1.00 30.28 373 HIS B CA 1
ATOM 6228 C C . HIS B 1 387 ? 12.194 -50.416 -36.753 1.00 28.25 373 HIS B C 1
ATOM 6229 O O . HIS B 1 387 ? 12.699 -49.301 -36.815 1.00 31.64 373 HIS B O 1
ATOM 6236 N N . LYS B 1 388 ? 11.102 -50.738 -37.416 1.00 28.35 374 LYS B N 1
ATOM 6237 C CA . LYS B 1 388 ? 10.424 -49.769 -38.268 1.00 29.52 374 LYS B CA 1
ATOM 6238 C C . LYS B 1 388 ? 9.270 -49.016 -37.605 1.00 27.31 374 LYS B C 1
ATOM 6239 O O . LYS B 1 388 ? 9.103 -47.809 -37.834 1.00 26.36 374 LYS B O 1
ATOM 6245 N N . GLU B 1 389 ? 8.478 -49.713 -36.786 1.00 28.52 375 GLU B N 1
ATOM 6246 C CA . GLU B 1 389 ? 7.277 -49.088 -36.193 1.00 28.08 375 GLU B CA 1
ATOM 6247 C C . GLU B 1 389 ? 7.322 -48.772 -34.695 1.00 28.14 375 GLU B C 1
ATOM 6248 O O . GLU B 1 389 ? 6.423 -48.104 -34.198 1.00 26.94 375 GLU B O 1
ATOM 6254 N N . ASN B 1 390 ? 8.328 -49.257 -33.987 1.00 27.16 376 ASN B N 1
ATOM 6255 C CA . ASN B 1 390 ? 8.473 -48.958 -32.561 1.00 27.86 376 ASN B CA 1
ATOM 6256 C C . ASN B 1 390 ? 9.559 -47.922 -32.303 1.00 29.12 376 ASN B C 1
ATOM 6257 O O . ASN B 1 390 ? 10.432 -47.680 -33.134 1.00 28.57 376 ASN B O 1
ATOM 6262 N N . ILE B 1 391 ? 9.483 -47.330 -31.119 1.00 28.51 377 ILE B N 1
ATOM 6263 C CA . ILE B 1 391 ? 10.401 -46.301 -30.658 1.00 29.03 377 ILE B CA 1
ATOM 6264 C C . ILE B 1 391 ? 11.482 -46.949 -29.805 1.00 29.17 377 ILE B C 1
ATOM 6265 O O . ILE B 1 391 ? 11.171 -47.620 -28.843 1.00 28.35 377 ILE B O 1
ATOM 6270 N N . LEU B 1 392 ? 12.739 -46.708 -30.131 1.00 29.42 378 LEU B N 1
ATOM 6271 C CA . LEU B 1 392 ? 13.852 -47.216 -29.346 1.00 31.78 378 LEU B CA 1
ATOM 6272 C C . LEU B 1 392 ? 14.109 -46.223 -28.210 1.00 30.82 378 LEU B C 1
ATOM 6273 O O . LEU B 1 392 ? 14.223 -45.027 -28.441 1.00 30.51 378 LEU B O 1
ATOM 6278 N N . THR B 1 393 ? 14.196 -46.700 -26.979 1.00 32.63 379 THR B N 1
ATOM 6279 C CA . THR B 1 393 ? 14.421 -45.776 -25.878 1.00 31.82 379 THR B CA 1
ATOM 6280 C C . THR B 1 393 ? 15.178 -46.426 -24.717 1.00 33.26 379 THR B C 1
ATOM 6281 O O . THR B 1 393 ? 15.457 -47.623 -24.723 1.00 34.39 379 THR B O 1
ATOM 6285 N N . THR B 1 394 ? 15.524 -45.627 -23.722 1.00 33.64 380 THR B N 1
ATOM 6286 C CA . THR B 1 394 ? 16.243 -46.140 -22.556 1.00 34.39 380 THR B CA 1
ATOM 6287 C C . THR B 1 394 ? 15.347 -47.015 -21.679 1.00 34.88 380 THR B C 1
ATOM 6288 O O . THR B 1 394 ? 14.164 -46.727 -21.523 1.00 33.47 380 THR B O 1
ATOM 6292 N N . ALA B 1 395 ? 15.923 -48.085 -21.112 1.00 36.20 381 ALA B N 1
ATOM 6293 C CA . ALA B 1 395 ? 15.205 -49.028 -20.247 1.00 35.78 381 ALA B CA 1
ATOM 6294 C C . ALA B 1 395 ? 15.856 -49.094 -18.869 1.00 38.53 381 ALA B C 1
ATOM 6295 O O . ALA B 1 395 ? 17.069 -48.879 -18.737 1.00 38.85 381 ALA B O 1
ATOM 6297 N N . ASN B 1 396 ? 15.072 -49.464 -17.855 1.00 41.38 382 ASN B N 1
ATOM 6298 C CA . ASN B 1 396 ? 15.568 -49.526 -16.477 1.00 43.81 382 ASN B CA 1
ATOM 6299 C C . ASN B 1 396 ? 16.509 -50.690 -16.145 1.00 46.86 382 ASN B C 1
ATOM 6300 O O . ASN B 1 396 ? 16.791 -50.932 -14.976 1.00 46.47 382 ASN B O 1
ATOM 6305 N N . ASN B 1 397 ? 16.961 -51.425 -17.162 1.00 46.51 383 ASN B N 1
ATOM 6306 C CA . ASN B 1 397 ? 17.941 -52.481 -16.965 1.00 48.91 383 ASN B CA 1
ATOM 6307 C C . ASN B 1 397 ? 19.299 -51.952 -17.432 1.00 48.20 383 ASN B C 1
ATOM 6308 O O . ASN B 1 397 ? 20.255 -52.702 -17.527 1.00 48.56 383 ASN B O 1
ATOM 6313 N N . GLY B 1 398 ? 19.364 -50.659 -17.762 1.00 45.83 384 GLY B N 1
ATOM 6314 C CA . GLY B 1 398 ? 20.608 -50.043 -18.221 1.00 45.52 384 GLY B CA 1
ATOM 6315 C C . GLY B 1 398 ? 20.798 -50.118 -19.719 1.00 44.74 384 GLY B C 1
ATOM 6316 O O . GLY B 1 398 ? 21.717 -49.520 -20.262 1.00 45.09 384 GLY B O 1
ATOM 6317 N N . ARG B 1 399 ? 19.914 -50.824 -20.406 1.00 43.71 385 ARG B N 1
ATOM 6318 C CA . ARG B 1 399 ? 20.032 -50.946 -21.834 1.00 42.39 385 ARG B CA 1
ATOM 6319 C C . ARG B 1 399 ? 18.881 -50.209 -22.552 1.00 41.12 385 ARG B C 1
ATOM 6320 O O . ARG B 1 399 ? 18.507 -49.096 -22.154 1.00 41.70 385 ARG B O 1
ATOM 6328 N N . TYR B 1 400 ? 18.340 -50.817 -23.600 1.00 39.25 386 TYR B N 1
ATOM 6329 C CA . TYR B 1 400 ? 17.330 -50.186 -24.406 1.00 38.80 386 TYR B CA 1
ATOM 6330 C C . TYR B 1 400 ? 16.154 -51.095 -24.654 1.00 38.99 386 TYR B C 1
ATOM 6331 O O . TYR B 1 400 ? 16.222 -52.285 -24.407 1.00 41.07 386 TYR B O 1
ATOM 6340 N N . ILE B 1 401 ? 15.060 -50.508 -25.113 1.00 36.54 387 ILE B N 1
ATOM 6341 C CA . ILE B 1 401 ? 13.854 -51.257 -25.360 1.00 35.78 387 ILE B CA 1
ATOM 6342 C C . ILE B 1 401 ? 13.062 -50.585 -26.457 1.00 33.11 387 ILE B C 1
ATOM 6343 O O . ILE B 1 401 ? 13.154 -49.360 -26.626 1.00 30.91 387 ILE B O 1
ATOM 6348 N N . TYR B 1 402 ? 12.309 -51.384 -27.211 1.00 31.82 388 TYR B N 1
ATOM 6349 C CA . TYR B 1 402 ? 11.413 -50.866 -28.244 1.00 31.92 388 TYR B CA 1
ATOM 6350 C C . TYR B 1 402 ? 9.992 -50.903 -27.684 1.00 31.40 388 TYR B C 1
ATOM 6351 O O . TYR B 1 402 ? 9.550 -51.917 -27.126 1.00 29.43 388 TYR B O 1
ATOM 6360 N N . GLN B 1 403 ? 9.295 -49.783 -27.812 1.00 29.63 389 GLN B N 1
ATOM 6361 C CA . GLN B 1 403 ? 7.920 -49.651 -27.364 1.00 30.80 389 GLN B CA 1
ATOM 6362 C C . GLN B 1 403 ? 7.189 -48.616 -28.213 1.00 28.83 389 GLN B C 1
ATOM 6363 O O . GLN B 1 403 ? 7.760 -48.034 -29.132 1.00 28.45 389 GLN B O 1
ATOM 6369 N N . ALA B 1 404 ? 5.907 -48.446 -27.944 1.00 28.85 390 ALA B N 1
ATOM 6370 C CA . ALA B 1 404 ? 5.105 -47.460 -28.662 1.00 29.41 390 ALA B CA 1
ATOM 6371 C C . ALA B 1 404 ? 4.006 -46.993 -27.753 1.00 30.00 390 ALA B C 1
ATOM 6372 O O . ALA B 1 404 ? 3.580 -47.741 -26.880 1.00 29.13 390 ALA B O 1
ATOM 6374 N N . GLY B 1 405 ? 3.549 -45.757 -27.979 1.00 28.03 391 GLY B N 1
ATOM 6375 C CA . GLY B 1 405 ? 2.485 -45.174 -27.194 1.00 27.47 391 GLY B CA 1
ATOM 6376 C C . GLY B 1 405 ? 2.522 -43.656 -27.200 1.00 26.05 391 GLY B C 1
ATOM 6377 O O . GLY B 1 405 ? 3.545 -43.031 -27.552 1.00 25.82 391 GLY B O 1
ATOM 6378 N N . THR B 1 406 ? 1.397 -43.042 -26.834 1.00 25.06 392 THR B N 1
ATOM 6379 C CA . THR B 1 406 ? 1.336 -41.577 -26.728 1.00 24.54 392 THR B CA 1
ATOM 6380 C C . THR B 1 406 ? 2.337 -41.087 -25.643 1.00 24.73 392 THR B C 1
ATOM 6381 O O . THR B 1 406 ? 2.838 -39.953 -25.690 1.00 23.29 392 THR B O 1
ATOM 6385 N N . ALA B 1 407 ? 2.659 -41.967 -24.697 1.00 26.09 393 ALA B N 1
ATOM 6386 C CA . ALA B 1 407 ? 3.617 -41.674 -23.629 1.00 26.70 393 ALA B CA 1
ATOM 6387 C C . ALA B 1 407 ? 5.038 -41.399 -24.153 1.00 28.25 393 ALA B C 1
ATOM 6388 O O . ALA B 1 407 ? 5.840 -40.812 -23.451 1.00 28.68 393 ALA B O 1
ATOM 6390 N N . LEU B 1 408 ? 5.348 -41.846 -25.376 1.00 27.16 394 LEU B N 1
ATOM 6391 C CA . LEU B 1 408 ? 6.659 -41.627 -25.987 1.00 26.91 394 LEU B CA 1
ATOM 6392 C C . LEU B 1 408 ? 6.633 -40.464 -26.979 1.00 26.92 394 LEU B C 1
ATOM 6393 O O . LEU B 1 408 ? 7.696 -39.965 -27.387 1.00 29.15 394 LEU B O 1
ATOM 6398 N N . ALA B 1 409 ? 5.434 -40.040 -27.386 1.00 25.95 395 ALA B N 1
ATOM 6399 C CA . ALA B 1 409 ? 5.275 -38.854 -28.259 1.00 24.33 395 ALA B CA 1
ATOM 6400 C C . ALA B 1 409 ? 5.316 -37.585 -27.391 1.00 24.58 395 ALA B C 1
ATOM 6401 O O . ALA B 1 409 ? 5.966 -36.590 -27.729 1.00 24.53 395 ALA B O 1
ATOM 6403 N N . THR B 1 410 ? 4.618 -37.626 -26.261 1.00 25.87 396 THR B N 1
ATOM 6404 C CA . THR B 1 410 ? 4.533 -36.488 -25.345 1.00 25.56 396 THR B CA 1
ATOM 6405 C C . THR B 1 410 ? 5.902 -35.871 -24.920 1.00 26.87 396 THR B C 1
ATOM 6406 O O . THR B 1 410 ? 6.094 -34.652 -25.011 1.00 27.11 396 THR B O 1
ATOM 6410 N N . PRO B 1 411 ? 6.865 -36.706 -24.489 1.00 26.86 397 PRO B N 1
ATOM 6411 C CA . PRO B 1 411 ? 8.161 -36.136 -24.086 1.00 25.89 397 PRO B CA 1
ATOM 6412 C C . PRO B 1 411 ? 8.899 -35.437 -25.220 1.00 24.97 397 PRO B C 1
ATOM 6413 O O . PRO B 1 411 ? 9.711 -34.569 -24.951 1.00 26.77 397 PRO B O 1
ATOM 6417 N N . LYS B 1 412 ? 8.638 -35.802 -26.474 1.00 23.19 398 LYS B N 1
ATOM 6418 C CA . LYS B 1 412 ? 9.284 -35.084 -27.570 1.00 23.56 398 LYS B CA 1
ATOM 6419 C C . LYS B 1 412 ? 8.816 -33.627 -27.566 1.00 24.54 398 LYS B C 1
ATOM 6420 O O . LYS B 1 412 ? 9.616 -32.720 -27.794 1.00 23.67 398 LYS B O 1
ATOM 6426 N N . VAL B 1 413 ? 7.522 -33.428 -27.308 1.00 23.59 399 VAL B N 1
ATOM 6427 C CA . VAL B 1 413 ? 6.933 -32.079 -27.268 1.00 23.48 399 VAL B CA 1
ATOM 6428 C C . VAL B 1 413 ? 7.476 -31.300 -26.061 1.00 24.03 399 VAL B C 1
ATOM 6429 O O . VAL B 1 413 ? 7.857 -30.121 -26.191 1.00 25.89 399 VAL B O 1
ATOM 6433 N N . SER B 1 414 ? 7.531 -31.960 -24.911 1.00 25.40 400 SER B N 1
ATOM 6434 C CA . SER B 1 414 ? 8.089 -31.353 -23.699 1.00 25.59 400 SER B CA 1
ATOM 6435 C C . SER B 1 414 ? 9.528 -30.904 -23.941 1.00 26.69 400 SER B C 1
ATOM 6436 O O . SER B 1 414 ? 9.917 -29.784 -23.559 1.00 26.17 400 SER B O 1
ATOM 6439 N N . GLY B 1 415 ? 10.320 -31.772 -24.571 1.00 26.58 401 GLY B N 1
ATOM 6440 C CA . GLY B 1 415 ? 11.711 -31.437 -24.898 1.00 26.57 401 GLY B CA 1
ATOM 6441 C C . GLY B 1 415 ? 11.770 -30.256 -25.863 1.00 25.60 401 GLY B C 1
ATOM 6442 O O . GLY B 1 415 ? 12.611 -29.363 -25.728 1.00 28.25 401 GLY B O 1
ATOM 6443 N N . ALA B 1 416 ? 10.846 -30.223 -26.813 1.00 25.95 402 ALA B N 1
ATOM 6444 C CA . ALA B 1 416 ? 10.822 -29.156 -27.807 1.00 25.57 402 ALA B CA 1
ATOM 6445 C C . ALA B 1 416 ? 10.509 -27.809 -27.159 1.00 27.03 402 ALA B C 1
ATOM 6446 O O . ALA B 1 416 ? 11.123 -26.791 -27.496 1.00 26.28 402 ALA B O 1
ATOM 6448 N N . LEU B 1 417 ? 9.572 -27.801 -26.221 1.00 26.32 403 LEU B N 1
ATOM 6449 C CA . LEU B 1 417 ? 9.231 -26.586 -25.531 1.00 26.53 403 LEU B CA 1
ATOM 6450 C C . LEU B 1 417 ? 10.409 -26.042 -24.735 1.00 27.77 403 LEU B C 1
ATOM 6451 O O . LEU B 1 417 ? 10.598 -24.826 -24.653 1.00 28.59 403 LEU B O 1
ATOM 6456 N N . ALA B 1 418 ? 11.198 -26.933 -24.155 1.00 28.57 404 ALA B N 1
ATOM 6457 C CA . ALA B 1 418 ? 12.377 -26.516 -23.411 1.00 29.54 404 ALA B CA 1
ATOM 6458 C C . ALA B 1 418 ? 13.388 -25.859 -24.363 1.00 29.59 404 ALA B C 1
ATOM 6459 O O . ALA B 1 418 ? 14.026 -24.873 -24.005 1.00 34.23 404 ALA B O 1
ATOM 6461 N N . LEU B 1 419 ? 13.526 -26.399 -25.566 1.00 29.44 405 LEU B N 1
ATOM 6462 C CA . LEU B 1 419 ? 14.437 -25.842 -26.560 1.00 29.12 405 LEU B CA 1
ATOM 6463 C C . LEU B 1 419 ? 13.975 -24.450 -26.998 1.00 29.18 405 LEU B C 1
ATOM 6464 O O . LEU B 1 419 ? 14.772 -23.548 -27.128 1.00 30.08 405 LEU B O 1
ATOM 6469 N N . ILE B 1 420 ? 12.673 -24.304 -27.226 1.00 29.44 406 ILE B N 1
ATOM 6470 C CA . ILE B 1 420 ? 12.069 -23.034 -27.641 1.00 29.28 406 ILE B CA 1
ATOM 6471 C C . ILE B 1 420 ? 12.264 -21.971 -26.585 1.00 29.84 406 ILE B C 1
ATOM 6472 O O . ILE B 1 420 ? 12.659 -20.855 -26.893 1.00 31.54 406 ILE B O 1
ATOM 6477 N N . ILE B 1 421 ? 11.994 -22.319 -25.334 1.00 30.57 407 ILE B N 1
ATOM 6478 C CA . ILE B 1 421 ? 12.157 -21.376 -24.247 1.00 31.32 407 ILE B CA 1
ATOM 6479 C C . ILE B 1 421 ? 13.597 -20.871 -24.190 1.00 33.20 407 ILE B C 1
ATOM 6480 O O . ILE B 1 421 ? 13.840 -19.653 -24.084 1.00 36.54 407 ILE B O 1
ATOM 6485 N N . ASP B 1 422 ? 14.553 -21.787 -24.298 1.00 33.24 408 ASP B N 1
ATOM 6486 C CA . ASP B 1 422 ? 15.968 -21.421 -24.221 1.00 35.72 408 ASP B CA 1
ATOM 6487 C C . ASP B 1 422 ? 16.471 -20.685 -25.461 1.00 35.52 408 ASP B C 1
ATOM 6488 O O . ASP B 1 422 ? 17.265 -19.773 -25.340 1.00 38.17 408 ASP B O 1
ATOM 6493 N N . LYS B 1 423 ? 15.999 -21.078 -26.640 1.00 33.99 409 LYS B N 1
ATOM 6494 C CA . LYS B 1 423 ? 16.435 -20.465 -27.889 1.00 34.49 409 LYS B CA 1
ATOM 6495 C C . LYS B 1 423 ? 15.962 -19.026 -28.028 1.00 36.28 409 LYS B C 1
ATOM 6496 O O . LYS B 1 423 ? 16.701 -18.167 -28.502 1.00 36.82 409 LYS B O 1
ATOM 6502 N N . TYR B 1 424 ? 14.722 -18.768 -27.633 1.00 34.45 410 TYR B N 1
ATOM 6503 C CA . TYR B 1 424 ? 14.129 -17.454 -27.812 1.00 36.15 410 TYR B CA 1
ATOM 6504 C C . TYR B 1 424 ? 13.977 -16.634 -26.537 1.00 37.43 410 TYR B C 1
ATOM 6505 O O . TYR B 1 424 ? 13.382 -15.546 -26.565 1.00 36.54 410 TYR B O 1
ATOM 6514 N N . HIS B 1 425 ? 14.540 -17.150 -25.442 1.00 37.25 411 HIS B N 1
ATOM 6515 C CA . HIS B 1 425 ? 14.486 -16.508 -24.130 1.00 39.67 411 HIS B CA 1
ATOM 6516 C C . HIS B 1 425 ? 13.060 -16.122 -23.768 1.00 38.39 411 HIS B C 1
ATOM 6517 O O . HIS B 1 425 ? 12.764 -14.959 -23.510 1.00 38.48 411 HIS B O 1
ATOM 6524 N N . LEU B 1 426 ? 12.180 -17.124 -23.723 1.00 36.92 412 LEU B N 1
ATOM 6525 C CA . LEU B 1 426 ? 10.756 -16.911 -23.429 1.00 36.05 412 LEU B CA 1
ATOM 6526 C C . LEU B 1 426 ? 10.344 -17.344 -22.016 1.00 37.39 412 LEU B C 1
ATOM 6527 O O . LEU B 1 426 ? 9.169 -17.612 -21.766 1.00 37.03 412 LEU B O 1
ATOM 6532 N N . GLU B 1 427 ? 11.299 -17.374 -21.090 1.00 39.58 413 GLU B N 1
ATOM 6533 C CA . GLU B 1 427 ? 11.032 -17.766 -19.705 1.00 42.15 413 GLU B CA 1
ATOM 6534 C C . GLU B 1 427 ? 9.917 -16.953 -19.023 1.00 42.41 413 GLU B C 1
ATOM 6535 O O . GLU B 1 427 ? 9.152 -17.496 -18.208 1.00 40.98 413 GLU B O 1
ATOM 6541 N N . LYS B 1 428 ? 9.816 -15.661 -19.323 1.00 41.71 414 LYS B N 1
ATOM 6542 C CA . LYS B 1 428 ? 8.749 -14.865 -18.708 1.00 43.72 414 LYS B CA 1
ATOM 6543 C C . LYS B 1 428 ? 7.483 -14.884 -19.551 1.00 41.43 414 LYS B C 1
ATOM 6544 O O . LYS B 1 428 ? 6.493 -14.311 -19.144 1.00 39.09 414 LYS B O 1
ATOM 6550 N N . HIS B 1 429 ? 7.511 -15.560 -20.705 1.00 39.57 415 HIS B N 1
ATOM 6551 C CA . HIS B 1 429 ? 6.357 -15.609 -21.601 1.00 40.00 415 HIS B CA 1
ATOM 6552 C C . HIS B 1 429 ? 6.081 -17.018 -22.101 1.00 36.88 415 HIS B C 1
ATOM 6553 O O . HIS B 1 429 ? 6.184 -17.293 -23.302 1.00 34.77 415 HIS B O 1
ATOM 6560 N N . PRO B 1 430 ? 5.727 -17.930 -21.181 1.00 35.17 416 PRO B N 1
ATOM 6561 C CA . PRO B 1 430 ? 5.495 -19.308 -21.591 1.00 34.29 416 PRO B CA 1
ATOM 6562 C C . PRO B 1 430 ? 4.429 -19.451 -22.670 1.00 33.81 416 PRO B C 1
ATOM 6563 O O . PRO B 1 430 ? 4.551 -20.329 -23.520 1.00 33.11 416 PRO B O 1
ATOM 6567 N N . ASP B 1 431 ? 3.389 -18.620 -22.640 1.00 34.41 417 ASP B N 1
ATOM 6568 C CA . ASP B 1 431 ? 2.350 -18.705 -23.683 1.00 34.97 417 ASP B CA 1
ATOM 6569 C C . ASP B 1 431 ? 2.941 -18.404 -25.042 1.00 34.52 417 ASP B C 1
ATOM 6570 O O . ASP B 1 431 ? 2.438 -18.893 -26.050 1.00 31.39 417 ASP B O 1
ATOM 6575 N N . LYS B 1 432 ? 3.977 -17.559 -25.084 1.00 33.31 418 LYS B N 1
ATOM 6576 C CA . LYS B 1 432 ? 4.606 -17.262 -26.364 1.00 34.32 418 LYS B CA 1
ATOM 6577 C C . LYS B 1 432 ? 5.358 -18.487 -26.878 1.00 32.01 418 LYS B C 1
ATOM 6578 O O . LYS B 1 432 ? 5.481 -18.674 -28.093 1.00 30.23 418 LYS B O 1
ATOM 6584 N N . ALA B 1 433 ? 5.877 -19.307 -25.957 1.00 31.60 419 ALA B N 1
ATOM 6585 C CA . ALA B 1 433 ? 6.593 -20.521 -26.324 1.00 29.00 419 ALA B CA 1
ATOM 6586 C C . ALA B 1 433 ? 5.608 -21.526 -26.921 1.00 28.49 419 ALA B C 1
ATOM 6587 O O . ALA B 1 433 ? 5.899 -22.181 -27.927 1.00 27.66 419 ALA B O 1
ATOM 6589 N N . ILE B 1 434 ? 4.445 -21.652 -26.288 1.00 28.54 420 ILE B N 1
ATOM 6590 C CA . ILE B 1 434 ? 3.398 -22.531 -26.778 1.00 27.98 420 ILE B CA 1
ATOM 6591 C C . ILE B 1 434 ? 2.942 -22.059 -28.168 1.00 26.85 420 ILE B C 1
ATOM 6592 O O . ILE B 1 434 ? 2.808 -22.846 -29.074 1.00 28.91 420 ILE B O 1
ATOM 6597 N N . GLU B 1 435 ? 2.707 -20.766 -28.317 1.00 28.34 421 GLU B N 1
ATOM 6598 C CA . GLU B 1 435 ? 2.287 -20.207 -29.590 1.00 29.33 421 GLU B CA 1
ATOM 6599 C C . GLU B 1 435 ? 3.323 -20.473 -30.699 1.00 29.11 421 GLU B C 1
ATOM 6600 O O . GLU B 1 435 ? 2.960 -20.837 -31.832 1.00 27.27 421 GLU B O 1
ATOM 6606 N N . LEU B 1 436 ? 4.605 -20.307 -30.371 1.00 28.21 422 LEU B N 1
ATOM 6607 C CA . LEU B 1 436 ? 5.689 -20.577 -31.343 1.00 27.84 422 LEU B CA 1
ATOM 6608 C C . LEU B 1 436 ? 5.725 -22.084 -31.683 1.00 26.62 422 LEU B C 1
ATOM 6609 O O . LEU B 1 436 ? 5.887 -22.460 -32.842 1.00 26.23 422 LEU B O 1
ATOM 6614 N N . LEU B 1 437 ? 5.574 -22.937 -30.675 1.00 25.91 423 LEU B N 1
ATOM 6615 C CA . LEU B 1 437 ? 5.531 -24.397 -30.904 1.00 26.00 423 LEU B CA 1
ATOM 6616 C C . LEU B 1 437 ? 4.464 -24.737 -31.945 1.00 27.52 423 LEU B C 1
ATOM 6617 O O . LEU B 1 437 ? 4.741 -25.440 -32.935 1.00 27.55 423 LEU B O 1
ATOM 6622 N N . TYR B 1 438 ? 3.257 -24.198 -31.751 1.00 26.07 424 TYR B N 1
ATOM 6623 C CA . TYR B 1 438 ? 2.166 -24.482 -32.683 1.00 27.14 424 TYR B CA 1
ATOM 6624 C C . TYR B 1 438 ? 2.329 -23.886 -34.062 1.00 27.80 424 TYR B C 1
ATOM 6625 O O . TYR B 1 438 ? 2.013 -24.528 -35.070 1.00 27.55 424 TYR B O 1
ATOM 6634 N N . GLN B 1 439 ? 2.851 -22.679 -34.110 1.00 26.96 425 GLN B N 1
ATOM 6635 C CA . GLN B 1 439 ? 2.967 -21.976 -35.352 1.00 29.60 425 GLN B CA 1
ATOM 6636 C C . GLN B 1 439 ? 4.212 -22.343 -36.147 1.00 29.66 425 GLN B C 1
ATOM 6637 O O . GLN B 1 439 ? 4.129 -22.551 -37.360 1.00 26.76 425 GLN B O 1
ATOM 6643 N N . HIS B 1 440 ? 5.350 -22.409 -35.466 1.00 28.23 426 HIS B N 1
ATOM 6644 C CA . HIS B 1 440 ? 6.606 -22.688 -36.127 1.00 29.96 426 HIS B CA 1
ATOM 6645 C C . HIS B 1 440 ? 7.255 -24.020 -35.758 1.00 28.79 426 HIS B C 1
ATOM 6646 O O . HIS B 1 440 ? 8.293 -24.349 -36.306 1.00 31.43 426 HIS B O 1
ATOM 6653 N N . GLY B 1 441 ? 6.684 -24.761 -34.816 1.00 27.15 427 GLY B N 1
ATOM 6654 C CA . GLY B 1 441 ? 7.245 -26.026 -34.376 1.00 25.09 427 GLY B CA 1
ATOM 6655 C C . GLY B 1 441 ? 6.480 -27.238 -34.877 1.00 25.08 427 GLY B C 1
ATOM 6656 O O . GLY B 1 441 ? 6.557 -28.299 -34.284 1.00 26.31 427 GLY B O 1
ATOM 6657 N N . THR B 1 442 ? 5.716 -27.056 -35.951 1.00 27.63 428 THR B N 1
ATOM 6658 C CA . THR B 1 442 ? 4.930 -28.123 -36.572 1.00 26.55 428 THR B CA 1
ATOM 6659 C C . THR B 1 442 ? 5.131 -28.067 -38.094 1.00 28.38 428 THR B C 1
ATOM 6660 O O . THR B 1 442 ? 5.247 -26.989 -38.669 1.00 27.80 428 THR B O 1
ATOM 6664 N N . SER B 1 443 ? 5.208 -29.223 -38.742 1.00 26.75 429 SER B N 1
ATOM 6665 C CA . SER B 1 443 ? 5.364 -29.238 -40.188 1.00 29.85 429 SER B CA 1
ATOM 6666 C C . SER B 1 443 ? 3.993 -28.884 -40.768 1.00 31.98 429 SER B C 1
ATOM 6667 O O . SER B 1 443 ? 2.966 -29.147 -40.157 1.00 32.18 429 SER B O 1
ATOM 6670 N N . LYS B 1 444 ? 3.955 -28.287 -41.940 1.00 35.45 430 LYS B N 1
ATOM 6671 C CA . LYS B 1 444 ? 2.665 -27.904 -42.488 1.00 38.57 430 LYS B CA 1
ATOM 6672 C C . LYS B 1 444 ? 2.344 -28.779 -43.690 1.00 39.30 430 LYS B C 1
ATOM 6673 O O . LYS B 1 444 ? 2.643 -28.442 -44.833 1.00 41.47 430 LYS B O 1
ATOM 6679 N N . ASN B 1 445 ? 1.743 -29.931 -43.391 1.00 36.35 431 ASN B N 1
ATOM 6680 C CA . ASN B 1 445 ? 1.387 -30.930 -44.395 1.00 37.11 431 ASN B CA 1
ATOM 6681 C C . ASN B 1 445 ? -0.122 -31.146 -44.516 1.00 36.56 431 ASN B C 1
ATOM 6682 O O . ASN B 1 445 ? -0.569 -32.226 -44.850 1.00 36.06 431 ASN B O 1
ATOM 6687 N N . ASN B 1 446 ? -0.894 -30.118 -44.185 1.00 33.30 432 ASN B N 1
ATOM 6688 C CA . ASN B 1 446 ? -2.331 -30.149 -44.301 1.00 33.95 432 ASN B CA 1
ATOM 6689 C C . ASN B 1 446 ? -3.034 -31.271 -43.500 1.00 30.41 432 ASN B C 1
ATOM 6690 O O . ASN B 1 446 ? -4.082 -31.763 -43.902 1.00 33.06 432 ASN B O 1
ATOM 6695 N N . LYS B 1 447 ? -2.479 -31.649 -42.359 1.00 30.25 433 LYS B N 1
ATOM 6696 C CA . LYS B 1 447 ? -3.100 -32.699 -41.546 1.00 30.26 433 LYS B CA 1
ATOM 6697 C C . LYS B 1 447 ? -4.363 -32.127 -40.885 1.00 30.76 433 LYS B C 1
ATOM 6698 O O . LYS B 1 447 ? -4.342 -30.977 -40.427 1.00 29.12 433 LYS B O 1
ATOM 6704 N N . PRO B 1 448 ? -5.462 -32.914 -40.844 1.00 29.53 434 PRO B N 1
ATOM 6705 C CA . PRO B 1 448 ? -6.719 -32.467 -40.219 1.00 29.40 434 PRO B CA 1
ATOM 6706 C C . PRO B 1 448 ? -6.517 -32.146 -38.752 1.00 28.35 434 PRO B C 1
ATOM 6707 O O . PRO B 1 448 ? -5.986 -32.972 -37.994 1.00 27.70 434 PRO B O 1
ATOM 6711 N N . PHE B 1 449 ? -6.967 -30.963 -38.350 1.00 27.38 435 PHE B N 1
ATOM 6712 C CA . PHE B 1 449 ? -6.766 -30.489 -36.976 1.00 27.05 435 PHE B CA 1
ATOM 6713 C C . PHE B 1 449 ? -7.398 -31.401 -35.918 1.00 27.07 435 PHE B C 1
ATOM 6714 O O . PHE B 1 449 ? -6.872 -31.521 -34.820 1.00 26.01 435 PHE B O 1
ATOM 6722 N N . SER B 1 450 ? -8.503 -32.073 -36.242 1.00 27.81 436 SER B N 1
ATOM 6723 C CA . SER B 1 450 ? -9.153 -32.936 -35.242 1.00 27.51 436 SER B CA 1
ATOM 6724 C C . SER B 1 450 ? -8.308 -34.149 -34.864 1.00 28.50 436 SER B C 1
ATOM 6725 O O . SER B 1 450 ? -8.465 -34.691 -33.789 1.00 28.99 436 SER B O 1
ATOM 6728 N N . ARG B 1 451 ? -7.395 -34.545 -35.734 1.00 27.82 437 ARG B N 1
ATOM 6729 C CA . ARG B 1 451 ? -6.522 -35.702 -35.454 1.00 28.58 437 ARG B CA 1
ATOM 6730 C C . ARG B 1 451 ? -5.095 -35.335 -35.060 1.00 27.11 437 ARG B C 1
ATOM 6731 O O . ARG B 1 451 ? -4.491 -35.995 -34.193 1.00 27.26 437 ARG B O 1
ATOM 6739 N N . TYR B 1 452 ? -4.579 -34.248 -35.634 1.00 27.87 438 TYR B N 1
ATOM 6740 C CA . TYR B 1 452 ? -3.196 -33.832 -35.412 1.00 25.60 438 TYR B CA 1
ATOM 6741 C C . TYR B 1 452 ? -3.025 -32.473 -34.751 1.00 26.24 438 TYR B C 1
ATOM 6742 O O . TYR B 1 452 ? -1.908 -32.062 -34.495 1.00 24.20 438 TYR B O 1
ATOM 6751 N N . GLY B 1 453 ? -4.112 -31.797 -34.444 1.00 25.72 439 GLY B N 1
ATOM 6752 C CA . GLY B 1 453 ? -4.012 -30.453 -33.911 1.00 26.67 439 GLY B CA 1
ATOM 6753 C C . GLY B 1 453 ? -3.231 -29.594 -34.892 1.00 24.97 439 GLY B C 1
ATOM 6754 O O . GLY B 1 453 ? -3.450 -29.665 -36.114 1.00 24.26 439 GLY B O 1
ATOM 6755 N N . HIS B 1 454 ? -2.292 -28.805 -34.377 1.00 23.82 440 HIS B N 1
ATOM 6756 C CA . HIS B 1 454 ? -1.527 -27.880 -35.224 1.00 25.84 440 HIS B CA 1
ATOM 6757 C C . HIS B 1 454 ? -0.575 -28.544 -36.197 1.00 25.46 440 HIS B C 1
ATOM 6758 O O . HIS B 1 454 ? -0.047 -27.878 -37.070 1.00 27.00 440 HIS B O 1
ATOM 6765 N N . GLY B 1 455 ? -0.370 -29.848 -36.037 1.00 25.77 441 GLY B N 1
ATOM 6766 C CA . GLY B 1 455 ? 0.453 -30.623 -36.947 1.00 25.02 441 GLY B CA 1
ATOM 6767 C C . GLY B 1 455 ? 1.459 -31.498 -36.244 1.00 24.77 441 GLY B C 1
ATOM 6768 O O . GLY B 1 455 ? 1.505 -31.555 -35.012 1.00 23.73 441 GLY B O 1
ATOM 6769 N N . GLU B 1 456 ? 2.290 -32.169 -37.028 1.00 25.36 442 GLU B N 1
ATOM 6770 C CA . GLU B 1 456 ? 3.321 -33.036 -36.445 1.00 27.12 442 GLU B CA 1
ATOM 6771 C C . GLU B 1 456 ? 4.496 -32.183 -36.017 1.00 25.38 442 GLU B C 1
ATOM 6772 O O . GLU B 1 456 ? 4.900 -31.285 -36.742 1.00 25.66 442 GLU B O 1
ATOM 6778 N N . LEU B 1 457 ? 5.021 -32.470 -34.823 1.00 26.07 443 LEU B N 1
ATOM 6779 C CA . LEU B 1 457 ? 6.152 -31.750 -34.259 1.00 24.70 443 LEU B CA 1
ATOM 6780 C C . LEU B 1 457 ? 7.310 -31.648 -35.244 1.00 26.46 443 LEU B C 1
ATOM 6781 O O . LEU B 1 457 ? 7.643 -32.627 -35.914 1.00 25.56 443 LEU B O 1
ATOM 6786 N N . ASP B 1 458 ? 7.915 -30.458 -35.316 1.00 24.67 444 ASP B N 1
ATOM 6787 C CA . ASP B 1 458 ? 9.085 -30.204 -36.172 1.00 26.98 444 ASP B CA 1
ATOM 6788 C C . ASP B 1 458 ? 10.070 -29.309 -35.407 1.00 27.04 444 ASP B C 1
ATOM 6789 O O . ASP B 1 458 ? 9.930 -28.061 -35.373 1.00 26.77 444 ASP B O 1
ATOM 6794 N N . VAL B 1 459 ? 11.070 -29.950 -34.809 1.00 27.12 445 VAL B N 1
ATOM 6795 C CA . VAL B 1 459 ? 12.074 -29.265 -34.003 1.00 26.48 445 VAL B CA 1
ATOM 6796 C C . VAL B 1 459 ? 13.012 -28.402 -34.842 1.00 27.81 445 VAL B C 1
ATOM 6797 O O . VAL B 1 459 ? 13.387 -27.296 -34.438 1.00 26.83 445 VAL B O 1
ATOM 6801 N N . TYR B 1 460 ? 13.380 -28.879 -36.022 1.00 26.54 446 TYR B N 1
ATOM 6802 C CA . TYR B 1 460 ? 14.226 -28.088 -36.910 1.00 26.79 446 TYR B CA 1
ATOM 6803 C C . TYR B 1 460 ? 13.566 -26.739 -37.213 1.00 28.30 446 TYR B C 1
ATOM 6804 O O . TYR B 1 460 ? 14.194 -25.677 -37.136 1.00 27.37 446 TYR B O 1
ATOM 6813 N N . LYS B 1 461 ? 12.301 -26.778 -37.595 1.00 27.87 447 LYS B N 1
ATOM 6814 C CA . LYS B 1 461 ? 11.546 -25.557 -37.881 1.00 29.27 447 LYS B CA 1
ATOM 6815 C C . LYS B 1 461 ? 11.502 -24.656 -36.665 1.00 27.10 447 LYS B C 1
ATOM 6816 O O . LYS B 1 461 ? 11.713 -23.457 -36.767 1.00 27.76 447 LYS B O 1
ATOM 6822 N N . ALA B 1 462 ? 11.223 -25.258 -35.515 1.00 26.87 448 ALA B N 1
ATOM 6823 C CA . ALA B 1 462 ? 11.083 -24.503 -34.276 1.00 30.15 448 ALA B CA 1
ATOM 6824 C C . ALA B 1 462 ? 12.333 -23.715 -33.948 1.00 31.89 448 ALA B C 1
ATOM 6825 O O . ALA B 1 462 ? 12.252 -22.598 -33.447 1.00 34.35 448 ALA B O 1
ATOM 6827 N N . LEU B 1 463 ? 13.493 -24.298 -34.255 1.00 33.86 449 LEU B N 1
ATOM 6828 C CA . LEU B 1 463 ? 14.771 -23.680 -33.956 1.00 33.20 449 LEU B CA 1
ATOM 6829 C C . LEU B 1 463 ? 15.316 -22.767 -35.047 1.00 35.04 449 LEU B C 1
ATOM 6830 O O . LEU B 1 463 ? 16.394 -22.228 -34.885 1.00 35.49 449 LEU B O 1
ATOM 6835 N N . ASN B 1 464 ? 14.591 -22.592 -36.145 1.00 34.42 450 ASN B N 1
ATOM 6836 C CA . ASN B 1 464 ? 15.076 -21.766 -37.251 1.00 38.30 450 ASN B CA 1
ATOM 6837 C C . ASN B 1 464 ? 14.126 -20.652 -37.695 1.00 40.23 450 ASN B C 1
ATOM 6838 O O . ASN B 1 464 ? 14.120 -20.266 -38.852 1.00 42.12 450 ASN B O 1
ATOM 6843 N N . VAL B 1 465 ? 13.360 -20.116 -36.761 1.00 41.29 451 VAL B N 1
ATOM 6844 C CA . VAL B 1 465 ? 12.406 -19.047 -37.079 1.00 44.58 451 VAL B CA 1
ATOM 6845 C C . VAL B 1 465 ? 13.110 -17.779 -37.637 1.00 49.42 451 VAL B C 1
ATOM 6846 O O . VAL B 1 465 ? 12.575 -17.128 -38.535 1.00 51.82 451 VAL B O 1
ATOM 6850 N N . ALA B 1 466 ? 14.306 -17.462 -37.141 1.00 52.19 452 ALA B N 1
ATOM 6851 C CA . ALA B 1 466 ? 15.078 -16.289 -37.627 1.00 57.51 452 ALA B CA 1
ATOM 6852 C C . ALA B 1 466 ? 14.207 -15.133 -38.156 1.00 59.59 452 ALA B C 1
ATOM 6853 O O . ALA B 1 466 ? 13.407 -14.536 -37.419 1.00 62.01 452 ALA B O 1
#

Organism: Staphylococcus aureus (strain COL) (NCBI:txid93062)

Foldseek 3Di:
DKAKKKFAWDDPVVVVVVCVVVVWAWQADQVVRSMTITIGDPVVQVVVQVPVVTTQAMEGFDDAWWDDDDDDFLDDDDFDFLQVCVFCVHVVCVVLFFPDLPAEEEEEEAFALCVQVQRVVQEDQLAFELAAQCGDVNPRNVCHRHGRDRAHPPWLRHQLSQQQAGDDPGGHLQPVHHYHYYHQHDNDDGGLLSVLSSLLSCLVVRRQEYEYLTKTKFWDAPVDSGRYDHGNVSSVSSNLVSLVSSVVSNHAAEYFAFQAQAAQVPQVVQCVSVVDPDDTGIDIPPQQHPRYQYEFEDWSVQHGESRTYWFDSGHAAYGHFFYCVVCVVPHSVCCPVVPCLSHTWGWGGTSVSRIGTHGDSSSGRSSLSSLLSSLCSLVVCSVPSVVSSVLCLPFQADPPPDDCRGGRSHYGHSNRSSCPVPD/DFWAKKKFAWDDDVVVVVVCVVVVWAWQADQRVRRMTMTTGDPVVQVVVLPPVNTTQAMEGFDPLWWDDDDDDDDDDDDFLQLCVFCVHVVCVVLFFPDLEAEEEEEEAFALCPQPFRVVQEDQLAFELAAQCGDVNVRNVRHRGGRDRAHPPWLSHQLSQQQAGDDSGGHLQPVHHYHYYHQHDNDDGGLLSVLSSLLVCLVVRRQEYEYATKTKFWDAPVDNRRYDHGNVSSVSSNLVSLVSSVVSNHAAEYFAFFAQAAQVPQVVSCVSVVDDDNTGIDIPPQQHPRYQYEFEAWSVQHGESRTYWFDSGHAAYGHFFYCVVCVVPNDVVCVVVVCLSRTWGWGGTSVSRIDTHGDSSSGRSSLSSLLSSLCSLVVCSVPSVVSSVLCLPFQADPPPDDCRRGRSHYGHSNRSSPVD